Protein AF-0000000084950588 (afdb_homodimer)

Solvent-accessible surface area (backbone atoms only — not comparable to full-atom values): 41850 Å² total; per-residue (Å²): 113,65,62,58,44,52,51,33,50,51,52,46,50,48,46,49,38,51,62,43,18,75,76,66,40,40,49,38,62,60,55,30,26,51,49,15,32,48,50,37,53,48,32,62,75,70,65,55,86,70,78,86,56,73,76,49,48,61,56,38,43,51,54,25,50,54,35,42,47,29,44,54,21,39,68,41,75,80,46,86,86,39,48,66,54,50,52,50,19,45,50,58,24,46,51,50,26,52,53,45,16,52,52,46,10,49,51,37,22,72,73,66,69,43,54,57,66,40,22,35,63,67,24,38,36,77,39,28,30,17,40,79,56,41,45,73,60,33,66,87,48,54,68,69,58,32,51,39,47,44,48,18,17,48,47,11,45,42,51,41,52,43,52,45,50,50,56,74,73,39,90,61,93,46,71,65,47,53,50,52,46,54,49,38,51,53,50,37,50,50,48,20,51,51,48,41,53,54,49,52,48,47,66,66,63,48,86,45,89,64,55,55,63,61,52,53,37,48,51,52,38,51,34,53,54,31,46,74,73,69,33,59,33,59,54,26,41,37,52,29,20,35,49,63,46,33,48,74,68,51,41,78,42,68,88,51,46,86,41,52,80,52,44,59,55,43,50,51,50,46,50,51,44,50,49,51,39,47,42,52,29,50,54,36,43,50,50,36,37,24,49,53,17,34,70,51,51,70,68,39,66,68,37,65,82,43,41,58,57,21,52,50,50,50,50,50,53,47,52,46,40,52,51,47,32,59,73,66,71,43,70,52,82,60,56,58,30,65,56,22,38,42,66,62,29,51,53,50,54,70,66,51,51,77,89,51,57,50,85,85,67,38,73,34,29,55,50,40,33,23,51,50,30,43,48,47,24,27,53,36,46,39,52,46,51,50,50,48,49,50,51,52,51,49,50,52,50,53,48,51,55,50,54,52,55,54,55,68,75,99,112,65,63,57,45,53,50,33,50,52,52,47,51,48,48,50,37,52,61,43,18,74,75,67,39,40,48,39,63,59,54,30,27,49,48,15,32,49,50,37,54,48,31,62,73,69,67,55,86,69,76,86,56,73,79,47,49,61,56,38,44,50,54,27,50,52,35,43,45,29,44,53,21,39,69,42,74,78,47,84,85,40,49,66,55,49,51,51,19,46,50,57,24,47,50,50,27,52,55,47,14,52,51,46,10,48,51,38,21,72,74,67,70,46,53,58,66,39,23,34,62,68,25,38,36,74,39,27,30,15,41,81,56,43,45,73,60,34,68,86,48,53,70,68,59,33,51,40,48,43,48,17,17,48,45,12,45,43,51,40,51,44,52,45,50,50,56,75,74,40,88,60,92,46,71,65,46,52,51,52,49,53,49,38,53,52,49,37,51,51,50,21,52,52,47,42,54,54,48,51,50,47,65,67,63,48,84,45,88,64,56,57,63,59,50,54,36,48,51,52,38,50,34,53,52,31,44,75,71,68,34,58,32,59,52,26,41,37,52,29,19,36,48,62,45,32,47,73,67,50,42,77,42,67,88,50,47,85,40,51,81,53,45,59,55,45,51,53,50,44,50,52,44,49,49,50,40,47,41,51,29,49,53,36,44,50,51,38,36,24,48,51,17,35,69,49,51,73,70,40,66,67,37,66,80,43,42,58,55,22,52,50,52,50,50,50,52,47,53,46,40,51,52,47,31,59,72,67,72,44,70,50,80,59,56,58,31,65,58,21,38,42,67,61,27,52,52,50,54,70,66,50,50,78,88,52,56,50,83,85,68,38,74,34,29,55,50,41,33,26,51,50,28,44,47,47,24,27,52,35,47,39,51,47,51,50,50,49,50,50,49,52,50,51,50,51,49,54,47,51,56,50,53,52,58,54,57,68,74,101

Radius of gyration: 30.29 Å; Cα contacts (8 Å, |Δi|>4): 986; chains: 2; bounding box: 75×86×97 Å

InterPro domains:
  IPR038770 Sodium/solute symporter superfamily [G3DSA:1.20.1530.20] (1-395)

Structure (mmCIF, N/CA/C/O backbone):
data_AF-0000000084950588-model_v1
#
loop_
_entity.id
_entity.type
_entity.pdbx_description
1 polymer 'Sodium:proton antiporter'
#
loop_
_atom_site.group_PDB
_atom_site.id
_atom_site.type_symbol
_atom_site.label_atom_id
_atom_site.label_alt_id
_atom_site.label_comp_id
_atom_site.label_asym_id
_atom_site.label_entity_id
_atom_site.label_seq_id
_atom_site.pdbx_PDB_ins_code
_atom_site.Cartn_x
_atom_site.Cartn_y
_atom_site.Cartn_z
_atom_site.occupancy
_atom_site.B_iso_or_equiv
_atom_site.auth_seq_id
_atom_site.auth_comp_id
_atom_site.auth_asym_id
_atom_site.auth_atom_id
_atom_site.pdbx_PDB_model_num
ATOM 1 N N . MET A 1 1 ? 10.086 14.133 -8.078 1 61.09 1 MET A N 1
ATOM 2 C CA . MET A 1 1 ? 8.836 14.492 -8.742 1 61.09 1 MET A CA 1
ATOM 3 C C . MET A 1 1 ? 8.594 13.602 -9.961 1 61.09 1 MET A C 1
ATOM 5 O O . MET A 1 1 ? 7.531 13 -10.086 1 61.09 1 MET A O 1
ATOM 9 N N . THR A 1 2 ? 9.711 13.289 -10.461 1 74.38 2 THR A N 1
ATOM 10 C CA . THR A 1 2 ? 9.617 12.562 -11.727 1 74.38 2 THR A CA 1
ATOM 11 C C . THR A 1 2 ? 9.375 11.078 -11.477 1 74.38 2 THR A C 1
ATOM 13 O O . THR A 1 2 ? 8.609 10.438 -12.203 1 74.38 2 THR A O 1
ATOM 16 N N . ILE A 1 3 ? 9.789 10.766 -10.281 1 83.44 3 ILE A N 1
ATOM 17 C CA . ILE A 1 3 ? 9.68 9.336 -10.008 1 83.44 3 ILE A CA 1
ATOM 18 C C . ILE A 1 3 ? 8.227 8.984 -9.695 1 83.44 3 ILE A C 1
ATOM 20 O O . ILE A 1 3 ? 7.719 7.957 -10.156 1 83.44 3 ILE A O 1
ATOM 24 N N . ILE A 1 4 ? 7.555 9.914 -9.078 1 88.44 4 ILE A N 1
ATOM 25 C CA . ILE A 1 4 ? 6.168 9.672 -8.703 1 88.44 4 ILE A CA 1
ATOM 26 C C . ILE A 1 4 ? 5.289 9.656 -9.953 1 88.44 4 ILE A C 1
ATOM 28 O O . ILE A 1 4 ? 4.438 8.781 -10.109 1 88.44 4 ILE A O 1
ATOM 32 N N . ILE A 1 5 ? 5.574 10.531 -10.805 1 89 5 ILE A N 1
ATOM 33 C CA . ILE A 1 5 ? 4.793 10.625 -12.031 1 89 5 ILE A CA 1
ATOM 34 C C . ILE A 1 5 ? 4.984 9.352 -12.859 1 89 5 ILE A C 1
ATOM 36 O O . ILE A 1 5 ? 4.012 8.758 -13.328 1 89 5 ILE A O 1
ATOM 40 N N . SER A 1 6 ? 6.25 8.961 -13.008 1 88.06 6 SER A N 1
ATOM 41 C CA . SER A 1 6 ? 6.543 7.766 -13.789 1 88.06 6 SER A CA 1
ATOM 42 C C . SER A 1 6 ? 5.871 6.535 -13.188 1 88.06 6 SER A C 1
ATOM 44 O O . SER A 1 6 ? 5.285 5.73 -13.914 1 88.06 6 SER A O 1
ATOM 46 N N . LEU A 1 7 ? 5.957 6.434 -11.938 1 89.06 7 LEU A N 1
ATOM 47 C CA . LEU A 1 7 ? 5.375 5.277 -11.258 1 89.06 7 LEU A CA 1
ATOM 48 C C . LEU A 1 7 ? 3.857 5.273 -11.398 1 89.06 7 LEU A C 1
ATOM 50 O O . LEU A 1 7 ? 3.256 4.23 -11.656 1 89.06 7 LEU A O 1
ATOM 54 N N . CYS A 1 8 ? 3.242 6.418 -11.203 1 91.31 8 CYS A N 1
ATOM 55 C CA . CYS A 1 8 ? 1.792 6.516 -11.32 1 91.31 8 CYS A CA 1
ATOM 56 C C . CYS A 1 8 ? 1.338 6.215 -12.742 1 91.31 8 CYS A C 1
ATOM 58 O O . CYS A 1 8 ? 0.345 5.512 -12.945 1 91.31 8 CYS A O 1
ATOM 60 N N . LEU A 1 9 ? 2.055 6.715 -13.672 1 90.94 9 LEU A N 1
ATOM 61 C CA . LEU A 1 9 ? 1.704 6.469 -15.062 1 90.94 9 LEU A CA 1
ATOM 62 C C . LEU A 1 9 ? 1.821 4.988 -15.406 1 90.94 9 LEU A C 1
ATOM 64 O O . LEU A 1 9 ? 0.948 4.43 -16.078 1 90.94 9 LEU A O 1
ATOM 68 N N . LEU A 1 10 ? 2.904 4.406 -15 1 91.69 10 LEU A N 1
ATOM 69 C CA . LEU A 1 10 ? 3.117 2.986 -15.266 1 91.69 10 LEU A CA 1
ATOM 70 C C . LEU A 1 10 ? 2.008 2.146 -14.641 1 91.69 10 LEU A C 1
ATOM 72 O O . LEU A 1 10 ? 1.498 1.217 -15.273 1 91.69 10 LEU A O 1
ATOM 76 N N . LEU A 1 11 ? 1.635 2.48 -13.469 1 92 11 LEU A N 1
ATOM 77 C CA . LEU A 1 11 ? 0.613 1.711 -12.766 1 92 11 LEU A CA 1
ATOM 78 C C . LEU A 1 11 ? -0.764 1.955 -13.375 1 92 11 LEU A C 1
ATOM 80 O O . LEU A 1 11 ? -1.612 1.06 -13.383 1 92 11 LEU A O 1
ATOM 84 N N . LEU A 1 12 ? -0.982 3.146 -13.844 1 90.88 12 LEU A N 1
ATOM 85 C CA . LEU A 1 12 ? -2.242 3.434 -14.516 1 90.88 12 LEU A CA 1
ATOM 86 C C . LEU A 1 12 ? -2.334 2.686 -15.844 1 90.88 12 LEU A C 1
ATOM 88 O O . LEU A 1 12 ? -3.41 2.217 -16.219 1 90.88 12 LEU A O 1
ATOM 92 N N . VAL A 1 13 ? -1.247 2.627 -16.516 1 91.44 13 VAL A N 1
ATOM 93 C CA . VAL A 1 13 ? -1.213 1.832 -17.75 1 91.44 13 VAL A CA 1
ATOM 94 C C . VAL A 1 13 ? -1.46 0.362 -17.422 1 91.44 13 VAL A C 1
ATOM 96 O O . VAL A 1 13 ? -2.172 -0.333 -18.141 1 91.44 13 VAL A O 1
ATOM 99 N N . ALA A 1 14 ? -0.783 -0.08 -16.359 1 88.88 14 ALA A N 1
ATOM 100 C CA . ALA A 1 14 ? -1.024 -1.445 -15.898 1 88.88 14 ALA A CA 1
ATOM 101 C C . ALA A 1 14 ? -2.512 -1.693 -15.672 1 88.88 14 ALA A C 1
ATOM 103 O O . ALA A 1 14 ? -3.027 -2.766 -15.992 1 88.88 14 ALA A O 1
ATOM 104 N N . TYR A 1 15 ? -3.131 -0.721 -15.102 1 87.56 15 TYR A N 1
ATOM 105 C CA . TYR A 1 15 ? -4.566 -0.83 -14.859 1 87.56 15 TYR A CA 1
ATOM 106 C C . TYR A 1 15 ? -5.336 -0.902 -16.172 1 87.56 15 TYR A C 1
ATOM 108 O O . TYR A 1 15 ? -6.281 -1.682 -16.297 1 87.56 15 TYR A O 1
ATOM 116 N N . LEU A 1 16 ? -4.984 -0.083 -17.062 1 86.75 16 LEU A N 1
ATOM 117 C CA . LEU A 1 16 ? -5.621 -0.101 -18.375 1 86.75 16 LEU A CA 1
ATOM 118 C C . LEU A 1 16 ? -5.465 -1.467 -19.047 1 86.75 16 LEU A C 1
ATOM 120 O O . LEU A 1 16 ? -6.379 -1.941 -19.719 1 86.75 16 LEU A O 1
ATOM 124 N N . PHE A 1 17 ? -4.312 -2.033 -18.875 1 85.44 17 PHE A N 1
ATOM 125 C CA . PHE A 1 17 ? -4.082 -3.367 -19.406 1 85.44 17 PHE A CA 1
ATOM 126 C C . PHE A 1 17 ? -5.016 -4.383 -18.75 1 85.44 17 PHE A C 1
ATOM 128 O O . PHE A 1 17 ? -5.52 -5.289 -19.422 1 85.44 17 PHE A O 1
ATOM 135 N N . ASP A 1 18 ? -5.133 -4.207 -17.5 1 81.69 18 ASP A N 1
ATOM 136 C CA . ASP A 1 18 ? -6.023 -5.113 -16.781 1 81.69 18 ASP A CA 1
ATOM 137 C C . ASP A 1 18 ? -7.469 -4.957 -17.25 1 81.69 18 ASP A C 1
ATOM 139 O O . ASP A 1 18 ? -8.203 -5.941 -17.359 1 81.69 18 ASP A O 1
ATOM 143 N N . LEU A 1 19 ? -7.883 -3.756 -17.531 1 80.5 19 LEU A N 1
ATOM 144 C CA . LEU A 1 19 ? -9.227 -3.475 -18.016 1 80.5 19 LEU A CA 1
ATOM 145 C C . LEU A 1 19 ? -9.43 -4.031 -19.422 1 80.5 19 LEU A C 1
ATOM 147 O O . LEU A 1 19 ? -10.5 -4.543 -19.75 1 80.5 19 LEU A O 1
ATOM 151 N N . THR A 1 20 ? -8.469 -3.873 -20.219 1 80.5 20 THR A N 1
ATOM 152 C CA . THR A 1 20 ? -8.578 -4.27 -21.609 1 80.5 20 THR A CA 1
ATOM 153 C C . THR A 1 20 ? -8.383 -5.773 -21.766 1 80.5 20 THR A C 1
ATOM 155 O O . THR A 1 20 ? -8.773 -6.355 -22.781 1 80.5 20 THR A O 1
ATOM 158 N N . ALA A 1 21 ? -7.715 -6.32 -20.812 1 77 21 ALA A N 1
ATOM 159 C CA . ALA A 1 21 ? -7.457 -7.758 -20.875 1 77 21 ALA A CA 1
ATOM 160 C C . ALA A 1 21 ? -8.758 -8.547 -21 1 77 21 ALA A C 1
ATOM 162 O O . ALA A 1 21 ? -8.805 -9.578 -21.672 1 77 21 ALA A O 1
ATOM 163 N N . ALA A 1 22 ? -9.75 -8 -20.375 1 69.56 22 ALA A N 1
ATOM 164 C CA . ALA A 1 22 ? -11.047 -8.672 -20.453 1 69.56 22 ALA A CA 1
ATOM 165 C C . ALA A 1 22 ? -11.602 -8.656 -21.875 1 69.56 22 ALA A C 1
ATOM 167 O O . ALA A 1 22 ? -12.273 -9.594 -22.297 1 69.56 22 ALA A O 1
ATOM 168 N N . ARG A 1 23 ? -11.266 -7.629 -22.547 1 71.88 23 ARG A N 1
ATOM 169 C CA . ARG A 1 23 ? -11.797 -7.48 -23.906 1 71.88 23 ARG A CA 1
ATOM 170 C C . ARG A 1 23 ? -10.883 -8.148 -24.922 1 71.88 23 ARG A C 1
ATOM 172 O O . ARG A 1 23 ? -11.352 -8.797 -25.859 1 71.88 23 ARG A O 1
ATOM 179 N N . THR A 1 24 ? -9.586 -7.977 -24.75 1 75.12 24 THR A N 1
ATOM 180 C CA . THR A 1 24 ? -8.625 -8.477 -25.734 1 75.12 24 THR A CA 1
ATOM 181 C C . THR A 1 24 ? -8.266 -9.93 -25.438 1 75.12 24 THR A C 1
ATOM 183 O O . THR A 1 24 ? -7.691 -10.609 -26.297 1 75.12 24 THR A O 1
ATOM 186 N N . LYS A 1 25 ? -8.469 -10.344 -24.203 1 75.31 25 LYS A N 1
ATOM 187 C CA . LYS A 1 25 ? -8.148 -11.695 -23.75 1 75.31 25 LYS A CA 1
ATOM 188 C C . LYS A 1 25 ? -6.637 -11.898 -23.672 1 75.31 25 LYS A C 1
ATOM 190 O O . LYS A 1 25 ? -6.152 -13.031 -23.75 1 75.31 25 LYS A O 1
ATOM 195 N N . ILE A 1 26 ? -5.945 -10.859 -23.672 1 79.69 26 ILE A N 1
ATOM 196 C CA . ILE A 1 26 ? -4.5 -10.891 -23.453 1 79.69 26 ILE A CA 1
ATOM 197 C C . ILE A 1 26 ? -4.203 -10.781 -21.969 1 79.69 26 ILE A C 1
ATOM 199 O O . ILE A 1 26 ? -4.641 -9.836 -21.297 1 79.69 26 ILE A O 1
ATOM 203 N N . PRO A 1 27 ? -3.514 -11.797 -21.5 1 79.44 27 PRO A N 1
ATOM 204 C CA . PRO A 1 27 ? -3.146 -11.68 -20.094 1 79.44 27 PRO A CA 1
ATOM 205 C C . PRO A 1 27 ? -2.369 -10.406 -19.781 1 79.44 27 PRO A C 1
ATOM 207 O O . PRO A 1 27 ? -1.385 -10.102 -20.453 1 79.44 27 PRO A O 1
ATOM 210 N N . SER A 1 28 ? -2.797 -9.68 -18.812 1 83.19 28 SER A N 1
ATOM 211 C CA . SER A 1 28 ? -2.205 -8.398 -18.469 1 83.19 28 SER A CA 1
ATOM 212 C C . SER A 1 28 ? -0.731 -8.547 -18.109 1 83.19 28 SER A C 1
ATOM 214 O O . SER A 1 28 ? 0.058 -7.617 -18.297 1 83.19 28 SER A O 1
ATOM 216 N N . VAL A 1 29 ? -0.388 -9.695 -17.672 1 83.25 29 VAL A N 1
ATOM 217 C CA . VAL A 1 29 ? 0.97 -9.938 -17.203 1 83.25 29 VAL A CA 1
ATOM 218 C C . VAL A 1 29 ? 1.958 -9.773 -18.359 1 83.25 29 VAL A C 1
ATOM 220 O O . VAL A 1 29 ? 3.055 -9.242 -18.172 1 83.25 29 VAL A O 1
ATOM 223 N N . ILE A 1 30 ? 1.593 -10.25 -19.469 1 84.38 30 ILE A N 1
ATOM 224 C CA . ILE A 1 30 ? 2.455 -10.156 -20.641 1 84.38 30 ILE A CA 1
ATOM 225 C C . ILE A 1 30 ? 2.691 -8.688 -20.984 1 84.38 30 ILE A C 1
ATOM 227 O O . ILE A 1 30 ? 3.82 -8.281 -21.281 1 84.38 30 ILE A O 1
ATOM 231 N N . LEU A 1 31 ? 1.646 -7.984 -20.922 1 88.25 31 LEU A N 1
ATOM 232 C CA . LEU A 1 31 ? 1.734 -6.562 -21.25 1 88.25 31 LEU A CA 1
ATOM 233 C C . LEU A 1 31 ? 2.572 -5.824 -20.203 1 88.25 31 LEU A C 1
ATOM 235 O O . LEU A 1 31 ? 3.303 -4.891 -20.547 1 88.25 31 LEU A O 1
ATOM 239 N N . LEU A 1 32 ? 2.498 -6.258 -19.016 1 90.38 32 LEU A N 1
ATOM 240 C CA . LEU A 1 32 ? 3.275 -5.641 -17.953 1 90.38 32 LEU A CA 1
ATOM 241 C C . LEU A 1 32 ? 4.762 -5.926 -18.125 1 90.38 32 LEU A C 1
ATOM 243 O O . LEU A 1 32 ? 5.598 -5.035 -17.938 1 90.38 32 LEU A O 1
ATOM 247 N N . LEU A 1 33 ? 5.027 -7.172 -18.484 1 88.12 33 LEU A N 1
ATOM 248 C CA . LEU A 1 33 ? 6.418 -7.543 -18.734 1 88.12 33 LEU A CA 1
ATOM 249 C C . LEU A 1 33 ? 6.992 -6.73 -19.891 1 88.12 33 LEU A C 1
ATOM 251 O O . LEU A 1 33 ? 8.117 -6.238 -19.812 1 88.12 33 LEU A O 1
ATOM 255 N N . LEU A 1 34 ? 6.188 -6.633 -20.875 1 89.25 34 LEU A N 1
ATOM 256 C CA . LEU A 1 34 ? 6.609 -5.863 -22.031 1 89.25 34 LEU A CA 1
ATOM 257 C C . LEU A 1 34 ? 6.812 -4.395 -21.672 1 89.25 34 LEU A C 1
ATOM 259 O O . LEU A 1 34 ? 7.781 -3.771 -22.109 1 89.25 34 LEU A O 1
ATOM 263 N N . LEU A 1 35 ? 5.895 -3.881 -20.938 1 92.19 35 LEU A N 1
ATOM 264 C CA . LEU A 1 35 ? 5.996 -2.49 -20.516 1 92.19 35 LEU A CA 1
ATOM 265 C C . LEU A 1 35 ? 7.246 -2.27 -19.672 1 92.19 35 LEU A C 1
ATOM 267 O O . LEU A 1 35 ? 7.949 -1.272 -19.844 1 92.19 35 LEU A O 1
ATOM 271 N N . GLY A 1 36 ? 7.48 -3.141 -18.719 1 92.19 36 GLY A N 1
ATOM 272 C CA . GLY A 1 36 ? 8.703 -3.057 -17.938 1 92.19 36 GLY A CA 1
ATOM 273 C C . GLY A 1 36 ? 9.961 -3.076 -18.781 1 92.19 36 GLY A C 1
ATOM 274 O O . GLY A 1 36 ? 10.891 -2.303 -18.531 1 92.19 36 GLY A O 1
ATOM 275 N N . TRP A 1 37 ? 9.953 -3.941 -19.734 1 90.69 37 TRP A N 1
ATOM 276 C CA . TRP A 1 37 ? 11.086 -4.062 -20.641 1 90.69 37 TRP A CA 1
ATOM 277 C C . TRP A 1 37 ? 11.266 -2.793 -21.469 1 90.69 37 TRP A C 1
ATOM 279 O O . TRP A 1 37 ? 12.391 -2.34 -21.688 1 90.69 37 TRP A O 1
ATOM 289 N N . ILE A 1 38 ? 10.172 -2.244 -21.938 1 92.06 38 ILE A N 1
ATOM 290 C CA . ILE A 1 38 ? 10.203 -1.018 -22.719 1 92.06 38 ILE A CA 1
ATOM 291 C C . ILE A 1 38 ? 10.75 0.127 -21.875 1 92.06 38 ILE A C 1
ATOM 293 O O . ILE A 1 38 ? 11.531 0.949 -22.359 1 92.06 38 ILE A O 1
ATOM 297 N N . VAL A 1 39 ? 10.344 0.196 -20.688 1 90.56 39 VAL A N 1
ATOM 298 C CA . VAL A 1 39 ? 10.812 1.237 -19.781 1 90.56 39 VAL A CA 1
ATOM 299 C C . VAL A 1 39 ? 12.32 1.111 -19.594 1 90.56 39 VAL A C 1
ATOM 301 O O . VAL A 1 39 ? 13.031 2.117 -19.516 1 90.56 39 VAL A O 1
ATOM 304 N N . ARG A 1 40 ? 12.758 -0.11 -19.438 1 89.62 40 ARG A N 1
ATOM 305 C CA . ARG A 1 40 ? 14.195 -0.33 -19.297 1 89.62 40 ARG A CA 1
ATOM 306 C C . ARG A 1 40 ? 14.945 0.202 -20.516 1 89.62 40 ARG A C 1
ATOM 308 O O . ARG A 1 40 ? 15.945 0.909 -20.375 1 89.62 40 ARG A O 1
ATOM 315 N N . GLU A 1 41 ? 14.469 -0.13 -21.656 1 88.69 41 GLU A N 1
ATOM 316 C CA . GLU A 1 41 ? 15.102 0.313 -22.891 1 88.69 41 GLU A CA 1
ATOM 317 C C . GLU A 1 41 ? 15.047 1.831 -23.031 1 88.69 41 GLU A C 1
ATOM 319 O O . GLU A 1 41 ? 16 2.453 -23.5 1 88.69 41 GLU A O 1
ATOM 324 N N . ALA A 1 42 ? 13.969 2.391 -22.609 1 87.38 42 ALA A N 1
ATOM 325 C CA . ALA A 1 42 ? 13.812 3.842 -22.656 1 87.38 42 ALA A CA 1
ATOM 326 C C . ALA A 1 42 ? 14.773 4.527 -21.688 1 87.38 42 ALA A C 1
ATOM 328 O O . ALA A 1 42 ? 15.344 5.574 -22 1 87.38 42 ALA A O 1
ATOM 329 N N . THR A 1 43 ? 14.922 4.004 -20.516 1 85.38 43 THR A N 1
ATOM 330 C CA . THR A 1 43 ? 15.836 4.582 -19.531 1 85.38 43 THR A CA 1
ATOM 331 C C . THR A 1 43 ? 17.281 4.492 -20.016 1 85.38 43 THR A C 1
ATOM 333 O O . THR A 1 43 ? 18.078 5.391 -19.766 1 85.38 43 THR A O 1
ATOM 336 N N . TYR A 1 44 ? 17.547 3.414 -20.609 1 82.06 44 TYR A N 1
ATOM 337 C CA . TYR A 1 44 ? 18.891 3.252 -21.172 1 82.06 44 TYR A CA 1
ATOM 338 C C . TYR A 1 44 ? 19.125 4.258 -22.297 1 82.06 44 TYR A C 1
ATOM 340 O O . TYR A 1 44 ? 20.203 4.863 -22.375 1 82.06 44 TYR A O 1
ATOM 348 N N . LEU A 1 45 ? 18.172 4.457 -23.094 1 85.38 45 LEU A N 1
ATOM 349 C CA . LEU A 1 45 ? 18.297 5.352 -24.234 1 85.38 45 LEU A CA 1
ATOM 350 C C . LEU A 1 45 ? 18.391 6.805 -23.781 1 85.38 45 LEU A C 1
ATOM 352 O O . LEU A 1 45 ? 19.141 7.586 -24.375 1 85.38 45 LEU A O 1
ATOM 356 N N . PHE A 1 46 ? 17.703 7.191 -22.703 1 86.06 46 PHE A N 1
ATOM 357 C CA . PHE A 1 46 ? 17.672 8.578 -22.25 1 86.06 46 PHE A CA 1
ATOM 358 C C . PHE A 1 46 ? 18.719 8.82 -21.172 1 86.06 46 PHE A C 1
ATOM 360 O O . PHE A 1 46 ? 18.891 9.945 -20.703 1 86.06 46 PHE A O 1
ATOM 367 N N . GLY A 1 47 ? 19.422 7.816 -20.75 1 80.25 47 GLY A N 1
ATOM 368 C CA . GLY A 1 47 ? 20.516 7.926 -19.797 1 80.25 47 GLY A CA 1
ATOM 369 C C . GLY A 1 47 ? 20.047 8.219 -18.391 1 80.25 47 GLY A C 1
ATOM 370 O O . GLY A 1 47 ? 20.719 8.953 -17.656 1 80.25 47 GLY A O 1
ATOM 371 N N . ILE A 1 48 ? 18.938 7.789 -18.109 1 79 48 ILE A N 1
ATOM 372 C CA . ILE A 1 48 ? 18.422 7.988 -16.75 1 79 48 ILE A CA 1
ATOM 373 C C . ILE A 1 48 ? 18.984 6.918 -15.82 1 79 48 ILE A C 1
ATOM 375 O O . ILE A 1 48 ? 18.953 5.727 -16.141 1 79 48 ILE A O 1
ATOM 379 N N . ASP A 1 49 ? 19.562 7.352 -14.75 1 75.62 49 ASP A N 1
ATOM 380 C CA . ASP A 1 49 ? 20.141 6.41 -13.797 1 75.62 49 ASP A CA 1
ATOM 381 C C . ASP A 1 49 ? 19.094 5.922 -12.797 1 75.62 49 ASP A C 1
ATOM 383 O O . ASP A 1 49 ? 18.516 6.719 -12.055 1 75.62 49 ASP A O 1
ATOM 387 N N . VAL A 1 50 ? 18.766 4.727 -12.961 1 75.31 50 VAL A N 1
ATOM 388 C CA . VAL A 1 50 ? 17.844 4.105 -12.008 1 75.31 50 VAL A CA 1
ATOM 389 C C . VAL A 1 50 ? 18.641 3.23 -11.031 1 75.31 50 VAL A C 1
ATOM 391 O O . VAL A 1 50 ? 19.562 2.531 -11.43 1 75.31 50 VAL A O 1
ATOM 394 N N . PRO A 1 51 ? 18.375 3.445 -9.742 1 75.19 51 PRO A N 1
ATOM 395 C CA . PRO A 1 51 ? 19.078 2.607 -8.766 1 75.19 51 PRO A CA 1
ATOM 396 C C . PRO A 1 51 ? 18.844 1.116 -8.992 1 75.19 51 PRO A C 1
ATOM 398 O O . PRO A 1 51 ? 17.875 0.735 -9.664 1 75.19 51 PRO A O 1
ATOM 401 N N . ASP A 1 52 ? 19.797 0.352 -8.547 1 78.25 52 ASP A N 1
ATOM 402 C CA . ASP A 1 52 ? 19.672 -1.1 -8.648 1 78.25 52 ASP A CA 1
ATOM 403 C C . ASP A 1 52 ? 18.5 -1.612 -7.828 1 78.25 52 ASP A C 1
ATOM 405 O O . ASP A 1 52 ? 18.484 -1.506 -6.598 1 78.25 52 ASP A O 1
ATOM 409 N N . LEU A 1 53 ? 17.531 -2.072 -8.531 1 80.19 53 LEU A N 1
ATOM 410 C CA . LEU A 1 53 ? 16.297 -2.523 -7.895 1 80.19 53 LEU A CA 1
ATOM 411 C C . LEU A 1 53 ? 16.266 -4.043 -7.789 1 80.19 53 LEU A C 1
ATOM 413 O O . LEU A 1 53 ? 15.227 -4.629 -7.48 1 80.19 53 LEU A O 1
ATOM 417 N N . SER A 1 54 ? 17.375 -4.73 -7.965 1 79.38 54 SER A N 1
ATOM 418 C CA . SER A 1 54 ? 17.438 -6.188 -7.945 1 79.38 54 SER A CA 1
ATOM 419 C C . SER A 1 5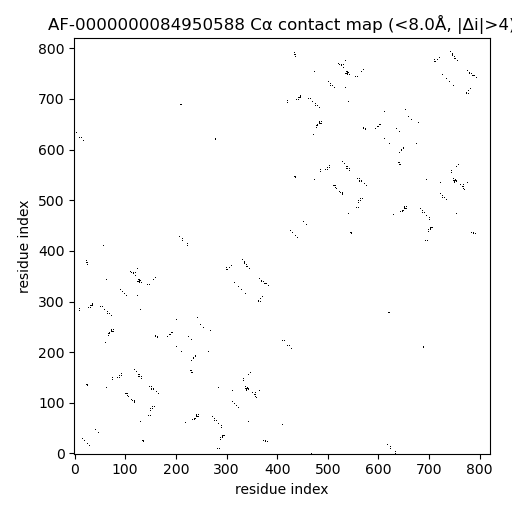4 ? 17.062 -6.738 -6.574 1 79.38 54 SER A C 1
ATOM 421 O O . SER A 1 54 ? 16.469 -7.809 -6.473 1 79.38 54 SER A O 1
ATOM 423 N N . SER A 1 55 ? 17.406 -5.969 -5.527 1 80.62 55 SER A N 1
ATOM 424 C CA . SER A 1 55 ? 17.125 -6.426 -4.172 1 80.62 55 SER A CA 1
ATOM 425 C C . SER A 1 55 ? 15.656 -6.234 -3.816 1 80.62 55 SER A C 1
ATOM 427 O O . SER A 1 55 ? 15.164 -6.824 -2.855 1 80.62 55 SER A O 1
ATOM 429 N N . THR A 1 56 ? 14.953 -5.5 -4.625 1 84.5 56 THR A N 1
ATOM 430 C CA . THR A 1 56 ? 13.547 -5.199 -4.371 1 84.5 56 THR A CA 1
ATOM 431 C C . THR A 1 56 ? 12.648 -6.293 -4.934 1 84.5 56 THR A C 1
ATOM 433 O O . THR A 1 56 ? 11.555 -6.535 -4.418 1 84.5 56 THR A O 1
ATOM 436 N N . LEU A 1 57 ? 13.148 -7.016 -5.883 1 86.38 57 LEU A N 1
ATOM 437 C CA . LEU A 1 57 ? 12.336 -7.988 -6.609 1 86.38 57 LEU A CA 1
ATOM 438 C C . LEU A 1 57 ? 11.914 -9.133 -5.695 1 86.38 57 LEU A C 1
ATOM 440 O O . LEU A 1 57 ? 10.734 -9.484 -5.633 1 86.38 57 LEU A O 1
ATOM 444 N N . PRO A 1 58 ? 12.867 -9.656 -4.855 1 85.44 58 PRO A N 1
ATOM 445 C CA . PRO A 1 58 ? 12.453 -10.75 -3.971 1 85.44 58 PRO A CA 1
ATOM 446 C C . PRO A 1 58 ? 11.445 -10.305 -2.914 1 85.44 58 PRO A C 1
ATOM 448 O O . PRO A 1 58 ? 10.547 -11.062 -2.551 1 85.44 58 PRO A O 1
ATOM 451 N N . VAL A 1 59 ? 11.594 -9.109 -2.477 1 87.12 59 VAL A N 1
ATOM 452 C CA . VAL A 1 59 ? 10.688 -8.578 -1.463 1 87.12 59 VAL A CA 1
ATOM 453 C C . VAL A 1 59 ? 9.289 -8.43 -2.049 1 87.12 59 VAL A C 1
ATOM 455 O O . VAL A 1 59 ? 8.312 -8.914 -1.473 1 87.12 59 VAL A O 1
ATOM 458 N N . LEU A 1 60 ? 9.211 -7.824 -3.188 1 89.56 60 LEU A N 1
ATOM 459 C CA . LEU A 1 60 ? 7.93 -7.629 -3.863 1 89.56 60 LEU A CA 1
ATOM 460 C C . LEU A 1 60 ? 7.309 -8.969 -4.246 1 89.56 60 LEU A C 1
ATOM 462 O O . LEU A 1 60 ? 6.09 -9.141 -4.16 1 89.56 60 LEU A O 1
ATOM 466 N N . GLY A 1 61 ? 8.203 -9.852 -4.676 1 87.81 61 GLY A N 1
ATOM 467 C CA . GLY A 1 61 ? 7.727 -11.164 -5.074 1 87.81 61 GLY A CA 1
ATOM 468 C C . GLY A 1 61 ? 7.125 -11.953 -3.924 1 87.81 61 GLY A C 1
ATOM 469 O O . GLY A 1 61 ? 6.094 -12.609 -4.086 1 87.81 61 GLY A O 1
ATOM 470 N N . THR A 1 62 ? 7.738 -11.875 -2.812 1 87 62 THR A N 1
ATOM 471 C CA . THR A 1 62 ? 7.242 -12.586 -1.642 1 87 62 THR A CA 1
ATOM 472 C C . THR A 1 62 ? 5.906 -12.016 -1.183 1 87 62 THR A C 1
ATOM 474 O O . THR A 1 62 ? 4.949 -12.766 -0.957 1 87 62 THR A O 1
ATOM 477 N N . ILE A 1 63 ? 5.871 -10.734 -1.113 1 91.12 63 ILE A N 1
ATOM 478 C CA . ILE A 1 63 ? 4.621 -10.094 -0.711 1 91.12 63 ILE A CA 1
ATOM 479 C C . ILE A 1 63 ? 3.537 -10.383 -1.745 1 91.12 63 ILE A C 1
ATOM 481 O O . ILE A 1 63 ? 2.389 -10.664 -1.388 1 91.12 63 ILE A O 1
ATOM 485 N N . GLY A 1 64 ? 3.945 -10.312 -2.979 1 88 64 GLY A N 1
ATOM 486 C CA . GLY A 1 64 ? 3.01 -10.602 -4.055 1 88 64 GLY A CA 1
ATOM 487 C C . GLY A 1 64 ? 2.451 -12.016 -3.99 1 88 64 GLY A C 1
ATOM 488 O O . GLY A 1 64 ? 1.245 -12.219 -4.148 1 88 64 GLY A O 1
ATOM 489 N N . LEU A 1 65 ? 3.354 -12.898 -3.762 1 84.06 65 LEU A N 1
ATOM 490 C CA . LEU A 1 65 ? 2.932 -14.297 -3.674 1 84.06 65 LEU A CA 1
ATOM 491 C C . LEU A 1 65 ? 1.944 -14.492 -2.529 1 84.06 65 LEU A C 1
ATOM 493 O O . LEU A 1 65 ? 0.932 -15.18 -2.688 1 84.06 65 LEU A O 1
ATOM 497 N N . ILE A 1 66 ? 2.227 -13.938 -1.394 1 88.44 66 ILE A N 1
ATOM 498 C CA . ILE A 1 66 ? 1.371 -14.047 -0.216 1 88.44 66 ILE A CA 1
ATOM 499 C C . ILE A 1 66 ? -0.009 -13.469 -0.526 1 88.44 66 ILE A C 1
ATOM 501 O O . ILE A 1 66 ? -1.028 -14.125 -0.29 1 88.44 66 ILE A O 1
ATOM 505 N N . LEU A 1 67 ? -0.038 -12.328 -1.125 1 89.88 67 LEU A N 1
ATOM 506 C CA . LEU A 1 67 ? -1.298 -11.641 -1.382 1 89.88 67 LEU A CA 1
ATOM 507 C C . LEU A 1 67 ? -2.098 -12.352 -2.465 1 89.88 67 LEU A C 1
ATOM 509 O O . LEU A 1 67 ? -3.326 -12.43 -2.387 1 89.88 67 LEU A O 1
ATOM 513 N N . ILE A 1 68 ? -1.454 -12.859 -3.404 1 83.25 68 ILE A N 1
ATOM 514 C CA . ILE A 1 68 ? -2.111 -13.547 -4.512 1 83.25 68 ILE A CA 1
ATOM 515 C C . ILE A 1 68 ? -2.785 -14.82 -4.004 1 83.25 68 ILE A C 1
ATOM 517 O O . ILE A 1 68 ? -3.957 -15.062 -4.297 1 83.25 68 ILE A O 1
ATOM 521 N N . VAL A 1 69 ? -2.031 -15.609 -3.266 1 81.31 69 VAL A N 1
ATOM 522 C CA . VAL A 1 69 ? -2.582 -16.844 -2.715 1 81.31 69 VAL A CA 1
ATOM 523 C C . VAL A 1 69 ? -3.725 -16.516 -1.757 1 81.31 69 VAL A C 1
ATOM 525 O O . VAL A 1 69 ? -4.738 -17.219 -1.725 1 81.31 69 VAL A O 1
ATOM 528 N N . LEU A 1 70 ? -3.504 -15.453 -1.024 1 87.25 70 LEU A N 1
ATOM 529 C CA . LEU A 1 70 ? -4.559 -15.023 -0.112 1 87.25 70 LEU A CA 1
ATOM 530 C C . LEU A 1 70 ? -5.816 -14.633 -0.882 1 87.25 70 LEU A C 1
ATOM 532 O O . LEU A 1 70 ? -6.922 -15.055 -0.527 1 87.25 70 LEU A O 1
ATOM 536 N N . GLU A 1 71 ? -5.68 -13.883 -1.872 1 84.5 71 GLU A N 1
ATOM 537 C CA . GLU A 1 71 ? -6.805 -13.469 -2.705 1 84.5 71 GLU A CA 1
ATOM 538 C C . GLU A 1 71 ? -7.523 -14.672 -3.307 1 84.5 71 GLU A C 1
ATOM 540 O O . GLU A 1 71 ? -8.75 -14.758 -3.254 1 84.5 71 GLU A O 1
ATOM 545 N N . GLY A 1 72 ? -6.824 -15.555 -3.865 1 78.44 72 GLY A N 1
ATOM 546 C CA . GLY A 1 72 ? -7.402 -16.75 -4.457 1 78.44 72 GLY A CA 1
ATOM 547 C C . GLY A 1 72 ? -8.141 -17.625 -3.455 1 78.44 72 GLY A C 1
ATOM 548 O O . GLY A 1 72 ? -9.211 -18.141 -3.752 1 78.44 72 GLY A O 1
ATOM 549 N N . SER A 1 73 ? -7.543 -17.781 -2.305 1 81.81 73 SER A N 1
ATOM 550 C CA . SER A 1 73 ? -8.133 -18.656 -1.289 1 81.81 73 SER A CA 1
ATOM 551 C C . SER A 1 73 ? -9.422 -18.062 -0.732 1 81.81 73 SER A C 1
ATOM 553 O O . SER A 1 73 ? -10.344 -18.797 -0.372 1 81.81 73 SER A O 1
ATOM 555 N N . LEU A 1 74 ? -9.484 -16.734 -0.682 1 83.75 74 LEU A N 1
ATOM 556 C CA . LEU A 1 74 ? -10.68 -16.078 -0.179 1 83.75 74 LEU A CA 1
ATOM 557 C C . LEU A 1 74 ? -11.844 -16.25 -1.146 1 83.75 74 LEU A C 1
ATOM 559 O O . LEU A 1 74 ? -13.008 -16.141 -0.748 1 83.75 74 LEU A O 1
ATOM 563 N N . GLU A 1 75 ? -11.5 -16.484 -2.346 1 75.06 75 GLU A N 1
ATOM 564 C CA . GLU A 1 75 ? -12.531 -16.594 -3.377 1 75.06 75 GLU A CA 1
ATOM 565 C C . GLU A 1 75 ? -13.047 -18.031 -3.486 1 75.06 75 GLU A C 1
ATOM 567 O O . GLU A 1 75 ? -14.102 -18.266 -4.078 1 75.06 75 GLU A O 1
ATOM 572 N N . LEU A 1 76 ? -12.328 -18.938 -2.906 1 76 76 LEU A N 1
ATOM 573 C CA . LEU A 1 76 ? -12.672 -20.344 -3.027 1 76 76 LEU A CA 1
ATOM 574 C C . LEU A 1 76 ? -13.828 -20.719 -2.104 1 76 76 LEU A C 1
ATOM 576 O O . LEU A 1 76 ? -13.914 -20.203 -0.98 1 76 76 LEU A O 1
ATOM 580 N N . GLU A 1 77 ? -14.766 -21.375 -2.676 1 75.31 77 GLU A N 1
ATOM 581 C CA . GLU A 1 77 ? -15.883 -21.875 -1.87 1 75.31 77 GLU A CA 1
ATOM 582 C C . GLU A 1 77 ? -15.656 -23.312 -1.455 1 75.31 77 GLU A C 1
ATOM 584 O O . GLU A 1 77 ? -15.242 -24.156 -2.271 1 75.31 77 GLU A O 1
ATOM 589 N N . LEU A 1 78 ? -15.688 -23.469 -0.184 1 74.56 78 LEU A N 1
ATOM 590 C CA . LEU A 1 78 ? -15.555 -24.828 0.344 1 74.56 78 LEU A CA 1
ATOM 591 C C . LEU A 1 78 ? -16.922 -25.406 0.685 1 74.56 78 LEU A C 1
ATOM 593 O O . LEU A 1 78 ? -17.484 -25.109 1.734 1 74.56 78 LEU A O 1
ATOM 597 N N . ASN A 1 79 ? -17.562 -25.906 -0.335 1 74.25 79 ASN A N 1
ATOM 598 C CA . ASN A 1 79 ? -18.812 -26.625 -0.098 1 74.25 79 ASN A CA 1
ATOM 599 C C . ASN A 1 79 ? -18.688 -28.094 -0.46 1 74.25 79 ASN A C 1
ATOM 601 O O . ASN A 1 79 ? -17.781 -28.5 -1.188 1 74.25 79 ASN A O 1
ATOM 605 N N . LYS A 1 80 ? -19.422 -28.891 0.157 1 75.06 80 LYS A N 1
ATOM 606 C CA . LYS A 1 80 ? -19.406 -30.328 -0.054 1 75.06 80 LYS A CA 1
ATOM 607 C C . LYS A 1 80 ? -19.547 -30.672 -1.534 1 75.06 80 LYS A C 1
ATOM 609 O O . LYS A 1 80 ? -19 -31.672 -2.004 1 75.06 80 LYS A O 1
ATOM 614 N N . SER A 1 81 ? -20.156 -29.812 -2.254 1 75.5 81 SER A N 1
ATOM 615 C CA . SER A 1 81 ? -20.391 -30.062 -3.672 1 75.5 81 SER A CA 1
ATOM 616 C C . SER A 1 81 ? -19.109 -29.875 -4.484 1 75.5 81 SER A C 1
ATOM 618 O O . SER A 1 81 ? -19 -30.359 -5.613 1 75.5 81 SER A O 1
ATOM 620 N N . LYS A 1 82 ? -18.141 -29.344 -3.812 1 79.06 82 LYS A N 1
ATOM 621 C CA . LYS A 1 82 ? -16.938 -28.984 -4.551 1 79.06 82 LYS A CA 1
ATOM 622 C C . LYS A 1 82 ? -15.805 -29.969 -4.266 1 79.06 82 LYS A C 1
ATOM 624 O O . LYS A 1 82 ? -14.703 -29.812 -4.805 1 79.06 82 LYS A O 1
ATOM 629 N N . ILE A 1 83 ? -16.094 -31 -3.568 1 81.88 83 ILE A N 1
ATOM 630 C CA . ILE A 1 83 ? -15.07 -31.953 -3.168 1 81.88 83 ILE A CA 1
ATOM 631 C C . ILE A 1 83 ? -14.523 -32.656 -4.402 1 81.88 83 ILE A C 1
ATOM 633 O O . ILE A 1 83 ? -13.32 -32.938 -4.48 1 81.88 83 ILE A O 1
ATOM 637 N N . GLY A 1 84 ? -15.398 -33 -5.281 1 80.81 84 GLY A N 1
ATOM 638 C CA . GLY A 1 84 ? -14.953 -33.625 -6.52 1 80.81 84 GLY A CA 1
ATOM 639 C C . GLY A 1 84 ? -14.008 -32.75 -7.32 1 80.81 84 GLY A C 1
ATOM 640 O O . GLY A 1 84 ? -12.984 -33.25 -7.828 1 80.81 84 GLY A O 1
ATOM 641 N N . LEU A 1 85 ? -14.328 -31.562 -7.336 1 83.38 85 LEU A N 1
ATOM 642 C CA . LEU A 1 85 ? -13.516 -30.609 -8.07 1 83.38 85 LEU A CA 1
ATOM 643 C C . LEU A 1 85 ? -12.164 -30.406 -7.387 1 83.38 85 LEU A C 1
ATOM 645 O O . LEU A 1 85 ? -11.133 -30.297 -8.062 1 83.38 85 LEU A O 1
ATOM 649 N N . ILE A 1 86 ? -12.164 -30.422 -6.133 1 84 86 ILE A N 1
ATOM 650 C CA . ILE A 1 86 ? -10.945 -30.234 -5.352 1 84 86 ILE A CA 1
ATOM 651 C C . ILE A 1 86 ? -10.008 -31.422 -5.543 1 84 86 ILE A C 1
ATOM 653 O O . ILE A 1 86 ? -8.797 -31.25 -5.723 1 84 86 ILE A O 1
ATOM 657 N N . LYS A 1 87 ? -10.562 -32.531 -5.559 1 85.75 87 LYS A N 1
ATOM 658 C CA . LYS A 1 87 ? -9.766 -33.75 -5.742 1 85.75 87 LYS A CA 1
ATOM 659 C C . LYS A 1 87 ? -9.133 -33.781 -7.133 1 85.75 87 LYS A C 1
ATOM 661 O O . LYS A 1 87 ? -7.949 -34.094 -7.273 1 85.75 87 LYS A O 1
ATOM 666 N N . LYS A 1 88 ? -9.914 -33.469 -8.047 1 87.12 88 LYS A N 1
ATOM 667 C CA . LYS A 1 88 ? -9.422 -33.469 -9.422 1 87.12 88 LYS A CA 1
ATOM 668 C C . LYS A 1 88 ? -8.352 -32.406 -9.617 1 87.12 88 LYS A C 1
ATOM 670 O O . LYS A 1 88 ? -7.348 -32.625 -10.297 1 87.12 88 LYS A O 1
ATOM 675 N N . SER A 1 89 ? -8.602 -31.25 -9.047 1 87.81 89 SER A N 1
ATOM 676 C CA . SER A 1 89 ? -7.648 -30.156 -9.164 1 87.81 89 SER A CA 1
ATOM 677 C C . SER A 1 89 ? -6.352 -30.469 -8.422 1 87.81 89 SER A C 1
ATOM 679 O O . SER A 1 89 ? -5.266 -30.125 -8.883 1 87.81 89 SER A O 1
ATOM 681 N N . SER A 1 90 ? -6.5 -31.125 -7.309 1 87.25 90 SER A N 1
ATOM 682 C CA . SER A 1 90 ? -5.324 -31.484 -6.527 1 87.25 90 SER A CA 1
ATOM 683 C C . SER A 1 90 ? -4.461 -32.5 -7.27 1 87.25 90 SER A C 1
ATOM 685 O O . SER A 1 90 ? -3.238 -32.344 -7.344 1 87.25 90 SER A O 1
ATOM 687 N N . LEU A 1 91 ? -5.098 -33.438 -7.789 1 87.75 91 LEU A N 1
ATOM 688 C CA . LEU A 1 91 ? -4.379 -34.469 -8.562 1 87.75 91 LEU A CA 1
ATOM 689 C C . LEU A 1 91 ? -3.801 -33.844 -9.836 1 87.75 91 LEU A C 1
ATOM 691 O O . LEU A 1 91 ? -2.705 -34.219 -10.266 1 87.75 91 LEU A O 1
ATOM 695 N N . GLY A 1 92 ? -4.578 -33 -10.359 1 87.06 92 GLY A N 1
ATOM 696 C CA . GLY A 1 92 ? -4.137 -32.312 -11.562 1 87.06 92 GLY A CA 1
ATOM 697 C C . GLY A 1 92 ? -2.943 -31.406 -11.328 1 87.06 92 GLY A C 1
ATOM 698 O O . GLY A 1 92 ? -2.148 -31.156 -12.234 1 87.06 92 GLY A O 1
ATOM 699 N N . ALA A 1 93 ? -2.875 -30.938 -10.156 1 89.44 93 ALA A N 1
ATOM 700 C CA . ALA A 1 93 ? -1.755 -30.062 -9.812 1 89.44 93 ALA A CA 1
ATOM 701 C C . ALA A 1 93 ? -0.535 -30.875 -9.391 1 89.44 93 ALA A C 1
ATOM 703 O O . ALA A 1 93 ? 0.597 -30.531 -9.742 1 89.44 93 ALA A O 1
ATOM 704 N N . PHE A 1 94 ? -0.739 -31.969 -8.742 1 90.44 94 PHE A N 1
ATOM 705 C CA . PHE A 1 94 ? 0.333 -32.719 -8.102 1 90.44 94 PHE A CA 1
ATOM 706 C C . PHE A 1 94 ? 1.041 -33.625 -9.109 1 90.44 94 PHE A C 1
ATOM 708 O O . PHE A 1 94 ? 2.271 -33.594 -9.203 1 90.44 94 PHE A O 1
ATOM 715 N N . LEU A 1 95 ? 0.344 -34.344 -9.844 1 90.25 95 LEU A N 1
ATOM 716 C CA . LEU A 1 95 ? 0.904 -35.375 -10.711 1 90.25 95 LEU A CA 1
ATOM 717 C C . LEU A 1 95 ? 1.789 -34.781 -11.789 1 90.25 95 LEU A C 1
ATOM 719 O O . LEU A 1 95 ? 2.938 -35.188 -11.961 1 90.25 95 LEU A O 1
ATOM 723 N N . PRO A 1 96 ? 1.265 -33.781 -12.477 1 91.75 96 PRO A N 1
ATOM 724 C CA . PRO A 1 96 ? 2.137 -33.188 -13.484 1 91.75 96 PRO A CA 1
ATOM 725 C C . PRO A 1 96 ? 3.381 -32.562 -12.883 1 91.75 96 PRO A C 1
ATOM 727 O O . PRO A 1 96 ? 4.449 -32.562 -13.5 1 91.75 96 PRO A O 1
ATOM 730 N N . LEU A 1 97 ? 3.244 -32 -11.766 1 92.94 97 LEU A N 1
ATOM 731 C CA . LEU A 1 97 ? 4.367 -31.359 -11.086 1 92.94 97 LEU A CA 1
ATOM 732 C C . LEU A 1 97 ? 5.473 -32.375 -10.797 1 92.94 97 LEU A C 1
ATOM 734 O O . LEU A 1 97 ? 6.641 -32.125 -11.125 1 92.94 97 LEU A O 1
ATOM 738 N N . ILE A 1 98 ? 5.082 -33.531 -10.297 1 92.75 98 ILE A N 1
ATOM 739 C CA . ILE A 1 98 ? 6.039 -34.531 -9.906 1 92.75 98 ILE A CA 1
ATOM 740 C C . ILE A 1 98 ? 6.652 -35.188 -11.156 1 92.75 98 ILE A C 1
ATOM 742 O O . ILE A 1 98 ? 7.871 -35.344 -11.242 1 92.75 98 ILE A O 1
ATOM 746 N N . ILE A 1 99 ? 5.832 -35.5 -12.078 1 94.25 99 ILE A N 1
ATOM 747 C CA . ILE A 1 99 ? 6.297 -36.188 -13.289 1 94.25 99 ILE A CA 1
ATOM 748 C C . ILE A 1 99 ? 7.242 -35.25 -14.062 1 94.25 99 ILE A C 1
ATOM 750 O O . ILE A 1 99 ? 8.305 -35.688 -14.508 1 94.25 99 ILE A O 1
ATOM 754 N N . LEU A 1 100 ? 6.859 -34.062 -14.172 1 94.5 100 LEU A N 1
ATOM 755 C CA . LEU A 1 100 ? 7.688 -33.094 -14.906 1 94.5 100 LEU A CA 1
ATOM 756 C C . LEU A 1 100 ? 8.992 -32.844 -14.164 1 94.5 100 LEU A C 1
ATOM 758 O O . LEU A 1 100 ? 10.055 -32.719 -14.781 1 94.5 100 LEU A O 1
ATOM 762 N N . ALA A 1 101 ? 8.914 -32.656 -12.891 1 95 101 ALA A N 1
ATOM 763 C CA . ALA A 1 101 ? 10.094 -32.375 -12.078 1 95 101 ALA A CA 1
ATOM 764 C C . ALA A 1 101 ? 11.117 -33.5 -12.188 1 95 101 ALA A C 1
ATOM 766 O O . ALA A 1 101 ? 12.305 -33.25 -12.43 1 95 101 ALA A O 1
ATOM 767 N N . PHE A 1 102 ? 10.656 -34.719 -12.055 1 94.88 102 PHE A N 1
ATOM 768 C CA . PHE A 1 102 ? 11.57 -35.844 -12.102 1 94.88 102 PHE A CA 1
ATOM 769 C C . PHE A 1 102 ? 12.078 -36.094 -13.516 1 94.88 102 PHE A C 1
ATOM 771 O O . PHE A 1 102 ? 13.234 -36.469 -13.711 1 94.88 102 PHE A O 1
ATOM 778 N N . SER A 1 103 ? 11.242 -35.906 -14.484 1 94.44 103 SER A N 1
ATOM 779 C CA . SER A 1 103 ? 11.664 -36.062 -15.875 1 94.44 103 SER A CA 1
ATOM 780 C C . SER A 1 103 ? 12.727 -35.031 -16.25 1 94.44 103 SER A C 1
ATOM 782 O O . SER A 1 103 ? 13.75 -35.375 -16.859 1 94.44 103 SER A O 1
ATOM 784 N N . LEU A 1 104 ? 12.469 -33.812 -15.898 1 93.88 104 LEU A N 1
ATOM 785 C CA . LEU A 1 104 ? 13.43 -32.75 -16.203 1 93.88 104 LEU A CA 1
ATOM 786 C C . LEU A 1 104 ? 14.719 -32.969 -15.414 1 93.88 104 LEU A C 1
ATOM 788 O O . LEU A 1 104 ? 15.812 -32.719 -15.93 1 93.88 104 LEU A O 1
ATOM 792 N N . ALA A 1 105 ? 14.578 -33.344 -14.18 1 94.5 105 ALA A N 1
ATOM 793 C CA . ALA A 1 105 ? 15.758 -33.594 -13.359 1 94.5 105 ALA A CA 1
ATOM 794 C C . ALA A 1 105 ? 16.594 -34.719 -13.953 1 94.5 105 ALA A C 1
ATOM 796 O O . ALA A 1 105 ? 17.828 -34.656 -13.945 1 94.5 105 ALA A O 1
ATOM 797 N N . TYR A 1 106 ? 15.914 -35.719 -14.391 1 94.06 106 TYR A N 1
ATOM 798 C CA . TYR A 1 106 ? 16.609 -36.844 -15.016 1 94.06 106 TYR A CA 1
ATOM 799 C C . TYR A 1 106 ? 17.359 -36.406 -16.266 1 94.06 106 TYR A C 1
ATOM 801 O O . TYR A 1 106 ? 18.5 -36.781 -16.484 1 94.06 106 TYR A O 1
ATOM 809 N N . LEU A 1 107 ? 16.734 -35.625 -17.047 1 91.5 107 LEU A N 1
ATOM 810 C CA . LEU A 1 107 ? 17.344 -35.094 -18.266 1 91.5 107 LEU A CA 1
ATOM 811 C C . LEU A 1 107 ? 18.562 -34.25 -17.938 1 91.5 107 LEU A C 1
ATOM 813 O O . LEU A 1 107 ? 19.594 -34.344 -18.594 1 91.5 107 LEU A O 1
ATOM 817 N N . LEU A 1 108 ? 18.484 -33.406 -16.922 1 91.31 108 LEU A N 1
ATOM 818 C CA . LEU A 1 108 ? 19.578 -32.531 -16.531 1 91.31 108 LEU A CA 1
ATOM 819 C C . LEU A 1 108 ? 20.719 -33.312 -15.914 1 91.31 108 LEU A C 1
ATOM 821 O O . LEU A 1 108 ? 21.891 -33 -16.109 1 91.31 108 LEU A O 1
ATOM 825 N N . HIS A 1 109 ? 20.359 -34.344 -15.156 1 92.19 109 HIS A N 1
ATOM 826 C CA . HIS A 1 109 ? 21.359 -35.188 -14.516 1 92.19 109 HIS A CA 1
ATOM 827 C C . HIS A 1 109 ? 22.141 -36 -15.547 1 92.19 109 HIS A C 1
ATOM 829 O O . HIS A 1 109 ? 23.359 -36.062 -15.492 1 92.19 109 HIS A O 1
ATOM 835 N N . TYR A 1 110 ? 21.484 -36.562 -16.422 1 90.69 110 TYR A N 1
ATOM 836 C CA . TYR A 1 110 ? 22.094 -37.438 -17.391 1 90.69 110 TYR A CA 1
ATOM 837 C C . TYR A 1 110 ? 22.828 -36.656 -18.484 1 90.69 110 TYR A C 1
ATOM 839 O O . TYR A 1 110 ? 23.938 -37.031 -18.875 1 90.69 110 TYR A O 1
ATOM 847 N N . TYR A 1 111 ? 22.219 -35.625 -18.938 1 85.5 111 TYR A N 1
ATOM 848 C CA . TYR A 1 111 ? 22.812 -34.875 -20.047 1 85.5 111 TYR A CA 1
ATOM 849 C C . TYR A 1 111 ? 23.703 -33.75 -19.547 1 85.5 111 TYR A C 1
ATOM 851 O O . TYR A 1 111 ? 24.656 -33.375 -20.203 1 85.5 111 TYR A O 1
ATOM 859 N N . GLY A 1 112 ? 23.453 -33.188 -18.406 1 84.69 112 GLY A N 1
ATOM 860 C CA . GLY A 1 112 ? 24.219 -32.062 -17.906 1 84.69 112 GLY A CA 1
ATOM 861 C C . GLY A 1 112 ? 25.328 -32.469 -16.953 1 84.69 112 GLY A C 1
ATOM 862 O O . GLY A 1 112 ? 26.25 -31.703 -16.703 1 84.69 112 GLY A O 1
ATOM 863 N N . GLY A 1 113 ? 25.25 -33.656 -16.312 1 87 113 GLY A N 1
ATOM 864 C CA . GLY A 1 113 ? 26.266 -34.156 -15.391 1 87 113 GLY A CA 1
ATOM 865 C C . GLY A 1 113 ? 26.156 -33.562 -14.008 1 87 113 GLY A C 1
ATOM 866 O O . GLY A 1 113 ? 27.141 -33.531 -13.25 1 87 113 GLY A O 1
ATOM 867 N N . TYR A 1 114 ? 25.062 -33.031 -13.727 1 90.38 114 TYR A N 1
ATOM 868 C CA . TYR A 1 114 ? 24.859 -32.438 -12.422 1 90.38 114 TYR A CA 1
ATOM 869 C C . TYR A 1 114 ? 24.328 -33.438 -11.414 1 90.38 114 TYR A C 1
ATOM 871 O O . TYR A 1 114 ? 23.922 -34.531 -11.797 1 90.38 114 TYR A O 1
ATOM 879 N N . SER A 1 115 ? 24.469 -33.156 -10.18 1 90.75 115 SER A N 1
ATOM 880 C CA . SER A 1 115 ? 23.891 -34.031 -9.156 1 90.75 115 SER A CA 1
ATOM 881 C C . SER A 1 115 ? 22.375 -34.062 -9.258 1 90.75 115 SER A C 1
ATOM 883 O O . SER A 1 115 ? 21.75 -33.094 -9.711 1 90.75 115 SER A O 1
ATOM 885 N N . PHE A 1 116 ? 21.828 -35.125 -8.906 1 91.06 116 PHE A N 1
ATOM 886 C CA . PHE A 1 116 ? 20.391 -35.312 -9.008 1 91.06 116 PHE A CA 1
ATOM 887 C C . PHE A 1 116 ? 19.656 -34.312 -8.125 1 91.06 116 PHE A C 1
ATOM 889 O O . PHE A 1 116 ? 18.609 -33.781 -8.516 1 91.06 116 PHE A O 1
ATOM 896 N N . LYS A 1 117 ? 20.203 -34.062 -7.023 1 90.5 117 LYS A N 1
ATOM 897 C CA . LYS A 1 117 ? 19.578 -33.094 -6.113 1 90.5 117 LYS A CA 1
ATOM 898 C C . LYS A 1 117 ? 19.562 -31.688 -6.723 1 90.5 117 LYS A C 1
ATOM 900 O O . LYS A 1 117 ? 18.531 -31 -6.68 1 90.5 117 LYS A O 1
ATOM 905 N N . ASP A 1 118 ? 20.656 -31.297 -7.273 1 92.38 118 ASP A N 1
ATOM 906 C CA . ASP A 1 118 ? 20.75 -29.984 -7.898 1 92.38 118 ASP A CA 1
ATOM 907 C C . ASP A 1 118 ? 19.828 -29.891 -9.117 1 92.38 118 ASP A C 1
ATOM 909 O O . ASP A 1 118 ? 19.219 -28.859 -9.367 1 92.38 118 ASP A O 1
ATOM 913 N N . SER A 1 119 ? 19.797 -31.031 -9.797 1 94 119 SER A N 1
ATOM 914 C CA . SER A 1 119 ? 18.938 -31.078 -10.984 1 94 119 SER A CA 1
ATOM 915 C C . SER A 1 119 ? 17.469 -30.953 -10.602 1 94 119 SER A C 1
ATOM 917 O O . SER A 1 119 ? 16.719 -30.234 -11.258 1 94 119 SER A O 1
ATOM 919 N N . LEU A 1 120 ? 17.141 -31.625 -9.609 1 92.88 120 LEU A N 1
ATOM 920 C CA . LEU A 1 120 ? 15.75 -31.578 -9.141 1 92.88 120 LEU A CA 1
ATOM 921 C C . LEU A 1 120 ? 15.414 -30.188 -8.602 1 92.88 120 LEU A C 1
ATOM 923 O O . LEU A 1 120 ? 14.328 -29.672 -8.875 1 92.88 120 LEU A O 1
ATOM 927 N N . THR A 1 121 ? 16.328 -29.594 -7.91 1 91.19 121 THR A N 1
ATOM 928 C CA . THR A 1 121 ? 16.141 -28.266 -7.332 1 91.19 121 THR A CA 1
ATOM 929 C C . THR A 1 121 ? 15.93 -27.219 -8.422 1 91.19 121 THR A C 1
ATOM 931 O O . THR A 1 121 ? 15.109 -26.312 -8.266 1 91.19 121 THR A O 1
ATOM 934 N N . ASN A 1 122 ? 16.578 -27.406 -9.5 1 93.81 122 ASN A N 1
ATOM 935 C CA . ASN A 1 122 ? 16.5 -26.438 -10.586 1 93.81 122 ASN A CA 1
ATOM 936 C C . ASN A 1 122 ? 15.336 -26.75 -11.523 1 93.81 122 ASN A C 1
ATOM 938 O O . ASN A 1 122 ? 14.945 -25.906 -12.328 1 93.81 122 ASN A O 1
ATOM 942 N N . ALA A 1 123 ? 14.781 -27.953 -11.445 1 94.56 123 ALA A N 1
ATOM 943 C CA . ALA A 1 123 ? 13.688 -28.375 -12.32 1 94.56 123 ALA A CA 1
ATOM 944 C C . ALA A 1 123 ? 12.336 -27.969 -11.734 1 94.56 123 ALA A C 1
ATOM 946 O O . ALA A 1 123 ? 11.414 -27.609 -12.469 1 94.56 123 ALA A O 1
ATOM 947 N N . ILE A 1 124 ? 12.188 -27.922 -10.469 1 93.62 124 ILE A N 1
ATOM 948 C CA . ILE A 1 124 ? 10.922 -27.766 -9.766 1 93.62 124 ILE A CA 1
ATOM 949 C C . ILE A 1 124 ? 10.297 -26.422 -10.109 1 93.62 124 ILE A C 1
ATOM 951 O O . ILE A 1 124 ? 9.094 -26.344 -10.375 1 93.62 124 ILE A O 1
ATOM 955 N N . PRO A 1 125 ? 11.062 -25.328 -10.227 1 93.12 125 PRO A N 1
ATOM 956 C CA . PRO A 1 125 ? 10.469 -24.031 -10.516 1 93.12 125 PRO A CA 1
ATOM 957 C C . PRO A 1 125 ? 9.695 -24.016 -11.836 1 93.12 125 PRO A C 1
ATOM 959 O O . PRO A 1 125 ? 8.711 -23.266 -11.969 1 93.12 125 PRO A O 1
ATOM 962 N N . PHE A 1 126 ? 10.047 -24.875 -12.727 1 94.69 126 PHE A N 1
ATOM 963 C CA . PHE A 1 126 ? 9.43 -24.875 -14.047 1 94.69 126 PHE A CA 1
ATOM 964 C C . PHE A 1 126 ? 8.141 -25.703 -14.031 1 94.69 126 PHE A C 1
ATOM 966 O O . PHE A 1 126 ? 7.371 -25.672 -15 1 94.69 126 PHE A O 1
ATOM 973 N N . CYS A 1 127 ? 7.883 -26.328 -12.984 1 94.25 127 CYS A N 1
ATOM 974 C CA . CYS A 1 127 ? 6.812 -27.312 -12.969 1 94.25 127 CYS A CA 1
ATOM 975 C C . CYS A 1 127 ? 5.574 -26.766 -12.273 1 94.25 127 CYS A C 1
ATOM 977 O O . CYS A 1 127 ? 4.539 -27.438 -12.219 1 94.25 127 CYS A O 1
ATOM 979 N N . VAL A 1 128 ? 5.633 -25.562 -11.828 1 92.31 128 VAL A N 1
ATOM 980 C CA . VAL A 1 128 ? 4.543 -25 -11.039 1 92.31 128 VAL A CA 1
ATOM 981 C C . VAL A 1 128 ? 3.691 -24.094 -11.906 1 92.31 128 VAL A C 1
ATOM 983 O O . VAL A 1 128 ? 4.219 -23.219 -12.609 1 92.31 128 VAL A O 1
ATOM 986 N N . ILE A 1 129 ? 2.379 -24.312 -11.859 1 93.44 129 ILE A N 1
ATOM 987 C CA . ILE A 1 129 ? 1.444 -23.422 -12.547 1 93.44 129 ILE A CA 1
ATOM 988 C C . ILE A 1 129 ? 1.26 -22.156 -11.734 1 93.44 129 ILE A C 1
ATOM 990 O O . ILE A 1 129 ? 0.861 -22.203 -10.57 1 93.44 129 ILE A O 1
ATOM 994 N N . SER A 1 130 ? 1.483 -21.062 -12.336 1 89.5 130 SER A N 1
ATOM 995 C CA . SER A 1 130 ? 1.449 -19.797 -11.609 1 89.5 130 SER A CA 1
ATOM 996 C C . SER A 1 130 ? 0.019 -19.312 -11.43 1 89.5 130 SER A C 1
ATOM 998 O O . SER A 1 130 ? -0.655 -18.969 -12.398 1 89.5 130 SER A O 1
ATOM 1000 N N . SER A 1 131 ? -0.39 -19.219 -10.234 1 86 131 SER A N 1
ATOM 1001 C CA . SER A 1 131 ? -1.713 -18.688 -9.922 1 86 131 SER A CA 1
ATOM 1002 C C . SER A 1 131 ? -1.812 -17.203 -10.25 1 86 131 SER A C 1
ATOM 1004 O O . SER A 1 131 ? -2.881 -16.719 -10.625 1 86 131 SER A O 1
ATOM 1006 N N . ALA A 1 132 ? -0.688 -16.531 -10.219 1 81.81 132 ALA A N 1
ATOM 1007 C CA . ALA A 1 132 ? -0.638 -15.086 -10.43 1 81.81 132 ALA A CA 1
ATOM 1008 C C . ALA A 1 132 ? -1.058 -14.719 -11.852 1 81.81 132 ALA A C 1
ATOM 1010 O O . ALA A 1 132 ? -1.554 -13.617 -12.102 1 81.81 132 ALA A O 1
ATOM 1011 N N . ILE A 1 133 ? -0.837 -15.594 -12.695 1 87.06 133 ILE A N 1
ATOM 1012 C CA . ILE A 1 133 ? -1.167 -15.352 -14.094 1 87.06 133 ILE A CA 1
ATOM 1013 C C . ILE A 1 133 ? -2.449 -16.094 -14.461 1 87.06 133 ILE A C 1
ATOM 1015 O O . ILE A 1 133 ? -3.316 -15.539 -15.148 1 87.06 133 ILE A O 1
ATOM 1019 N N . ALA A 1 134 ? -2.613 -17.219 -13.977 1 88.88 134 ALA A N 1
ATOM 1020 C CA . ALA A 1 134 ? -3.713 -18.094 -14.375 1 88.88 134 ALA A CA 1
ATOM 1021 C C . ALA A 1 134 ? -5.055 -17.547 -13.898 1 88.88 134 ALA A C 1
ATOM 1023 O O . ALA A 1 134 ? -6.016 -17.484 -14.672 1 88.88 134 ALA A O 1
ATOM 1024 N N . ILE A 1 135 ? -5.094 -17.125 -12.719 1 81.5 135 ILE A N 1
ATOM 1025 C CA . ILE A 1 135 ? -6.355 -16.781 -12.07 1 81.5 135 ILE A CA 1
ATOM 1026 C C . ILE A 1 135 ? -6.961 -15.555 -12.766 1 81.5 135 ILE A C 1
ATOM 1028 O O . ILE A 1 135 ? -8.117 -15.586 -13.188 1 81.5 135 ILE A O 1
ATOM 1032 N N . PRO A 1 136 ? -6.199 -14.547 -12.922 1 77.25 136 PRO A N 1
ATOM 1033 C CA . PRO A 1 136 ? -6.801 -13.391 -13.594 1 77.25 136 PRO A CA 1
ATOM 1034 C C . PRO A 1 136 ? -7.121 -13.664 -15.062 1 77.25 136 PRO A C 1
ATOM 1036 O O . PRO A 1 136 ? -8 -13.016 -15.633 1 77.25 136 PRO A O 1
ATOM 1039 N N . SER A 1 137 ? -6.539 -14.594 -15.648 1 83.44 137 SER A N 1
ATOM 1040 C CA . SER A 1 137 ? -6.684 -14.859 -17.078 1 83.44 137 SER A CA 1
ATOM 1041 C C . SER A 1 137 ? -7.953 -15.648 -17.359 1 83.44 137 SER A C 1
ATOM 1043 O O . SER A 1 137 ? -8.422 -15.688 -18.5 1 83.44 137 SER A O 1
ATOM 1045 N N . VAL A 1 138 ? -8.539 -16.219 -16.344 1 82.69 138 VAL A N 1
ATOM 1046 C CA . VAL A 1 138 ? -9.68 -17.094 -16.609 1 82.69 138 VAL A CA 1
ATOM 1047 C C . VAL A 1 138 ? -10.953 -16.469 -16.031 1 82.69 138 VAL A C 1
ATOM 1049 O O . VAL A 1 138 ? -11.953 -17.172 -15.82 1 82.69 138 VAL A O 1
ATOM 1052 N N . ARG A 1 139 ? -10.891 -15.289 -15.742 1 74.25 139 ARG A N 1
ATOM 1053 C CA . ARG A 1 139 ? -12.023 -14.609 -15.125 1 74.25 139 ARG A CA 1
ATOM 1054 C C . ARG A 1 139 ? -13.25 -14.641 -16.031 1 74.25 139 ARG A C 1
ATOM 1056 O O . ARG A 1 139 ? -14.383 -14.609 -15.555 1 74.25 139 ARG A O 1
ATOM 1063 N N . ASN A 1 140 ? -13.031 -14.766 -17.281 1 75 140 ASN A N 1
ATOM 1064 C CA . ASN A 1 140 ? -14.125 -14.695 -18.25 1 75 140 ASN A CA 1
ATOM 1065 C C . ASN A 1 140 ? -14.617 -16.094 -18.641 1 75 140 ASN A C 1
ATOM 1067 O O . ASN A 1 140 ? -15.516 -16.219 -19.469 1 75 140 ASN A O 1
ATOM 1071 N N . LEU A 1 141 ? -14.062 -17.094 -17.984 1 84.19 141 LEU A N 1
ATOM 1072 C CA . LEU A 1 141 ? -14.484 -18.453 -18.266 1 84.19 141 LEU A CA 1
ATOM 1073 C C . LEU A 1 141 ? -15.672 -18.859 -17.391 1 84.19 141 LEU A C 1
ATOM 1075 O O . LEU A 1 141 ? -16.125 -18.062 -16.562 1 84.19 141 LEU A O 1
ATOM 1079 N N . SER A 1 142 ? -16.141 -19.984 -17.656 1 84.44 142 SER A N 1
ATOM 1080 C CA . SER A 1 142 ? -17.266 -20.469 -16.859 1 84.44 142 SER A CA 1
ATOM 1081 C C . SER A 1 142 ? -16.875 -20.641 -15.398 1 84.44 142 SER A C 1
ATOM 1083 O O . SER A 1 142 ? -15.695 -20.797 -15.086 1 84.44 142 SER A O 1
ATOM 1085 N N . SER A 1 143 ? -17.797 -20.594 -14.562 1 82.5 143 SER A N 1
ATOM 1086 C CA . SER A 1 143 ? -17.547 -20.688 -13.125 1 82.5 143 SER A CA 1
ATOM 1087 C C . SER A 1 143 ? -16.812 -21.969 -12.766 1 82.5 143 SER A C 1
ATOM 1089 O O . SER A 1 143 ? -15.914 -21.953 -11.93 1 82.5 143 SER A O 1
ATOM 1091 N N . SER A 1 144 ? -17.219 -23 -13.422 1 83.62 144 SER A N 1
ATOM 1092 C CA . SER A 1 144 ? -16.609 -24.281 -13.125 1 83.62 144 SER A CA 1
ATOM 1093 C C . SER A 1 144 ? -15.141 -24.312 -13.57 1 83.62 144 SER A C 1
ATOM 1095 O O . SER A 1 144 ? -14.289 -24.844 -12.852 1 83.62 144 SER A O 1
ATOM 1097 N N . GLN A 1 145 ? -14.867 -23.781 -14.719 1 87.62 145 GLN A N 1
ATOM 1098 C CA . GLN A 1 145 ? -13.5 -23.719 -15.234 1 87.62 145 GLN A CA 1
ATOM 1099 C C . GLN A 1 145 ? -12.633 -22.797 -14.391 1 87.62 145 GLN A C 1
ATOM 1101 O O . GLN A 1 145 ? -11.469 -23.109 -14.109 1 87.62 145 GLN A O 1
ATOM 1106 N N . LYS A 1 146 ? -13.266 -21.766 -14 1 84.69 146 LYS A N 1
ATOM 1107 C CA . LYS A 1 146 ? -12.57 -20.781 -13.172 1 84.69 146 LYS A CA 1
ATOM 1108 C C . LYS A 1 146 ? -12.18 -21.391 -11.828 1 84.69 146 LYS A C 1
ATOM 1110 O O . LYS A 1 146 ? -11.039 -21.234 -11.375 1 84.69 146 LYS A O 1
ATOM 1115 N N . GLU A 1 147 ? -13.109 -22.016 -11.266 1 83.81 147 GLU A N 1
ATOM 1116 C CA . GLU A 1 147 ? -12.859 -22.625 -9.961 1 83.81 147 GLU A CA 1
ATOM 1117 C C . GLU A 1 147 ? -11.781 -23.703 -10.055 1 83.81 147 GLU A C 1
ATOM 1119 O O . GLU A 1 147 ? -10.93 -23.812 -9.164 1 83.81 147 GLU A O 1
ATOM 1124 N N . PHE A 1 148 ? -11.875 -24.406 -11.117 1 88.31 148 PHE A N 1
ATOM 1125 C CA . PHE A 1 148 ? -10.883 -25.469 -11.32 1 88.31 148 PHE A CA 1
ATOM 1126 C C . PHE A 1 148 ? -9.477 -24.875 -11.391 1 88.31 148 PHE A C 1
ATOM 1128 O O . PHE A 1 148 ? -8.555 -25.375 -10.742 1 88.31 148 PHE A O 1
ATOM 1135 N N . ILE A 1 149 ? -9.32 -23.844 -12.141 1 89 149 ILE A N 1
ATOM 1136 C CA . ILE A 1 149 ? -8.016 -23.234 -12.344 1 89 149 ILE A CA 1
ATOM 1137 C C . ILE A 1 149 ? -7.531 -22.594 -11.039 1 89 149 ILE A C 1
ATOM 1139 O O . ILE A 1 149 ? -6.34 -22.641 -10.727 1 89 149 ILE A O 1
ATOM 1143 N N . ILE A 1 150 ? -8.406 -22.047 -10.344 1 83.81 150 ILE A N 1
ATOM 1144 C CA . ILE A 1 150 ? -8.047 -21.438 -9.07 1 83.81 150 ILE A CA 1
ATOM 1145 C C . ILE A 1 150 ? -7.508 -22.5 -8.109 1 83.81 150 ILE A C 1
ATOM 1147 O O . ILE A 1 150 ? -6.434 -22.328 -7.527 1 83.81 150 ILE A O 1
ATOM 1151 N N . TYR A 1 151 ? -8.227 -23.594 -8.039 1 84.19 151 TYR A N 1
ATOM 1152 C CA . TYR A 1 151 ? -7.793 -24.688 -7.164 1 84.19 151 TYR A CA 1
ATOM 1153 C C . TYR A 1 151 ? -6.484 -25.281 -7.66 1 84.19 151 TYR A C 1
ATOM 1155 O O . TYR A 1 151 ? -5.539 -25.469 -6.887 1 84.19 151 TYR A O 1
ATOM 1163 N N . GLU A 1 152 ? -6.469 -25.516 -8.836 1 89.88 152 GLU A N 1
ATOM 1164 C CA . GLU A 1 152 ? -5.32 -26.219 -9.422 1 89.88 152 GLU A CA 1
ATOM 1165 C C . GLU A 1 152 ? -4.055 -25.375 -9.305 1 89.88 152 GLU A C 1
ATOM 1167 O O . GLU A 1 152 ? -3.014 -25.859 -8.859 1 89.88 152 GLU A O 1
ATOM 1172 N N . SER A 1 153 ? -4.133 -24.109 -9.719 1 89.5 153 SER A N 1
ATOM 1173 C CA . SER A 1 153 ? -2.953 -23.25 -9.711 1 89.5 153 SER A CA 1
ATOM 1174 C C . SER A 1 153 ? -2.506 -22.938 -8.289 1 89.5 153 SER A C 1
ATOM 1176 O O . SER A 1 153 ? -1.307 -22.891 -8.008 1 89.5 153 SER A O 1
ATOM 1178 N N . SER A 1 154 ? -3.434 -22.766 -7.379 1 83.12 154 SER A N 1
ATOM 1179 C CA . SER A 1 154 ? -3.09 -22.5 -5.988 1 83.12 154 SER A CA 1
ATOM 1180 C C . SER A 1 154 ? -2.42 -23.703 -5.34 1 83.12 154 SER A C 1
ATOM 1182 O O . SER A 1 154 ? -1.437 -23.562 -4.613 1 83.12 154 SER A O 1
ATOM 1184 N N . LEU A 1 155 ? -3.012 -24.828 -5.582 1 85.62 155 LEU A N 1
ATOM 1185 C CA . LEU A 1 155 ? -2.438 -26.047 -5.031 1 85.62 155 LEU A CA 1
ATOM 1186 C C . LEU A 1 155 ? -1.084 -26.344 -5.664 1 85.62 155 LEU A C 1
ATOM 1188 O O . LEU A 1 155 ? -0.181 -26.859 -4.996 1 85.62 155 LEU A O 1
ATOM 1192 N N . SER A 1 156 ? -1.053 -26.062 -6.918 1 90 156 SER A N 1
ATOM 1193 C CA . SER A 1 156 ? 0.229 -26.234 -7.594 1 90 156 SER A CA 1
ATOM 1194 C C . SER A 1 156 ? 1.315 -25.391 -6.945 1 90 156 SER A C 1
ATOM 1196 O O . SER A 1 156 ? 2.438 -25.859 -6.738 1 90 156 SER A O 1
ATOM 1198 N N . ASP A 1 157 ? 0.961 -24.156 -6.637 1 84.88 157 ASP A N 1
ATOM 1199 C CA . ASP A 1 157 ? 1.895 -23.281 -5.938 1 84.88 157 ASP A CA 1
ATOM 1200 C C . ASP A 1 157 ? 2.342 -23.906 -4.613 1 84.88 157 ASP A C 1
ATOM 1202 O O . ASP A 1 157 ? 3.531 -23.906 -4.289 1 84.88 157 ASP A O 1
ATOM 1206 N N . ILE A 1 158 ? 1.438 -24.438 -3.916 1 79.88 158 ILE A N 1
ATOM 1207 C CA . ILE A 1 158 ? 1.694 -25 -2.592 1 79.88 158 ILE A CA 1
ATOM 1208 C C . ILE A 1 158 ? 2.58 -26.234 -2.717 1 79.88 158 ILE A C 1
ATOM 1210 O O . ILE A 1 158 ? 3.615 -26.344 -2.055 1 79.88 158 ILE A O 1
ATOM 1214 N N . PHE A 1 159 ? 2.178 -27.109 -3.559 1 85.81 159 PHE A N 1
ATOM 1215 C CA . PHE A 1 159 ? 2.941 -28.344 -3.742 1 85.81 159 PHE A CA 1
ATOM 1216 C C . PHE A 1 159 ? 4.352 -28.031 -4.234 1 85.81 159 PHE A C 1
ATOM 1218 O O . PHE A 1 159 ? 5.316 -28.672 -3.805 1 85.81 159 PHE A O 1
ATOM 1225 N N . GLY A 1 160 ? 4.41 -27.094 -5.133 1 87.06 160 GLY A N 1
ATOM 1226 C CA . GLY A 1 160 ? 5.707 -26.719 -5.672 1 87.06 160 GLY A CA 1
ATOM 1227 C C . GLY A 1 160 ? 6.664 -26.203 -4.613 1 87.06 160 GLY A C 1
ATOM 1228 O O . GLY A 1 160 ? 7.82 -26.641 -4.555 1 87.06 160 GLY A O 1
ATOM 1229 N N . VAL A 1 161 ? 6.168 -25.375 -3.805 1 81.44 161 VAL A N 1
ATOM 1230 C CA . VAL A 1 161 ? 7 -24.766 -2.771 1 81.44 161 VAL A CA 1
ATOM 1231 C C . VAL A 1 161 ? 7.395 -25.828 -1.742 1 81.44 161 VAL A C 1
ATOM 1233 O O . VAL A 1 161 ? 8.547 -25.875 -1.307 1 81.44 161 VAL A O 1
ATOM 1236 N N . ILE A 1 162 ? 6.441 -26.656 -1.388 1 78.75 162 ILE A N 1
ATOM 1237 C CA . ILE A 1 162 ? 6.703 -27.719 -0.413 1 78.75 162 ILE A CA 1
ATOM 1238 C C . ILE A 1 162 ? 7.758 -28.672 -0.96 1 78.75 162 ILE A C 1
ATOM 1240 O O . ILE A 1 162 ? 8.703 -29.031 -0.258 1 78.75 162 ILE A O 1
ATOM 1244 N N . PHE A 1 163 ? 7.492 -29.062 -2.117 1 84.69 163 PHE A N 1
ATOM 1245 C CA . PHE A 1 163 ? 8.414 -30 -2.762 1 84.69 163 PHE A CA 1
ATOM 1246 C C . PHE A 1 163 ? 9.805 -29.391 -2.883 1 84.69 163 PHE A C 1
ATOM 1248 O O . PHE A 1 163 ? 10.805 -30.047 -2.6 1 84.69 163 PHE A O 1
ATOM 1255 N N . PHE A 1 164 ? 9.906 -28.141 -3.287 1 86.25 164 PHE A N 1
ATOM 1256 C CA . PHE A 1 164 ? 11.156 -27.422 -3.439 1 86.25 164 PHE A CA 1
ATOM 1257 C C . PHE A 1 164 ? 11.898 -27.328 -2.109 1 86.25 164 PHE A C 1
ATOM 1259 O O . PHE A 1 164 ? 13.094 -27.625 -2.033 1 86.25 164 PHE A O 1
ATOM 1266 N N . ASN A 1 165 ? 11.188 -26.953 -1.117 1 76.44 165 ASN A N 1
ATOM 1267 C CA . ASN A 1 165 ? 11.781 -26.812 0.205 1 76.44 165 ASN A CA 1
ATOM 1268 C C . ASN A 1 165 ? 12.258 -28.156 0.754 1 76.44 165 ASN A C 1
ATOM 1270 O O . ASN A 1 165 ? 13.281 -28.219 1.429 1 76.44 165 ASN A O 1
ATOM 1274 N N . PHE A 1 166 ? 11.461 -29.109 0.479 1 77.5 166 PHE A N 1
ATOM 1275 C CA . PHE A 1 166 ? 11.812 -30.469 0.913 1 77.5 166 PHE A CA 1
ATOM 1276 C C . PHE A 1 166 ? 13.141 -30.906 0.301 1 77.5 166 PHE A C 1
ATOM 1278 O O . PHE A 1 166 ? 13.977 -31.5 0.981 1 77.5 166 PHE A O 1
ATOM 1285 N N . ILE A 1 167 ? 13.375 -30.625 -0.914 1 83.44 167 ILE A N 1
ATOM 1286 C CA . ILE A 1 167 ? 14.57 -31.062 -1.627 1 83.44 167 ILE A CA 1
ATOM 1287 C C . ILE A 1 167 ? 15.766 -30.219 -1.187 1 83.44 167 ILE A C 1
ATOM 1289 O O . ILE A 1 167 ? 16.859 -30.75 -0.978 1 83.44 167 ILE A O 1
ATOM 1293 N N . ILE A 1 168 ? 15.57 -28.984 -1.031 1 79 168 ILE A N 1
ATOM 1294 C CA . ILE A 1 168 ? 16.672 -28.078 -0.725 1 79 168 ILE A CA 1
ATOM 1295 C C . ILE A 1 168 ? 17.156 -28.328 0.698 1 79 168 ILE A C 1
ATOM 1297 O O . ILE A 1 168 ? 18.375 -28.281 0.96 1 79 168 ILE A O 1
ATOM 1301 N N . TYR A 1 169 ? 16.281 -28.594 1.589 1 73.25 169 TYR A N 1
ATOM 1302 C CA . TYR A 1 169 ? 16.656 -28.625 2.996 1 73.25 169 TYR A CA 1
ATOM 1303 C C . TYR A 1 169 ? 16.984 -30.047 3.443 1 73.25 169 TYR A C 1
ATOM 1305 O O . TYR A 1 169 ? 17.547 -30.25 4.52 1 73.25 169 TYR A O 1
ATOM 1313 N N . ASN A 1 170 ? 16.484 -31 2.68 1 73.81 170 ASN A N 1
ATOM 1314 C CA . ASN A 1 170 ? 16.719 -32.375 3.133 1 73.81 170 ASN A CA 1
ATOM 1315 C C . ASN A 1 170 ? 17.734 -33.094 2.238 1 73.81 170 ASN A C 1
ATOM 1317 O O . ASN A 1 170 ? 17.688 -32.938 1.015 1 73.81 170 ASN A O 1
ATOM 1321 N N . THR A 1 171 ? 18.672 -33.562 2.869 1 64.19 171 THR A N 1
ATOM 1322 C CA . THR A 1 171 ? 19.719 -34.281 2.156 1 64.19 171 THR A CA 1
ATOM 1323 C C . THR A 1 171 ? 19.375 -35.781 2.068 1 64.19 171 THR A C 1
ATOM 1325 O O . THR A 1 171 ? 19.891 -36.5 1.211 1 64.19 171 THR A O 1
ATOM 1328 N N . SER A 1 172 ? 18.609 -36.25 3.01 1 65.19 172 SER A N 1
ATOM 1329 C CA . SER A 1 172 ? 18.297 -37.656 3.002 1 65.19 172 SER A CA 1
ATOM 1330 C C . SER A 1 172 ? 16.781 -37.906 2.873 1 65.19 172 SER A C 1
ATOM 1332 O O . SER A 1 172 ? 15.992 -37.094 3.389 1 65.19 172 SER A O 1
ATOM 1334 N N . PHE A 1 173 ? 16.375 -38.719 1.88 1 65.5 173 PHE A N 1
ATOM 1335 C CA . PHE A 1 173 ? 14.977 -38.969 1.603 1 65.5 173 PHE A CA 1
ATOM 1336 C C . PHE A 1 173 ? 14.531 -40.281 2.242 1 65.5 173 PHE A C 1
ATOM 1338 O O . PHE A 1 173 ? 14.367 -41.312 1.552 1 65.5 173 PHE A O 1
ATOM 1345 N N . GLY A 1 174 ? 14.672 -40.344 3.498 1 65.75 174 GLY A N 1
ATOM 1346 C CA . GLY A 1 174 ? 14.234 -41.531 4.211 1 65.75 174 GLY A CA 1
ATOM 1347 C C . GLY A 1 174 ? 12.883 -41.375 4.879 1 65.75 174 GLY A C 1
ATOM 1348 O O . GLY A 1 174 ? 12.227 -40.344 4.719 1 65.75 174 GLY A O 1
ATOM 1349 N N . LEU A 1 175 ? 12.312 -42.375 5.367 1 67.75 175 LEU A N 1
ATOM 1350 C CA . LEU A 1 175 ? 11.047 -42.406 6.082 1 67.75 175 LEU A CA 1
ATOM 1351 C C . LEU A 1 175 ? 11 -41.312 7.16 1 67.75 175 LEU A C 1
ATOM 1353 O O . LEU A 1 175 ? 9.953 -40.719 7.398 1 67.75 175 LEU A O 1
ATOM 1357 N N . GLU A 1 176 ? 12.078 -41.094 7.688 1 70.19 176 GLU A N 1
ATOM 1358 C CA . GLU A 1 176 ? 12.164 -40.062 8.727 1 70.19 176 GLU A CA 1
ATOM 1359 C C . GLU A 1 176 ? 11.906 -38.688 8.164 1 70.19 176 GLU A C 1
ATOM 1361 O O . GLU A 1 176 ? 11.211 -37.875 8.781 1 70.19 176 GLU A O 1
ATOM 1366 N N . THR A 1 177 ? 12.352 -38.5 6.992 1 72.12 177 THR A N 1
ATOM 1367 C CA . THR A 1 177 ? 12.172 -37.188 6.352 1 72.12 177 THR A CA 1
ATOM 1368 C C . THR A 1 177 ? 10.703 -36.969 5.996 1 72.12 177 THR A C 1
ATOM 1370 O O . THR A 1 177 ? 10.188 -35.875 6.168 1 72.12 177 THR A O 1
ATOM 1373 N N . PHE A 1 178 ? 10.102 -38.062 5.59 1 73.62 178 PHE A N 1
ATOM 1374 C CA . PHE A 1 178 ? 8.695 -37.938 5.234 1 73.62 178 PHE A CA 1
ATOM 1375 C C . PHE A 1 178 ? 7.84 -37.719 6.473 1 73.62 178 PHE A C 1
ATOM 1377 O O . PHE A 1 178 ? 6.855 -36.969 6.422 1 73.62 178 PHE A O 1
ATOM 1384 N N . GLY A 1 179 ? 8.211 -38.406 7.5 1 73.38 179 GLY A N 1
ATOM 1385 C CA . GLY A 1 179 ? 7.496 -38.188 8.75 1 73.38 179 GLY A CA 1
ATOM 1386 C C . GLY A 1 179 ? 7.582 -36.75 9.258 1 73.38 179 GLY A C 1
ATOM 1387 O O . GLY A 1 179 ? 6.578 -36.188 9.68 1 73.38 179 GLY A O 1
ATOM 1388 N N . TYR A 1 180 ? 8.766 -36.25 9.172 1 72.12 180 TYR A N 1
ATOM 1389 C CA . TYR A 1 180 ? 8.977 -34.875 9.609 1 72.12 180 TYR A CA 1
ATOM 1390 C C . TYR A 1 180 ? 8.188 -33.906 8.734 1 72.12 180 TYR A C 1
ATOM 1392 O O . TYR A 1 180 ? 7.652 -32.906 9.227 1 72.12 180 TYR A O 1
ATOM 1400 N N . PHE A 1 181 ? 8.086 -34.281 7.539 1 73.12 181 PHE A N 1
ATOM 1401 C CA . PHE A 1 181 ? 7.34 -33.469 6.598 1 73.12 181 PHE A CA 1
ATOM 1402 C C . PHE A 1 181 ? 5.855 -33.438 6.949 1 73.12 181 PHE A C 1
ATOM 1404 O O . PHE A 1 181 ? 5.227 -32.375 6.953 1 73.12 181 PHE A O 1
ATOM 1411 N N . CYS A 1 182 ? 5.363 -34.594 7.191 1 78.81 182 CYS A N 1
ATOM 1412 C CA . CYS A 1 182 ? 3.961 -34.688 7.578 1 78.81 182 CYS A CA 1
ATOM 1413 C C . CYS A 1 182 ? 3.689 -33.938 8.867 1 78.81 182 CYS A C 1
ATOM 1415 O O . CYS A 1 182 ? 2.65 -33.281 9.008 1 78.81 182 CYS A O 1
ATOM 1417 N N . LEU A 1 183 ? 4.625 -34 9.719 1 81.25 183 LEU A N 1
ATOM 1418 C CA . LEU A 1 183 ? 4.488 -33.281 10.984 1 81.25 183 LEU A CA 1
ATOM 1419 C C . LEU A 1 183 ? 4.492 -31.766 10.758 1 81.25 183 LEU A C 1
ATOM 1421 O O . LEU A 1 183 ? 3.738 -31.031 11.406 1 81.25 183 LEU A O 1
ATOM 1425 N N . GLU A 1 184 ? 5.305 -31.344 9.875 1 77.25 184 GLU A N 1
ATOM 1426 C CA . GLU A 1 184 ? 5.383 -29.922 9.547 1 77.25 184 GLU A CA 1
ATOM 1427 C C . GLU A 1 184 ? 4.066 -29.422 8.969 1 77.25 184 GLU A C 1
ATOM 1429 O O . GLU A 1 184 ? 3.635 -28.297 9.266 1 77.25 184 GLU A O 1
ATOM 1434 N N . ILE A 1 185 ? 3.438 -30.219 8.172 1 80.25 185 ILE A N 1
ATOM 1435 C CA . ILE A 1 185 ? 2.152 -29.875 7.582 1 80.25 185 ILE A CA 1
ATOM 1436 C C . ILE A 1 185 ? 1.095 -29.75 8.68 1 80.25 185 ILE A C 1
ATOM 1438 O O . ILE A 1 185 ? 0.315 -28.797 8.695 1 80.25 185 ILE A O 1
ATOM 1442 N N . LEU A 1 186 ? 1.159 -30.672 9.57 1 85.25 186 LEU A N 1
ATOM 1443 C CA . LEU A 1 186 ? 0.192 -30.672 10.664 1 85.25 186 LEU A CA 1
ATOM 1444 C C . LEU A 1 186 ? 0.389 -29.438 11.555 1 85.25 186 LEU A C 1
ATOM 1446 O O . LEU A 1 186 ? -0.584 -28.828 11.984 1 85.25 186 LEU A O 1
ATOM 1450 N N . ILE A 1 187 ? 1.588 -29.141 11.773 1 86.12 187 ILE A N 1
ATOM 1451 C CA . ILE A 1 187 ? 1.909 -28 12.617 1 86.12 187 ILE A CA 1
ATOM 1452 C C . ILE A 1 187 ? 1.427 -26.719 11.953 1 86.12 187 ILE A C 1
ATOM 1454 O O . ILE A 1 187 ? 0.804 -25.875 12.602 1 86.12 187 ILE A O 1
ATOM 1458 N N . ILE A 1 188 ? 1.696 -26.609 10.703 1 82.88 188 ILE A N 1
ATOM 1459 C CA . ILE A 1 188 ? 1.36 -25.375 10.008 1 82.88 188 ILE A CA 1
ATOM 1460 C C . ILE A 1 188 ? -0.157 -25.234 9.891 1 82.88 188 ILE A C 1
ATOM 1462 O O . ILE A 1 188 ? -0.696 -24.125 9.93 1 82.88 188 ILE A O 1
ATOM 1466 N N . ILE A 1 189 ? -0.815 -26.344 9.758 1 84.44 189 ILE A N 1
ATOM 1467 C CA . ILE A 1 189 ? -2.273 -26.312 9.734 1 84.44 189 ILE A CA 1
ATOM 1468 C C . ILE A 1 189 ? -2.809 -25.859 11.086 1 84.44 189 ILE A C 1
ATOM 1470 O O . ILE A 1 189 ? -3.734 -25.047 11.148 1 84.44 189 ILE A O 1
ATOM 1474 N N . ALA A 1 190 ? -2.219 -26.359 12.102 1 87.06 190 ALA A N 1
ATOM 1475 C CA . ALA A 1 190 ? -2.621 -25.953 13.453 1 87.06 190 ALA A CA 1
ATOM 1476 C C . ALA A 1 190 ? -2.395 -24.469 13.68 1 87.06 190 ALA A C 1
ATOM 1478 O O . ALA A 1 190 ? -3.266 -23.766 14.203 1 87.06 190 ALA A O 1
ATOM 1479 N N . ILE A 1 191 ? -1.278 -24.047 13.258 1 85.56 191 ILE A N 1
ATOM 1480 C CA . ILE A 1 191 ? -0.944 -22.641 13.383 1 85.56 191 ILE A CA 1
ATOM 1481 C C . ILE A 1 191 ? -1.943 -21.797 12.586 1 85.56 191 ILE A C 1
ATOM 1483 O O . ILE A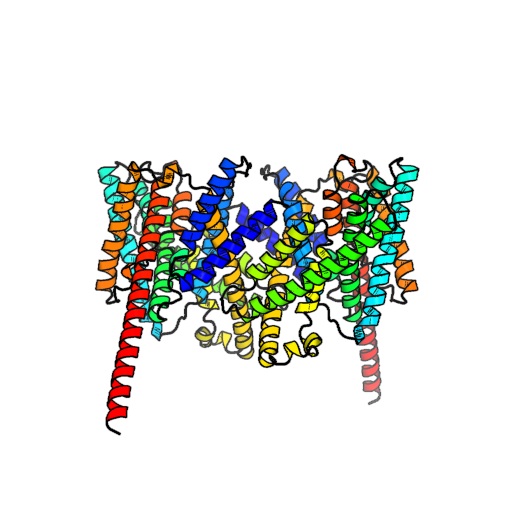 1 191 ? -2.377 -20.734 13.039 1 85.56 191 ILE A O 1
ATOM 1487 N N . SER A 1 192 ? -2.225 -22.266 11.438 1 83.75 192 SER A N 1
ATOM 1488 C CA . SER A 1 192 ? -3.166 -21.562 10.578 1 83.75 192 SER A CA 1
ATOM 1489 C C . SER A 1 192 ? -4.535 -21.438 11.242 1 83.75 192 SER A C 1
ATOM 1491 O O . SER A 1 192 ? -5.184 -20.391 11.156 1 83.75 192 SER A O 1
ATOM 1493 N N . PHE A 1 193 ? -4.914 -22.453 11.898 1 82.75 193 PHE A N 1
ATOM 1494 C CA . PHE A 1 193 ? -6.203 -22.453 12.578 1 82.75 193 PHE A CA 1
ATOM 1495 C C . PHE A 1 193 ? -6.195 -21.469 13.742 1 82.75 193 PHE A C 1
ATOM 1497 O O . PHE A 1 193 ? -7.152 -20.719 13.93 1 82.75 193 PHE A O 1
ATOM 1504 N N . VAL A 1 194 ? -5.195 -21.531 14.445 1 85.31 194 VAL A N 1
ATOM 1505 C CA . VAL A 1 194 ? -5.07 -20.625 15.578 1 85.31 194 VAL A CA 1
ATOM 1506 C C . VAL A 1 194 ? -5.031 -19.188 15.078 1 85.31 194 VAL A C 1
ATOM 1508 O O . VAL A 1 194 ? -5.68 -18.312 15.656 1 85.31 194 VAL A O 1
ATOM 1511 N N . ALA A 1 195 ? -4.301 -18.984 14.109 1 83.94 195 ALA A N 1
ATOM 1512 C CA . ALA A 1 195 ? -4.184 -17.641 13.539 1 83.94 195 ALA A CA 1
ATOM 1513 C C . ALA A 1 195 ? -5.531 -17.156 13.016 1 83.94 195 ALA A C 1
ATOM 1515 O O . ALA A 1 195 ? -5.855 -15.969 13.133 1 83.94 195 ALA A O 1
ATOM 1516 N N . THR A 1 196 ? -6.246 -18.094 12.438 1 79 196 THR A N 1
ATOM 1517 C CA . THR A 1 196 ? -7.566 -17.734 11.922 1 79 196 THR A CA 1
ATOM 1518 C C . THR A 1 196 ? -8.469 -17.25 13.047 1 79 196 THR A C 1
ATOM 1520 O O . THR A 1 196 ? -9.188 -16.266 12.898 1 79 196 THR A O 1
ATOM 1523 N N . ILE A 1 197 ? -8.398 -17.922 14.102 1 80.12 197 ILE A N 1
ATOM 1524 C CA . ILE A 1 197 ? -9.211 -17.562 15.258 1 80.12 197 ILE A CA 1
ATOM 1525 C C . ILE A 1 197 ? -8.781 -16.188 15.789 1 80.12 197 ILE A C 1
ATOM 1527 O O . ILE A 1 197 ? -9.617 -15.328 16.047 1 80.12 197 ILE A O 1
ATOM 1531 N N . LEU A 1 198 ? -7.555 -16.031 15.891 1 80 198 LEU A N 1
ATOM 1532 C CA . LEU A 1 198 ? -7.004 -14.781 16.406 1 80 198 LEU A CA 1
ATOM 1533 C C . LEU A 1 198 ? -7.367 -13.609 15.492 1 80 198 LEU A C 1
ATOM 1535 O O . LEU A 1 198 ? -7.781 -12.547 15.977 1 80 198 LEU A O 1
ATOM 1539 N N . LEU A 1 199 ? -7.242 -13.82 14.273 1 77.88 199 LEU A N 1
ATOM 1540 C CA . LEU A 1 199 ? -7.48 -12.75 13.312 1 77.88 199 LEU A CA 1
ATOM 1541 C C . LEU A 1 199 ? -8.969 -12.438 13.211 1 77.88 199 LEU A C 1
ATOM 1543 O O . LEU A 1 199 ? -9.359 -11.281 13.023 1 77.88 199 LEU A O 1
ATOM 1547 N N . SER A 1 200 ? -9.766 -13.523 13.359 1 73.5 200 SER A N 1
ATOM 1548 C CA . SER A 1 200 ? -11.211 -13.312 13.391 1 73.5 200 SER A CA 1
ATOM 1549 C C . SER A 1 200 ? -11.617 -12.453 14.586 1 73.5 200 SER A C 1
ATOM 1551 O O . SER A 1 200 ? -12.523 -11.625 14.477 1 73.5 200 SER A O 1
ATOM 1553 N N . PHE A 1 201 ? -10.938 -12.656 15.602 1 73.81 201 PHE A N 1
ATOM 1554 C CA . PHE A 1 201 ? -11.18 -11.852 16.797 1 73.81 201 PHE A CA 1
ATOM 1555 C C . PHE A 1 201 ? -10.773 -10.406 16.562 1 73.81 201 PHE A C 1
ATOM 1557 O O . PHE A 1 201 ? -11.461 -9.484 17 1 73.81 201 PHE A O 1
ATOM 1564 N N . LEU A 1 202 ? -9.727 -10.242 15.852 1 74.69 202 LEU A N 1
ATOM 1565 C CA . LEU A 1 202 ? -9.25 -8.898 15.547 1 74.69 202 LEU A CA 1
ATOM 1566 C C . LEU A 1 202 ? -10.203 -8.188 14.602 1 74.69 202 LEU A C 1
ATOM 1568 O O . LEU A 1 202 ? -10.438 -6.984 14.742 1 74.69 202 LEU A O 1
ATOM 1572 N N . LEU A 1 203 ? -10.688 -8.938 13.703 1 71.81 203 LEU A N 1
ATOM 1573 C CA . LEU A 1 203 ? -11.633 -8.383 12.742 1 71.81 203 LEU A CA 1
ATOM 1574 C C . LEU A 1 203 ? -12.914 -7.926 13.43 1 71.81 203 LEU A C 1
ATOM 1576 O O . LEU A 1 203 ? -13.523 -6.93 13.031 1 71.81 203 LEU A O 1
ATOM 1580 N N . LYS A 1 204 ? -13.32 -8.594 14.438 1 67.69 204 LYS A N 1
ATOM 1581 C CA . LYS A 1 204 ? -14.562 -8.312 15.141 1 67.69 204 LYS A CA 1
ATOM 1582 C C . LYS A 1 204 ? -14.383 -7.18 16.156 1 67.69 204 LYS A C 1
ATOM 1584 O O . LYS A 1 204 ? -15.227 -6.293 16.266 1 67.69 204 LYS A O 1
ATOM 1589 N N . LYS A 1 205 ? -13.398 -7.234 16.781 1 62.81 205 LYS A N 1
ATOM 1590 C CA . LYS A 1 205 ? -13.258 -6.379 17.969 1 62.81 205 LYS A CA 1
ATOM 1591 C C . LYS A 1 205 ? -12.672 -5.023 17.594 1 62.81 205 LYS A C 1
ATOM 1593 O O . LYS A 1 205 ? -12.922 -4.023 18.266 1 62.81 205 LYS A O 1
ATOM 1598 N N . ILE A 1 206 ? -11.938 -5.078 16.609 1 59.72 206 ILE A N 1
ATOM 1599 C CA . ILE A 1 206 ? -11.234 -3.824 16.375 1 59.72 206 ILE A CA 1
ATOM 1600 C C . ILE A 1 206 ? -12.18 -2.811 15.734 1 59.72 206 ILE A C 1
ATOM 1602 O O . ILE A 1 206 ? -12.578 -2.961 14.578 1 59.72 206 ILE A O 1
ATOM 1606 N N . ASP A 1 207 ? -12.906 -2.156 16.531 1 59.56 207 ASP A N 1
ATOM 1607 C CA . ASP A 1 207 ? -13.711 -1.03 16.078 1 59.56 207 ASP A CA 1
ATOM 1608 C C . ASP A 1 207 ? -12.828 0.142 15.656 1 59.56 207 ASP A C 1
ATOM 1610 O O . ASP A 1 207 ? -13.125 1.295 15.977 1 59.56 207 ASP A O 1
ATOM 1614 N N . HIS A 1 208 ? -11.758 -0.234 15.156 1 61.94 208 HIS A N 1
ATOM 1615 C CA . HIS A 1 208 ? -10.836 0.815 14.734 1 61.94 208 HIS A CA 1
ATOM 1616 C C . HIS A 1 208 ? -10.945 1.072 13.234 1 61.94 208 HIS A C 1
ATOM 1618 O O . HIS A 1 208 ? -11.281 0.167 12.469 1 61.94 208 HIS A O 1
ATOM 1624 N N . HIS A 1 209 ? -10.891 2.262 12.922 1 66.44 209 HIS A N 1
ATOM 1625 C CA . HIS A 1 209 ? -11.016 2.725 11.547 1 66.44 209 HIS A CA 1
ATOM 1626 C C . HIS A 1 209 ? -10.008 2.031 10.641 1 66.44 209 HIS A C 1
ATOM 1628 O O . HIS A 1 209 ? -10.219 1.93 9.43 1 66.44 209 HIS A O 1
ATOM 1634 N N . ILE A 1 210 ? -9.008 1.538 11.273 1 75 210 ILE A N 1
ATOM 1635 C CA . ILE A 1 210 ? -7.98 0.804 10.539 1 75 210 ILE A CA 1
ATOM 1636 C C . ILE A 1 210 ? -7.957 -0.652 11 1 75 210 ILE A C 1
ATOM 1638 O O . ILE A 1 210 ? -7.664 -0.938 12.164 1 75 210 ILE A O 1
ATOM 1642 N N . LYS A 1 211 ? -8.328 -1.579 10.18 1 80.38 211 LYS A N 1
ATOM 1643 C CA . LYS A 1 211 ? -8.344 -2.951 10.68 1 80.38 211 LYS A CA 1
ATOM 1644 C C . LYS A 1 211 ? -7.75 -3.916 9.664 1 80.38 211 LYS A C 1
ATOM 1646 O O . LYS A 1 211 ? -7.16 -4.934 10.039 1 80.38 211 LYS A O 1
ATOM 1651 N N . PHE A 1 212 ? -7.664 -3.576 8.484 1 86.38 212 PHE A N 1
ATOM 1652 C CA . PHE A 1 212 ? -7.316 -4.555 7.461 1 86.38 212 PHE A CA 1
ATOM 1653 C C . PHE A 1 212 ? -5.809 -4.598 7.242 1 86.38 212 PHE A C 1
ATOM 1655 O O . PHE A 1 212 ? -5.227 -5.676 7.102 1 86.38 212 PHE A O 1
ATOM 1662 N N . VAL A 1 213 ? -5.234 -3.504 7.297 1 88.19 213 VAL A N 1
ATOM 1663 C CA . VAL A 1 213 ? -3.799 -3.422 7.043 1 88.19 213 VAL A CA 1
ATOM 1664 C C . VAL A 1 213 ? -3.041 -4.223 8.102 1 88.19 213 VAL A C 1
ATOM 1666 O O . VAL A 1 213 ? -2.166 -5.023 7.773 1 88.19 213 VAL A O 1
ATOM 1669 N N . PRO A 1 214 ? -3.42 -4.074 9.359 1 87.5 214 PRO A N 1
ATOM 1670 C CA . PRO A 1 214 ? -2.727 -4.859 10.383 1 87.5 214 PRO A CA 1
ATOM 1671 C C . PRO A 1 214 ? -2.883 -6.363 10.18 1 87.5 214 PRO A C 1
ATOM 1673 O O . PRO A 1 214 ? -1.972 -7.129 10.5 1 87.5 214 PRO A O 1
ATOM 1676 N N . ILE A 1 215 ? -4.008 -6.738 9.688 1 88.5 215 ILE A N 1
ATOM 1677 C CA . ILE A 1 215 ? -4.25 -8.156 9.43 1 88.5 215 ILE A CA 1
ATOM 1678 C C . ILE A 1 215 ? -3.309 -8.648 8.336 1 88.5 215 ILE A C 1
ATOM 1680 O O . ILE A 1 215 ? -2.686 -9.703 8.469 1 88.5 215 ILE A O 1
ATOM 1684 N N . ILE A 1 216 ? -3.193 -7.895 7.316 1 91.12 216 ILE A N 1
ATOM 1685 C CA . ILE A 1 216 ? -2.307 -8.25 6.215 1 91.12 216 ILE A CA 1
ATOM 1686 C C . ILE A 1 216 ? -0.865 -8.32 6.715 1 91.12 216 ILE A C 1
ATOM 1688 O O . ILE A 1 216 ? -0.13 -9.25 6.375 1 91.12 216 ILE A O 1
ATOM 1692 N N . LEU A 1 217 ? -0.551 -7.363 7.523 1 91.81 217 LEU A N 1
ATOM 1693 C CA . LEU A 1 217 ? 0.8 -7.328 8.07 1 91.81 217 LEU A CA 1
ATOM 1694 C C . LEU A 1 217 ? 1.06 -8.547 8.953 1 91.81 217 LEU A C 1
ATOM 1696 O O . LEU A 1 217 ? 2.154 -9.117 8.93 1 91.81 217 LEU A O 1
ATOM 1700 N N . LEU A 1 218 ? 0.097 -8.914 9.688 1 90.19 218 LEU A N 1
ATOM 1701 C CA . LEU A 1 218 ? 0.218 -10.078 10.555 1 90.19 218 LEU A CA 1
ATOM 1702 C C . LEU A 1 218 ? 0.363 -11.359 9.734 1 90.19 218 LEU A C 1
ATOM 1704 O O . LEU A 1 218 ? 1.133 -12.25 10.094 1 90.19 218 LEU A O 1
ATOM 1708 N N . ILE A 1 219 ? -0.37 -11.438 8.711 1 91.12 219 ILE A N 1
ATOM 1709 C CA . ILE A 1 219 ? -0.299 -12.594 7.816 1 91.12 219 ILE A CA 1
ATOM 1710 C C . ILE A 1 219 ? 1.102 -12.695 7.215 1 91.12 219 ILE A C 1
ATOM 1712 O O . ILE A 1 219 ? 1.699 -13.773 7.195 1 91.12 219 ILE A O 1
ATOM 1716 N N . ILE A 1 220 ? 1.603 -11.609 6.766 1 92.56 220 ILE A N 1
ATOM 1717 C CA . ILE A 1 220 ? 2.938 -11.578 6.176 1 92.56 220 ILE A CA 1
ATOM 1718 C C . ILE A 1 220 ? 3.975 -11.953 7.234 1 92.56 220 ILE A C 1
ATOM 1720 O O . ILE A 1 220 ? 4.918 -12.695 6.949 1 92.56 220 ILE A O 1
ATOM 1724 N N . LEU A 1 221 ? 3.76 -11.453 8.391 1 90.69 221 LEU A N 1
ATOM 1725 C CA . LEU A 1 221 ? 4.684 -11.734 9.484 1 90.69 221 LEU A CA 1
ATOM 1726 C C . LEU A 1 221 ? 4.703 -13.219 9.812 1 90.69 221 LEU A C 1
ATOM 1728 O O . LEU A 1 221 ? 5.773 -13.812 9.969 1 90.69 221 LEU A O 1
ATOM 1732 N N . ILE A 1 222 ? 3.58 -13.82 9.953 1 89.25 222 ILE A N 1
ATOM 1733 C CA . ILE A 1 222 ? 3.469 -15.242 10.258 1 89.25 222 ILE A CA 1
ATOM 1734 C C . ILE A 1 222 ? 4.102 -16.062 9.133 1 89.25 222 ILE A C 1
ATOM 1736 O O . ILE A 1 222 ? 4.793 -17.047 9.391 1 89.25 222 ILE A O 1
ATOM 1740 N N . TYR A 1 223 ? 3.838 -15.672 7.918 1 87.62 223 TYR A N 1
ATOM 1741 C CA . TYR A 1 223 ? 4.449 -16.328 6.766 1 87.62 223 TYR A CA 1
ATOM 1742 C C . TYR A 1 223 ? 5.969 -16.328 6.883 1 87.62 223 TYR A C 1
ATOM 1744 O O . TYR A 1 223 ? 6.602 -17.375 6.719 1 87.62 223 TYR A O 1
ATOM 1752 N N . GLU A 1 224 ? 6.531 -15.195 7.211 1 88.38 224 GLU A N 1
ATOM 1753 C CA . GLU A 1 224 ? 7.98 -15.055 7.266 1 88.38 224 GLU A CA 1
ATOM 1754 C C . GLU A 1 224 ? 8.57 -15.82 8.445 1 88.38 224 GLU A C 1
ATOM 1756 O O . GLU A 1 224 ? 9.656 -16.391 8.352 1 88.38 224 GLU A O 1
ATOM 1761 N N . ILE A 1 225 ? 7.883 -15.75 9.5 1 87.31 225 ILE A N 1
ATOM 1762 C CA . ILE A 1 225 ? 8.344 -16.484 10.672 1 87.31 225 ILE A CA 1
ATOM 1763 C C . ILE A 1 225 ? 8.281 -17.984 10.406 1 87.31 225 ILE A C 1
ATOM 1765 O O . ILE A 1 225 ? 9.203 -18.719 10.773 1 87.31 225 ILE A O 1
ATOM 1769 N N . SER A 1 226 ? 7.188 -18.422 9.789 1 85 226 SER A N 1
ATOM 1770 C CA . SER A 1 226 ? 7.035 -19.828 9.438 1 85 226 SER A CA 1
ATOM 1771 C C . SER A 1 226 ? 8.141 -20.281 8.492 1 85 226 SER A C 1
ATOM 1773 O O . SER A 1 226 ? 8.617 -21.406 8.586 1 85 226 SER A O 1
ATOM 1775 N N . LYS A 1 227 ? 8.5 -19.391 7.621 1 81.75 227 LYS A N 1
ATOM 1776 C CA . LYS A 1 227 ? 9.57 -19.688 6.676 1 81.75 227 LYS A CA 1
ATOM 1777 C C . LYS A 1 227 ? 10.898 -19.906 7.402 1 81.75 227 LYS A C 1
ATOM 1779 O O . LYS A 1 227 ? 11.703 -20.75 7 1 81.75 227 LYS A O 1
ATOM 1784 N N . ILE A 1 228 ? 11.18 -19.156 8.461 1 81.69 228 ILE A N 1
ATOM 1785 C CA . ILE A 1 228 ? 12.406 -19.281 9.234 1 81.69 228 ILE A CA 1
ATOM 1786 C C . ILE A 1 228 ? 12.477 -20.656 9.883 1 81.69 228 ILE A C 1
ATOM 1788 O O . ILE A 1 228 ? 13.555 -21.25 9.984 1 81.69 228 ILE A O 1
ATOM 1792 N N . PHE A 1 229 ? 11.328 -21.188 10.25 1 79.81 229 PHE A N 1
ATOM 1793 C CA . PHE A 1 229 ? 11.266 -22.5 10.891 1 79.81 229 PHE A CA 1
ATOM 1794 C C . PHE A 1 229 ? 11.133 -23.609 9.852 1 79.81 229 PHE A C 1
ATOM 1796 O O . PHE A 1 229 ? 10.828 -24.75 10.188 1 79.81 229 PHE A O 1
ATOM 1803 N N . HIS A 1 230 ? 11.211 -23.203 8.57 1 74 230 HIS A N 1
ATOM 1804 C CA . HIS A 1 230 ? 11.211 -24.141 7.445 1 74 230 HIS A CA 1
ATOM 1805 C C . HIS A 1 230 ? 9.852 -24.828 7.309 1 74 230 HIS A C 1
ATOM 1807 O O . HIS A 1 230 ? 9.781 -25.984 6.906 1 74 230 HIS A O 1
ATOM 1813 N N . LEU A 1 231 ? 8.836 -24.234 7.797 1 77.69 231 LEU A N 1
ATOM 1814 C CA . LEU A 1 231 ? 7.477 -24.734 7.598 1 77.69 231 LEU A CA 1
ATOM 1815 C C . LEU A 1 231 ? 6.93 -24.297 6.242 1 77.69 231 LEU A C 1
ATOM 1817 O O . LEU A 1 231 ? 7.391 -23.297 5.676 1 77.69 231 LEU A O 1
ATOM 1821 N N . PRO A 1 232 ? 6.066 -25.141 5.684 1 78.75 232 PRO A N 1
ATOM 1822 C CA . PRO A 1 232 ? 5.422 -24.703 4.441 1 78.75 232 PRO A CA 1
ATOM 1823 C C . PRO A 1 232 ? 4.477 -23.516 4.652 1 78.75 232 PRO A C 1
ATOM 1825 O O . PRO A 1 232 ? 3.262 -23.703 4.754 1 78.75 232 PRO A O 1
ATOM 1828 N N . ALA A 1 233 ? 5.039 -22.344 4.574 1 82.75 233 ALA A N 1
ATOM 1829 C CA . ALA A 1 233 ? 4.355 -21.109 4.984 1 82.75 233 ALA A CA 1
ATOM 1830 C C . ALA A 1 233 ? 3.16 -20.828 4.082 1 82.75 233 ALA A C 1
ATOM 1832 O O . ALA A 1 233 ? 2.195 -20.188 4.508 1 82.75 233 ALA A O 1
ATOM 1833 N N . LEU A 1 234 ? 3.158 -21.312 2.863 1 80.69 234 LEU A N 1
ATOM 1834 C CA . LEU A 1 234 ? 2.072 -21.047 1.926 1 80.69 234 LEU A CA 1
ATOM 1835 C C . LEU A 1 234 ? 0.804 -21.781 2.34 1 80.69 234 LEU A C 1
ATOM 1837 O O . LEU A 1 234 ? -0.305 -21.344 2.029 1 80.69 234 LEU A O 1
ATOM 1841 N N . ILE A 1 235 ? 0.997 -22.906 2.965 1 82.38 235 ILE A N 1
ATOM 1842 C CA . ILE A 1 235 ? -0.154 -23.656 3.465 1 82.38 235 ILE A CA 1
ATOM 1843 C C . ILE A 1 235 ? -0.921 -22.797 4.473 1 82.38 235 ILE A C 1
ATOM 1845 O O . ILE A 1 235 ? -2.154 -22.812 4.5 1 82.38 235 ILE A O 1
ATOM 1849 N N . PHE A 1 236 ? -0.134 -22.125 5.215 1 86.19 236 PHE A N 1
ATOM 1850 C CA . PHE A 1 236 ? -0.751 -21.234 6.191 1 86.19 236 PHE A CA 1
ATOM 1851 C C . PHE A 1 236 ? -1.67 -20.234 5.504 1 86.19 236 PHE A C 1
ATOM 1853 O O . PHE A 1 236 ? -2.812 -20.031 5.922 1 86.19 236 PHE A O 1
ATOM 1860 N N . ILE A 1 237 ? -1.24 -19.625 4.465 1 85.75 237 ILE A N 1
ATOM 1861 C CA . ILE A 1 237 ? -2.008 -18.609 3.775 1 85.75 237 ILE A CA 1
ATOM 1862 C C . ILE A 1 237 ? -3.258 -19.219 3.152 1 85.75 237 ILE A C 1
ATOM 1864 O O . ILE A 1 237 ? -4.344 -18.641 3.209 1 85.75 237 ILE A O 1
ATOM 1868 N N . LEU A 1 238 ? -3.098 -20.344 2.604 1 83.12 238 LEU A N 1
ATOM 1869 C CA . LEU A 1 238 ? -4.207 -21.031 1.941 1 83.12 238 LEU A CA 1
ATOM 1870 C C . LEU A 1 238 ? -5.289 -21.406 2.945 1 83.12 238 LEU A C 1
ATOM 1872 O O . LEU A 1 238 ? -6.473 -21.141 2.715 1 83.12 238 LEU A O 1
ATOM 1876 N N . VAL A 1 239 ? -4.855 -22.016 3.998 1 83.62 239 VAL A N 1
ATOM 1877 C CA . VAL A 1 239 ? -5.801 -22.469 5.012 1 83.62 239 VAL A CA 1
ATOM 1878 C C . VAL A 1 239 ? -6.477 -21.266 5.66 1 83.62 239 VAL A C 1
ATOM 1880 O O . VAL A 1 239 ? -7.684 -21.281 5.914 1 83.62 239 VAL A O 1
ATOM 1883 N N . PHE A 1 240 ? -5.707 -20.297 5.938 1 86.25 240 PHE A N 1
ATOM 1884 C CA . PHE A 1 240 ? -6.25 -19.078 6.52 1 86.25 240 PHE A CA 1
ATOM 1885 C C . PHE A 1 240 ? -7.293 -18.453 5.598 1 86.25 240 PHE A C 1
ATOM 1887 O O . PHE A 1 240 ? -8.391 -18.109 6.035 1 86.25 240 PHE A O 1
ATOM 1894 N N . GLY A 1 241 ? -6.961 -18.25 4.383 1 85.19 241 GLY A N 1
ATOM 1895 C CA . GLY A 1 241 ? -7.883 -17.672 3.42 1 85.19 241 GLY A CA 1
ATOM 1896 C C . GLY A 1 241 ? -9.156 -18.469 3.252 1 85.19 241 GLY A C 1
ATOM 1897 O O . GLY A 1 241 ? -10.25 -17.906 3.193 1 85.19 241 GLY A O 1
ATOM 1898 N N . LEU A 1 242 ? -9.023 -19.781 3.182 1 83.56 242 LEU A N 1
ATOM 1899 C CA . LEU A 1 242 ? -10.18 -20.672 3.041 1 83.56 242 LEU A CA 1
ATOM 1900 C C . LEU A 1 242 ? -11.078 -20.578 4.27 1 83.56 242 LEU A C 1
ATOM 1902 O O . LEU A 1 242 ? -12.305 -20.609 4.148 1 83.56 242 LEU A O 1
ATOM 1906 N N . SER A 1 243 ? -10.477 -20.531 5.387 1 83.5 243 SER A N 1
ATOM 1907 C CA . SER A 1 243 ? -11.234 -20.484 6.633 1 83.5 243 SER A CA 1
ATOM 1908 C C . SER A 1 243 ? -12.008 -19.172 6.762 1 83.5 243 SER A C 1
ATOM 1910 O O . SER A 1 243 ? -13.195 -19.188 7.098 1 83.5 243 SER A O 1
ATOM 1912 N N . ILE A 1 244 ? -11.344 -18.172 6.434 1 83.12 244 ILE A N 1
ATOM 1913 C CA . ILE A 1 244 ? -11.969 -16.859 6.574 1 83.12 244 ILE A CA 1
ATOM 1914 C C . ILE A 1 244 ? -13 -16.641 5.469 1 83.12 244 ILE A C 1
ATOM 1916 O O . ILE A 1 244 ? -14.039 -16.016 5.691 1 83.12 244 ILE A O 1
ATOM 1920 N N . GLY A 1 245 ? -12.766 -17.125 4.367 1 82.88 245 GLY A N 1
ATOM 1921 C CA . GLY A 1 245 ? -13.672 -16.984 3.24 1 82.88 245 GLY A CA 1
ATOM 1922 C C . GLY A 1 245 ? -14.922 -17.828 3.359 1 82.88 245 GLY A C 1
ATOM 1923 O O . GLY A 1 245 ? -15.914 -17.578 2.678 1 82.88 245 GLY A O 1
ATOM 1924 N N . ASN A 1 246 ? -14.859 -18.844 4.184 1 81.44 246 ASN A N 1
ATOM 1925 C CA . ASN A 1 246 ? -15.984 -19.766 4.332 1 81.44 246 ASN A CA 1
ATOM 1926 C C . ASN A 1 246 ? -16.453 -19.859 5.781 1 81.44 246 ASN A C 1
ATOM 1928 O O . ASN A 1 246 ? -16.703 -20.953 6.293 1 81.44 246 ASN A O 1
ATOM 1932 N N . LEU A 1 247 ? -16.5 -18.797 6.383 1 75 247 LEU A N 1
ATOM 1933 C CA . LEU A 1 247 ? -16.906 -18.75 7.781 1 75 247 LEU A CA 1
ATOM 1934 C C . LEU A 1 247 ? -18.312 -19.297 7.949 1 75 247 LEU A C 1
ATOM 1936 O O . LEU A 1 247 ? -18.641 -19.891 8.984 1 75 247 LEU A O 1
ATOM 1940 N N . ASP A 1 248 ? -19.125 -19.047 6.945 1 70.06 248 ASP A N 1
ATOM 1941 C CA . ASP A 1 248 ? -20.5 -19.516 7.004 1 70.06 248 ASP A CA 1
ATOM 1942 C C . ASP A 1 248 ? -20.562 -21.047 7.066 1 70.06 248 ASP A C 1
ATOM 1944 O O . ASP A 1 248 ? -21.453 -21.609 7.715 1 70.06 248 ASP A O 1
ATOM 1948 N N . GLU A 1 249 ? -19.703 -21.578 6.375 1 64.75 249 GLU A N 1
ATOM 1949 C CA . GLU A 1 249 ? -19.688 -23.047 6.34 1 64.75 249 GLU A CA 1
ATOM 1950 C C . GLU A 1 249 ? -19.125 -23.609 7.637 1 64.75 249 GLU A C 1
ATOM 1952 O O . GLU A 1 249 ? -19.375 -24.781 7.965 1 64.75 249 GLU A O 1
ATOM 1957 N N . LEU A 1 250 ? -18.469 -22.781 8.297 1 60.84 250 LEU A N 1
ATOM 1958 C CA . LEU A 1 250 ? -17.891 -23.234 9.562 1 60.84 250 LEU A CA 1
ATOM 1959 C C . LEU A 1 250 ? -18.875 -23.016 10.711 1 60.84 250 LEU A C 1
ATOM 1961 O O . LEU A 1 250 ? -18.562 -23.312 11.867 1 60.84 250 LEU A O 1
ATOM 1965 N N . LYS A 1 251 ? -20.016 -22.359 10.359 1 56.75 251 LYS A N 1
ATOM 1966 C CA . LYS A 1 251 ? -21.094 -22.078 11.305 1 56.75 251 LYS A CA 1
ATOM 1967 C C . LYS A 1 251 ? -21.469 -23.344 12.086 1 56.75 251 LYS A C 1
ATOM 1969 O O . LYS A 1 251 ? -22.031 -23.25 13.18 1 56.75 251 LYS A O 1
ATOM 1974 N N . HIS A 1 252 ? -21.328 -24.422 11.352 1 50.34 252 HIS A N 1
ATOM 1975 C CA . HIS A 1 252 ? -21.828 -25.641 11.977 1 50.34 252 HIS A CA 1
ATOM 1976 C C . HIS A 1 252 ? -21.047 -25.969 13.242 1 50.34 252 HIS A C 1
ATOM 1978 O O . HIS A 1 252 ? -21.453 -26.828 14.023 1 50.34 252 HIS A O 1
ATOM 1984 N N . PHE A 1 253 ? -19.984 -25.234 13.32 1 48.38 253 PHE A N 1
ATOM 1985 C CA . PHE A 1 253 ? -19.266 -25.547 14.539 1 48.38 253 PHE A CA 1
ATOM 1986 C C . PHE A 1 253 ? -19.797 -24.734 15.711 1 48.38 253 PHE A C 1
ATOM 1988 O O . PHE A 1 253 ? -20.062 -23.547 15.578 1 48.38 253 PHE A O 1
ATOM 1995 N N . LYS A 1 254 ? -20.5 -25.359 16.719 1 48.38 254 LYS A N 1
ATOM 1996 C CA . LYS A 1 254 ? -21.234 -24.922 17.906 1 48.38 254 LYS A CA 1
ATOM 1997 C C . LYS A 1 254 ? -20.609 -23.688 18.531 1 48.38 254 LYS A C 1
ATOM 1999 O O . LYS A 1 254 ? -21.312 -22.812 19.031 1 48.38 254 LYS A O 1
ATOM 2004 N N . TRP A 1 255 ? -19.438 -23.641 18.562 1 46.78 255 TRP A N 1
ATOM 2005 C CA . TRP A 1 255 ? -18.75 -22.594 19.312 1 46.78 255 TRP A CA 1
ATOM 2006 C C . TRP A 1 255 ? -18.969 -21.234 18.656 1 46.78 255 TRP A C 1
ATOM 2008 O O . TRP A 1 255 ? -18.859 -20.188 19.312 1 46.78 255 TRP A O 1
ATOM 2018 N N . ILE A 1 256 ? -19.281 -21.25 17.359 1 52.16 256 ILE A N 1
ATOM 2019 C CA . ILE A 1 256 ? -19.484 -20.031 16.594 1 52.16 256 ILE A CA 1
ATOM 2020 C C . ILE A 1 256 ? -20.969 -19.672 16.625 1 52.16 256 ILE A C 1
ATOM 2022 O O . ILE A 1 256 ? -21.344 -18.531 16.297 1 52.16 256 ILE A O 1
ATOM 2026 N N . GLN A 1 257 ? -21.875 -20.609 16.766 1 48.88 257 GLN A N 1
ATOM 2027 C CA . GLN A 1 257 ? -23.312 -20.406 16.75 1 48.88 257 GLN A CA 1
ATOM 2028 C C . GLN A 1 257 ? -23.719 -19.266 17.656 1 48.88 257 GLN A C 1
ATOM 2030 O O . GLN A 1 257 ? -24.672 -18.531 17.359 1 48.88 257 GLN A O 1
ATOM 2035 N N . ASN A 1 258 ? -23.297 -19.344 18.812 1 47.53 258 ASN A N 1
ATOM 2036 C CA . ASN A 1 258 ? -23.844 -18.375 19.766 1 47.53 258 ASN A CA 1
ATOM 2037 C C . ASN A 1 258 ? -23.609 -16.953 19.297 1 47.53 258 ASN A C 1
ATOM 2039 O O . ASN A 1 258 ? -24.141 -16 19.891 1 47.53 258 ASN A O 1
ATOM 2043 N N . PHE A 1 259 ? -22.828 -16.797 18.172 1 49.25 259 PHE A N 1
ATOM 2044 C CA . PHE A 1 259 ? -22.5 -15.414 17.844 1 49.25 259 PHE A CA 1
ATOM 2045 C C . PHE A 1 259 ? -23.047 -15.039 16.484 1 49.25 259 PHE A C 1
ATOM 2047 O O . PHE A 1 259 ? -22.328 -14.461 15.656 1 49.25 259 PHE A O 1
ATOM 2054 N N . ARG A 1 260 ? -24.297 -15.5 16.156 1 49.94 260 ARG A N 1
ATOM 2055 C CA . ARG A 1 260 ? -24.938 -15.344 14.852 1 49.94 260 ARG A CA 1
ATOM 2056 C C . ARG A 1 260 ? -24.781 -13.922 14.32 1 49.94 260 ARG A C 1
ATOM 2058 O O . ARG A 1 260 ? -24.406 -13.719 13.164 1 49.94 260 ARG A O 1
ATOM 2065 N N . LEU A 1 261 ? -25.469 -12.93 15.031 1 50.34 261 LEU A N 1
ATOM 2066 C CA . LEU A 1 261 ? -25.406 -11.531 14.641 1 50.34 261 LEU A CA 1
ATOM 2067 C C . LEU A 1 261 ? -23.984 -11.125 14.312 1 50.34 261 LEU A C 1
ATOM 2069 O O . LEU A 1 261 ? -23.75 -10.352 13.375 1 50.34 261 LEU A O 1
ATOM 2073 N N . ASP A 1 262 ? -23.078 -11.922 14.875 1 65.44 262 ASP A N 1
ATOM 2074 C CA . ASP A 1 262 ? -21.641 -11.695 14.805 1 65.44 262 ASP A CA 1
ATOM 2075 C C . ASP A 1 262 ? -21.062 -12.242 13.5 1 65.44 262 ASP A C 1
ATOM 2077 O O . ASP A 1 262 ? -20.125 -11.656 12.938 1 65.44 262 ASP A O 1
ATOM 2081 N N . LEU A 1 263 ? -22.047 -13.016 12.906 1 69.06 263 LEU A N 1
ATOM 2082 C CA . LEU A 1 263 ? -21.547 -13.633 11.68 1 69.06 263 LEU A CA 1
ATOM 2083 C C . LEU A 1 263 ? -21.797 -12.727 10.477 1 69.06 263 LEU A C 1
ATOM 2085 O O . LEU A 1 263 ? -20.969 -12.656 9.57 1 69.06 263 LEU A O 1
ATOM 2089 N N . LEU A 1 264 ? -22.969 -12.094 10.555 1 72.12 264 LEU A N 1
ATOM 2090 C CA . LEU A 1 264 ? -23.281 -11.188 9.453 1 72.12 264 LEU A CA 1
ATOM 2091 C C . LEU A 1 264 ? -22.266 -10.047 9.398 1 72.12 264 LEU A C 1
ATOM 2093 O O . LEU A 1 264 ? -21.812 -9.672 8.312 1 72.12 264 LEU A O 1
ATOM 2097 N N . LEU A 1 265 ? -21.984 -9.578 10.539 1 75.06 265 LEU A N 1
ATOM 2098 C CA . LEU A 1 265 ? -21.016 -8.492 10.625 1 75.06 265 LEU A CA 1
ATOM 2099 C C . LEU A 1 265 ? -19.625 -8.969 10.211 1 75.06 265 LEU A C 1
ATOM 2101 O O . LEU A 1 265 ? -18.906 -8.25 9.523 1 75.06 265 LEU A O 1
ATOM 2105 N N . LEU A 1 266 ? -19.469 -10.164 10.531 1 78.56 266 LEU A N 1
ATOM 2106 C CA . LEU A 1 266 ? -18.172 -10.734 10.195 1 78.56 266 LEU A CA 1
ATOM 2107 C C . LEU A 1 266 ? -18.031 -10.953 8.695 1 78.56 266 LEU A C 1
ATOM 2109 O O . LEU A 1 266 ? -16.984 -10.703 8.117 1 78.56 266 LEU A O 1
ATOM 2113 N N . ASN A 1 267 ? -19.094 -11.344 8.102 1 80.69 267 ASN A N 1
ATOM 2114 C CA . ASN A 1 267 ? -19.094 -11.562 6.66 1 80.69 267 ASN A CA 1
ATOM 2115 C C . ASN A 1 267 ? -18.875 -10.25 5.898 1 80.69 267 ASN A C 1
ATOM 2117 O O . ASN A 1 267 ? -18.219 -10.234 4.859 1 80.69 267 ASN A O 1
ATOM 2121 N N . LYS A 1 268 ? -19.453 -9.258 6.473 1 81.19 268 LYS A N 1
ATOM 2122 C CA . LYS A 1 268 ? -19.281 -7.941 5.867 1 81.19 268 LYS A CA 1
ATOM 2123 C C . LYS A 1 268 ? -17.812 -7.488 5.965 1 81.19 268 LYS A C 1
ATOM 2125 O O . LYS A 1 268 ? -17.266 -6.945 5.008 1 81.19 268 LYS A O 1
ATOM 2130 N N . GLU A 1 269 ? -17.25 -7.766 7.062 1 82.94 269 GLU A N 1
ATOM 2131 C CA . GLU A 1 269 ? -15.852 -7.395 7.273 1 82.94 269 GLU A CA 1
ATOM 2132 C C . GLU A 1 269 ? -14.922 -8.211 6.379 1 82.94 269 GLU A C 1
ATOM 2134 O O . GLU A 1 269 ? -13.93 -7.691 5.871 1 82.94 269 GLU A O 1
ATOM 2139 N N . VAL A 1 270 ? -15.352 -9.453 6.238 1 84.56 270 VAL A N 1
ATOM 2140 C CA . VAL A 1 270 ? -14.555 -10.336 5.395 1 84.56 270 VAL A CA 1
ATOM 2141 C C . VAL A 1 270 ? -14.625 -9.867 3.943 1 84.56 270 VAL A C 1
ATOM 2143 O O . VAL A 1 270 ? -13.633 -9.93 3.213 1 84.56 270 VAL A O 1
ATOM 2146 N N . SER A 1 271 ? -15.734 -9.406 3.596 1 83.94 271 SER A N 1
ATOM 2147 C CA . SER A 1 271 ? -15.898 -8.898 2.238 1 83.94 271 SER A CA 1
ATOM 2148 C C . SER A 1 271 ? -15.047 -7.66 2.004 1 83.94 271 SER A C 1
ATOM 2150 O O . SER A 1 271 ? -14.438 -7.508 0.941 1 83.94 271 SER A O 1
ATOM 2152 N N . LYS A 1 272 ? -15.031 -6.848 2.99 1 84.69 272 LYS A N 1
ATOM 2153 C CA . LYS A 1 272 ? -14.203 -5.648 2.906 1 84.69 272 LYS A CA 1
ATOM 2154 C C . LYS A 1 272 ? -12.719 -6.008 2.855 1 84.69 272 LYS A C 1
ATOM 2156 O O . LYS A 1 272 ? -11.945 -5.387 2.123 1 84.69 272 LYS A O 1
ATOM 2161 N N . PHE A 1 273 ? -12.453 -6.961 3.623 1 88.25 273 PHE A N 1
ATOM 2162 C CA . PHE A 1 273 ? -11.078 -7.449 3.652 1 88.25 273 PHE A CA 1
ATOM 2163 C C . PHE A 1 273 ? -10.664 -8 2.291 1 88.25 273 PHE A C 1
ATOM 2165 O O . PHE A 1 273 ? -9.562 -7.742 1.815 1 88.25 273 PHE A O 1
ATOM 2172 N N . LYS A 1 274 ? -11.547 -8.695 1.697 1 86.81 274 LYS A N 1
ATOM 2173 C CA . LYS A 1 274 ? -11.305 -9.266 0.372 1 86.81 274 LYS A CA 1
ATOM 2174 C C . LYS A 1 274 ? -11.086 -8.164 -0.663 1 86.81 274 LYS A C 1
ATOM 2176 O O . LYS A 1 274 ? -10.195 -8.266 -1.509 1 86.81 274 LYS A O 1
ATOM 2181 N N . GLU A 1 275 ? -11.852 -7.176 -0.545 1 86.25 275 GLU A N 1
ATOM 2182 C CA . GLU A 1 275 ? -11.742 -6.066 -1.486 1 86.25 275 GLU A CA 1
ATOM 2183 C C . GLU A 1 275 ? -10.391 -5.367 -1.359 1 86.25 275 GLU A C 1
ATOM 2185 O O . GLU A 1 275 ? -9.758 -5.031 -2.365 1 86.25 275 GLU A O 1
ATOM 2190 N N . LEU A 1 276 ? -10.008 -5.191 -0.183 1 88.06 276 LEU A N 1
ATOM 2191 C CA . LEU A 1 276 ? -8.711 -4.555 0.056 1 88.06 276 LEU A CA 1
ATOM 2192 C C . LEU A 1 276 ? -7.574 -5.438 -0.445 1 88.06 276 LEU A C 1
ATOM 2194 O O . LEU A 1 276 ? -6.602 -4.938 -1.014 1 88.06 276 LEU A O 1
ATOM 2198 N N . THR A 1 277 ? -7.711 -6.66 -0.216 1 89.44 277 THR A N 1
ATOM 2199 C CA . THR A 1 277 ? -6.691 -7.613 -0.642 1 89.44 277 THR A CA 1
ATOM 2200 C C . THR A 1 277 ? -6.555 -7.617 -2.162 1 89.44 277 THR A C 1
ATOM 2202 O O . THR A 1 277 ? -5.441 -7.68 -2.689 1 89.44 277 THR A O 1
ATOM 2205 N N . VAL A 1 278 ? -7.656 -7.531 -2.818 1 87.44 278 VAL A N 1
ATOM 2206 C CA . VAL A 1 278 ? -7.66 -7.543 -4.277 1 87.44 278 VAL A CA 1
ATOM 2207 C C . VAL A 1 278 ? -6.922 -6.316 -4.809 1 87.44 278 VAL A C 1
ATOM 2209 O O . VAL A 1 278 ? -6.117 -6.422 -5.738 1 87.44 278 VAL A O 1
ATOM 2212 N N . GLU A 1 279 ? -7.207 -5.238 -4.18 1 88.25 279 GLU A N 1
ATOM 2213 C CA . GLU A 1 279 ? -6.562 -3.994 -4.59 1 88.25 279 GLU A CA 1
ATOM 2214 C C . GLU A 1 279 ? -5.062 -4.035 -4.324 1 88.25 279 GLU A C 1
ATOM 2216 O O . GLU A 1 279 ? -4.266 -3.625 -5.172 1 88.25 279 GLU A O 1
ATOM 2221 N N . ALA A 1 280 ? -4.699 -4.488 -3.182 1 91 280 ALA A N 1
ATOM 2222 C CA . ALA A 1 280 ? -3.291 -4.594 -2.811 1 91 280 ALA A CA 1
ATOM 2223 C C . ALA A 1 280 ? -2.555 -5.574 -3.717 1 91 280 ALA A C 1
ATOM 2225 O O . ALA A 1 280 ? -1.407 -5.336 -4.102 1 91 280 ALA A O 1
ATOM 2226 N N . THR A 1 281 ? -3.232 -6.645 -4.031 1 89.06 281 THR A N 1
ATOM 2227 C CA . THR A 1 281 ? -2.65 -7.668 -4.891 1 89.06 281 THR A CA 1
ATOM 2228 C C . THR A 1 281 ? -2.357 -7.105 -6.277 1 89.06 281 THR A C 1
ATOM 2230 O O . THR A 1 281 ? -1.307 -7.387 -6.859 1 89.06 281 THR A O 1
ATOM 2233 N N . PHE A 1 282 ? -3.293 -6.348 -6.766 1 88.06 282 PHE A N 1
ATOM 2234 C CA . PHE A 1 282 ? -3.098 -5.738 -8.078 1 88.06 282 PHE A CA 1
ATOM 2235 C C . PHE A 1 282 ? -1.85 -4.863 -8.086 1 88.06 282 PHE A C 1
ATOM 2237 O O . PHE A 1 282 ? -1.039 -4.941 -9.016 1 88.06 282 PHE A O 1
ATOM 2244 N N . LEU A 1 283 ? -1.76 -4.07 -7.066 1 91.62 283 LEU A N 1
ATOM 2245 C CA . LEU A 1 283 ? -0.652 -3.123 -6.984 1 91.62 283 LEU A CA 1
ATOM 2246 C C . LEU A 1 283 ? 0.684 -3.855 -6.918 1 91.62 283 LEU A C 1
ATOM 2248 O O . LEU A 1 283 ? 1.613 -3.529 -7.66 1 91.62 283 LEU A O 1
ATOM 2252 N N . VAL A 1 284 ? 0.783 -4.832 -6.09 1 91.5 284 VAL A N 1
ATOM 2253 C CA . VAL A 1 284 ? 2.035 -5.547 -5.871 1 91.5 284 VAL A CA 1
ATOM 2254 C C . VAL A 1 284 ? 2.365 -6.398 -7.09 1 91.5 284 VAL A C 1
ATOM 2256 O O . VAL A 1 284 ? 3.525 -6.477 -7.508 1 91.5 284 VAL A O 1
ATOM 2259 N N . ARG A 1 285 ? 1.36 -7.004 -7.656 1 88.81 285 ARG A N 1
ATOM 2260 C CA . ARG A 1 285 ? 1.562 -7.832 -8.844 1 88.81 285 ARG A CA 1
ATOM 2261 C C . ARG A 1 285 ? 2.031 -6.992 -10.023 1 88.81 285 ARG A C 1
ATOM 2263 O O . ARG A 1 285 ? 2.943 -7.387 -10.75 1 88.81 285 ARG A O 1
ATOM 2270 N N . ALA A 1 286 ? 1.361 -5.852 -10.195 1 92.19 286 ALA A N 1
ATOM 2271 C CA . ALA A 1 286 ? 1.747 -4.953 -11.281 1 92.19 286 ALA A CA 1
ATOM 2272 C C . ALA A 1 286 ? 3.186 -4.473 -11.109 1 92.19 286 ALA A C 1
ATOM 2274 O O . ALA A 1 286 ? 3.961 -4.469 -12.07 1 92.19 286 ALA A O 1
ATOM 2275 N N . LEU A 1 287 ? 3.51 -4.137 -9.898 1 93.25 287 LEU A N 1
ATOM 2276 C CA . LEU A 1 287 ? 4.859 -3.652 -9.633 1 93.25 287 LEU A CA 1
ATOM 2277 C C . LEU A 1 287 ? 5.887 -4.762 -9.844 1 93.25 287 LEU A C 1
ATOM 2279 O O . LEU A 1 287 ? 6.973 -4.516 -10.367 1 93.25 287 LEU A O 1
ATOM 2283 N N . PHE A 1 288 ? 5.555 -5.918 -9.445 1 90.69 288 PHE A N 1
ATOM 2284 C CA . PHE A 1 288 ? 6.473 -7.047 -9.578 1 90.69 288 PHE A CA 1
ATOM 2285 C C . PHE A 1 288 ? 6.785 -7.32 -11.047 1 90.69 288 PHE A C 1
ATOM 2287 O O . PHE A 1 288 ? 7.953 -7.414 -11.43 1 90.69 288 PHE A O 1
ATOM 2294 N N . PHE A 1 289 ? 5.77 -7.457 -11.805 1 89.5 289 PHE A N 1
ATOM 2295 C CA . PHE A 1 289 ? 5.977 -7.84 -13.195 1 89.5 289 PHE A CA 1
ATOM 2296 C C . PHE A 1 289 ? 6.594 -6.695 -13.992 1 89.5 289 PHE A C 1
ATOM 2298 O O . PHE A 1 289 ? 7.379 -6.926 -14.914 1 89.5 289 PHE A O 1
ATOM 2305 N N . LEU A 1 290 ? 6.215 -5.469 -13.617 1 92.44 290 LEU A N 1
ATOM 2306 C CA . LEU A 1 290 ? 6.887 -4.32 -14.219 1 92.44 290 LEU A CA 1
ATOM 2307 C C . LEU A 1 290 ? 8.375 -4.332 -13.906 1 92.44 290 LEU A C 1
ATOM 2309 O O . LEU A 1 290 ? 9.203 -4.102 -14.781 1 92.44 290 LEU A O 1
ATOM 2313 N N . LEU A 1 291 ? 8.68 -4.586 -12.672 1 91.31 291 LEU A N 1
ATOM 2314 C CA . LEU A 1 291 ? 10.062 -4.602 -12.234 1 91.31 291 LEU A CA 1
ATOM 2315 C C . LEU A 1 291 ? 10.82 -5.766 -12.859 1 91.31 291 LEU A C 1
ATOM 2317 O O . LEU A 1 291 ? 11.977 -5.613 -13.266 1 91.31 291 LEU A O 1
ATOM 2321 N N . PHE A 1 292 ? 10.203 -6.926 -12.844 1 88.19 292 PHE A N 1
ATOM 2322 C CA . PHE A 1 292 ? 10.82 -8.094 -13.461 1 88.19 292 PHE A CA 1
ATOM 2323 C C . PHE A 1 292 ? 11.117 -7.832 -14.938 1 88.19 292 PHE A C 1
ATOM 2325 O O . PHE A 1 292 ? 12.203 -8.156 -15.422 1 88.19 292 PHE A O 1
ATOM 2332 N N . GLY A 1 293 ? 10.156 -7.277 -15.609 1 88.56 293 GLY A N 1
ATOM 2333 C CA . GLY A 1 293 ? 10.383 -6.906 -17 1 88.56 293 GLY A CA 1
ATOM 2334 C C . GLY A 1 293 ? 11.516 -5.91 -17.172 1 88.56 293 GLY A C 1
ATOM 2335 O O . GLY A 1 293 ? 12.297 -6.02 -18.125 1 88.56 293 GLY A O 1
ATOM 2336 N N . TYR A 1 294 ? 11.547 -5.031 -16.266 1 90.12 294 TYR A N 1
ATOM 2337 C CA . TYR A 1 294 ? 12.586 -4.016 -16.297 1 90.12 294 TYR A CA 1
ATOM 2338 C C . TYR A 1 294 ? 13.969 -4.641 -16.125 1 90.12 294 TYR A C 1
ATOM 2340 O O . TYR A 1 294 ? 14.945 -4.176 -16.703 1 90.12 294 TYR A O 1
ATOM 2348 N N . LEU A 1 295 ? 14.078 -5.66 -15.367 1 87.75 295 LEU A N 1
ATOM 2349 C CA . LEU A 1 295 ? 15.352 -6.273 -15.023 1 87.75 295 LEU A CA 1
ATOM 2350 C C . LEU A 1 295 ? 15.789 -7.266 -16.094 1 87.75 295 LEU A C 1
ATOM 2352 O O . LEU A 1 295 ? 16.922 -7.77 -16.062 1 87.75 295 LEU A O 1
ATOM 2356 N N . ILE A 1 296 ? 14.938 -7.516 -16.984 1 84.12 296 ILE A N 1
ATOM 2357 C CA . ILE A 1 296 ? 15.25 -8.461 -18.062 1 84.12 296 ILE A CA 1
ATOM 2358 C C . ILE A 1 296 ? 16.141 -7.777 -19.109 1 84.12 296 ILE A C 1
ATOM 2360 O O . ILE A 1 296 ? 15.797 -6.699 -19.609 1 84.12 296 ILE A O 1
ATOM 2364 N N . LYS A 1 297 ? 17.219 -8.375 -19.281 1 80.31 297 LYS A N 1
ATOM 2365 C CA . LYS A 1 297 ? 18.062 -7.895 -20.359 1 80.31 297 LYS A CA 1
ATOM 2366 C C . LYS A 1 297 ? 17.641 -8.469 -21.703 1 80.31 297 LYS A C 1
ATOM 2368 O O . LYS A 1 297 ? 17.234 -9.633 -21.797 1 80.31 297 LYS A O 1
ATOM 2373 N N . THR A 1 298 ? 17.656 -7.66 -22.703 1 81.06 298 THR A N 1
ATOM 2374 C CA . THR A 1 298 ? 17.25 -8.078 -24.031 1 81.06 298 THR A CA 1
ATOM 2375 C C . THR A 1 298 ? 18.047 -9.305 -24.484 1 81.06 298 THR A C 1
ATOM 2377 O O . THR A 1 298 ? 17.516 -10.18 -25.156 1 81.06 298 THR A O 1
ATOM 2380 N N . SER A 1 299 ? 19.297 -9.391 -24.062 1 78.62 299 SER A N 1
ATOM 2381 C CA . SER A 1 299 ? 20.156 -10.516 -24.438 1 78.62 299 SER A CA 1
ATOM 2382 C C . SER A 1 299 ? 19.641 -11.82 -23.828 1 78.62 299 SER A C 1
ATOM 2384 O O . SER A 1 299 ? 19.859 -12.898 -24.391 1 78.62 299 SER A O 1
ATOM 2386 N N . GLU A 1 300 ? 18.922 -11.703 -22.828 1 77.5 300 GLU A N 1
ATOM 2387 C CA . GLU A 1 300 ? 18.406 -12.883 -22.141 1 77.5 300 GLU A CA 1
ATOM 2388 C C . GLU A 1 300 ? 17.156 -13.422 -22.844 1 77.5 300 GLU A C 1
ATOM 2390 O O . GLU A 1 300 ? 16.891 -14.625 -22.797 1 77.5 300 GLU A O 1
ATOM 2395 N N . ILE A 1 301 ? 16.484 -12.578 -23.453 1 77.88 301 ILE A N 1
ATOM 2396 C CA . ILE A 1 301 ? 15.25 -12.969 -24.125 1 77.88 301 ILE A CA 1
ATOM 2397 C C . ILE A 1 301 ? 15.57 -13.664 -25.438 1 77.88 301 ILE A C 1
ATOM 2399 O O . ILE A 1 301 ? 14.969 -14.688 -25.781 1 77.88 301 ILE A O 1
ATOM 2403 N N . ILE A 1 302 ? 16.578 -13.227 -26.109 1 78.69 302 ILE A N 1
ATOM 2404 C CA . ILE A 1 302 ? 16.828 -13.672 -27.484 1 78.69 302 ILE A CA 1
ATOM 2405 C C . ILE A 1 302 ? 17.984 -14.664 -27.5 1 78.69 302 ILE A C 1
ATOM 2407 O O . ILE A 1 302 ? 18.422 -15.094 -28.578 1 78.69 302 ILE A O 1
ATOM 2411 N N . ASN A 1 303 ? 18.328 -15.156 -26.422 1 81.19 303 ASN A N 1
ATOM 2412 C CA . ASN A 1 303 ? 19.422 -16.125 -26.391 1 81.19 303 ASN A CA 1
ATOM 2413 C C . ASN A 1 303 ? 19.016 -17.438 -27.047 1 81.19 303 ASN A C 1
ATOM 2415 O O . ASN A 1 303 ? 18.188 -18.188 -26.516 1 81.19 303 ASN A O 1
ATOM 2419 N N . LEU A 1 304 ? 19.547 -17.797 -28.125 1 80.94 304 LEU A N 1
ATOM 2420 C CA . LEU A 1 304 ? 19.172 -18.938 -28.938 1 80.94 304 LEU A CA 1
ATOM 2421 C C . LEU A 1 304 ? 19.609 -20.25 -28.281 1 80.94 304 LEU A C 1
ATOM 2423 O O . LEU A 1 304 ? 18.969 -21.281 -28.453 1 80.94 304 LEU A O 1
ATOM 2427 N N . ASP A 1 305 ? 20.719 -20.203 -27.562 1 82.88 305 ASP A N 1
ATOM 2428 C CA . ASP A 1 305 ? 21.219 -21.406 -26.906 1 82.88 305 ASP A CA 1
ATOM 2429 C C . ASP A 1 305 ? 20.25 -21.891 -25.812 1 82.88 305 ASP A C 1
ATOM 2431 O O . ASP A 1 305 ? 20.031 -23.094 -25.656 1 82.88 305 ASP A O 1
ATOM 2435 N N . THR A 1 306 ? 19.672 -20.984 -25.203 1 87.38 306 THR A N 1
ATOM 2436 C CA . THR A 1 306 ? 18.766 -21.344 -24.094 1 87.38 306 THR A CA 1
ATOM 2437 C C . THR A 1 306 ? 17.344 -21.578 -24.625 1 87.38 306 THR A C 1
ATOM 2439 O O . THR A 1 306 ? 16.547 -22.219 -23.953 1 87.38 306 THR A O 1
ATOM 2442 N N . LEU A 1 307 ? 17.078 -21.156 -25.828 1 89.94 307 LEU A N 1
ATOM 2443 C CA . LEU A 1 307 ? 15.727 -21.234 -26.391 1 89.94 307 LEU A CA 1
ATOM 2444 C C . LEU A 1 307 ? 15.32 -22.688 -26.641 1 89.94 307 LEU A C 1
ATOM 2446 O O . LEU A 1 307 ? 14.148 -23.031 -26.469 1 89.94 307 LEU A O 1
ATOM 2450 N N . VAL A 1 308 ? 16.25 -23.484 -27.031 1 88.75 308 VAL A N 1
ATOM 2451 C CA . VAL A 1 308 ? 15.961 -24.891 -27.297 1 88.75 308 VAL A CA 1
ATOM 2452 C C . VAL A 1 308 ? 15.477 -25.578 -26.016 1 88.75 308 VAL A C 1
ATOM 2454 O O . VAL A 1 308 ? 14.508 -26.328 -26.031 1 88.75 308 VAL A O 1
ATOM 2457 N N . TRP A 1 309 ? 16.156 -25.219 -24.953 1 88.69 309 TRP A N 1
ATOM 2458 C CA . TRP A 1 309 ? 15.773 -25.797 -23.656 1 88.69 309 TRP A CA 1
ATOM 2459 C C . TRP A 1 309 ? 14.414 -25.266 -23.203 1 88.69 309 TRP A C 1
ATOM 2461 O O . TRP A 1 309 ? 13.586 -26.031 -22.703 1 88.69 309 TRP A O 1
ATOM 2471 N N . SER A 1 310 ? 14.195 -23.984 -23.422 1 93.31 310 SER A N 1
ATOM 2472 C CA . SER A 1 310 ? 12.938 -23.375 -23.016 1 93.31 310 SER A CA 1
ATOM 2473 C C . SER A 1 310 ? 11.758 -23.953 -23.781 1 93.31 310 SER A C 1
ATOM 2475 O O . SER A 1 310 ? 10.711 -24.25 -23.203 1 93.31 310 SER A O 1
ATOM 2477 N N . VAL A 1 311 ? 11.961 -24.141 -25.062 1 94 311 VAL A N 1
ATOM 2478 C CA . VAL A 1 311 ? 10.914 -24.703 -25.906 1 94 311 VAL A CA 1
ATOM 2479 C C . VAL A 1 311 ? 10.648 -26.156 -25.516 1 94 311 VAL A C 1
ATOM 2481 O O . VAL A 1 311 ? 9.492 -26.594 -25.484 1 94 311 VAL A O 1
ATOM 2484 N N . GLY A 1 312 ? 11.727 -26.844 -25.266 1 92.81 312 GLY A N 1
ATOM 2485 C CA . GLY A 1 312 ? 11.578 -28.219 -24.812 1 92.81 312 GLY A CA 1
ATOM 2486 C C . GLY A 1 312 ? 10.781 -28.344 -23.516 1 92.81 312 GLY A C 1
ATOM 2487 O O . GLY A 1 312 ? 9.906 -29.203 -23.406 1 92.81 312 GLY A O 1
ATOM 2488 N N . ILE A 1 313 ? 11.117 -27.531 -22.594 1 93.75 313 ILE A N 1
ATOM 2489 C CA . ILE A 1 313 ? 10.422 -27.531 -21.312 1 93.75 313 ILE A CA 1
ATOM 2490 C C . ILE A 1 313 ? 8.945 -27.219 -21.516 1 93.75 313 ILE A C 1
ATOM 2492 O O . ILE A 1 313 ? 8.07 -27.891 -20.969 1 93.75 313 ILE A O 1
ATOM 2496 N N . VAL A 1 314 ? 8.648 -26.203 -22.312 1 95.56 314 VAL A N 1
ATOM 2497 C CA . VAL A 1 314 ? 7.281 -25.766 -22.578 1 95.56 314 VAL A CA 1
ATOM 2498 C C . VAL A 1 314 ? 6.496 -26.891 -23.25 1 95.56 314 VAL A C 1
ATOM 2500 O O . VAL A 1 314 ? 5.34 -27.141 -22.906 1 95.56 314 VAL A O 1
ATOM 2503 N N . LEU A 1 315 ? 7.133 -27.562 -24.188 1 94.56 315 LEU A N 1
ATOM 2504 C CA . LEU A 1 315 ? 6.488 -28.688 -24.859 1 94.56 315 LEU A CA 1
ATOM 2505 C C . LEU A 1 315 ? 6.188 -29.797 -23.859 1 94.56 315 LEU A C 1
ATOM 2507 O O . LEU A 1 315 ? 5.137 -30.438 -23.938 1 94.56 315 LEU A O 1
ATOM 2511 N N . GLY A 1 316 ? 7.133 -30.047 -23 1 93.5 316 GLY A N 1
ATOM 2512 C CA . GLY A 1 316 ? 6.91 -31.031 -21.969 1 93.5 316 GLY A CA 1
ATOM 2513 C C . GLY A 1 316 ? 5.754 -30.688 -21.047 1 93.5 316 GLY A C 1
ATOM 2514 O O . GLY A 1 316 ? 4.961 -31.547 -20.672 1 93.5 316 GLY A O 1
ATOM 2515 N N . VAL A 1 317 ? 5.668 -29.438 -20.703 1 93.62 317 VAL A N 1
ATOM 2516 C CA . VAL A 1 317 ? 4.621 -28.938 -19.812 1 93.62 317 VAL A CA 1
ATOM 2517 C C . VAL A 1 317 ? 3.254 -29.172 -20.438 1 93.62 317 VAL A C 1
ATOM 2519 O O . VAL A 1 317 ? 2.348 -29.719 -19.797 1 93.62 317 VAL A O 1
ATOM 2522 N N . PHE A 1 318 ? 3.07 -28.844 -21.672 1 94.44 318 PHE A N 1
ATOM 2523 C CA . PHE A 1 318 ? 1.759 -28.922 -22.312 1 94.44 318 PHE A CA 1
ATOM 2524 C C . PHE A 1 318 ? 1.433 -30.359 -22.703 1 94.44 318 PHE A C 1
ATOM 2526 O O . PHE A 1 318 ? 0.265 -30.75 -22.719 1 94.44 318 PHE A O 1
ATOM 2533 N N . ALA A 1 319 ? 2.473 -31.156 -23.031 1 94.12 319 ALA A N 1
ATOM 2534 C CA . ALA A 1 319 ? 2.236 -32.562 -23.281 1 94.12 319 ALA A CA 1
ATOM 2535 C C . ALA A 1 319 ? 1.662 -33.25 -22.047 1 94.12 319 ALA A C 1
ATOM 2537 O O . ALA A 1 319 ? 0.695 -34.031 -22.156 1 94.12 319 ALA A O 1
ATOM 2538 N N . LEU A 1 320 ? 2.26 -33 -20.984 1 92.88 320 LEU A N 1
ATOM 2539 C CA . LEU A 1 320 ? 1.791 -33.594 -19.734 1 92.88 320 LEU A CA 1
ATOM 2540 C C . LEU A 1 320 ? 0.414 -33.031 -19.359 1 92.88 320 LEU A C 1
ATOM 2542 O O . LEU A 1 320 ? -0.398 -33.75 -18.781 1 92.88 320 LEU A O 1
ATOM 2546 N N . ARG A 1 321 ? 0.198 -31.781 -19.688 1 93 321 ARG A N 1
ATOM 2547 C CA . ARG A 1 321 ? -1.101 -31.188 -19.391 1 93 321 ARG A CA 1
ATOM 2548 C C . ARG A 1 321 ? -2.211 -31.875 -20.188 1 93 321 ARG A C 1
ATOM 2550 O O . ARG A 1 321 ? -3.311 -32.094 -19.672 1 93 321 ARG A O 1
ATOM 2557 N N . ILE A 1 322 ? -1.929 -32.25 -21.422 1 92.94 322 ILE A N 1
ATOM 2558 C CA . ILE A 1 322 ? -2.895 -32.969 -22.25 1 92.94 322 ILE A CA 1
ATOM 2559 C C . ILE A 1 322 ? -3.238 -34.312 -21.594 1 92.94 322 ILE A C 1
ATOM 2561 O O . ILE A 1 322 ? -4.414 -34.656 -21.469 1 92.94 322 ILE A O 1
ATOM 2565 N N . ILE A 1 323 ? -2.254 -34.906 -21.156 1 92.38 323 ILE A N 1
ATOM 2566 C CA . ILE A 1 323 ? -2.434 -36.219 -20.547 1 92.38 323 ILE A CA 1
ATOM 2567 C C . ILE A 1 323 ? -3.23 -36.094 -19.25 1 92.38 323 ILE A C 1
ATOM 2569 O O . ILE A 1 323 ? -4.156 -36.844 -19 1 92.38 323 ILE A O 1
ATOM 2573 N N . GLN A 1 324 ? -2.881 -35.094 -18.484 1 90.81 324 GLN A N 1
ATOM 2574 C CA . GLN A 1 324 ? -3.523 -34.875 -17.188 1 90.81 324 GLN A CA 1
ATOM 2575 C C . GLN A 1 324 ? -5.004 -34.562 -17.359 1 90.81 324 GLN A C 1
ATOM 2577 O O . GLN A 1 324 ? -5.848 -35.094 -16.625 1 90.81 324 GLN A O 1
ATOM 2582 N N . LEU A 1 325 ? -5.309 -33.688 -18.281 1 91.31 325 LEU A N 1
ATOM 2583 C CA . LEU A 1 325 ? -6.691 -33.281 -18.5 1 91.31 325 LEU A CA 1
ATOM 2584 C C . LEU A 1 325 ? -7.52 -34.438 -19.062 1 91.31 325 LEU A C 1
ATOM 2586 O O . LEU A 1 325 ? -8.695 -34.562 -18.719 1 91.31 325 LEU A O 1
ATOM 2590 N N . LYS A 1 326 ? -6.953 -35.281 -19.859 1 90.56 326 LYS A N 1
ATOM 2591 C CA . LYS A 1 326 ? -7.645 -36.438 -20.406 1 90.56 326 LYS A CA 1
ATOM 2592 C C . LYS A 1 326 ? -7.941 -37.469 -19.328 1 90.56 326 LYS A C 1
ATOM 2594 O O . LYS A 1 326 ? -9.031 -38.031 -19.281 1 90.56 326 LYS A O 1
ATOM 2599 N N . ILE A 1 327 ? -7.031 -37.625 -18.484 1 87.75 327 ILE A N 1
ATOM 2600 C CA . ILE A 1 327 ? -7.188 -38.562 -17.391 1 87.75 327 ILE A CA 1
ATOM 2601 C C . ILE A 1 327 ? -8.25 -38.094 -16.422 1 87.75 327 ILE A C 1
ATOM 2603 O O . ILE A 1 327 ? -9.031 -38.875 -15.883 1 87.75 327 ILE A O 1
ATOM 2607 N N . SER A 1 328 ? -8.258 -36.812 -16.172 1 86.81 328 SER A N 1
ATOM 2608 C CA . SER A 1 328 ? -9.203 -36.219 -15.219 1 86.81 328 SER A CA 1
ATOM 2609 C C . SER A 1 328 ? -10.57 -36 -15.867 1 86.81 328 SER A C 1
ATOM 2611 O O . SER A 1 328 ? -11.5 -35.531 -15.219 1 86.81 328 SER A O 1
ATOM 2613 N N . LYS A 1 329 ? -10.797 -36.188 -17.078 1 86.5 329 LYS A N 1
ATOM 2614 C CA . LYS A 1 329 ? -12.039 -36.062 -17.828 1 86.5 329 LYS A CA 1
ATOM 2615 C C . LYS A 1 329 ? -12.539 -34.625 -17.844 1 86.5 329 LYS A C 1
ATOM 2617 O O . LYS A 1 329 ? -13.719 -34.375 -17.594 1 86.5 329 LYS A O 1
ATOM 2622 N N . ILE A 1 330 ? -11.602 -33.75 -17.906 1 87.69 330 ILE A N 1
ATOM 2623 C CA . ILE A 1 330 ? -11.914 -32.344 -18.031 1 87.69 330 ILE A CA 1
ATOM 2624 C C . ILE A 1 330 ? -11.711 -31.891 -19.469 1 87.69 330 ILE A C 1
ATOM 2626 O O . ILE A 1 330 ? -10.773 -32.344 -20.141 1 87.69 330 ILE A O 1
ATOM 2630 N N . PRO A 1 331 ? -12.547 -31.062 -19.891 1 85.5 331 PRO A N 1
ATOM 2631 C CA . PRO A 1 331 ? -12.406 -30.609 -21.281 1 85.5 331 PRO A CA 1
ATOM 2632 C C . PRO A 1 331 ? -11.078 -29.906 -21.531 1 85.5 331 PRO A C 1
ATOM 2634 O O . PRO A 1 331 ? -10.641 -29.078 -20.734 1 85.5 331 PRO A O 1
ATOM 2637 N N . LEU A 1 332 ? -10.523 -30.219 -22.641 1 87.75 332 LEU A N 1
ATOM 2638 C CA . LEU A 1 332 ? -9.211 -29.703 -23 1 87.75 332 LEU A CA 1
ATOM 2639 C C . LEU A 1 332 ? -9.273 -28.219 -23.281 1 87.75 332 LEU A C 1
ATOM 2641 O O . LEU A 1 332 ? -8.414 -27.453 -22.828 1 87.75 332 LEU A O 1
ATOM 2645 N N . PHE A 1 333 ? -10.305 -27.844 -24 1 85.38 333 PHE A N 1
ATOM 2646 C CA . PHE A 1 333 ? -10.422 -26.438 -24.375 1 85.38 333 PHE A CA 1
ATOM 2647 C C . PHE A 1 333 ? -11.352 -25.703 -23.422 1 85.38 333 PHE A C 1
ATOM 2649 O O . PHE A 1 333 ? -12.453 -26.188 -23.125 1 85.38 333 PHE A O 1
ATOM 2656 N N . PRO A 1 334 ? -10.812 -24.656 -22.891 1 87.81 334 PRO A N 1
ATOM 2657 C CA . PRO A 1 334 ? -9.586 -23.875 -23.062 1 87.81 334 PRO A CA 1
ATOM 2658 C C . PRO A 1 334 ? -8.547 -24.141 -21.984 1 87.81 334 PRO A C 1
ATOM 2660 O O . PRO A 1 334 ? -7.508 -23.484 -21.938 1 87.81 334 PRO A O 1
ATOM 2663 N N . LEU A 1 335 ? -8.719 -25.125 -21.203 1 90.69 335 LEU A N 1
ATOM 2664 C CA . LEU A 1 335 ? -7.93 -25.328 -20 1 90.69 335 LEU A CA 1
ATOM 2665 C C . LEU A 1 335 ? -6.535 -25.844 -20.344 1 90.69 335 LEU A C 1
ATOM 2667 O O . LEU A 1 335 ? -5.605 -25.688 -19.547 1 90.69 335 LEU A O 1
ATOM 2671 N N . LEU A 1 336 ? -6.379 -26.422 -21.547 1 91 336 LEU A N 1
ATOM 2672 C CA . LEU A 1 336 ? -5.105 -26.938 -22.016 1 91 336 LEU A CA 1
ATOM 2673 C C . LEU A 1 336 ? -4.051 -25.844 -22.078 1 91 336 LEU A C 1
ATOM 2675 O O . LEU A 1 336 ? -2.875 -26.078 -21.781 1 91 336 LEU A O 1
ATOM 2679 N N . PHE A 1 337 ? -4.484 -24.641 -22.281 1 90.88 337 PHE A N 1
ATOM 2680 C CA . PHE A 1 337 ? -3.549 -23.562 -22.547 1 90.88 337 PHE A CA 1
ATOM 2681 C C . PHE A 1 337 ? -3.289 -22.734 -21.281 1 90.88 337 PHE A C 1
ATOM 2683 O O . PHE A 1 337 ? -2.422 -21.859 -21.266 1 90.88 337 PHE A O 1
ATOM 2690 N N . VAL A 1 338 ? -3.953 -23.125 -20.25 1 90.62 338 VAL A N 1
ATOM 2691 C CA . VAL A 1 338 ? -3.84 -22.328 -19.031 1 90.62 338 VAL A CA 1
ATOM 2692 C C . VAL A 1 338 ? -2.854 -23 -18.062 1 90.62 338 VAL A C 1
ATOM 2694 O O . VAL A 1 338 ? -3.254 -23.594 -17.062 1 90.62 338 VAL A O 1
ATOM 2697 N N . ALA A 1 339 ? -1.648 -22.891 -18.359 1 92.56 339 ALA A N 1
ATOM 2698 C CA . ALA A 1 339 ? -0.579 -23.406 -17.516 1 92.56 339 ALA A CA 1
ATOM 2699 C C . ALA A 1 339 ? 0.629 -22.469 -17.531 1 92.56 339 ALA A C 1
ATOM 2701 O O . ALA A 1 339 ? 1.75 -22.906 -17.812 1 92.56 339 ALA A O 1
ATOM 2702 N N . PRO A 1 340 ? 0.422 -21.328 -17.094 1 92.62 340 PRO A N 1
ATOM 2703 C CA . PRO A 1 340 ? 1.516 -20.344 -17.141 1 92.62 340 PRO A CA 1
ATOM 2704 C C . PRO A 1 340 ? 2.502 -20.516 -15.984 1 92.62 340 PRO A C 1
ATOM 2706 O O . PRO A 1 340 ? 2.139 -21.031 -14.93 1 92.62 340 PRO A O 1
ATOM 2709 N N . ARG A 1 341 ? 3.723 -20.172 -16.297 1 92.5 341 ARG A N 1
ATOM 2710 C CA . ARG A 1 341 ? 4.746 -19.984 -15.266 1 92.5 341 ARG A CA 1
ATOM 2711 C C . ARG A 1 341 ? 4.965 -18.516 -14.969 1 92.5 341 ARG A C 1
ATOM 2713 O O . ARG A 1 341 ? 4.691 -17.656 -15.805 1 92.5 341 ARG A O 1
ATOM 2720 N N . GLY A 1 342 ? 5.32 -18.219 -13.766 1 88.88 342 GLY A N 1
ATOM 2721 C CA . GLY A 1 342 ? 5.402 -16.797 -13.477 1 88.88 342 GLY A CA 1
ATOM 2722 C C . GLY A 1 342 ? 6.086 -16.484 -12.156 1 88.88 342 GLY A C 1
ATOM 2723 O O . GLY A 1 342 ? 7.234 -16.875 -11.945 1 88.88 342 GLY A O 1
ATOM 2724 N N . LEU A 1 343 ? 5.316 -15.922 -11.281 1 86.38 343 LEU A N 1
ATOM 2725 C CA . LEU A 1 343 ? 5.859 -15.352 -10.055 1 86.38 343 LEU A CA 1
ATOM 2726 C C . LEU A 1 343 ? 6.559 -16.422 -9.219 1 86.38 343 LEU A C 1
ATOM 2728 O O . LEU A 1 343 ? 7.695 -16.219 -8.781 1 86.38 343 LEU A O 1
ATOM 2732 N N . ILE A 1 344 ? 5.949 -17.484 -8.953 1 86.75 344 ILE A N 1
ATOM 2733 C CA . ILE A 1 344 ? 6.496 -18.516 -8.086 1 86.75 344 ILE A CA 1
ATOM 2734 C C . ILE A 1 344 ? 7.738 -19.125 -8.734 1 86.75 344 ILE A C 1
ATOM 2736 O O . ILE A 1 344 ? 8.688 -19.5 -8.039 1 86.75 344 ILE A O 1
ATOM 2740 N N . THR A 1 345 ? 7.73 -19.234 -10.031 1 92 345 THR A N 1
ATOM 2741 C CA . THR A 1 345 ? 8.883 -19.734 -10.773 1 92 345 THR A CA 1
ATOM 2742 C C . THR A 1 345 ? 10.109 -18.859 -10.508 1 92 345 THR A C 1
ATOM 2744 O O . THR A 1 345 ? 11.195 -19.375 -10.219 1 92 345 THR A O 1
ATOM 2747 N N . ILE A 1 346 ? 9.891 -17.656 -10.562 1 88.5 346 ILE A N 1
ATOM 2748 C CA . ILE A 1 346 ? 10.961 -16.688 -10.367 1 88.5 346 ILE A CA 1
ATOM 2749 C C . ILE A 1 346 ? 11.445 -16.75 -8.922 1 88.5 346 ILE A C 1
ATOM 2751 O O . ILE A 1 346 ? 12.656 -16.781 -8.664 1 88.5 346 ILE A O 1
ATOM 2755 N N . LEU A 1 347 ? 10.57 -16.766 -8.031 1 86.44 347 LEU A N 1
ATOM 2756 C CA . LEU A 1 347 ? 10.922 -16.719 -6.617 1 86.44 347 LEU A CA 1
ATOM 2757 C C . LEU A 1 347 ? 11.688 -17.969 -6.199 1 86.44 347 LEU A C 1
ATOM 2759 O O . LEU A 1 347 ? 12.656 -17.875 -5.434 1 86.44 347 LEU A O 1
ATOM 2763 N N . LEU A 1 348 ? 11.242 -19.141 -6.664 1 88.5 348 LEU A N 1
ATOM 2764 C CA . LEU A 1 348 ? 11.945 -20.375 -6.336 1 88.5 348 LEU A CA 1
ATOM 2765 C C . LEU A 1 348 ? 13.352 -20.375 -6.934 1 88.5 348 LEU A C 1
ATOM 2767 O O . LEU A 1 348 ? 14.312 -20.781 -6.27 1 88.5 348 LEU A O 1
ATOM 2771 N N . PHE A 1 349 ? 13.453 -19.891 -8.117 1 89.69 349 PHE A N 1
ATOM 2772 C CA . PHE A 1 349 ? 14.75 -19.828 -8.781 1 89.69 349 PHE A CA 1
ATOM 2773 C C . PHE A 1 349 ? 15.711 -18.922 -8.016 1 89.69 349 PHE A C 1
ATOM 2775 O O . PHE A 1 349 ? 16.875 -19.281 -7.805 1 89.69 349 PHE A O 1
ATOM 2782 N N . LEU A 1 350 ? 15.219 -17.797 -7.605 1 85 350 LEU A N 1
ATOM 2783 C CA . LEU A 1 350 ? 16.047 -16.828 -6.902 1 85 350 LEU A CA 1
ATOM 2784 C C . LEU A 1 350 ? 16.438 -17.344 -5.52 1 85 350 LEU A C 1
ATOM 2786 O O . LEU A 1 350 ? 17.406 -16.859 -4.918 1 85 350 LEU A O 1
ATOM 2790 N N . SER A 1 351 ? 15.695 -18.281 -5.07 1 82.62 351 SER A N 1
ATOM 2791 C CA . SER A 1 351 ? 15.953 -18.828 -3.736 1 82.62 351 SER A CA 1
ATOM 2792 C C . SER A 1 351 ? 17.047 -19.891 -3.766 1 82.62 351 SER A C 1
ATOM 2794 O O . SER A 1 351 ? 17.531 -20.312 -2.717 1 82.62 351 SER A O 1
ATOM 2796 N N . ILE A 1 352 ? 17.453 -20.328 -4.91 1 87.56 352 ILE A N 1
ATOM 2797 C CA . ILE A 1 352 ? 18.484 -21.344 -5.051 1 87.56 352 ILE A CA 1
ATOM 2798 C C . ILE A 1 352 ? 19.859 -20.734 -4.773 1 87.56 352 ILE A C 1
ATOM 2800 O O . ILE A 1 352 ? 20.219 -19.719 -5.367 1 87.56 352 ILE A O 1
ATOM 2804 N N . ALA A 1 353 ? 20.562 -21.312 -3.898 1 84.31 353 ALA A N 1
ATOM 2805 C CA . ALA A 1 353 ? 21.906 -20.859 -3.6 1 84.31 353 ALA A CA 1
ATOM 2806 C C . ALA A 1 353 ? 22.812 -20.969 -4.828 1 84.31 353 ALA A C 1
ATOM 2808 O O . ALA A 1 353 ? 22.688 -21.906 -5.621 1 84.31 353 ALA A O 1
ATOM 2809 N N . PRO A 1 354 ? 23.688 -20.047 -4.941 1 84.56 354 PRO A N 1
ATOM 2810 C CA . PRO A 1 354 ? 24.578 -20.047 -6.105 1 84.56 354 PRO A CA 1
ATOM 2811 C C . PRO A 1 354 ? 25.344 -21.359 -6.266 1 84.56 354 PRO A C 1
ATOM 2813 O O . PRO A 1 354 ? 25.625 -21.781 -7.391 1 84.56 354 PRO A O 1
ATOM 2816 N N . GLU A 1 355 ? 25.594 -22.031 -5.168 1 83.38 355 GLU A N 1
ATOM 2817 C CA . GLU A 1 355 ? 26.344 -23.281 -5.207 1 83.38 355 GLU A CA 1
ATOM 2818 C C . GLU A 1 355 ? 25.516 -24.406 -5.832 1 83.38 355 GLU A C 1
ATOM 2820 O O . GLU A 1 355 ? 26.078 -25.359 -6.367 1 83.38 355 GLU A O 1
ATOM 2825 N N . HIS A 1 356 ? 24.25 -24.281 -5.852 1 85.62 356 HIS A N 1
ATOM 2826 C CA . HIS A 1 356 ? 23.375 -25.328 -6.34 1 85.62 356 HIS A CA 1
ATOM 2827 C C . HIS A 1 356 ? 22.75 -24.953 -7.68 1 85.62 356 HIS A C 1
ATOM 2829 O O . HIS A 1 356 ? 21.969 -25.719 -8.242 1 85.62 356 HIS A O 1
ATOM 2835 N N . ASN A 1 357 ? 23.125 -23.766 -8.133 1 86.88 357 ASN A N 1
ATOM 2836 C CA . ASN A 1 357 ? 22.609 -23.328 -9.43 1 86.88 357 ASN A CA 1
ATOM 2837 C C . ASN A 1 357 ? 23.312 -24.047 -10.578 1 86.88 357 ASN A C 1
ATOM 2839 O O . ASN A 1 357 ? 24.531 -24.234 -10.547 1 86.88 357 ASN A O 1
ATOM 2843 N N . ILE A 1 358 ? 22.547 -24.5 -11.484 1 87.06 358 ILE A N 1
ATOM 2844 C CA . ILE A 1 358 ? 23.062 -25.172 -12.68 1 87.06 358 ILE A CA 1
ATOM 2845 C C . ILE A 1 358 ? 23.234 -24.156 -13.805 1 87.06 358 ILE A C 1
ATOM 2847 O O . ILE A 1 358 ? 22.359 -23.328 -14.047 1 87.06 358 ILE A O 1
ATOM 2851 N N . LEU A 1 359 ? 24.297 -24.219 -14.516 1 80.44 359 LEU A N 1
ATOM 2852 C CA . LEU A 1 359 ? 24.656 -23.266 -15.562 1 80.44 359 LEU A CA 1
ATOM 2853 C C . LEU A 1 359 ? 23.625 -23.281 -16.688 1 80.44 359 LEU A C 1
ATOM 2855 O O . LEU A 1 359 ? 23.328 -22.234 -17.281 1 80.44 359 LEU A O 1
ATOM 2859 N N . LEU A 1 360 ? 23.062 -24.438 -16.953 1 80.81 360 LEU A N 1
ATOM 2860 C CA . LEU A 1 360 ? 22.109 -24.594 -18.047 1 80.81 360 LEU A CA 1
ATOM 2861 C C . LEU A 1 360 ? 20.797 -23.875 -17.75 1 80.81 360 LEU A C 1
ATOM 2863 O O . LEU A 1 360 ? 20.109 -23.406 -18.656 1 80.81 360 LEU A O 1
ATOM 2867 N N . ILE A 1 361 ? 20.469 -23.891 -16.453 1 84.19 361 ILE A N 1
ATOM 2868 C CA . ILE A 1 361 ? 19.234 -23.25 -16.016 1 84.19 361 ILE A CA 1
ATOM 2869 C C . ILE A 1 361 ? 19.531 -21.859 -15.484 1 84.19 361 ILE A C 1
ATOM 2871 O O . ILE A 1 361 ? 19.688 -21.656 -14.273 1 84.19 361 ILE A O 1
ATOM 2875 N N . ASN A 1 362 ? 19.578 -20.922 -16.422 1 84.44 362 ASN A N 1
ATOM 2876 C CA . ASN A 1 362 ? 19.891 -19.547 -16.047 1 84.44 362 ASN A CA 1
ATOM 2877 C C . ASN A 1 362 ? 18.672 -18.641 -16.141 1 84.44 362 ASN A C 1
ATOM 2879 O O . ASN A 1 362 ? 17.547 -19.125 -16.344 1 84.44 362 ASN A O 1
ATOM 2883 N N . LYS A 1 363 ? 18.891 -17.406 -15.891 1 83.38 363 LYS A N 1
ATOM 2884 C CA . LYS A 1 363 ? 17.828 -16.422 -15.875 1 83.38 363 LYS A CA 1
ATOM 2885 C C . LYS A 1 363 ? 17.125 -16.344 -17.234 1 83.38 363 LYS A C 1
ATOM 2887 O O . LYS A 1 363 ? 15.906 -16.156 -17.297 1 83.38 363 LYS A O 1
ATOM 2892 N N . SER A 1 364 ? 17.828 -16.656 -18.234 1 87.06 364 SER A N 1
ATOM 2893 C CA . SER A 1 364 ? 17.266 -16.594 -19.594 1 87.06 364 SER A CA 1
ATOM 2894 C C . SER A 1 364 ? 16.219 -17.672 -19.812 1 87.06 364 SER A C 1
ATOM 2896 O O . SER A 1 364 ? 15.141 -17.406 -20.344 1 87.06 364 SER A O 1
ATOM 2898 N N . VAL A 1 365 ? 16.531 -18.859 -19.375 1 90.56 365 VAL A N 1
ATOM 2899 C CA . VAL A 1 365 ? 15.602 -19.969 -19.562 1 90.56 365 VAL A CA 1
ATOM 2900 C C . VAL A 1 365 ? 14.312 -19.719 -18.781 1 90.56 365 VAL A C 1
ATOM 2902 O O . VAL A 1 365 ? 13.219 -19.969 -19.281 1 90.56 365 VAL A O 1
ATOM 2905 N N . ILE A 1 366 ? 14.469 -19.203 -17.625 1 89.44 366 ILE A N 1
ATOM 2906 C CA . ILE A 1 366 ? 13.32 -18.906 -16.766 1 89.44 366 ILE A CA 1
ATOM 2907 C C . ILE A 1 366 ? 12.422 -17.875 -17.453 1 89.44 366 ILE A C 1
ATOM 2909 O O . ILE A 1 366 ? 11.211 -18.078 -17.547 1 89.44 366 ILE A O 1
ATOM 2913 N N . ILE A 1 367 ? 13.008 -16.891 -17.969 1 88 367 ILE A N 1
ATOM 2914 C CA . ILE A 1 367 ? 12.266 -15.805 -18.609 1 88 367 ILE A CA 1
ATOM 2915 C C . ILE A 1 367 ? 11.586 -16.312 -19.875 1 88 367 ILE A C 1
ATOM 2917 O O . ILE A 1 367 ? 10.422 -16 -20.125 1 88 367 ILE A O 1
ATOM 2921 N N . GLN A 1 368 ? 12.312 -17.031 -20.609 1 91.44 368 GLN A N 1
ATOM 2922 C CA . GLN A 1 368 ? 11.789 -17.547 -21.859 1 91.44 368 GLN A CA 1
ATOM 2923 C C . GLN A 1 368 ? 10.609 -18.484 -21.625 1 91.44 368 GLN A C 1
ATOM 2925 O O . GLN A 1 368 ? 9.609 -18.438 -22.344 1 91.44 368 GLN A O 1
ATOM 2930 N N . VAL A 1 369 ? 10.727 -19.344 -20.641 1 93.38 369 VAL A N 1
ATOM 2931 C CA . VAL A 1 369 ? 9.648 -20.281 -20.328 1 93.38 369 VAL A CA 1
ATOM 2932 C C . VAL A 1 369 ? 8.406 -19.516 -19.875 1 93.38 369 VAL A C 1
ATOM 2934 O O . VAL A 1 369 ? 7.289 -19.844 -20.281 1 93.38 369 VAL A O 1
ATOM 2937 N N . ILE A 1 370 ? 8.609 -18.5 -19.094 1 91.25 370 ILE A N 1
ATOM 2938 C CA . ILE A 1 370 ? 7.504 -17.672 -18.609 1 91.25 370 ILE A CA 1
ATOM 2939 C C . ILE A 1 370 ? 6.816 -17 -19.781 1 91.25 370 ILE A C 1
ATOM 2941 O O . ILE A 1 370 ? 5.59 -17.031 -19.906 1 91.25 370 ILE A O 1
ATOM 2945 N N . LEU A 1 371 ? 7.582 -16.5 -20.656 1 89.88 371 LEU A N 1
ATOM 2946 C CA . LEU A 1 371 ? 7.047 -15.773 -21.797 1 89.88 371 LEU A CA 1
ATOM 2947 C C . LEU A 1 371 ? 6.34 -16.734 -22.766 1 89.88 371 LEU A C 1
ATOM 2949 O O . LEU A 1 371 ? 5.262 -16.422 -23.266 1 89.88 371 LEU A O 1
ATOM 2953 N N . LEU A 1 372 ? 6.922 -17.828 -22.984 1 92.94 372 LEU A N 1
ATOM 2954 C CA . LEU A 1 372 ? 6.355 -18.797 -23.922 1 92.94 372 LEU A CA 1
ATOM 2955 C C . LEU A 1 372 ? 5.047 -19.359 -23.391 1 92.94 372 LEU A C 1
ATOM 2957 O O . LEU A 1 372 ? 4.074 -19.5 -24.141 1 92.94 372 LEU A O 1
ATOM 2961 N N . THR A 1 373 ? 5.043 -19.688 -22.141 1 94.12 373 THR A N 1
ATOM 2962 C CA . THR A 1 373 ? 3.818 -20.234 -21.562 1 94.12 373 THR A CA 1
ATOM 2963 C C . THR A 1 373 ? 2.715 -19.172 -21.547 1 94.12 373 THR A C 1
ATOM 2965 O O . THR A 1 373 ? 1.542 -19.5 -21.75 1 94.12 373 THR A O 1
ATOM 2968 N N . ALA A 1 374 ? 3.105 -17.984 -21.266 1 90.06 374 ALA A N 1
ATOM 2969 C CA . ALA A 1 374 ? 2.135 -16.891 -21.297 1 90.06 374 ALA A CA 1
ATOM 2970 C C . ALA A 1 374 ? 1.598 -16.672 -22.703 1 90.06 374 ALA A C 1
ATOM 2972 O O . ALA A 1 374 ? 0.409 -16.391 -22.891 1 90.06 374 ALA A O 1
ATOM 2973 N N . LEU A 1 375 ? 2.457 -16.797 -23.672 1 90.88 375 LEU A N 1
ATOM 2974 C CA . LEU A 1 375 ? 2.055 -16.625 -25.062 1 90.88 375 LEU A CA 1
ATOM 2975 C C . LEU A 1 375 ? 1.097 -17.734 -25.484 1 90.88 375 LEU A C 1
ATOM 2977 O O . LEU A 1 375 ? 0.116 -17.469 -26.188 1 90.88 375 LEU A O 1
ATOM 2981 N N . VAL A 1 376 ? 1.418 -18.922 -25.125 1 92.88 376 VAL A N 1
ATOM 2982 C CA . VAL A 1 376 ? 0.55 -20.062 -25.438 1 92.88 376 VAL A CA 1
ATOM 2983 C C . VAL A 1 376 ? -0.821 -19.844 -24.797 1 92.88 376 VAL A C 1
ATOM 2985 O O . VAL A 1 376 ? -1.851 -20.109 -25.422 1 92.88 376 VAL A O 1
ATOM 2988 N N . MET A 1 377 ? -0.772 -19.406 -23.594 1 91.25 377 MET A N 1
ATOM 2989 C CA . MET A 1 377 ? -2.031 -19.125 -22.906 1 91.25 377 MET A CA 1
ATOM 2990 C C . MET A 1 377 ? -2.809 -18.031 -23.641 1 91.25 377 MET A C 1
ATOM 2992 O O . MET A 1 377 ? -4.027 -18.125 -23.797 1 91.25 377 MET A O 1
ATOM 2996 N N . MET A 1 378 ? -2.135 -17.047 -24.047 1 88.12 378 MET A N 1
ATOM 2997 C CA . MET A 1 378 ? -2.76 -15.938 -24.766 1 88.12 378 MET A CA 1
ATOM 2998 C C . MET A 1 378 ? -3.432 -16.422 -26.047 1 88.12 378 MET A C 1
ATOM 3000 O O . MET A 1 378 ? -4.598 -16.125 -26.297 1 88.12 378 MET A O 1
ATOM 3004 N N . VAL A 1 379 ? -2.764 -17.188 -26.781 1 88.25 379 VAL A N 1
ATOM 3005 C CA . VAL A 1 379 ? -3.277 -17.703 -28.047 1 88.25 379 VAL A CA 1
ATOM 3006 C C . VAL A 1 379 ? -4.449 -18.656 -27.781 1 88.25 379 VAL A C 1
ATOM 3008 O O . VAL A 1 379 ? -5.465 -18.594 -28.484 1 88.25 379 VAL A O 1
ATOM 3011 N N . GLY A 1 380 ? -4.312 -19.469 -26.828 1 87.88 380 GLY A N 1
ATOM 3012 C CA . GLY A 1 380 ? -5.379 -20.391 -26.484 1 87.88 380 GLY A CA 1
ATOM 3013 C C . GLY A 1 380 ? -6.664 -19.688 -26.078 1 87.88 380 GLY A C 1
ATOM 3014 O O . GLY A 1 380 ? -7.75 -20.062 -26.531 1 87.88 380 GLY A O 1
ATOM 3015 N N . LEU A 1 381 ? -6.543 -18.719 -25.266 1 85.5 381 LEU A N 1
ATOM 3016 C CA . LEU A 1 381 ? -7.715 -18 -24.766 1 85.5 381 LEU A CA 1
ATOM 3017 C C . LEU A 1 381 ? -8.336 -17.156 -25.875 1 85.5 381 LEU A C 1
ATOM 3019 O O . LEU A 1 381 ? -9.562 -17.031 -25.953 1 85.5 381 LEU A O 1
ATOM 3023 N N . MET A 1 382 ? -7.516 -16.641 -26.734 1 84.25 382 MET A N 1
ATOM 3024 C CA . MET A 1 382 ? -8.016 -15.844 -27.844 1 84.25 382 MET A CA 1
ATOM 3025 C C . MET A 1 382 ? -8.789 -16.703 -28.828 1 84.25 382 MET A C 1
ATOM 3027 O O . MET A 1 382 ? -9.844 -16.297 -29.328 1 84.25 382 MET A O 1
ATOM 3031 N N . VAL A 1 383 ? -8.289 -17.844 -29.078 1 83.5 383 VAL A N 1
ATOM 3032 C CA . VAL A 1 383 ? -8.938 -18.766 -30.016 1 83.5 383 VAL A CA 1
ATOM 3033 C C . VAL A 1 383 ? -10.266 -19.25 -29.422 1 83.5 383 VAL A C 1
ATOM 3035 O O . VAL A 1 383 ? -11.258 -19.375 -30.141 1 83.5 383 VAL A O 1
ATOM 3038 N N . THR A 1 384 ? -10.266 -19.516 -28.203 1 81.88 384 THR A N 1
ATOM 3039 C CA . THR A 1 384 ? -11.477 -19.953 -27.531 1 81.88 384 THR A CA 1
ATOM 3040 C C . THR A 1 384 ? -12.547 -18.859 -27.562 1 81.88 384 THR A C 1
ATOM 3042 O O . THR A 1 384 ? -13.727 -19.156 -27.75 1 81.88 384 THR A O 1
ATOM 3045 N N . ALA A 1 385 ? -12.141 -17.688 -27.266 1 79.75 385 ALA A N 1
ATOM 3046 C CA . ALA A 1 385 ? -13.078 -16.562 -27.281 1 79.75 385 ALA A CA 1
ATOM 3047 C C . ALA A 1 385 ? -13.672 -16.375 -28.672 1 79.75 385 ALA A C 1
ATOM 3049 O O . ALA A 1 385 ? -14.867 -16.094 -28.812 1 79.75 385 ALA A O 1
ATOM 3050 N N . LYS A 1 386 ? -12.898 -16.516 -29.641 1 75.94 386 LYS A N 1
ATOM 3051 C CA . LYS A 1 386 ? -13.367 -16.375 -31.031 1 75.94 386 LYS A CA 1
ATOM 3052 C C . LYS A 1 386 ? -14.336 -17.484 -31.406 1 75.94 386 LYS A C 1
ATOM 3054 O O . LYS A 1 386 ? -15.328 -17.25 -32.094 1 75.94 386 LYS A O 1
ATOM 3059 N N . THR A 1 387 ? -13.969 -18.594 -30.969 1 74.06 387 THR A N 1
ATOM 3060 C CA . THR A 1 387 ? -14.828 -19.734 -31.266 1 74.06 387 THR A CA 1
ATOM 3061 C C . THR A 1 387 ? -16.172 -19.594 -30.578 1 74.06 387 THR A C 1
ATOM 3063 O O . THR A 1 387 ? -17.219 -19.906 -31.156 1 74.06 387 THR A O 1
ATOM 3066 N N . ARG A 1 388 ? -16.109 -19.109 -29.375 1 75.38 388 ARG A N 1
ATOM 3067 C CA . ARG A 1 388 ? -17.344 -18.906 -28.641 1 75.38 388 ARG A CA 1
ATOM 3068 C C . ARG A 1 388 ? -18.203 -17.828 -29.297 1 75.38 388 ARG A C 1
ATOM 3070 O O . ARG A 1 388 ? -19.422 -17.953 -29.359 1 75.38 388 ARG A O 1
ATOM 3077 N N . GLU A 1 389 ? -17.547 -16.797 -29.656 1 73.69 389 GLU A N 1
ATOM 3078 C CA . GLU A 1 389 ? -18.25 -15.727 -30.344 1 73.69 389 GLU A CA 1
ATOM 3079 C C . GLU A 1 389 ? -18.859 -16.203 -31.656 1 73.69 389 GLU A C 1
ATOM 3081 O O . GLU A 1 389 ? -19.984 -15.82 -32 1 73.69 389 GLU A O 1
ATOM 3086 N N . SER A 1 390 ? -18.188 -17.047 -32.375 1 72.56 390 SER A N 1
ATOM 3087 C CA . SER A 1 390 ? -18.672 -17.594 -33.656 1 72.56 390 SER A CA 1
ATOM 3088 C C . SER A 1 390 ? -19.875 -18.516 -33.406 1 72.56 390 SER A C 1
ATOM 3090 O O . SER A 1 390 ? -20.828 -18.5 -34.219 1 72.56 390 SER A O 1
ATOM 3092 N N . ILE A 1 391 ? -19.75 -19.141 -32.344 1 71.12 391 ILE A N 1
ATOM 3093 C CA . ILE A 1 391 ? -20.844 -20.062 -32.031 1 71.12 391 ILE A CA 1
ATOM 3094 C C . ILE A 1 391 ? -22.094 -19.266 -31.641 1 71.12 391 ILE A C 1
ATOM 3096 O O . ILE A 1 391 ? -23.203 -19.609 -32.062 1 71.12 391 ILE A O 1
ATOM 3100 N N . LEU A 1 392 ? -21.797 -18.203 -30.828 1 73.19 392 LEU A N 1
ATOM 3101 C CA . LEU A 1 392 ? -22.922 -17.344 -30.438 1 73.19 392 LEU A CA 1
ATOM 3102 C C . LEU A 1 392 ? -23.531 -16.656 -31.641 1 73.19 392 LEU A C 1
ATOM 3104 O O . LEU A 1 392 ? -24.75 -16.5 -31.719 1 73.19 392 LEU A O 1
ATOM 3108 N N . LEU A 1 393 ? -22.734 -16.234 -32.562 1 74.5 393 LEU A N 1
ATOM 3109 C CA . LEU A 1 393 ? -23.203 -15.594 -33.781 1 74.5 393 LEU A CA 1
ATOM 3110 C C . LEU A 1 393 ? -23.984 -16.578 -34.656 1 74.5 393 LEU A C 1
ATOM 3112 O O . LEU A 1 393 ? -25 -16.234 -35.25 1 74.5 393 LEU A O 1
ATOM 3116 N N . LYS A 1 394 ? -23.625 -17.766 -34.781 1 74 394 LYS A N 1
ATOM 3117 C CA . LYS A 1 394 ? -24.297 -18.797 -35.531 1 74 394 LYS A CA 1
ATOM 3118 C C . LYS A 1 394 ? -25.641 -19.156 -34.938 1 74 394 LYS A C 1
ATOM 3120 O O . LYS A 1 394 ? -26.625 -19.359 -35.656 1 74 394 LYS A O 1
ATOM 3125 N N . ARG A 1 395 ? -25.609 -19.141 -33.656 1 74.94 395 ARG A N 1
ATOM 3126 C CA . ARG A 1 395 ? -26.875 -19.422 -32.969 1 74.94 395 ARG A CA 1
ATOM 3127 C C . ARG A 1 395 ? -27.875 -18.281 -33.188 1 74.94 395 ARG A C 1
ATOM 3129 O O . ARG A 1 395 ? -29.078 -18.516 -33.344 1 74.94 395 ARG A O 1
ATOM 3136 N N . LYS A 1 396 ? -27.344 -17.031 -33 1 73.81 396 LYS A N 1
ATOM 3137 C CA . LYS A 1 396 ? -28.203 -15.867 -33.25 1 73.81 396 LYS A CA 1
ATOM 3138 C C . LYS A 1 396 ? -28.75 -15.875 -34.688 1 73.81 396 LYS A C 1
ATOM 3140 O O . LYS A 1 396 ? -29.922 -15.578 -34.906 1 73.81 396 LYS A O 1
ATOM 3145 N N . LYS A 1 397 ? -27.969 -16.219 -35.688 1 78.19 397 LYS A N 1
ATOM 3146 C CA . LYS A 1 397 ? -28.391 -16.297 -37.094 1 78.19 397 LYS A CA 1
ATOM 3147 C C . LYS A 1 397 ? -29.375 -17.438 -37.312 1 78.19 397 LYS A C 1
ATOM 3149 O O . LYS A 1 397 ? -30.344 -17.297 -38.062 1 78.19 397 LYS A O 1
ATOM 3154 N N . ALA A 1 398 ? -29.125 -18.5 -36.688 1 80 398 ALA A N 1
ATOM 3155 C CA . ALA A 1 398 ? -30.047 -19.641 -36.781 1 80 398 ALA A CA 1
ATOM 3156 C C . ALA A 1 398 ? -31.422 -19.281 -36.219 1 80 398 ALA A C 1
ATOM 3158 O O . ALA A 1 398 ? -32.438 -19.703 -36.781 1 80 398 ALA A O 1
ATOM 3159 N N . LYS A 1 399 ? -31.328 -18.422 -35.125 1 79.75 399 LYS A N 1
ATOM 3160 C CA . LYS A 1 399 ? -32.562 -17.984 -34.531 1 79.75 399 LYS A CA 1
ATOM 3161 C C . LYS A 1 399 ? -33.281 -16.969 -35.406 1 79.75 399 LYS A C 1
ATOM 3163 O O . LYS A 1 399 ? -34.531 -17 -35.531 1 79.75 399 LYS A O 1
ATOM 3168 N N . GLU A 1 400 ? -32.594 -16.062 -36 1 80.56 400 GLU A N 1
ATOM 3169 C CA . GLU A 1 400 ? -33.156 -15.094 -36.938 1 80.56 400 GLU A CA 1
ATOM 3170 C C . GLU A 1 400 ? -33.75 -15.789 -38.156 1 80.56 400 GLU A C 1
ATOM 3172 O O . GLU A 1 400 ? -34.812 -15.414 -38.656 1 80.56 400 GLU A O 1
ATOM 3177 N N . ASP A 1 401 ? -33.156 -16.688 -38.688 1 76.25 401 ASP A N 1
ATOM 3178 C CA . ASP A 1 401 ? -33.594 -17.469 -39.844 1 76.25 401 ASP A CA 1
ATOM 3179 C C . ASP A 1 401 ? -34.875 -18.25 -39.5 1 76.25 401 ASP A C 1
ATOM 3181 O O . ASP A 1 401 ? -35.75 -18.375 -40.344 1 76.25 401 ASP A O 1
ATOM 3185 N N . LYS A 1 402 ? -34.969 -18.781 -38.312 1 82.81 402 LYS A N 1
ATOM 3186 C CA . LYS A 1 402 ? -36.156 -19.5 -37.875 1 82.81 402 LYS A CA 1
ATOM 3187 C C . LYS A 1 402 ? -37.344 -18.547 -37.688 1 82.81 402 LYS A C 1
ATOM 3189 O O . LYS A 1 402 ? -38.469 -18.875 -38.031 1 82.81 402 LYS A O 1
ATOM 3194 N N . GLU A 1 403 ? -37.125 -17.359 -37 1 78.19 403 GLU A N 1
ATOM 3195 C CA . GLU A 1 403 ? -38.156 -16.359 -36.812 1 78.19 403 GLU A CA 1
ATOM 3196 C C . GLU A 1 403 ? -38.625 -15.82 -38.156 1 78.19 403 GLU A C 1
ATOM 3198 O O . GLU A 1 403 ? -39.812 -15.516 -38.312 1 78.19 403 GLU A O 1
ATOM 3203 N N . ALA A 1 404 ? -37.75 -15.68 -38.969 1 75.06 404 ALA A N 1
ATOM 3204 C CA . ALA A 1 404 ? -38.094 -15.219 -40.312 1 75.06 404 ALA A CA 1
ATOM 3205 C C . ALA A 1 404 ? -38.938 -16.25 -41.031 1 75.06 404 ALA A C 1
ATOM 3207 O O . ALA A 1 404 ? -39.875 -15.898 -41.75 1 75.06 404 ALA A O 1
ATOM 3208 N N . LYS A 1 405 ? -38.781 -17.484 -40.938 1 74.81 405 LYS A N 1
ATOM 3209 C CA . LYS A 1 405 ? -39.531 -18.562 -41.562 1 74.81 405 LYS A CA 1
ATOM 3210 C C . LYS A 1 405 ? -40.906 -18.719 -40.938 1 74.81 405 LYS A C 1
ATOM 3212 O O . LYS A 1 405 ? -41.875 -19.047 -41.625 1 74.81 405 LYS A O 1
ATOM 3217 N N . GLU A 1 406 ? -40.906 -18.406 -39.688 1 75.44 406 GLU A N 1
ATOM 3218 C CA . GLU A 1 406 ? -42.188 -18.469 -39.031 1 75.44 406 GLU A CA 1
ATOM 3219 C C . GLU A 1 406 ? -43.062 -17.25 -39.375 1 75.44 406 GLU A C 1
ATOM 3221 O O . GLU A 1 406 ? -44.281 -17.344 -39.375 1 75.44 406 GLU A O 1
ATOM 3226 N N . GLY A 1 407 ? -42.469 -16.109 -39.531 1 67.19 407 GLY A N 1
ATOM 3227 C CA . GLY A 1 407 ? -43.188 -14.93 -39.938 1 67.19 407 GLY A CA 1
ATOM 3228 C C . GLY A 1 407 ? -43.75 -15.031 -41.375 1 67.19 407 GLY A C 1
ATOM 3229 O O . GLY A 1 407 ? -44.625 -14.281 -41.75 1 67.19 407 GLY A O 1
ATOM 3230 N N . VAL A 1 408 ? -43.156 -15.711 -42.188 1 63.75 408 VAL A N 1
ATOM 3231 C CA . VAL A 1 408 ? -43.656 -15.883 -43.562 1 63.75 408 VAL A CA 1
ATOM 3232 C C . VAL A 1 408 ? -44.844 -16.828 -43.562 1 63.75 408 VAL A C 1
ATOM 3234 O O . VAL A 1 408 ? -45.625 -16.891 -44.531 1 63.75 408 VAL A O 1
ATOM 3237 N N . VAL A 1 409 ? -45 -17.75 -42.656 1 59.56 409 VAL A N 1
ATOM 3238 C CA . VAL A 1 409 ? -46.156 -18.656 -42.625 1 59.56 409 VAL A CA 1
ATOM 3239 C C . VAL A 1 409 ? -47.375 -17.953 -42.031 1 59.56 409 VAL A C 1
ATOM 3241 O O . VAL A 1 409 ? -48.469 -18.469 -42.062 1 59.56 409 VAL A O 1
ATOM 3244 N N . GLU A 1 410 ? -47.156 -16.812 -41.344 1 45.03 410 GLU A N 1
ATOM 3245 C CA . GLU A 1 410 ? -48.375 -16.125 -41 1 45.03 410 GLU A CA 1
ATOM 3246 C C . GLU A 1 410 ? -48.812 -15.156 -42.125 1 45.03 410 GLU A C 1
ATOM 3248 O O . GLU A 1 410 ? -47.969 -14.43 -42.656 1 45.03 410 GLU A O 1
ATOM 3253 N N . MET B 1 1 ? 14.633 -11.438 3.816 1 61.12 1 MET B N 1
ATOM 3254 C CA . MET B 1 1 ? 13.727 -12.031 4.793 1 61.12 1 MET B CA 1
ATOM 3255 C C . MET B 1 1 ? 13.641 -11.18 6.051 1 61.12 1 MET B C 1
ATOM 3257 O O . MET B 1 1 ? 12.547 -10.82 6.492 1 61.12 1 MET B O 1
ATOM 3261 N N . THR B 1 2 ? 14.758 -10.602 6.223 1 75.06 2 THR B N 1
ATOM 3262 C CA . THR B 1 2 ? 14.852 -9.867 7.48 1 75.06 2 THR B CA 1
ATOM 3263 C C . THR B 1 2 ? 14.227 -8.484 7.352 1 75.06 2 THR B C 1
ATOM 3265 O O . THR B 1 2 ? 13.555 -8.008 8.266 1 75.06 2 THR B O 1
ATOM 3268 N N . ILE B 1 3 ? 14.227 -8.117 6.102 1 83.75 3 ILE B N 1
ATOM 3269 C CA . ILE B 1 3 ? 13.727 -6.762 5.906 1 83.75 3 ILE B CA 1
ATOM 3270 C C . ILE B 1 3 ? 12.203 -6.754 6.008 1 83.75 3 ILE B C 1
ATOM 3272 O O . ILE B 1 3 ? 11.617 -5.852 6.621 1 83.75 3 ILE B O 1
ATOM 3276 N N . ILE B 1 4 ? 11.617 -7.832 5.566 1 88.62 4 ILE B N 1
ATOM 3277 C CA . ILE B 1 4 ? 10.164 -7.926 5.586 1 88.62 4 ILE B CA 1
ATOM 3278 C C . ILE B 1 4 ? 9.672 -8.062 7.027 1 88.62 4 ILE B C 1
ATOM 3280 O O . ILE B 1 4 ? 8.719 -7.398 7.43 1 88.62 4 ILE B O 1
ATOM 3284 N N . ILE B 1 5 ? 10.359 -8.82 7.742 1 89.19 5 ILE B N 1
ATOM 3285 C CA . ILE B 1 5 ? 9.977 -9.047 9.133 1 89.19 5 ILE B CA 1
ATOM 3286 C C . ILE B 1 5 ? 10.102 -7.742 9.914 1 89.19 5 ILE B C 1
ATOM 3288 O O . ILE B 1 5 ? 9.18 -7.363 10.648 1 89.19 5 ILE B O 1
ATOM 3292 N N . SER B 1 6 ? 11.234 -7.07 9.727 1 88.19 6 SER B N 1
ATOM 3293 C CA . SER B 1 6 ? 11.453 -5.812 10.43 1 88.19 6 SER B CA 1
ATOM 3294 C C . SER B 1 6 ? 10.391 -4.781 10.07 1 88.19 6 SER B C 1
ATOM 3296 O O . SER B 1 6 ? 9.852 -4.102 10.945 1 88.19 6 SER B O 1
ATOM 3298 N N . LEU B 1 7 ? 10.109 -4.703 8.844 1 89.25 7 LEU B N 1
ATOM 3299 C CA . LEU B 1 7 ? 9.125 -3.732 8.383 1 89.25 7 LEU B CA 1
ATOM 3300 C C . LEU B 1 7 ? 7.734 -4.062 8.93 1 89.25 7 LEU B C 1
ATOM 3302 O O . LEU B 1 7 ? 7.008 -3.17 9.367 1 89.25 7 LEU B O 1
ATOM 3306 N N . CYS B 1 8 ? 7.363 -5.316 8.875 1 91.5 8 CYS B N 1
ATOM 3307 C CA . CYS B 1 8 ? 6.059 -5.73 9.375 1 91.5 8 CYS B CA 1
ATOM 3308 C C . CYS B 1 8 ? 5.945 -5.488 10.875 1 91.5 8 CYS B C 1
ATOM 3310 O O . CYS B 1 8 ? 4.914 -5.02 11.359 1 91.5 8 CYS B O 1
ATOM 3312 N N . LEU B 1 9 ? 6.965 -5.785 11.562 1 91.12 9 LEU B N 1
ATOM 3313 C CA . LEU B 1 9 ? 6.957 -5.582 13.008 1 91.12 9 LEU B CA 1
ATOM 3314 C C . LEU B 1 9 ? 6.828 -4.102 13.344 1 91.12 9 LEU B C 1
ATOM 3316 O O . LEU B 1 9 ? 6.062 -3.729 14.242 1 91.12 9 LEU B O 1
ATOM 3320 N N . LEU B 1 10 ? 7.605 -3.303 12.688 1 91.69 10 LEU B N 1
ATOM 3321 C CA . LEU B 1 10 ? 7.559 -1.864 12.922 1 91.69 10 LEU B CA 1
ATOM 3322 C C . LEU B 1 10 ? 6.164 -1.312 12.648 1 91.69 10 LEU B C 1
ATOM 3324 O O . LEU B 1 10 ? 5.648 -0.498 13.414 1 91.69 10 LEU B O 1
ATOM 3328 N N . LEU B 1 11 ? 5.586 -1.762 11.609 1 92 11 LEU B N 1
ATOM 3329 C CA . LEU B 1 11 ? 4.27 -1.262 11.227 1 92 11 LEU B CA 1
ATOM 3330 C C . LEU B 1 11 ? 3.193 -1.787 12.172 1 92 11 LEU B C 1
ATOM 3332 O O . LEU B 1 11 ? 2.201 -1.104 12.43 1 92 11 LEU B O 1
ATOM 3336 N N . LEU B 1 12 ? 3.379 -2.979 12.648 1 90.94 12 LEU B N 1
ATOM 3337 C CA . LEU B 1 12 ? 2.441 -3.518 13.625 1 90.94 12 LEU B CA 1
ATOM 3338 C C . LEU B 1 12 ? 2.543 -2.766 14.953 1 90.94 12 LEU B C 1
ATOM 3340 O O . LEU B 1 12 ? 1.534 -2.537 15.617 1 90.94 12 LEU B O 1
ATOM 3344 N N . VAL B 1 13 ? 3.73 -2.439 15.32 1 91.44 13 VAL B N 1
ATOM 3345 C CA . VAL B 1 13 ? 3.916 -1.617 16.516 1 91.44 13 VAL B CA 1
ATOM 3346 C C . VAL B 1 13 ? 3.264 -0.252 16.297 1 91.44 13 VAL B C 1
ATOM 3348 O O . VAL B 1 13 ? 2.637 0.29 17.219 1 91.44 13 VAL B O 1
ATOM 3351 N N . ALA B 1 14 ? 3.51 0.287 15.109 1 89 14 ALA B N 1
ATOM 3352 C CA . ALA B 1 14 ? 2.855 1.548 14.773 1 89 14 ALA B CA 1
ATOM 3353 C C . ALA B 1 14 ? 1.345 1.448 14.961 1 89 14 ALA B C 1
ATOM 3355 O O . ALA B 1 14 ? 0.709 2.389 15.445 1 89 14 ALA B O 1
ATOM 3356 N N . TYR B 1 15 ? 0.835 0.347 14.562 1 87.69 15 TYR B N 1
ATOM 3357 C CA . TYR B 1 15 ? -0.598 0.125 14.719 1 87.69 15 TYR B CA 1
ATOM 3358 C C . TYR B 1 15 ? -0.983 0.065 16.188 1 87.69 15 TYR B C 1
ATOM 3360 O O . TYR B 1 15 ? -2.012 0.614 16.594 1 87.69 15 TYR B O 1
ATOM 3368 N N . LEU B 1 16 ? -0.233 -0.617 16.922 1 86.81 16 LEU B N 1
ATOM 3369 C CA . LEU B 1 16 ? -0.478 -0.7 18.359 1 86.81 16 LEU B CA 1
ATOM 3370 C C . LEU B 1 16 ? -0.462 0.687 19 1 86.81 16 LEU B C 1
ATOM 3372 O O . LEU B 1 16 ? -1.242 0.965 19.906 1 86.81 16 LEU B O 1
ATOM 3376 N N . PHE B 1 17 ? 0.443 1.486 18.547 1 85.62 17 PHE B N 1
ATOM 3377 C CA . PHE B 1 17 ? 0.505 2.855 19.047 1 85.62 17 PHE B CA 1
ATOM 3378 C C . PHE B 1 17 ? -0.771 3.615 18.688 1 85.62 17 PHE B C 1
ATOM 3380 O O . PHE B 1 17 ? -1.268 4.406 19.5 1 85.62 17 PHE B O 1
ATOM 3387 N N . ASP B 1 18 ? -1.177 3.389 17.5 1 81.69 18 ASP B N 1
ATOM 3388 C CA . ASP B 1 18 ? -2.406 4.047 17.078 1 81.69 18 ASP B CA 1
ATOM 3389 C C . ASP B 1 18 ? -3.596 3.59 17.906 1 81.69 18 ASP B C 1
ATOM 3391 O O . ASP B 1 18 ? -4.48 4.387 18.234 1 81.69 18 ASP B O 1
ATOM 3395 N N . LEU B 1 19 ? -3.637 2.332 18.266 1 80.62 19 LEU B N 1
ATOM 3396 C CA . LEU B 1 19 ? -4.703 1.773 19.094 1 80.62 19 LEU B CA 1
ATOM 3397 C C . LEU B 1 19 ? -4.637 2.318 20.516 1 80.62 19 LEU B C 1
ATOM 3399 O O . LEU B 1 19 ? -5.672 2.592 21.125 1 80.62 19 LEU B O 1
ATOM 3403 N N . THR B 1 20 ? -3.496 2.406 21 1 80.5 20 THR B N 1
ATOM 3404 C CA . THR B 1 20 ? -3.316 2.812 22.391 1 80.5 20 THR B CA 1
ATOM 3405 C C . THR B 1 20 ? -3.422 4.328 22.531 1 80.5 20 THR B C 1
ATOM 3407 O O . THR B 1 20 ? -3.654 4.84 23.625 1 80.5 20 THR B O 1
ATOM 3410 N N . ALA B 1 21 ? -3.184 4.977 21.453 1 77.12 21 ALA B N 1
ATOM 3411 C CA . ALA B 1 21 ? -3.242 6.434 21.484 1 77.12 21 ALA B CA 1
ATOM 3412 C C . ALA B 1 21 ? -4.602 6.918 21.984 1 77.12 21 ALA B C 1
ATOM 3414 O O . ALA B 1 21 ? -4.695 7.941 22.672 1 77.12 21 ALA B O 1
ATOM 3415 N N . ALA B 1 22 ? -5.578 6.152 21.625 1 69.62 22 ALA B N 1
ATOM 3416 C CA . ALA B 1 22 ? -6.922 6.527 22.062 1 69.62 22 ALA B CA 1
ATOM 3417 C C . ALA B 1 22 ? -7.055 6.438 23.578 1 69.62 22 ALA B C 1
ATOM 3419 O O . ALA B 1 22 ? -7.785 7.219 24.188 1 69.62 22 ALA B O 1
ATOM 3420 N N . ARG B 1 23 ? -6.344 5.543 24.125 1 71.94 23 ARG B N 1
ATOM 3421 C CA . ARG B 1 23 ? -6.441 5.324 25.562 1 71.94 23 ARG B CA 1
ATOM 3422 C C . ARG B 1 23 ? -5.461 6.207 26.328 1 71.94 23 ARG B C 1
ATOM 3424 O O . ARG B 1 23 ? -5.797 6.77 27.359 1 71.94 23 ARG B O 1
ATOM 3431 N N . THR B 1 24 ? -4.258 6.305 25.797 1 75.06 24 THR B N 1
ATOM 3432 C CA . THR B 1 24 ? -3.211 7.035 26.5 1 75.06 24 THR B CA 1
ATOM 3433 C C . THR B 1 24 ? -3.268 8.523 26.172 1 75.06 24 THR B C 1
ATOM 3435 O O . THR B 1 24 ? -2.66 9.344 26.859 1 75.06 24 THR B O 1
ATOM 3438 N N . LYS B 1 25 ? -3.879 8.844 25.047 1 75.25 25 LYS B N 1
ATOM 3439 C CA . LYS B 1 25 ? -3.994 10.219 24.547 1 75.25 25 LYS B CA 1
ATOM 3440 C C . LYS B 1 25 ? -2.643 10.75 24.078 1 75.25 25 LYS B C 1
ATOM 3442 O O . LYS B 1 25 ? -2.418 11.961 24.062 1 75.25 25 LYS B O 1
ATOM 3447 N N . ILE B 1 26 ? -1.768 9.891 23.875 1 79.5 26 ILE B N 1
ATOM 3448 C CA . ILE B 1 26 ? -0.479 10.227 23.281 1 79.5 26 ILE B CA 1
ATOM 3449 C C . ILE B 1 26 ? -0.574 10.141 21.766 1 79.5 26 ILE B C 1
ATOM 3451 O O . ILE B 1 26 ? -0.946 9.102 21.219 1 79.5 26 ILE B O 1
ATOM 3455 N N . PRO B 1 27 ? -0.274 11.266 21.156 1 79.31 27 PRO B N 1
ATOM 3456 C CA . PRO B 1 27 ? -0.282 11.188 19.703 1 79.31 27 PRO B CA 1
ATOM 3457 C C . PRO B 1 27 ? 0.648 10.109 19.156 1 79.31 27 PRO B C 1
ATOM 3459 O O . PRO B 1 27 ? 1.821 10.047 19.531 1 79.31 27 PRO B O 1
ATOM 3462 N N . SER B 1 28 ? 0.149 9.281 18.328 1 83.19 28 SER B N 1
ATOM 3463 C CA . SER B 1 28 ? 0.899 8.148 17.797 1 83.19 28 SER B CA 1
ATOM 3464 C C . SER B 1 28 ? 2.148 8.609 17.047 1 83.19 28 SER B C 1
ATOM 3466 O O . SER B 1 28 ? 3.145 7.887 16.984 1 83.19 28 SER B O 1
ATOM 3468 N N . VAL B 1 29 ? 2.109 9.781 16.578 1 83.31 29 VAL B N 1
ATOM 3469 C CA . VAL B 1 29 ? 3.199 10.305 15.766 1 83.31 29 VAL B CA 1
ATOM 3470 C C . VAL B 1 29 ? 4.469 10.406 16.609 1 83.31 29 VAL B C 1
ATOM 3472 O O . VAL B 1 29 ? 5.566 10.125 16.109 1 83.31 29 VAL B O 1
ATOM 3475 N N . ILE B 1 30 ? 4.316 10.828 17.797 1 84.25 30 ILE B N 1
ATOM 3476 C CA . ILE B 1 30 ? 5.457 10.969 18.688 1 84.25 30 ILE B CA 1
ATOM 3477 C C . ILE B 1 30 ? 6.102 9.602 18.922 1 84.25 30 ILE B C 1
ATOM 3479 O O . ILE B 1 30 ? 7.328 9.469 18.875 1 84.25 30 ILE B O 1
ATOM 3483 N N . LEU B 1 31 ? 5.258 8.688 19.109 1 88.25 31 LEU B N 1
ATOM 3484 C CA . LEU B 1 31 ? 5.746 7.332 19.359 1 88.25 31 LEU B CA 1
ATOM 3485 C C . LEU B 1 31 ? 6.418 6.766 18.109 1 88.25 31 LEU B C 1
ATOM 3487 O O . LEU B 1 31 ? 7.406 6.031 18.219 1 88.25 31 LEU B O 1
ATOM 3491 N N . LEU B 1 32 ? 5.938 7.121 17 1 90.44 32 LEU B N 1
ATOM 3492 C CA . LEU B 1 32 ? 6.516 6.656 15.742 1 90.44 32 LEU B CA 1
ATOM 3493 C C . LEU B 1 32 ? 7.891 7.273 15.523 1 90.44 32 LEU B C 1
ATOM 3495 O O . LEU B 1 32 ? 8.82 6.59 15.086 1 90.44 32 LEU B O 1
ATOM 3499 N N . LEU B 1 33 ? 7.957 8.562 15.828 1 88.06 33 LEU B N 1
ATOM 3500 C CA . LEU B 1 33 ? 9.242 9.242 15.711 1 88.06 33 LEU B CA 1
ATOM 3501 C C . LEU B 1 33 ? 10.273 8.617 16.641 1 88.06 33 LEU B C 1
ATOM 3503 O O . LEU B 1 33 ? 11.414 8.391 16.25 1 88.06 33 LEU B O 1
ATOM 3507 N N . LEU B 1 34 ? 9.805 8.375 17.797 1 89.25 34 LEU B N 1
ATOM 3508 C CA . LEU B 1 34 ? 10.688 7.758 18.781 1 89.25 34 LEU B CA 1
ATOM 3509 C C . LEU B 1 34 ? 11.109 6.359 18.344 1 89.25 34 LEU B C 1
ATOM 3511 O O . LEU B 1 34 ? 12.273 5.98 18.484 1 89.25 34 LEU B O 1
ATOM 3515 N N . LEU B 1 35 ? 10.172 5.633 17.875 1 92.19 35 LEU B N 1
ATOM 3516 C CA . LEU B 1 35 ? 10.469 4.289 17.391 1 92.19 35 LEU B CA 1
ATOM 3517 C C . LEU B 1 35 ? 11.461 4.324 16.234 1 92.19 35 LEU B C 1
ATOM 3519 O O . LEU B 1 35 ? 12.398 3.52 16.188 1 92.19 35 LEU B O 1
ATOM 3523 N N . GLY B 1 36 ? 11.234 5.191 15.281 1 92.25 36 GLY B N 1
ATOM 3524 C CA . GLY B 1 36 ? 12.18 5.355 14.195 1 92.25 36 GLY B CA 1
ATOM 3525 C C . GLY B 1 36 ? 13.586 5.684 14.672 1 92.25 36 GLY B C 1
ATOM 3526 O O . GLY B 1 36 ? 14.562 5.129 14.164 1 92.25 36 GLY B O 1
ATOM 3527 N N . TRP B 1 37 ? 13.633 6.559 15.617 1 90.69 37 TRP B N 1
ATOM 3528 C CA . TRP B 1 37 ? 14.914 6.961 16.188 1 90.69 37 TRP B CA 1
ATOM 3529 C C . TRP B 1 37 ? 15.586 5.789 16.891 1 90.69 37 TRP B C 1
ATOM 3531 O O . TRP B 1 37 ? 16.797 5.602 16.797 1 90.69 37 TRP B O 1
ATOM 3541 N N . ILE B 1 38 ? 14.812 5.02 17.625 1 92.06 38 ILE B N 1
ATOM 3542 C CA . ILE B 1 38 ? 15.328 3.859 18.344 1 92.06 38 ILE B CA 1
ATOM 3543 C C . ILE B 1 38 ? 15.867 2.838 17.344 1 92.06 38 ILE B C 1
ATOM 3545 O O . ILE B 1 38 ? 16.906 2.225 17.578 1 92.06 38 ILE B O 1
ATOM 3549 N N . VAL B 1 39 ? 15.18 2.643 16.312 1 90.62 39 VAL B N 1
ATOM 3550 C CA . VAL B 1 39 ? 15.609 1.702 15.281 1 90.62 39 VAL B CA 1
ATOM 3551 C C . VAL B 1 39 ? 16.938 2.154 14.695 1 90.62 39 VAL B C 1
ATOM 3553 O O . VAL B 1 39 ? 17.812 1.328 14.406 1 90.62 39 VAL B O 1
ATOM 3556 N N . ARG B 1 40 ? 17.031 3.439 14.461 1 89.62 40 ARG B N 1
ATOM 3557 C CA . ARG B 1 40 ? 18.297 3.969 13.953 1 89.62 40 ARG B CA 1
ATOM 3558 C C . ARG B 1 40 ? 19.438 3.656 14.898 1 89.62 40 ARG B C 1
ATOM 3560 O O . ARG B 1 40 ? 20.5 3.184 14.477 1 89.62 40 ARG B O 1
ATOM 3567 N N . GLU B 1 41 ? 19.25 3.916 16.141 1 88.56 41 GLU B N 1
ATOM 3568 C CA . GLU B 1 41 ? 20.266 3.664 17.141 1 88.56 41 GLU B CA 1
ATOM 3569 C C . GLU B 1 41 ? 20.594 2.176 17.25 1 88.56 41 GLU B C 1
ATOM 3571 O O . GLU B 1 41 ? 21.75 1.797 17.438 1 88.56 41 GLU B O 1
ATOM 3576 N N . ALA B 1 42 ? 19.578 1.376 17.109 1 87.31 42 ALA B N 1
ATOM 3577 C CA . ALA B 1 42 ? 19.781 -0.072 17.156 1 87.31 42 ALA B CA 1
ATOM 3578 C C . ALA B 1 42 ? 20.562 -0.557 15.938 1 87.31 42 ALA B C 1
ATOM 3580 O O . ALA B 1 42 ? 21.406 -1.44 16.062 1 87.31 42 ALA B O 1
ATOM 3581 N N . THR B 1 43 ? 20.266 -0.051 14.781 1 85.5 43 THR B N 1
ATOM 3582 C CA . THR B 1 43 ? 20.984 -0.442 13.57 1 85.5 43 THR B CA 1
ATOM 3583 C C . THR B 1 43 ? 22.453 -0.019 13.656 1 85.5 43 THR B C 1
ATOM 3585 O O . THR B 1 43 ? 23.344 -0.724 13.164 1 85.5 43 THR B O 1
ATOM 3588 N N . TYR B 1 44 ? 22.625 1.113 14.18 1 81.94 44 TYR B N 1
ATOM 3589 C CA . TYR B 1 44 ? 24 1.584 14.367 1 81.94 44 TYR B CA 1
ATOM 3590 C C . TYR B 1 44 ? 24.75 0.692 15.344 1 81.94 44 TYR B C 1
ATOM 3592 O O . TYR B 1 44 ? 25.906 0.34 15.109 1 81.94 44 TYR B O 1
ATOM 3600 N N . LEU B 1 45 ? 24.109 0.307 16.359 1 85.25 45 LEU B N 1
ATOM 3601 C CA . LEU B 1 45 ? 24.734 -0.5 17.406 1 85.25 45 LEU B CA 1
ATOM 3602 C C . LEU B 1 45 ? 25.031 -1.907 16.891 1 85.25 45 LEU B C 1
ATOM 3604 O O . LEU B 1 45 ? 26.062 -2.488 17.25 1 85.25 45 LEU B O 1
ATOM 3608 N N . PHE B 1 46 ? 24.188 -2.471 16.031 1 86 46 PHE B N 1
ATOM 3609 C CA . PHE B 1 46 ? 24.328 -3.842 15.555 1 86 46 PHE B CA 1
ATOM 3610 C C . PHE B 1 46 ? 25.078 -3.879 14.227 1 86 46 PHE B C 1
ATOM 3612 O O . PHE B 1 46 ? 25.344 -4.957 13.688 1 86 46 PHE B O 1
ATOM 3619 N N . GLY B 1 47 ? 25.391 -2.75 13.664 1 80.06 47 GLY B N 1
ATOM 3620 C CA . GLY B 1 47 ? 26.188 -2.643 12.453 1 80.06 47 GLY B CA 1
ATOM 3621 C C . GLY B 1 47 ? 25.438 -3.074 11.203 1 80.06 47 GLY B C 1
ATOM 3622 O O . GLY B 1 47 ? 26.016 -3.67 10.297 1 80.06 47 GLY B O 1
ATOM 3623 N N . ILE B 1 48 ? 24.219 -2.914 11.25 1 78.88 48 ILE B N 1
ATOM 3624 C CA . ILE B 1 48 ? 23.406 -3.268 10.086 1 78.88 48 ILE B CA 1
ATOM 3625 C C . ILE B 1 48 ? 23.453 -2.133 9.062 1 78.88 48 ILE B C 1
ATOM 3627 O O . ILE B 1 48 ? 23.25 -0.969 9.406 1 78.88 48 ILE B O 1
ATOM 3631 N N . ASP B 1 49 ? 23.797 -2.471 7.867 1 75.56 49 ASP B N 1
ATOM 3632 C CA . ASP B 1 49 ? 23.891 -1.459 6.82 1 75.56 49 ASP B CA 1
ATOM 3633 C C . ASP B 1 49 ? 22.531 -1.241 6.16 1 75.56 49 ASP B C 1
ATOM 3635 O O . ASP B 1 49 ? 21.953 -2.17 5.582 1 75.56 49 ASP B O 1
ATOM 3639 N N . VAL B 1 50 ? 22 -0.146 6.438 1 75.25 50 VAL B N 1
ATOM 3640 C CA . VAL B 1 50 ? 20.75 0.231 5.789 1 75.25 50 VAL B CA 1
ATOM 3641 C C . VAL B 1 50 ? 21.031 1.23 4.668 1 75.25 50 VAL B C 1
ATOM 3643 O O . VAL B 1 50 ? 21.859 2.133 4.824 1 75.25 50 VAL B O 1
ATOM 3646 N N . PRO B 1 51 ? 20.484 0.927 3.496 1 75.25 51 PRO B N 1
ATOM 3647 C CA . PRO B 1 51 ? 20.703 1.871 2.396 1 75.25 51 PRO B CA 1
ATOM 3648 C C . PRO B 1 51 ? 20.203 3.275 2.721 1 75.25 51 PRO B C 1
ATOM 3650 O O . PRO B 1 51 ? 19.391 3.451 3.635 1 75.25 51 PRO B O 1
ATOM 3653 N N . ASP B 1 52 ? 20.812 4.223 2.07 1 78.31 52 ASP B N 1
ATOM 3654 C CA . ASP B 1 52 ? 20.391 5.613 2.244 1 78.31 52 ASP B CA 1
ATOM 3655 C C . ASP B 1 52 ? 18.953 5.82 1.788 1 78.31 52 ASP B C 1
ATOM 3657 O O . ASP B 1 52 ? 18.641 5.672 0.604 1 78.31 52 ASP B O 1
ATOM 3661 N N . LEU B 1 53 ? 18.156 6.086 2.736 1 80.31 53 LEU B N 1
ATOM 3662 C CA . LEU B 1 53 ? 16.719 6.23 2.473 1 80.31 53 LEU B CA 1
ATOM 3663 C C . LEU B 1 53 ? 16.328 7.703 2.428 1 80.31 53 LEU B C 1
ATOM 3665 O O . LEU B 1 53 ? 15.141 8.031 2.432 1 80.31 53 LEU B O 1
ATOM 3669 N N . SER B 1 54 ? 17.266 8.617 2.316 1 79.31 54 SER B N 1
ATOM 3670 C CA . SER B 1 54 ? 16.984 10.055 2.324 1 79.31 54 SER B CA 1
ATOM 3671 C C . SER B 1 54 ? 16.156 10.461 1.122 1 79.31 54 SER B C 1
ATOM 3673 O O . SER B 1 54 ? 15.32 11.375 1.217 1 79.31 54 SER B O 1
ATOM 3675 N N . SER B 1 55 ? 16.359 9.75 -0.001 1 80.69 55 SER B N 1
ATOM 3676 C CA . SER B 1 55 ? 15.625 10.086 -1.218 1 80.69 55 SER B CA 1
ATOM 3677 C C . SER B 1 55 ? 14.188 9.562 -1.168 1 80.69 55 SER B C 1
ATOM 3679 O O . SER B 1 55 ? 13.336 10 -1.94 1 80.69 55 SER B O 1
ATOM 3681 N N . THR B 1 56 ? 13.914 8.711 -0.213 1 84.56 56 THR B N 1
ATOM 3682 C CA . THR B 1 56 ? 12.594 8.102 -0.091 1 84.56 56 THR B CA 1
ATOM 3683 C C . THR B 1 56 ? 11.664 8.984 0.73 1 84.56 56 THR B C 1
ATOM 3685 O O . THR B 1 56 ? 10.445 8.961 0.533 1 84.56 56 THR B O 1
ATOM 3688 N N . LEU B 1 57 ? 12.219 9.828 1.531 1 86.5 57 LEU B N 1
ATOM 3689 C CA . LEU B 1 57 ? 11.438 10.625 2.477 1 86.5 57 LEU B CA 1
ATOM 3690 C C . LEU B 1 57 ? 10.539 11.609 1.744 1 86.5 57 LEU B C 1
ATOM 3692 O O . LEU B 1 57 ? 9.344 11.688 2.014 1 86.5 57 LEU B O 1
ATOM 3696 N N . PRO B 1 58 ? 11.094 12.305 0.694 1 85.44 58 PRO B N 1
ATOM 3697 C CA . PRO B 1 58 ? 10.227 13.25 -0.012 1 85.44 58 PRO B CA 1
ATOM 3698 C C . PRO B 1 58 ? 9.102 12.562 -0.776 1 85.44 58 PRO B C 1
ATOM 3700 O O . PRO B 1 58 ? 7.992 13.094 -0.863 1 85.44 58 PRO B O 1
ATOM 3703 N N . VAL B 1 59 ? 9.398 11.422 -1.273 1 87.12 59 VAL B N 1
ATOM 3704 C CA . VAL B 1 59 ? 8.398 10.68 -2.027 1 87.12 59 VAL B CA 1
ATOM 3705 C C . VAL B 1 59 ? 7.27 10.234 -1.096 1 87.12 59 VAL B C 1
ATOM 3707 O O . VAL B 1 59 ? 6.094 10.469 -1.378 1 87.12 59 VAL B O 1
ATOM 3710 N N . LEU B 1 60 ? 7.625 9.664 0.002 1 89.56 60 LEU B N 1
ATOM 3711 C CA . LEU B 1 60 ? 6.648 9.203 0.985 1 89.56 60 LEU B CA 1
ATOM 3712 C C . LEU B 1 60 ? 5.871 10.383 1.564 1 89.56 60 LEU B C 1
ATOM 3714 O O . LEU B 1 60 ? 4.668 10.273 1.811 1 89.56 60 LEU B O 1
ATOM 3718 N N . GLY B 1 61 ? 6.629 11.453 1.77 1 87.81 61 GLY B N 1
ATOM 3719 C CA . GLY B 1 61 ? 5.996 12.641 2.32 1 87.81 61 GLY B CA 1
ATOM 3720 C C . GLY B 1 61 ? 4.949 13.242 1.399 1 87.81 61 GLY B C 1
ATOM 3721 O O . GLY B 1 61 ? 3.879 13.648 1.851 1 87.81 61 GLY B O 1
ATOM 3722 N N . THR B 1 62 ? 5.246 13.258 0.16 1 86.94 62 THR B N 1
ATOM 3723 C CA . THR B 1 62 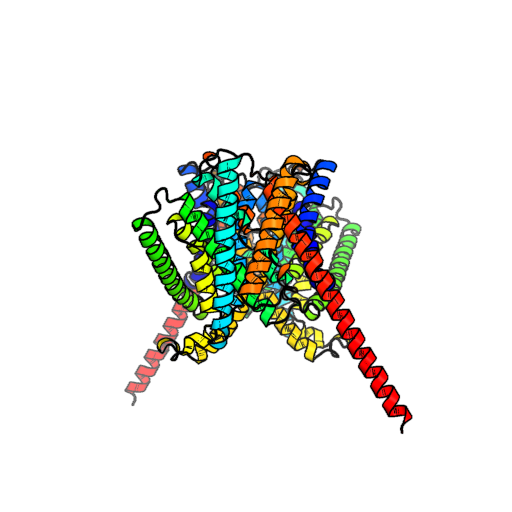? 4.312 13.812 -0.814 1 86.94 62 THR B CA 1
ATOM 3724 C C . THR B 1 62 ? 3.061 12.945 -0.92 1 86.94 62 THR B C 1
ATOM 3726 O O . THR B 1 62 ? 1.938 13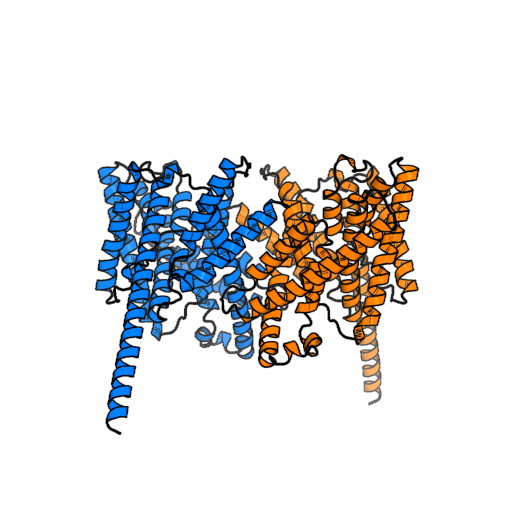.453 -0.863 1 86.94 62 THR B O 1
ATOM 3729 N N . ILE B 1 63 ? 3.293 11.68 -1.009 1 91.12 63 ILE B N 1
ATOM 3730 C CA . ILE B 1 63 ? 2.16 10.766 -1.084 1 91.12 63 ILE B CA 1
ATOM 3731 C C . ILE B 1 63 ? 1.354 10.836 0.21 1 91.12 63 ILE B C 1
ATOM 3733 O O . ILE B 1 63 ? 0.121 10.836 0.181 1 91.12 63 ILE B O 1
ATOM 3737 N N . GLY B 1 64 ? 2.08 10.891 1.288 1 88.12 64 GLY B N 1
ATOM 3738 C CA . GLY B 1 64 ? 1.425 11 2.582 1 88.12 64 GLY B CA 1
ATOM 3739 C C . GLY B 1 64 ? 0.568 12.25 2.715 1 88.12 64 GLY B C 1
ATOM 3740 O O . GLY B 1 64 ? -0.566 12.18 3.191 1 88.12 64 GLY B O 1
ATOM 3741 N N . LEU B 1 65 ? 1.155 13.305 2.277 1 84.12 65 LEU B N 1
ATOM 3742 C CA . LEU B 1 65 ? 0.425 14.562 2.348 1 84.12 65 LEU B CA 1
ATOM 3743 C C . LEU B 1 65 ? -0.85 14.5 1.512 1 84.12 65 LEU B C 1
ATOM 3745 O O . LEU B 1 65 ? -1.911 14.945 1.956 1 84.12 65 LEU B O 1
ATOM 3749 N N . ILE B 1 66 ? -0.763 13.992 0.332 1 88.5 66 ILE B N 1
ATOM 3750 C CA . ILE B 1 66 ? -1.899 13.867 -0.574 1 88.5 66 ILE B CA 1
ATOM 3751 C C . ILE B 1 66 ? -2.984 13.008 0.072 1 88.5 66 ILE B C 1
ATOM 3753 O O . ILE B 1 66 ? -4.148 13.414 0.134 1 88.5 66 ILE B O 1
ATOM 3757 N N . LEU B 1 67 ? -2.596 11.914 0.623 1 90 67 LEU B N 1
ATOM 3758 C CA . LEU B 1 67 ? -3.555 10.969 1.183 1 90 67 LEU B CA 1
ATOM 3759 C C . LEU B 1 67 ? -4.176 11.516 2.461 1 90 67 LEU B C 1
ATOM 3761 O O . LEU B 1 67 ? -5.367 11.312 2.717 1 90 67 LEU B O 1
ATOM 3765 N N . ILE B 1 68 ? -3.434 12.18 3.215 1 83.38 68 ILE B N 1
ATOM 3766 C CA . ILE B 1 68 ? -3.91 12.734 4.477 1 83.38 68 ILE B CA 1
ATOM 3767 C C . ILE B 1 68 ? -4.965 13.805 4.207 1 83.38 68 ILE B C 1
ATOM 3769 O O . ILE B 1 68 ? -6.039 13.789 4.809 1 83.38 68 ILE B O 1
ATOM 3773 N N . VAL B 1 69 ? -4.625 14.719 3.316 1 81.56 69 VAL B N 1
ATOM 3774 C CA . VAL B 1 69 ? -5.566 15.781 2.971 1 81.56 69 VAL B CA 1
ATOM 3775 C C . VAL B 1 69 ? -6.82 15.172 2.34 1 81.56 69 VAL B C 1
ATOM 3777 O O . VAL B 1 69 ? -7.934 15.633 2.598 1 81.56 69 VAL B O 1
ATOM 3780 N N . LEU B 1 70 ? -6.574 14.164 1.541 1 87.44 70 LEU B N 1
ATOM 3781 C CA . LEU B 1 70 ? -7.707 13.484 0.929 1 87.44 70 LEU B CA 1
ATOM 3782 C C . LEU B 1 70 ? -8.594 12.844 1.992 1 87.44 70 LEU B C 1
ATOM 3784 O O . LEU B 1 70 ? -9.82 12.992 1.955 1 87.44 70 LEU B O 1
ATOM 3788 N N . GLU B 1 71 ? -8.039 12.18 2.893 1 84.81 71 GLU B N 1
ATOM 3789 C CA . GLU B 1 71 ? -8.773 11.547 3.98 1 84.81 71 GLU B CA 1
ATOM 3790 C C . GLU B 1 71 ? -9.562 12.578 4.789 1 84.81 71 GLU B C 1
ATOM 3792 O O . GLU B 1 71 ? -10.742 12.391 5.066 1 84.81 71 GLU B O 1
ATOM 3797 N N . GLY B 1 72 ? -8.945 13.609 5.164 1 78.69 72 GLY B N 1
ATOM 3798 C CA . GLY B 1 72 ? -9.594 14.664 5.922 1 78.69 72 GLY B CA 1
ATOM 3799 C C . GLY B 1 72 ? -10.75 15.312 5.18 1 78.69 72 GLY B C 1
ATOM 3800 O O . GLY B 1 72 ? -11.797 15.594 5.766 1 78.69 72 GLY B O 1
ATOM 3801 N N . SER B 1 73 ? -10.539 15.578 3.918 1 82.06 73 SER B N 1
ATOM 3802 C CA . SER B 1 73 ? -11.555 16.25 3.121 1 82.06 73 SER B CA 1
ATOM 3803 C C . SER B 1 73 ? -12.773 15.375 2.908 1 82.06 73 SER B C 1
ATOM 3805 O O . SER B 1 73 ? -13.906 15.867 2.832 1 82.06 73 SER B O 1
ATOM 3807 N N . LEU B 1 74 ? -12.562 14.078 2.842 1 83.88 74 LEU B N 1
ATOM 3808 C CA . LEU B 1 74 ? -13.664 13.148 2.652 1 83.88 74 LEU B CA 1
ATOM 3809 C C . LEU B 1 74 ? -14.539 13.078 3.898 1 83.88 74 LEU B C 1
ATOM 3811 O O . LEU B 1 74 ? -15.711 12.711 3.818 1 83.88 74 LEU B O 1
ATOM 3815 N N . GLU B 1 75 ? -13.961 13.422 4.973 1 75.31 75 GLU B N 1
ATOM 3816 C CA . GLU B 1 75 ? -14.68 13.336 6.242 1 75.31 75 GLU B CA 1
ATOM 3817 C C . GLU B 1 75 ? -15.453 14.617 6.531 1 75.31 75 GLU B C 1
ATOM 3819 O O . GLU B 1 75 ? -16.344 14.625 7.391 1 75.31 75 GLU B O 1
ATOM 3824 N N . LEU B 1 76 ? -15.141 15.641 5.812 1 76.38 76 LEU B N 1
ATOM 3825 C CA . LEU B 1 76 ? -15.742 16.953 6.066 1 76.38 76 LEU B CA 1
ATOM 3826 C C . LEU B 1 76 ? -17.156 17.016 5.488 1 76.38 76 LEU B C 1
ATOM 3828 O O . LEU B 1 76 ? -17.406 16.484 4.41 1 76.38 76 LEU B O 1
ATOM 3832 N N . GLU B 1 77 ? -18.031 17.469 6.301 1 75.75 77 GLU B N 1
ATOM 3833 C CA . GLU B 1 77 ? -19.391 17.672 5.828 1 75.75 77 GLU B CA 1
ATOM 3834 C C . GLU B 1 77 ? -19.609 19.125 5.41 1 75.75 77 GLU B C 1
ATOM 3836 O O . GLU B 1 77 ? -19.203 20.047 6.117 1 75.75 77 GLU B O 1
ATOM 3841 N N . LEU B 1 78 ? -20.016 19.219 4.207 1 74.94 78 LEU B N 1
ATOM 3842 C CA . LEU B 1 78 ? -20.328 20.547 3.701 1 74.94 78 LEU B CA 1
ATOM 3843 C C . LEU B 1 78 ? -21.828 20.812 3.742 1 74.94 78 LEU B C 1
ATOM 3845 O O . LEU B 1 78 ? -22.562 20.359 2.863 1 74.94 78 LEU B O 1
ATOM 3849 N N . ASN B 1 79 ? -22.266 21.188 4.906 1 74.5 79 ASN B N 1
ATOM 3850 C CA . ASN B 1 79 ? -23.672 21.594 5.023 1 74.5 79 ASN B CA 1
ATOM 3851 C C . ASN B 1 79 ? -23.797 23.078 5.387 1 74.5 79 ASN B C 1
ATOM 3853 O O . ASN B 1 79 ? -22.828 23.688 5.863 1 74.5 79 ASN B O 1
ATOM 3857 N N . LYS B 1 80 ? -24.812 23.656 5.023 1 75.25 80 LYS B N 1
ATOM 3858 C CA . LYS B 1 80 ? -25.078 25.062 5.27 1 75.25 80 LYS B CA 1
ATOM 3859 C C . LYS B 1 80 ? -24.891 25.422 6.746 1 75.25 80 LYS B C 1
ATOM 3861 O O . LYS B 1 80 ? -24.484 26.531 7.082 1 75.25 80 LYS B O 1
ATOM 3866 N N . SER B 1 81 ? -25.078 24.484 7.57 1 75.94 81 SER B N 1
ATOM 3867 C CA . SER B 1 81 ? -24.969 24.719 9.008 1 75.94 81 SER B CA 1
ATOM 3868 C C . SER B 1 81 ? -23.516 24.828 9.445 1 75.94 81 SER B C 1
ATOM 3870 O O . SER B 1 81 ? -23.219 25.375 10.516 1 75.94 81 SER B O 1
ATOM 3872 N N . LYS B 1 82 ? -22.672 24.516 8.523 1 79.5 82 LYS B N 1
ATOM 3873 C CA . LYS B 1 82 ? -21.266 24.453 8.898 1 79.5 82 LYS B CA 1
ATOM 3874 C C . LYS B 1 82 ? -20.5 25.656 8.359 1 79.5 82 LYS B C 1
ATOM 3876 O O . LYS B 1 82 ? -19.281 25.781 8.586 1 79.5 82 LYS B O 1
ATOM 3881 N N . ILE B 1 83 ? -21.172 26.562 7.781 1 82 83 ILE B N 1
ATOM 3882 C CA . ILE B 1 83 ? -20.531 27.719 7.152 1 82 83 ILE B CA 1
ATOM 3883 C C . ILE B 1 83 ? -19.844 28.578 8.219 1 82 83 ILE B C 1
ATOM 3885 O O . ILE B 1 83 ? -18.766 29.125 7.98 1 82 83 ILE B O 1
ATOM 3889 N N . GLY B 1 84 ? -20.516 28.75 9.312 1 81.38 84 GLY B N 1
ATOM 3890 C CA . GLY B 1 84 ? -19.906 29.484 10.406 1 81.38 84 GLY B CA 1
ATOM 3891 C C . GLY B 1 84 ? -18.609 28.875 10.898 1 81.38 84 GLY B C 1
ATOM 3892 O O . GLY B 1 84 ? -17.641 29.594 11.141 1 81.38 84 GLY B O 1
ATOM 3893 N N . LEU B 1 85 ? -18.641 27.656 10.961 1 83.5 85 LEU B N 1
ATOM 3894 C CA . LEU B 1 85 ? -17.469 26.922 11.422 1 83.5 85 LEU B CA 1
ATOM 3895 C C . LEU B 1 85 ? -16.344 27 10.406 1 83.5 85 LEU B C 1
ATOM 3897 O O . LEU B 1 85 ? -15.172 27.141 10.773 1 83.5 85 LEU B O 1
ATOM 3901 N N . ILE B 1 86 ? -16.688 26.984 9.188 1 84.12 86 ILE B N 1
ATOM 3902 C CA . ILE B 1 86 ? -15.703 27.031 8.109 1 84.12 86 ILE B CA 1
ATOM 3903 C C . ILE B 1 86 ? -15.039 28.406 8.078 1 84.12 86 ILE B C 1
ATOM 3905 O O . ILE B 1 86 ? -13.82 28.516 7.922 1 84.12 86 ILE B O 1
ATOM 3909 N N . LYS B 1 87 ? -15.797 29.359 8.273 1 85.88 87 LYS B N 1
ATOM 3910 C CA . LYS B 1 87 ? -15.273 30.719 8.273 1 85.88 87 LYS B CA 1
ATOM 3911 C C . LYS B 1 87 ? -14.32 30.953 9.453 1 85.88 87 LYS B C 1
ATOM 3913 O O . LYS B 1 87 ? -13.242 31.516 9.281 1 85.88 87 LYS B O 1
ATOM 3918 N N . LYS B 1 88 ? -14.742 30.5 10.531 1 87.44 88 LYS B N 1
ATOM 3919 C CA . LYS B 1 88 ? -13.914 30.656 11.727 1 87.44 88 LYS B CA 1
ATOM 3920 C C . LYS B 1 88 ? -12.617 29.859 11.594 1 87.44 88 LYS B C 1
ATOM 3922 O O . LYS B 1 88 ? -11.547 30.344 11.992 1 87.44 88 LYS B O 1
ATOM 3927 N N . SER B 1 89 ? -12.75 28.672 11.07 1 87.94 89 SER B N 1
ATOM 3928 C CA . SER B 1 89 ? -11.578 27.828 10.898 1 87.94 89 SER B CA 1
ATOM 3929 C C . SER B 1 89 ? -10.633 28.406 9.852 1 87.94 89 SER B C 1
ATOM 3931 O O . SER B 1 89 ? -9.406 28.312 9.992 1 87.94 89 SER B O 1
ATOM 3933 N N . SER B 1 90 ? -11.195 28.953 8.836 1 87.44 90 SER B N 1
ATOM 3934 C CA . SER B 1 90 ? -10.391 29.562 7.781 1 87.44 90 SER B CA 1
ATOM 3935 C C . SER B 1 90 ? -9.602 30.75 8.297 1 87.44 90 SER B C 1
ATOM 3937 O O . SER B 1 90 ? -8.406 30.891 8.039 1 87.44 90 SER B O 1
ATOM 3939 N N . LEU B 1 91 ? -10.281 31.578 9.008 1 87.94 91 LEU B N 1
ATOM 3940 C CA . LEU B 1 91 ? -9.625 32.75 9.594 1 87.94 91 LEU B CA 1
ATOM 3941 C C . LEU B 1 91 ? -8.609 32.312 10.648 1 87.94 91 LEU B C 1
ATOM 3943 O O . LEU B 1 91 ? -7.547 32.938 10.781 1 87.94 91 LEU B O 1
ATOM 3947 N N . GLY B 1 92 ? -9 31.312 11.32 1 87.38 92 GLY B N 1
ATOM 3948 C CA . GLY B 1 92 ? -8.109 30.781 12.344 1 87.38 92 GLY B CA 1
ATOM 3949 C C . GLY B 1 92 ? -6.852 30.156 11.773 1 87.38 92 GLY B C 1
ATOM 3950 O O . GLY B 1 92 ? -5.812 30.141 12.43 1 87.38 92 GLY B O 1
ATOM 3951 N N . ALA B 1 93 ? -6.996 29.688 10.617 1 89.5 93 ALA B N 1
ATOM 3952 C CA . ALA B 1 93 ? -5.844 29.062 9.961 1 89.5 93 ALA B CA 1
ATOM 3953 C C . ALA B 1 93 ? -4.992 30.125 9.258 1 89.5 93 ALA B C 1
ATOM 3955 O O . ALA B 1 93 ? -3.762 30.062 9.281 1 89.5 93 ALA B O 1
ATOM 3956 N N . PHE B 1 94 ? -5.598 31.125 8.719 1 90.69 94 PHE B N 1
ATOM 3957 C CA . PHE B 1 94 ? -4.934 32.062 7.84 1 90.69 94 PHE B CA 1
ATOM 3958 C C . PHE B 1 94 ? -4.199 33.125 8.648 1 90.69 94 PHE B C 1
ATOM 3960 O O . PHE B 1 94 ? -3.021 33.406 8.406 1 90.69 94 PHE B O 1
ATOM 3967 N N . LEU B 1 95 ? -4.82 33.719 9.57 1 90.31 95 LEU B N 1
ATOM 3968 C CA . LEU B 1 95 ? -4.297 34.875 10.281 1 90.31 95 LEU B CA 1
ATOM 3969 C C . LEU B 1 95 ? -3.045 34.531 11.07 1 90.31 95 LEU B C 1
ATOM 3971 O O . LEU B 1 95 ? -2.012 35.188 10.945 1 90.31 95 LEU B O 1
ATOM 3975 N N . PRO B 1 96 ? -3.137 33.469 11.844 1 91.81 96 PRO B N 1
ATOM 3976 C CA . PRO B 1 96 ? -1.916 33.125 12.57 1 91.81 96 PRO B CA 1
ATOM 3977 C C . PRO B 1 96 ? -0.764 32.75 11.641 1 91.81 96 PRO B C 1
ATOM 3979 O O . PRO B 1 96 ? 0.399 33.031 11.953 1 91.81 96 PRO B O 1
ATOM 3982 N N . LEU B 1 97 ? -1.069 32.156 10.578 1 92.94 97 LEU B N 1
ATOM 3983 C CA . LEU B 1 97 ? -0.052 31.75 9.609 1 92.94 97 LEU B CA 1
ATOM 3984 C C . LEU B 1 97 ? 0.681 32.969 9.07 1 92.94 97 LEU B C 1
ATOM 3986 O O . LEU B 1 97 ? 1.913 33 9.062 1 92.94 97 LEU B O 1
ATOM 3990 N N . ILE B 1 98 ? -0.075 34 8.727 1 92.75 98 ILE B N 1
ATOM 3991 C CA . ILE B 1 98 ? 0.489 35.188 8.125 1 92.75 98 ILE B CA 1
ATOM 3992 C C . ILE B 1 98 ? 1.252 36 9.18 1 92.75 98 ILE B C 1
ATOM 3994 O O . ILE B 1 98 ? 2.381 36.438 8.938 1 92.75 98 ILE B O 1
ATOM 3998 N N . ILE B 1 99 ? 0.657 36.156 10.297 1 94.19 99 ILE B N 1
ATOM 3999 C CA . ILE B 1 99 ? 1.264 36.969 11.359 1 94.19 99 ILE B CA 1
ATOM 4000 C C . ILE B 1 99 ? 2.557 36.281 11.828 1 94.19 99 ILE B C 1
ATOM 4002 O O . ILE B 1 99 ? 3.582 36.969 11.984 1 94.19 99 ILE B O 1
ATOM 4006 N N . LEU B 1 100 ? 2.502 35.031 12 1 94.5 100 LEU B N 1
ATOM 4007 C CA . LEU B 1 100 ? 3.688 34.312 12.461 1 94.5 100 LEU B CA 1
ATOM 4008 C C . LEU B 1 100 ? 4.773 34.312 11.391 1 94.5 100 LEU B C 1
ATOM 4010 O O . LEU B 1 100 ? 5.957 34.469 11.703 1 94.5 100 LEU B O 1
ATOM 4014 N N . ALA B 1 101 ? 4.398 34.125 10.188 1 94.94 101 ALA B N 1
ATOM 4015 C CA . ALA B 1 101 ? 5.355 34.062 9.086 1 94.94 101 ALA B CA 1
ATOM 4016 C C . ALA B 1 101 ? 6.094 35.406 8.945 1 94.94 101 ALA B C 1
ATOM 4018 O O . ALA B 1 101 ? 7.324 35.406 8.852 1 94.94 101 ALA B O 1
ATOM 4019 N N . PHE B 1 102 ? 5.363 36.469 8.977 1 94.88 102 PHE B N 1
ATOM 4020 C CA . PHE B 1 102 ? 5.969 37.781 8.812 1 94.88 102 PHE B CA 1
ATOM 4021 C C . PHE B 1 102 ? 6.77 38.156 10.047 1 94.88 102 PHE B C 1
ATOM 4023 O O . PHE B 1 102 ? 7.82 38.812 9.938 1 94.88 102 PHE B O 1
ATOM 4030 N N . SER B 1 103 ? 6.289 37.844 11.203 1 94.44 103 SER B N 1
ATOM 4031 C CA . SER B 1 103 ? 7.016 38.125 12.43 1 94.44 103 SER B CA 1
ATOM 4032 C C . SER B 1 103 ? 8.344 37.375 12.484 1 94.44 103 SER B C 1
ATOM 4034 O O . SER B 1 103 ? 9.383 37.969 12.805 1 94.44 103 SER B O 1
ATOM 4036 N N . LEU B 1 104 ? 8.281 36.125 12.164 1 93.81 104 LEU B N 1
ATOM 4037 C CA . LEU B 1 104 ? 9.492 35.312 12.164 1 93.81 104 LEU B CA 1
ATOM 4038 C C . LEU B 1 104 ? 10.453 35.781 11.07 1 93.81 104 LEU B C 1
ATOM 4040 O O . LEU B 1 104 ? 11.672 35.781 11.273 1 93.81 104 LEU B O 1
ATOM 4044 N N . ALA B 1 105 ? 9.898 36.062 9.938 1 94.5 105 ALA B N 1
ATOM 4045 C CA . ALA B 1 105 ? 10.727 36.562 8.836 1 94.5 105 ALA B CA 1
ATOM 4046 C C . ALA B 1 105 ? 11.43 37.844 9.227 1 94.5 105 ALA B C 1
ATOM 4048 O O . ALA B 1 105 ? 12.594 38.062 8.883 1 94.5 105 ALA B O 1
ATOM 4049 N N . TYR B 1 106 ? 10.688 38.688 9.867 1 93.94 106 TYR B N 1
ATOM 4050 C CA . TYR B 1 106 ? 11.25 39.969 10.312 1 93.94 106 TYR B CA 1
ATOM 4051 C C . TYR B 1 106 ? 12.383 39.719 11.305 1 93.94 106 TYR B C 1
ATOM 4053 O O . TYR B 1 106 ? 13.43 40.375 11.219 1 93.94 106 TYR B O 1
ATOM 4061 N N . LEU B 1 107 ? 12.18 38.844 12.188 1 91.38 107 LEU B N 1
ATOM 4062 C CA . LEU B 1 107 ? 13.195 38.531 13.18 1 91.38 107 LEU B CA 1
ATOM 4063 C C . LEU B 1 107 ? 14.445 37.969 12.516 1 91.38 107 LEU B C 1
ATOM 4065 O O . LEU B 1 107 ? 15.562 38.312 12.883 1 91.38 107 LEU B O 1
ATOM 4069 N N . LEU B 1 108 ? 14.281 37.094 11.547 1 91.31 108 LEU B N 1
ATOM 4070 C CA . LEU B 1 108 ? 15.398 36.469 10.859 1 91.31 108 LEU B CA 1
ATOM 4071 C C . LEU B 1 108 ? 16.141 37.469 9.977 1 91.31 108 LEU B C 1
ATOM 4073 O O . LEU B 1 108 ? 17.359 37.438 9.852 1 91.31 108 LEU B O 1
ATOM 4077 N N . HIS B 1 109 ? 15.367 38.344 9.367 1 92.12 109 HIS B N 1
ATOM 4078 C CA . HIS B 1 109 ? 15.953 39.375 8.508 1 92.12 109 HIS B CA 1
ATOM 4079 C C . HIS B 1 109 ? 16.766 40.375 9.32 1 92.12 109 HIS B C 1
ATOM 4081 O O . HIS B 1 109 ? 17.891 40.719 8.945 1 92.12 109 HIS B O 1
ATOM 4087 N N . TYR B 1 110 ? 16.25 40.812 10.359 1 90.56 110 TYR B N 1
ATOM 4088 C CA . TYR B 1 110 ? 16.891 41.844 11.148 1 90.56 110 TYR B CA 1
ATOM 4089 C C . TYR B 1 110 ? 18.031 41.281 11.984 1 90.56 110 TYR B C 1
ATOM 4091 O O . TYR B 1 110 ? 19.109 41.906 12.062 1 90.56 110 TYR B O 1
ATOM 4099 N N . TYR B 1 111 ? 17.844 40.156 12.555 1 85.25 111 TYR B N 1
ATOM 4100 C CA . TYR B 1 111 ? 18.859 39.594 13.445 1 85.25 111 TYR B CA 1
ATOM 4101 C C . TYR B 1 111 ? 19.812 38.688 12.68 1 85.25 111 TYR B C 1
ATOM 4103 O O . TYR B 1 111 ? 20.969 38.531 13.07 1 85.25 111 TYR B O 1
ATOM 4111 N N . GLY B 1 112 ? 19.391 38.062 11.648 1 84.75 112 GLY B N 1
ATOM 4112 C CA . GLY B 1 112 ? 20.234 37.094 10.922 1 84.75 112 GLY B CA 1
ATOM 4113 C C . GLY B 1 112 ? 20.922 37.719 9.719 1 84.75 112 GLY B C 1
ATOM 4114 O O . GLY B 1 112 ? 21.906 37.188 9.211 1 84.75 112 GLY B O 1
ATOM 4115 N N . GLY B 1 113 ? 20.406 38.844 9.141 1 86.81 113 GLY B N 1
ATOM 4116 C CA . GLY B 1 113 ? 21.016 39.5 8 1 86.81 113 GLY B CA 1
ATOM 4117 C C . GLY B 1 113 ? 20.672 38.844 6.676 1 86.81 113 GLY B C 1
ATOM 4118 O O . GLY B 1 113 ? 21.391 39.031 5.688 1 86.81 113 GLY B O 1
ATOM 4119 N N . TYR B 1 114 ? 19.688 38.094 6.699 1 90.31 114 TYR B N 1
ATOM 4120 C CA . TYR B 1 114 ? 19.281 37.406 5.477 1 90.31 114 TYR B CA 1
ATOM 4121 C C . TYR B 1 114 ? 18.297 38.25 4.676 1 90.31 114 TYR B C 1
ATOM 4123 O O . TYR B 1 114 ? 17.75 39.25 5.18 1 90.31 114 TYR B O 1
ATOM 4131 N N . SER B 1 115 ? 18.156 37.969 3.434 1 90.75 115 SER B N 1
ATOM 4132 C CA . SER B 1 115 ? 17.156 38.625 2.617 1 90.75 115 SER B CA 1
ATOM 4133 C C . SER B 1 115 ? 15.742 38.344 3.125 1 90.75 115 SER B C 1
ATOM 4135 O O . SER B 1 115 ? 15.492 37.281 3.701 1 90.75 115 SER B O 1
ATOM 4137 N N . PHE B 1 116 ? 14.898 39.25 2.959 1 91 116 PHE B N 1
ATOM 4138 C CA . PHE B 1 116 ? 13.531 39.094 3.447 1 91 116 PHE B CA 1
ATOM 4139 C C . PHE B 1 116 ? 12.836 37.938 2.76 1 91 116 PHE B C 1
ATOM 4141 O O . PHE B 1 116 ? 12.078 37.188 3.393 1 91 116 PHE B O 1
ATOM 4148 N N . LYS B 1 117 ? 13.117 37.781 1.549 1 90.62 117 LYS B N 1
ATOM 4149 C CA . LYS B 1 117 ? 12.508 36.656 0.81 1 90.62 117 LYS B CA 1
ATOM 4150 C C . LYS B 1 117 ? 12.961 35.312 1.364 1 90.62 117 LYS B C 1
ATOM 4152 O O . LYS B 1 117 ? 12.141 34.406 1.576 1 90.62 117 LYS B O 1
ATOM 4157 N N . ASP B 1 118 ? 14.234 35.188 1.602 1 92.38 118 ASP B N 1
ATOM 4158 C CA . ASP B 1 118 ? 14.766 33.938 2.146 1 92.38 118 ASP B CA 1
ATOM 4159 C C . ASP B 1 118 ? 14.25 33.688 3.562 1 92.38 118 ASP B C 1
ATOM 4161 O O . ASP B 1 118 ? 13.969 32.562 3.938 1 92.38 118 ASP B O 1
ATOM 4165 N N . SER B 1 119 ? 14.141 34.844 4.258 1 94 119 SER B N 1
ATOM 4166 C CA . SER B 1 119 ? 13.641 34.719 5.625 1 94 119 SER B CA 1
ATOM 4167 C C . SER B 1 119 ? 12.195 34.25 5.648 1 94 119 SER B C 1
ATOM 4169 O O . SER B 1 119 ? 11.82 33.406 6.461 1 94 119 SER B O 1
ATOM 4171 N N . LEU B 1 120 ? 11.461 34.812 4.797 1 92.94 120 LEU B N 1
ATOM 4172 C CA . LEU B 1 120 ? 10.055 34.438 4.711 1 92.94 120 LEU B CA 1
ATOM 4173 C C . LEU B 1 120 ? 9.898 33 4.242 1 92.94 120 LEU B C 1
ATOM 4175 O O . LEU B 1 120 ? 9.078 32.25 4.777 1 92.94 120 LEU B O 1
ATOM 4179 N N . THR B 1 121 ? 10.719 32.594 3.32 1 91.31 121 THR B N 1
ATOM 4180 C CA . THR B 1 121 ? 10.688 31.234 2.773 1 91.31 121 THR B CA 1
ATOM 4181 C C . THR B 1 121 ? 11.008 30.203 3.855 1 91.31 121 THR B C 1
ATOM 4183 O O . THR B 1 121 ? 10.406 29.141 3.896 1 91.31 121 THR B O 1
ATOM 4186 N N . ASN B 1 122 ? 11.859 30.562 4.715 1 93.88 122 ASN B N 1
ATOM 4187 C CA . ASN B 1 122 ? 12.289 29.641 5.758 1 93.88 122 ASN B CA 1
ATOM 4188 C C . ASN B 1 122 ? 11.375 29.719 6.98 1 93.88 122 ASN B C 1
ATOM 4190 O O . ASN B 1 122 ? 11.414 28.828 7.84 1 93.88 122 ASN B O 1
ATOM 4194 N N . ALA B 1 123 ? 10.562 30.766 7.094 1 94.62 123 ALA B N 1
ATOM 4195 C CA . ALA B 1 123 ? 9.672 30.953 8.234 1 94.62 123 ALA B CA 1
ATOM 4196 C C . ALA B 1 123 ? 8.344 30.25 8.023 1 94.62 123 ALA B C 1
ATOM 4198 O O . ALA B 1 123 ? 7.758 29.703 8.961 1 94.62 123 ALA B O 1
ATOM 4199 N N . ILE B 1 124 ? 7.887 30.125 6.836 1 93.69 124 ILE B N 1
ATOM 4200 C CA . ILE B 1 124 ? 6.543 29.672 6.488 1 93.69 124 ILE B CA 1
ATOM 4201 C C . ILE B 1 124 ? 6.352 28.219 6.953 1 93.69 124 ILE B C 1
ATOM 4203 O O . ILE B 1 124 ? 5.312 27.891 7.523 1 93.69 124 ILE B O 1
ATOM 4207 N N . PRO B 1 125 ? 7.336 27.359 6.828 1 93.19 125 PRO B N 1
ATOM 4208 C CA . PRO B 1 125 ? 7.156 25.953 7.23 1 93.19 125 PRO B CA 1
ATOM 4209 C C . PRO B 1 125 ? 6.781 25.812 8.703 1 93.19 125 PRO B C 1
ATOM 4211 O O . PRO B 1 125 ? 6.066 24.875 9.07 1 93.19 125 PRO B O 1
ATOM 4214 N N . PHE B 1 126 ? 7.156 26.75 9.492 1 94.69 126 PHE B N 1
ATOM 4215 C CA . PHE B 1 126 ? 6.922 26.672 10.93 1 94.69 126 PHE B CA 1
ATOM 4216 C C . PHE B 1 126 ? 5.527 27.172 11.281 1 94.69 126 PHE B C 1
ATOM 4218 O O . PHE B 1 126 ? 5.066 27 12.414 1 94.69 126 PHE B O 1
ATOM 4225 N N . CYS B 1 127 ? 4.863 27.688 10.352 1 94.31 127 CYS B N 1
ATOM 4226 C CA . CYS B 1 127 ? 3.637 28.422 10.648 1 94.31 127 CYS B CA 1
ATOM 4227 C C . CYS B 1 127 ? 2.408 27.594 10.289 1 94.31 127 CYS B C 1
ATOM 4229 O O . CYS B 1 127 ? 1.276 28.016 10.523 1 94.31 127 CYS B O 1
ATOM 4231 N N . VAL B 1 128 ? 2.625 26.406 9.812 1 92.38 128 VAL B N 1
ATOM 4232 C CA . VAL B 1 128 ? 1.52 25.594 9.32 1 92.38 128 VAL B CA 1
ATOM 4233 C C . VAL B 1 128 ? 1.152 24.547 10.359 1 92.38 128 VAL B C 1
ATOM 4235 O O . VAL B 1 128 ? 2.023 23.828 10.867 1 92.38 128 VAL B O 1
ATOM 4238 N N . ILE B 1 129 ? -0.143 24.484 10.664 1 93.44 129 ILE B N 1
ATOM 4239 C CA . ILE B 1 129 ? -0.645 23.438 11.547 1 93.44 129 ILE B CA 1
ATOM 4240 C C . ILE B 1 129 ? -0.745 22.125 10.773 1 93.44 129 ILE B C 1
ATOM 4242 O O . ILE B 1 129 ? -1.439 22.031 9.758 1 93.44 129 ILE B O 1
ATOM 4246 N N . SER B 1 130 ? -0.136 21.125 11.273 1 89.5 130 SER B N 1
ATOM 4247 C CA . SER B 1 130 ? -0.076 19.859 10.547 1 89.5 130 SER B CA 1
ATOM 4248 C C . SER B 1 130 ? -1.354 19.062 10.734 1 89.5 130 SER B C 1
ATOM 4250 O O . SER B 1 130 ? -1.652 18.609 11.844 1 89.5 130 SER B O 1
ATOM 4252 N N . SER B 1 131 ? -2.027 18.828 9.695 1 86 131 SER B N 1
ATOM 4253 C CA . SER B 1 131 ? -3.232 18.016 9.727 1 86 131 SER B CA 1
ATOM 4254 C C . SER B 1 131 ? -2.902 16.562 10.031 1 86 131 SER B C 1
ATOM 4256 O O . SER B 1 131 ? -3.695 15.852 10.656 1 86 131 SER B O 1
ATOM 4258 N N . ALA B 1 132 ? -1.709 16.141 9.688 1 81.94 132 ALA B N 1
ATOM 4259 C CA . ALA B 1 132 ? -1.28 14.758 9.836 1 81.94 132 ALA B CA 1
ATOM 4260 C C . ALA B 1 132 ? -1.217 14.359 11.305 1 81.94 132 ALA B C 1
ATOM 4262 O O . ALA B 1 132 ? -1.364 13.18 11.641 1 81.94 132 ALA B O 1
ATOM 4263 N N . ILE B 1 133 ? -0.976 15.289 12.086 1 87 133 ILE B N 1
ATOM 4264 C CA . ILE B 1 133 ? -0.86 15.016 13.516 1 87 133 ILE B CA 1
ATOM 4265 C C . ILE B 1 133 ? -2.133 15.461 14.234 1 87 133 ILE B C 1
ATOM 4267 O O . ILE B 1 133 ? -2.637 14.758 15.109 1 87 133 ILE B O 1
ATOM 4271 N N . ALA B 1 134 ? -2.678 16.516 13.836 1 88.81 134 ALA B N 1
ATOM 4272 C CA . ALA B 1 134 ? -3.801 17.125 14.531 1 88.81 134 ALA B CA 1
ATOM 4273 C C . ALA B 1 134 ? -5.059 16.266 14.414 1 88.81 134 ALA B C 1
ATOM 4275 O O . ALA B 1 134 ? -5.746 16.031 15.406 1 88.81 134 ALA B O 1
ATOM 4276 N N . ILE B 1 135 ? -5.312 15.812 13.273 1 81.38 135 ILE B N 1
ATOM 4277 C CA . ILE B 1 135 ? -6.586 15.172 12.977 1 81.38 135 ILE B CA 1
ATOM 4278 C C . ILE B 1 135 ? -6.699 13.867 13.766 1 81.38 135 ILE B C 1
ATOM 4280 O O . ILE B 1 135 ? -7.68 13.656 14.484 1 81.38 135 ILE B O 1
ATOM 4284 N N . PRO B 1 136 ? -5.715 13.062 13.688 1 77.25 136 PRO B N 1
ATOM 4285 C CA . PRO B 1 136 ? -5.844 11.82 14.461 1 77.25 136 PRO B CA 1
ATOM 4286 C C . PRO B 1 136 ? -5.816 12.062 15.969 1 77.25 136 PRO B C 1
ATOM 4288 O O . PRO B 1 136 ? -6.348 11.258 16.734 1 77.25 136 PRO B O 1
ATOM 4291 N N . SER B 1 137 ? -5.324 13.117 16.406 1 83.5 137 SER B N 1
ATOM 4292 C CA . SER B 1 137 ? -5.145 13.383 17.828 1 83.5 137 SER B CA 1
ATOM 4293 C C . SER B 1 137 ? -6.438 13.883 18.469 1 83.5 137 SER B C 1
ATOM 4295 O O . SER B 1 137 ? -6.586 13.844 19.688 1 83.5 137 SER B O 1
ATOM 4297 N N . VAL B 1 138 ? -7.387 14.281 17.656 1 82.56 138 VAL B N 1
ATOM 4298 C CA . VAL B 1 138 ? -8.586 14.883 18.234 1 82.56 138 VAL B CA 1
ATOM 4299 C C . VAL B 1 138 ? -9.789 13.977 18 1 82.56 138 VAL B C 1
ATOM 4301 O O . VAL B 1 138 ? -10.938 14.422 18.094 1 82.56 138 VAL B O 1
ATOM 4304 N N . ARG B 1 139 ? -9.547 12.82 17.672 1 74.12 139 ARG B N 1
ATOM 4305 C CA . ARG B 1 139 ? -10.617 11.883 17.359 1 74.12 139 ARG B CA 1
ATOM 4306 C C . ARG B 1 139 ? -11.531 11.672 18.562 1 74.12 139 ARG B C 1
ATOM 4308 O O . ARG B 1 139 ? -12.719 11.367 18.391 1 74.12 139 ARG B O 1
ATOM 4315 N N . ASN B 1 140 ? -11.039 11.883 19.719 1 75 140 ASN B N 1
ATOM 4316 C CA . ASN B 1 140 ? -11.797 11.602 20.938 1 75 140 ASN B CA 1
ATOM 4317 C C . ASN B 1 140 ? -12.453 12.867 21.484 1 75 140 ASN B C 1
ATOM 4319 O O . ASN B 1 140 ? -13.109 12.828 22.531 1 75 140 ASN B O 1
ATOM 4323 N N . LEU B 1 141 ? -12.328 13.945 20.734 1 84.06 141 LEU B N 1
ATOM 4324 C CA . LEU B 1 141 ? -12.953 15.195 21.156 1 84.06 141 LEU B CA 1
ATOM 4325 C C . LEU B 1 141 ? -14.383 15.289 20.625 1 84.06 141 LEU B C 1
ATOM 4327 O O . LEU B 1 141 ? -14.852 14.391 19.922 1 84.06 141 LEU B O 1
ATOM 4331 N N . SER B 1 142 ? -15.016 16.281 21.047 1 84.38 142 SER B N 1
ATOM 4332 C CA . SER B 1 142 ? -16.391 16.484 20.594 1 84.38 142 SER B CA 1
ATOM 4333 C C . SER B 1 142 ? -16.453 16.703 19.078 1 84.38 142 SER B C 1
ATOM 4335 O O . SER B 1 142 ? -15.461 17.094 18.469 1 84.38 142 SER B O 1
ATOM 4337 N N . SER B 1 143 ? -17.531 16.406 18.516 1 82.56 143 SER B N 1
ATOM 4338 C CA . SER B 1 143 ? -17.703 16.5 17.078 1 82.56 143 SER B CA 1
ATOM 4339 C C . SER B 1 143 ? -17.391 17.906 16.562 1 82.56 143 SER B C 1
ATOM 4341 O O . SER B 1 143 ? -16.766 18.078 15.523 1 82.56 143 SER B O 1
ATOM 4343 N N . SER B 1 144 ? -17.828 18.859 17.344 1 83.56 144 SER B N 1
ATOM 4344 C CA . SER B 1 144 ? -17.625 20.234 16.922 1 83.56 144 SER B CA 1
ATOM 4345 C C . SER B 1 144 ? -16.141 20.609 16.953 1 83.56 144 SER B C 1
ATOM 4347 O O . SER B 1 144 ? -15.641 21.281 16.062 1 83.56 144 SER B O 1
ATOM 4349 N N . GLN B 1 145 ? -15.445 20.172 17.984 1 87.69 145 GLN B N 1
ATOM 4350 C CA . GLN B 1 145 ? -14.023 20.453 18.109 1 87.69 145 GLN B CA 1
ATOM 4351 C C . GLN B 1 145 ? -13.219 19.719 17.047 1 87.69 145 GLN B C 1
ATOM 4353 O O . GLN B 1 145 ? -12.273 20.266 16.469 1 87.69 145 GLN B O 1
ATOM 4358 N N . LYS B 1 146 ? -13.688 18.547 16.797 1 84.75 146 LYS B N 1
ATOM 4359 C CA . LYS B 1 146 ? -13.031 17.734 15.789 1 84.75 146 LYS B CA 1
ATOM 4360 C C . LYS B 1 146 ? -13.164 18.359 14.406 1 84.75 146 LYS B C 1
ATOM 4362 O O . LYS B 1 146 ? -12.18 18.453 13.664 1 84.75 146 LYS B O 1
ATOM 4367 N N . GLU B 1 147 ? -14.32 18.734 14.125 1 84 147 GLU B N 1
ATOM 4368 C CA . GLU B 1 147 ? -14.578 19.344 12.828 1 84 147 GLU B CA 1
ATOM 4369 C C . GLU B 1 147 ? -13.781 20.641 12.656 1 84 147 GLU B C 1
ATOM 4371 O O . GLU B 1 147 ? -13.25 20.906 11.578 1 84 147 GLU B O 1
ATOM 4376 N N . PHE B 1 148 ? -13.734 21.344 13.727 1 88.31 148 PHE B N 1
ATOM 4377 C CA . PHE B 1 148 ? -12.992 22.609 13.695 1 88.31 148 PHE B CA 1
ATOM 4378 C C . PHE B 1 148 ? -11.523 22.344 13.375 1 88.31 148 PHE B C 1
ATOM 4380 O O . PHE B 1 148 ? -10.945 23.016 12.516 1 88.31 148 PHE B O 1
ATOM 4387 N N . ILE B 1 149 ? -10.953 21.406 14.016 1 89 149 ILE B N 1
ATOM 4388 C CA . ILE B 1 149 ? -9.531 21.094 13.852 1 89 149 ILE B CA 1
ATOM 4389 C C . ILE B 1 149 ? -9.281 20.547 12.445 1 89 149 ILE B C 1
ATOM 4391 O O . ILE B 1 149 ? -8.258 20.844 11.828 1 89 149 ILE B O 1
ATOM 4395 N N . ILE B 1 150 ? -10.164 19.797 11.992 1 83.81 150 ILE B N 1
ATOM 4396 C CA . ILE B 1 150 ? -10.023 19.234 10.656 1 83.81 150 ILE B CA 1
ATOM 4397 C C . ILE B 1 150 ? -10.008 20.359 9.625 1 83.81 150 ILE B C 1
ATOM 4399 O O . ILE B 1 150 ? -9.125 20.406 8.766 1 83.81 150 ILE B O 1
ATOM 4403 N N . TYR B 1 151 ? -10.953 21.266 9.766 1 84.5 151 TYR B N 1
ATOM 4404 C CA . TYR B 1 151 ? -11.023 22.391 8.844 1 84.5 151 TYR B CA 1
ATOM 4405 C C . TYR B 1 151 ? -9.797 23.297 8.992 1 84.5 151 TYR B C 1
ATOM 4407 O O . TYR B 1 151 ? -9.156 23.641 7.996 1 84.5 151 TYR B O 1
ATOM 4415 N N . GLU B 1 152 ? -9.523 23.562 10.133 1 90 152 GLU B N 1
ATOM 4416 C CA . GLU B 1 152 ? -8.445 24.516 10.406 1 90 152 GLU B CA 1
ATOM 4417 C C . GLU B 1 152 ? -7.102 23.969 9.93 1 90 152 GLU B C 1
ATOM 4419 O O . GLU B 1 152 ? -6.355 24.672 9.242 1 90 152 GLU B O 1
ATOM 4424 N N . SER B 1 153 ? -6.777 22.75 10.32 1 89.56 153 SER B N 1
ATOM 4425 C CA . SER B 1 153 ? -5.48 22.172 9.977 1 89.56 153 SER B CA 1
ATOM 4426 C C . SER B 1 153 ? -5.367 21.922 8.477 1 89.56 153 SER B C 1
ATOM 4428 O O . SER B 1 153 ? -4.305 22.125 7.883 1 89.56 153 SER B O 1
ATOM 4430 N N . SER B 1 154 ? -6.445 21.516 7.844 1 83.31 154 SER B N 1
ATOM 4431 C CA . SER B 1 154 ? -6.43 21.297 6.402 1 83.31 154 SER B CA 1
ATOM 4432 C C . SER B 1 154 ? -6.242 22.594 5.637 1 83.31 154 SER B C 1
ATOM 4434 O O . SER B 1 154 ? -5.48 22.656 4.672 1 83.31 154 SER B O 1
ATOM 4436 N N . LEU B 1 155 ? -6.977 23.562 6.051 1 85.75 155 LEU B N 1
ATOM 4437 C CA . LEU B 1 155 ? -6.859 24.859 5.402 1 85.75 155 LEU B CA 1
ATOM 4438 C C . LEU B 1 155 ? -5.488 25.484 5.664 1 85.75 155 LEU B C 1
ATOM 4440 O O . LEU B 1 155 ? -4.934 26.156 4.797 1 85.75 155 LEU B O 1
ATOM 4444 N N . SER B 1 156 ? -5.066 25.25 6.859 1 90.06 156 SER B N 1
ATOM 4445 C CA . SER B 1 156 ? -3.725 25.734 7.176 1 90.06 156 SER B CA 1
ATOM 4446 C C . SER B 1 156 ? -2.686 25.125 6.238 1 90.06 156 SER B C 1
ATOM 4448 O O . SER B 1 156 ? -1.794 25.828 5.754 1 90.06 156 SER B O 1
ATOM 4450 N N . ASP B 1 157 ? -2.828 23.844 5.988 1 84.94 157 ASP B N 1
ATOM 4451 C CA . ASP B 1 157 ? -1.942 23.172 5.039 1 84.94 157 ASP B CA 1
ATOM 4452 C C . ASP B 1 157 ? -2.014 23.828 3.664 1 84.94 157 ASP B C 1
ATOM 4454 O O . ASP B 1 157 ? -0.982 24.078 3.037 1 84.94 157 ASP B O 1
ATOM 4458 N N . ILE B 1 158 ? -3.162 24.125 3.248 1 80.06 158 ILE B N 1
ATOM 4459 C CA . ILE B 1 158 ? -3.398 24.688 1.923 1 80.06 158 ILE B CA 1
ATOM 4460 C C . ILE B 1 158 ? -2.811 26.094 1.845 1 80.06 158 ILE B C 1
ATOM 4462 O O . ILE B 1 158 ? -2.041 26.406 0.932 1 80.06 158 ILE B O 1
ATOM 4466 N N . PHE B 1 159 ? -3.16 26.891 2.789 1 85.88 159 PHE B N 1
ATOM 4467 C CA . PHE B 1 159 ? -2.67 28.266 2.801 1 85.88 159 PHE B CA 1
ATOM 4468 C C . PHE B 1 159 ? -1.149 28.297 2.891 1 85.88 159 PHE B C 1
ATOM 4470 O O . PHE B 1 159 ? -0.502 29.125 2.242 1 85.88 159 PHE B O 1
ATOM 4477 N N . GLY B 1 160 ? -0.648 27.422 3.727 1 87.12 160 GLY B N 1
ATOM 4478 C CA . GLY B 1 160 ? 0.796 27.375 3.891 1 87.12 160 GLY B CA 1
ATOM 4479 C C . GLY B 1 160 ? 1.53 27.047 2.602 1 87.12 160 GLY B C 1
ATOM 4480 O O . GLY B 1 160 ? 2.502 27.719 2.252 1 87.12 160 GLY B O 1
ATOM 4481 N N . VAL B 1 161 ? 1.034 26.094 1.93 1 81.56 161 VAL B N 1
ATOM 4482 C CA . VAL B 1 161 ? 1.678 25.656 0.694 1 81.56 161 VAL B CA 1
ATOM 4483 C C . VAL B 1 161 ? 1.541 26.75 -0.371 1 81.56 161 VAL B C 1
ATOM 4485 O O . VAL B 1 161 ? 2.496 27.031 -1.095 1 81.56 161 VAL B O 1
ATOM 4488 N N . ILE B 1 162 ? 0.374 27.328 -0.433 1 79 162 ILE B N 1
ATOM 4489 C CA . ILE B 1 162 ? 0.125 28.391 -1.41 1 79 162 ILE B CA 1
ATOM 4490 C C . ILE B 1 162 ? 1.046 29.578 -1.135 1 79 162 ILE B C 1
ATOM 4492 O O . ILE B 1 162 ? 1.668 30.109 -2.055 1 79 162 ILE B O 1
ATOM 4496 N N . PHE B 1 163 ? 1.018 29.938 0.058 1 84.62 163 PHE B N 1
ATOM 4497 C CA . PHE B 1 163 ? 1.844 31.078 0.462 1 84.62 163 PHE B CA 1
ATOM 4498 C C . PHE B 1 163 ? 3.316 30.781 0.196 1 84.62 163 PHE B C 1
ATOM 4500 O O . PHE B 1 163 ? 4.035 31.641 -0.323 1 84.62 163 PHE B O 1
ATOM 4507 N N . PHE B 1 164 ? 3.785 29.609 0.516 1 86.31 164 PHE B N 1
ATOM 4508 C CA . PHE B 1 164 ? 5.164 29.188 0.31 1 86.31 164 PHE B CA 1
ATOM 4509 C C . PHE B 1 164 ? 5.527 29.219 -1.171 1 86.31 164 PHE B C 1
ATOM 4511 O O . PHE B 1 164 ? 6.559 29.781 -1.551 1 86.31 164 PHE B O 1
ATOM 4518 N N . ASN B 1 165 ? 4.68 28.672 -1.953 1 76.69 165 ASN B N 1
ATOM 4519 C CA . ASN B 1 165 ? 4.926 28.625 -3.391 1 76.69 165 ASN B CA 1
ATOM 4520 C C . ASN B 1 165 ? 4.926 30.016 -4.004 1 76.69 165 ASN B C 1
ATOM 4522 O O . ASN B 1 165 ? 5.691 30.297 -4.93 1 76.69 165 ASN B O 1
ATOM 4526 N N . PHE B 1 166 ? 4.039 30.781 -3.494 1 77.56 166 PHE B N 1
ATOM 4527 C CA . PHE B 1 166 ? 3.955 32.156 -3.965 1 77.56 166 PHE B CA 1
ATOM 4528 C C . PHE B 1 166 ? 5.262 32.906 -3.713 1 77.56 166 PHE B C 1
ATOM 4530 O O . PHE B 1 166 ? 5.734 33.656 -4.57 1 77.56 166 PHE B O 1
ATOM 4537 N N . ILE B 1 167 ? 5.867 32.719 -2.617 1 83.5 167 ILE B N 1
ATOM 4538 C CA . ILE B 1 167 ? 7.082 33.438 -2.234 1 83.5 167 ILE B CA 1
ATOM 4539 C C . ILE B 1 167 ? 8.273 32.875 -2.998 1 83.5 167 ILE B C 1
ATOM 4541 O O . ILE B 1 167 ? 9.133 33.625 -3.477 1 83.5 167 ILE B O 1
ATOM 4545 N N . ILE B 1 168 ? 8.328 31.609 -3.133 1 79.19 168 ILE B N 1
ATOM 4546 C CA . ILE B 1 168 ? 9.484 30.969 -3.744 1 79.19 168 ILE B CA 1
ATOM 4547 C C . ILE B 1 168 ? 9.516 31.266 -5.238 1 79.19 168 ILE B C 1
ATOM 4549 O O . ILE B 1 168 ? 10.578 31.484 -5.812 1 79.19 168 ILE B O 1
ATOM 4553 N N . TYR B 1 169 ? 8.383 31.312 -5.852 1 73.5 169 TYR B N 1
ATOM 4554 C CA . TYR B 1 169 ? 8.367 31.375 -7.309 1 73.5 169 TYR B CA 1
ATOM 4555 C C . TYR B 1 169 ? 8.234 32.812 -7.789 1 73.5 169 TYR B C 1
ATOM 4557 O O . TYR B 1 169 ? 8.445 33.125 -8.969 1 73.5 169 TYR B O 1
ATOM 4565 N N . ASN B 1 170 ? 7.758 33.656 -6.891 1 73.94 170 ASN B N 1
ATOM 4566 C CA . ASN B 1 170 ? 7.562 35.031 -7.355 1 73.94 170 ASN B CA 1
ATOM 4567 C C . ASN B 1 170 ? 8.586 36 -6.746 1 73.94 170 ASN B C 1
ATOM 4569 O O . ASN B 1 170 ? 8.914 35.875 -5.562 1 73.94 170 ASN B O 1
ATOM 4573 N N . THR B 1 171 ? 9.172 36.656 -7.594 1 64.62 171 THR B N 1
ATOM 4574 C CA . THR B 1 171 ? 10.18 37.625 -7.164 1 64.62 171 THR B CA 1
ATOM 4575 C C . THR B 1 171 ? 9.555 39 -6.961 1 64.62 171 THR B C 1
ATOM 4577 O O . THR B 1 171 ? 10.109 39.844 -6.258 1 64.62 171 THR B O 1
ATOM 4580 N N . SER B 1 172 ? 8.477 39.25 -7.648 1 65.62 172 SER B N 1
ATOM 4581 C CA . SER B 1 172 ? 7.859 40.562 -7.523 1 65.62 172 SER B CA 1
ATOM 4582 C C . SER B 1 172 ? 6.434 40.469 -6.992 1 65.62 172 SER B C 1
ATOM 4584 O O . SER B 1 172 ? 5.723 39.5 -7.301 1 65.62 172 SER B O 1
ATOM 4586 N N . PHE B 1 173 ? 6.133 41.188 -5.914 1 65.62 173 PHE B N 1
ATOM 4587 C CA . PHE B 1 173 ? 4.828 41.125 -5.266 1 65.62 173 PHE B CA 1
ATOM 4588 C C . PHE B 1 173 ? 3.955 42.281 -5.723 1 65.62 173 PHE B C 1
ATOM 4590 O O . PHE B 1 173 ? 3.76 43.25 -4.98 1 65.62 173 PHE B O 1
ATOM 4597 N N . GLY B 1 174 ? 3.715 42.344 -6.969 1 66 174 GLY B N 1
ATOM 4598 C CA . GLY B 1 174 ? 2.848 43.375 -7.508 1 66 174 GLY B CA 1
ATOM 4599 C C . GLY B 1 174 ? 1.441 42.906 -7.797 1 66 174 GLY B C 1
ATOM 4600 O O . GLY B 1 174 ? 1.102 41.75 -7.492 1 66 174 GLY B O 1
ATOM 4601 N N . LEU B 1 175 ? 0.574 43.719 -8.094 1 67.88 175 LEU B N 1
ATOM 4602 C CA . LEU B 1 175 ? -0.814 43.438 -8.453 1 67.88 175 LEU B CA 1
ATOM 4603 C C . LEU B 1 175 ? -0.897 42.344 -9.5 1 67.88 175 LEU B C 1
ATOM 4605 O O . LEU B 1 175 ? -1.808 41.5 -9.461 1 67.88 175 LEU B O 1
ATOM 4609 N N . GLU B 1 176 ? 0.021 42.344 -10.305 1 70.25 176 GLU B N 1
ATOM 4610 C CA . GLU B 1 176 ? 0.055 41.312 -11.352 1 70.25 176 GLU B CA 1
ATOM 4611 C C . GLU B 1 176 ? 0.267 39.906 -10.766 1 70.25 176 GLU B C 1
ATOM 4613 O O . GLU B 1 176 ? -0.363 38.969 -11.203 1 70.25 176 GLU B O 1
ATOM 4618 N N . THR B 1 177 ? 1.037 39.906 -9.773 1 72.44 177 THR B N 1
ATOM 4619 C CA . THR B 1 177 ? 1.329 38.625 -9.141 1 72.44 177 THR B CA 1
ATOM 4620 C C . THR B 1 177 ? 0.099 38.062 -8.414 1 72.44 177 THR B C 1
ATOM 4622 O O . THR B 1 177 ? -0.184 36.875 -8.461 1 72.44 177 THR B O 1
ATOM 4625 N N . PHE B 1 178 ? -0.598 39 -7.836 1 73.88 178 PHE B N 1
ATOM 4626 C CA . PHE B 1 178 ? -1.806 38.625 -7.121 1 73.88 178 PHE B CA 1
ATOM 4627 C C . PHE B 1 178 ? -2.883 38.156 -8.094 1 73.88 178 PHE B C 1
ATOM 4629 O O . PHE B 1 178 ? -3.631 37.219 -7.801 1 73.88 178 PHE B O 1
ATOM 4636 N N . GLY B 1 179 ? -2.955 38.875 -9.172 1 73.44 179 GLY B N 1
ATOM 4637 C CA . GLY B 1 179 ? -3.904 38.469 -10.195 1 73.44 179 GLY B CA 1
ATOM 4638 C C . GLY B 1 179 ? -3.637 37.062 -10.734 1 73.44 179 GLY B C 1
ATOM 4639 O O . GLY B 1 179 ? -4.562 36.25 -10.883 1 73.44 179 GLY B O 1
ATOM 4640 N N . TYR B 1 180 ? -2.396 36.812 -10.969 1 72.19 180 TYR B N 1
ATOM 4641 C CA . TYR B 1 180 ? -2.004 35.5 -11.469 1 72.19 180 TYR B CA 1
ATOM 4642 C C . TYR B 1 180 ? -2.297 34.438 -10.438 1 72.19 180 TYR B C 1
ATOM 4644 O O . TYR B 1 180 ? -2.703 33.312 -10.797 1 72.19 180 TYR B O 1
ATOM 4652 N N . PHE B 1 181 ? -2.162 34.844 -9.258 1 73.19 181 PHE B N 1
ATOM 4653 C CA . PHE B 1 181 ? -2.432 33.906 -8.172 1 73.19 181 PHE B CA 1
ATOM 4654 C C . PHE B 1 181 ? -3.912 33.531 -8.117 1 73.19 181 PHE B C 1
ATOM 4656 O O . PHE B 1 181 ? -4.27 32.375 -7.977 1 73.19 181 PHE B O 1
ATOM 4663 N N . CYS B 1 182 ? -4.699 34.531 -8.195 1 78.81 182 CYS B N 1
ATOM 4664 C CA . CYS B 1 182 ? -6.145 34.312 -8.195 1 78.81 182 CYS B CA 1
ATOM 4665 C C . CYS B 1 182 ? -6.57 33.469 -9.383 1 78.81 182 CYS B C 1
ATOM 4667 O O . CYS B 1 182 ? -7.434 32.594 -9.25 1 78.81 182 CYS B O 1
ATOM 4669 N N . LEU B 1 183 ? -5.926 33.688 -10.453 1 81.38 183 LEU B N 1
ATOM 4670 C CA . LEU B 1 183 ? -6.23 32.938 -11.648 1 81.38 183 LEU B CA 1
ATOM 4671 C C . LEU B 1 183 ? -5.828 31.469 -11.469 1 81.38 183 LEU B C 1
ATOM 4673 O O . LEU B 1 183 ? -6.539 30.562 -11.914 1 81.38 183 LEU B O 1
ATOM 4677 N N . GLU B 1 184 ? -4.742 31.266 -10.844 1 77.31 184 GLU B N 1
ATOM 4678 C CA . GLU B 1 184 ? -4.262 29.906 -10.586 1 77.31 184 GLU B CA 1
ATOM 4679 C C . GLU B 1 184 ? -5.23 29.141 -9.688 1 77.31 184 GLU B C 1
ATOM 4681 O O . GLU B 1 184 ? -5.461 27.953 -9.891 1 77.31 184 GLU B O 1
ATOM 4686 N N . ILE B 1 185 ? -5.789 29.812 -8.734 1 80.06 185 ILE B N 1
ATOM 4687 C CA . ILE B 1 185 ? -6.758 29.203 -7.832 1 80.06 185 ILE B CA 1
ATOM 4688 C C . ILE B 1 185 ? -8.016 28.812 -8.609 1 80.06 185 ILE B C 1
ATOM 4690 O O . ILE B 1 185 ? -8.539 27.719 -8.438 1 80.06 185 ILE B O 1
ATOM 4694 N N . LEU B 1 186 ? -8.398 29.703 -9.477 1 85.06 186 LEU B N 1
ATOM 4695 C CA . LEU B 1 186 ? -9.594 29.453 -10.273 1 85.06 186 LEU B CA 1
ATOM 4696 C C . LEU B 1 186 ? -9.367 28.266 -11.211 1 85.06 186 LEU B C 1
ATOM 4698 O O . LEU B 1 186 ? -10.258 27.422 -11.383 1 85.06 186 LEU B O 1
ATOM 4702 N N . ILE B 1 187 ? -8.234 28.234 -11.742 1 86.12 187 ILE B N 1
ATOM 4703 C CA . ILE B 1 187 ? -7.902 27.172 -12.68 1 86.12 187 ILE B CA 1
ATOM 4704 C C . ILE B 1 187 ? -7.891 25.828 -11.938 1 86.12 187 ILE B C 1
ATOM 4706 O O . ILE B 1 187 ? -8.453 24.844 -12.422 1 86.12 187 ILE B O 1
ATOM 4710 N N . ILE B 1 188 ? -7.289 25.828 -10.805 1 82.94 188 ILE B N 1
ATOM 4711 C CA . ILE B 1 188 ? -7.145 24.562 -10.086 1 82.94 188 ILE B CA 1
ATOM 4712 C C . ILE B 1 188 ? -8.508 24.109 -9.57 1 82.94 188 ILE B C 1
ATOM 4714 O O . ILE B 1 188 ? -8.773 22.906 -9.484 1 82.94 188 ILE B O 1
ATOM 4718 N N . ILE B 1 189 ? -9.344 25.031 -9.25 1 84.44 189 ILE B N 1
ATOM 4719 C CA . ILE B 1 189 ? -10.695 24.688 -8.836 1 84.44 189 ILE B CA 1
ATOM 4720 C C . ILE B 1 189 ? -11.453 24.078 -10.008 1 84.44 189 ILE B C 1
ATOM 4722 O O . ILE B 1 189 ? -12.164 23.078 -9.844 1 84.44 189 ILE B O 1
ATOM 4726 N N . ALA B 1 190 ? -11.273 24.656 -11.133 1 87.06 190 ALA B N 1
ATOM 4727 C CA . ALA B 1 190 ? -11.922 24.141 -12.336 1 87.06 190 ALA B CA 1
ATOM 4728 C C . ALA B 1 190 ? -11.43 22.719 -12.648 1 87.06 190 ALA B C 1
ATOM 4730 O O . ALA B 1 190 ? -12.234 21.828 -12.945 1 87.06 190 ALA B O 1
ATOM 4731 N N . ILE B 1 191 ? -10.18 22.578 -12.562 1 85.56 191 ILE B N 1
ATOM 4732 C CA . ILE B 1 191 ? -9.586 21.266 -12.805 1 85.56 191 ILE B CA 1
ATOM 4733 C C . ILE B 1 191 ? -10.133 20.266 -11.797 1 85.56 191 ILE B C 1
ATOM 4735 O O . ILE B 1 191 ? -10.422 19.109 -12.148 1 85.56 191 ILE B O 1
ATOM 4739 N N . SER B 1 192 ? -10.203 20.688 -10.602 1 83.75 192 SER B N 1
ATOM 4740 C CA . SER B 1 192 ? -10.703 19.812 -9.547 1 83.75 192 SER B CA 1
ATOM 4741 C C . SER B 1 192 ? -12.133 19.375 -9.828 1 83.75 192 SER B C 1
ATOM 4743 O O . SER B 1 192 ? -12.492 18.219 -9.594 1 83.75 192 SER B O 1
ATOM 4745 N N . PHE B 1 193 ? -12.891 20.281 -10.328 1 82.88 193 PHE B N 1
ATOM 4746 C CA . PHE B 1 193 ? -14.273 19.969 -10.641 1 82.88 193 PHE B CA 1
ATOM 4747 C C . PHE B 1 193 ? -14.359 18.969 -11.797 1 82.88 193 PHE B C 1
ATOM 4749 O O . PHE B 1 193 ? -15.133 18.016 -11.75 1 82.88 193 PHE B O 1
ATOM 4756 N N . VAL B 1 194 ? -13.617 19.219 -12.734 1 85.31 194 VAL B N 1
ATOM 4757 C CA . VAL B 1 194 ? -13.594 18.328 -13.891 1 85.31 194 VAL B CA 1
ATOM 4758 C C . VAL B 1 194 ? -13.109 16.938 -13.453 1 85.31 194 VAL B C 1
ATOM 4760 O O . VAL B 1 194 ? -13.672 15.922 -13.859 1 85.31 194 VAL B O 1
ATOM 4763 N N . ALA B 1 195 ? -12.125 16.938 -12.719 1 83.81 195 ALA B N 1
ATOM 4764 C CA . ALA B 1 195 ? -11.57 15.688 -12.234 1 83.81 195 ALA B CA 1
ATOM 4765 C C . ALA B 1 195 ? -12.594 14.922 -11.391 1 83.81 195 ALA B C 1
ATOM 4767 O O . ALA B 1 195 ? -12.672 13.695 -11.453 1 83.81 195 ALA B O 1
ATOM 4768 N N . THR B 1 196 ? -13.328 15.695 -10.609 1 78.88 196 THR B N 1
ATOM 4769 C CA . THR B 1 196 ? -14.352 15.078 -9.781 1 78.88 196 THR B CA 1
ATOM 4770 C C . THR B 1 196 ? -15.398 14.375 -10.648 1 78.88 196 THR B C 1
ATOM 4772 O O . THR B 1 196 ? -15.812 13.258 -10.336 1 78.88 196 THR B O 1
ATOM 4775 N N . ILE B 1 197 ? -15.742 15.008 -11.664 1 80.12 197 ILE B N 1
ATOM 4776 C CA . ILE B 1 197 ? -16.734 14.438 -12.578 1 80.12 197 ILE B CA 1
ATOM 4777 C C . ILE B 1 197 ? -16.156 13.188 -13.242 1 80.12 197 ILE B C 1
ATOM 4779 O O . ILE B 1 197 ? -16.812 12.148 -13.305 1 80.12 197 ILE B O 1
ATOM 4783 N N . LEU B 1 198 ? -14.984 13.297 -13.664 1 79.75 198 LEU B N 1
ATOM 4784 C CA . LEU B 1 198 ? -14.32 12.188 -14.328 1 79.75 198 LEU B CA 1
ATOM 4785 C C . LEU B 1 198 ? -14.18 10.992 -13.391 1 79.75 198 LEU B C 1
ATOM 4787 O O . LEU B 1 198 ? -14.461 9.852 -13.773 1 79.75 198 LEU B O 1
ATOM 4791 N N . LEU B 1 199 ? -13.805 11.258 -12.242 1 77.5 199 LEU B N 1
ATOM 4792 C CA . LEU B 1 199 ? -13.555 10.195 -11.281 1 77.5 199 LEU B CA 1
ATOM 4793 C C . LEU B 1 199 ? -14.859 9.562 -10.812 1 77.5 199 LEU B C 1
ATOM 4795 O O . LEU B 1 199 ? -14.922 8.359 -10.57 1 77.5 199 LEU B O 1
ATOM 4799 N N . SER B 1 200 ? -15.883 10.453 -10.719 1 73.44 200 SER B N 1
ATOM 4800 C CA . SER B 1 200 ? -17.203 9.922 -10.391 1 73.44 200 SER B CA 1
ATOM 4801 C C . SER B 1 200 ? -17.703 8.961 -11.461 1 73.44 200 SER B C 1
ATOM 4803 O O . SER B 1 200 ? -18.344 7.953 -11.148 1 73.44 200 SER B O 1
ATOM 4805 N N . PHE B 1 201 ? -17.359 9.273 -12.617 1 73.69 201 PHE B N 1
ATOM 4806 C CA . PHE B 1 201 ? -17.719 8.398 -13.727 1 73.69 201 PHE B CA 1
ATOM 4807 C C . PHE B 1 201 ? -16.953 7.082 -13.648 1 73.69 201 PHE B C 1
ATOM 4809 O O . PHE B 1 201 ? -17.5 6.02 -13.922 1 73.69 201 PHE B O 1
ATOM 4816 N N . LEU B 1 202 ? -15.742 7.184 -13.242 1 74.69 202 LEU B N 1
ATOM 4817 C CA . LEU B 1 202 ? -14.914 5.988 -13.109 1 74.69 202 LEU B CA 1
ATOM 4818 C C . LEU B 1 202 ? -15.414 5.109 -11.969 1 74.69 202 LEU B C 1
ATOM 4820 O O . LEU B 1 202 ? -15.398 3.881 -12.07 1 74.69 202 LEU B O 1
ATOM 4824 N N . LEU B 1 203 ? -15.805 5.77 -10.945 1 71.62 203 LEU B N 1
ATOM 4825 C CA . LEU B 1 203 ? -16.328 5.047 -9.789 1 71.62 203 LEU B CA 1
ATOM 4826 C C . LEU B 1 203 ? -17.609 4.297 -10.141 1 71.62 203 LEU B C 1
ATOM 4828 O O . LEU B 1 203 ? -17.844 3.205 -9.617 1 71.62 203 LEU B O 1
ATOM 4832 N N . LYS B 1 204 ? -18.391 4.824 -10.984 1 67.75 204 LYS B N 1
ATOM 4833 C CA . LYS B 1 204 ? -19.672 4.25 -11.352 1 67.75 204 LYS B CA 1
ATOM 4834 C C . LYS B 1 204 ? -19.5 3.156 -12.406 1 67.75 204 LYS B C 1
ATOM 4836 O O . LYS B 1 204 ? -20.141 2.1 -12.312 1 67.75 204 LYS B O 1
ATOM 4841 N N . LYS B 1 205 ? -18.75 3.412 -13.266 1 62.84 205 LYS B N 1
ATOM 4842 C CA . LYS B 1 205 ? -18.734 2.57 -14.453 1 62.84 205 LYS B CA 1
ATOM 4843 C C . LYS B 1 205 ? -17.781 1.39 -14.273 1 62.84 205 LYS B C 1
ATOM 4845 O O . LYS B 1 205 ? -17.953 0.34 -14.898 1 62.84 205 LYS B O 1
ATOM 4850 N N . ILE B 1 206 ? -16.859 1.635 -13.508 1 59.62 206 ILE B N 1
ATOM 4851 C CA . ILE B 1 206 ? -15.852 0.579 -13.492 1 59.62 206 ILE B CA 1
ATOM 4852 C C . ILE B 1 206 ? -16.344 -0.594 -12.648 1 59.62 206 ILE B C 1
ATOM 4854 O O . ILE B 1 206 ? -16.453 -0.489 -11.422 1 59.62 206 ILE B O 1
ATOM 4858 N N . ASP B 1 207 ? -17.094 -1.41 -13.234 1 59.34 207 ASP B N 1
ATOM 4859 C CA . ASP B 1 207 ? -17.484 -2.67 -12.602 1 59.34 207 ASP B CA 1
ATOM 4860 C C . ASP B 1 207 ? -16.281 -3.602 -12.469 1 59.34 207 ASP B C 1
ATOM 4862 O O . ASP B 1 207 ? -16.391 -4.809 -12.695 1 59.34 207 ASP B O 1
ATOM 4866 N N . HIS B 1 208 ? -15.219 -2.979 -12.289 1 61.72 208 HIS B N 1
ATOM 4867 C CA . HIS B 1 208 ? -14.016 -3.785 -12.164 1 61.72 208 HIS B CA 1
ATOM 4868 C C . HIS B 1 208 ? -13.656 -4.012 -10.695 1 61.72 208 HIS B C 1
ATOM 4870 O O . HIS B 1 208 ? -13.961 -3.176 -9.844 1 61.72 208 HIS B O 1
ATOM 4876 N N . HIS B 1 209 ? -13.25 -5.148 -10.445 1 66.44 209 HIS B N 1
ATOM 4877 C CA . HIS B 1 209 ? -12.898 -5.578 -9.102 1 66.44 209 HIS B CA 1
ATOM 4878 C C . HIS B 1 209 ? -11.859 -4.648 -8.477 1 66.44 209 HIS B C 1
ATOM 4880 O O . HIS B 1 209 ? -11.758 -4.562 -7.25 1 66.44 209 HIS B O 1
ATOM 4886 N N . ILE B 1 210 ? -11.195 -3.986 -9.344 1 74.81 210 ILE B N 1
ATOM 4887 C CA . ILE B 1 210 ? -10.203 -3.021 -8.883 1 74.81 210 ILE B CA 1
ATOM 4888 C C . ILE B 1 210 ? -10.625 -1.611 -9.289 1 74.81 210 ILE B C 1
ATOM 4890 O O . ILE B 1 210 ? -10.703 -1.299 -10.484 1 74.81 210 ILE B O 1
ATOM 4894 N N . LYS B 1 211 ? -10.984 -0.762 -8.391 1 80.19 211 LYS B N 1
ATOM 4895 C CA . LYS B 1 211 ? -11.453 0.552 -8.82 1 80.19 211 LYS B CA 1
ATOM 4896 C C . LYS B 1 211 ? -10.828 1.661 -7.977 1 80.19 211 LYS B C 1
ATOM 4898 O O . LYS B 1 211 ? -10.609 2.773 -8.461 1 80.19 211 LYS B O 1
ATOM 4903 N N . PHE B 1 212 ? -10.344 1.388 -6.871 1 86.31 212 PHE B N 1
ATOM 4904 C CA . PHE B 1 212 ? -9.969 2.451 -5.949 1 86.31 212 PHE B CA 1
ATOM 4905 C C . PHE B 1 212 ? -8.508 2.836 -6.141 1 86.31 212 PHE B C 1
ATOM 4907 O O . PHE B 1 212 ? -8.164 4.02 -6.125 1 86.31 212 PHE B O 1
ATOM 4914 N N . VAL B 1 213 ? -7.742 1.89 -6.391 1 88.06 213 VAL B N 1
ATOM 4915 C CA . VAL B 1 213 ? -6.312 2.139 -6.535 1 88.06 213 VAL B CA 1
ATOM 4916 C C . VAL B 1 213 ? -6.066 3.057 -7.73 1 88.06 213 VAL B C 1
ATOM 4918 O O . VAL B 1 213 ? -5.332 4.043 -7.621 1 88.06 213 VAL B O 1
ATOM 4921 N N . PRO B 1 214 ? -6.723 2.801 -8.836 1 87.44 214 PRO B N 1
ATOM 4922 C CA . PRO B 1 214 ? -6.523 3.689 -9.984 1 87.44 214 PRO B CA 1
ATOM 4923 C C . PRO B 1 214 ? -6.949 5.129 -9.695 1 87.44 214 PRO B C 1
ATOM 4925 O O . PRO B 1 214 ? -6.352 6.07 -10.227 1 87.44 214 PRO B O 1
ATOM 4928 N N . ILE B 1 215 ? -7.953 5.258 -8.914 1 88.44 215 ILE B N 1
ATOM 4929 C CA . ILE B 1 215 ? -8.43 6.59 -8.555 1 88.44 215 ILE B CA 1
ATOM 4930 C C . ILE B 1 215 ? -7.363 7.316 -7.738 1 88.44 215 ILE B C 1
ATOM 4932 O O . ILE B 1 215 ? -7.051 8.477 -8.008 1 88.44 215 ILE B O 1
ATOM 4936 N N . ILE B 1 216 ? -6.816 6.629 -6.812 1 91.19 216 ILE B N 1
ATOM 4937 C CA . ILE B 1 216 ? -5.77 7.203 -5.977 1 91.19 216 ILE B CA 1
ATOM 4938 C C . ILE B 1 216 ? -4.566 7.578 -6.84 1 91.19 216 ILE B C 1
ATOM 4940 O O . ILE B 1 216 ? -3.994 8.656 -6.68 1 91.19 216 ILE B O 1
ATOM 4944 N N . LEU B 1 217 ? -4.273 6.699 -7.738 1 91.81 217 LEU B N 1
ATOM 4945 C CA . LEU B 1 217 ? -3.145 6.953 -8.625 1 91.81 217 LEU B CA 1
ATOM 4946 C C . LEU B 1 217 ? -3.408 8.172 -9.508 1 91.81 217 LEU B C 1
ATOM 4948 O O . LEU B 1 217 ? -2.502 8.969 -9.758 1 91.81 217 LEU B O 1
ATOM 4952 N N . LEU B 1 218 ? -4.586 8.297 -9.938 1 90.12 218 LEU B N 1
ATOM 4953 C CA . LEU B 1 218 ? -4.965 9.43 -10.773 1 90.12 218 LEU B CA 1
ATOM 4954 C C . LEU B 1 218 ? -4.891 10.734 -9.977 1 90.12 218 LEU B C 1
ATOM 4956 O O . LEU B 1 218 ? -4.465 11.766 -10.508 1 90.12 218 LEU B O 1
ATOM 4960 N N . ILE B 1 219 ? -5.316 10.672 -8.797 1 91.12 219 ILE B N 1
ATOM 4961 C CA . ILE B 1 219 ? -5.266 11.836 -7.918 1 91.12 219 ILE B CA 1
ATOM 4962 C C . ILE B 1 219 ? -3.816 12.266 -7.707 1 91.12 219 ILE B C 1
ATOM 4964 O O . ILE B 1 219 ? -3.49 13.453 -7.812 1 91.12 219 ILE B O 1
ATOM 4968 N N . ILE B 1 220 ? -2.992 11.336 -7.445 1 92.5 220 ILE B N 1
ATOM 4969 C CA . ILE B 1 220 ? -1.576 11.617 -7.238 1 92.5 220 ILE B CA 1
ATOM 4970 C C . ILE B 1 220 ? -0.969 12.18 -8.523 1 92.5 220 ILE B C 1
ATOM 4972 O O . ILE B 1 220 ? -0.174 13.125 -8.477 1 92.5 220 ILE B O 1
ATOM 4976 N N . LEU B 1 221 ? -1.369 11.617 -9.594 1 90.75 221 LEU B N 1
ATOM 4977 C CA . LEU B 1 221 ? -0.857 12.062 -10.883 1 90.75 221 LEU B CA 1
ATOM 4978 C C . LEU B 1 221 ? -1.258 13.508 -11.156 1 90.75 221 LEU B C 1
ATOM 4980 O O . LEU B 1 221 ? -0.428 14.32 -11.578 1 90.75 221 LEU B O 1
ATOM 4984 N N . ILE B 1 222 ? -2.479 13.836 -10.977 1 89.19 222 ILE B N 1
ATOM 4985 C CA . ILE B 1 222 ? -2.98 15.188 -11.188 1 89.19 222 ILE B CA 1
ATOM 4986 C C . ILE B 1 222 ? -2.268 16.156 -10.25 1 89.19 222 ILE B C 1
ATOM 4988 O O . ILE B 1 222 ? -1.905 17.266 -10.648 1 89.19 222 ILE B O 1
ATOM 4992 N N . TYR B 1 223 ? -2.102 15.758 -9.016 1 87.81 223 TYR B N 1
ATOM 4993 C CA . TYR B 1 223 ? -1.367 16.562 -8.047 1 87.81 223 TYR B CA 1
ATOM 4994 C C . TYR B 1 223 ? 0.025 16.906 -8.57 1 87.81 223 TYR B C 1
ATOM 4996 O O . TYR B 1 223 ? 0.435 18.062 -8.547 1 87.81 223 TYR B O 1
ATOM 5004 N N . GLU B 1 224 ? 0.709 15.914 -9.07 1 88.38 224 GLU B N 1
ATOM 5005 C CA . GLU B 1 224 ? 2.088 16.094 -9.516 1 88.38 224 GLU B CA 1
ATOM 5006 C C . GLU B 1 224 ? 2.15 16.938 -10.789 1 88.38 224 GLU B C 1
ATOM 5008 O O . GLU B 1 224 ? 3.068 17.734 -10.969 1 88.38 224 GLU B O 1
ATOM 5013 N N . ILE B 1 225 ? 1.246 16.688 -11.617 1 87.38 225 ILE B N 1
ATOM 5014 C CA . ILE B 1 225 ? 1.199 17.469 -12.852 1 87.38 225 ILE B CA 1
ATOM 5015 C C . ILE B 1 225 ? 0.886 18.922 -12.531 1 87.38 225 ILE B C 1
ATOM 5017 O O . ILE B 1 225 ? 1.481 19.828 -13.109 1 87.38 225 ILE B O 1
ATOM 5021 N N . SER B 1 226 ? -0.072 19.109 -11.633 1 85.12 226 SER B N 1
ATOM 5022 C CA . SER B 1 226 ? -0.43 20.469 -11.219 1 85.12 226 SER B CA 1
ATOM 5023 C C . SER B 1 226 ? 0.76 21.172 -10.586 1 85.12 226 SER B C 1
ATOM 5025 O O . SER B 1 226 ? 0.932 22.391 -10.766 1 85.12 226 SER B O 1
ATOM 5027 N N . LYS B 1 227 ? 1.521 20.422 -9.875 1 81.81 227 LYS B N 1
ATOM 5028 C CA . LYS B 1 227 ? 2.711 20.984 -9.242 1 81.81 227 LYS B CA 1
ATOM 5029 C C . LYS B 1 227 ? 3.713 21.469 -10.289 1 81.81 227 LYS B C 1
ATOM 5031 O O . LYS B 1 227 ? 4.395 22.484 -10.086 1 81.81 227 LYS B O 1
ATOM 5036 N N . ILE B 1 228 ? 3.859 20.766 -11.398 1 81.62 228 ILE B N 1
ATOM 5037 C CA . ILE B 1 228 ? 4.777 21.141 -12.469 1 81.62 228 ILE B CA 1
ATOM 5038 C C . ILE B 1 228 ? 4.363 22.484 -13.07 1 81.62 228 ILE B C 1
ATOM 5040 O O . ILE B 1 228 ? 5.215 23.297 -13.438 1 81.62 228 ILE B O 1
ATOM 5044 N N . PHE B 1 229 ? 3.074 22.719 -13.102 1 79.81 229 PHE B N 1
ATOM 5045 C CA . PHE B 1 229 ? 2.559 23.969 -13.656 1 79.81 229 PHE B CA 1
ATOM 5046 C C . PHE B 1 229 ? 2.465 25.047 -12.578 1 79.81 229 PHE B C 1
ATOM 5048 O O . PHE B 1 229 ? 1.829 26.078 -12.781 1 79.81 229 PHE B O 1
ATOM 5055 N N . HIS B 1 230 ? 2.975 24.703 -11.383 1 74.06 230 HIS B N 1
ATOM 5056 C CA . HIS B 1 230 ? 3.064 25.641 -10.266 1 74.06 230 HIS B CA 1
ATOM 5057 C C . HIS B 1 230 ? 1.681 26.016 -9.75 1 74.06 230 HIS B C 1
ATOM 5059 O O . HIS B 1 230 ? 1.468 27.141 -9.297 1 74.06 230 HIS B O 1
ATOM 5065 N N . LEU B 1 231 ? 0.725 25.203 -9.969 1 77.75 231 LEU B N 1
ATOM 5066 C CA . LEU B 1 231 ? -0.606 25.391 -9.406 1 77.75 231 LEU B CA 1
ATOM 5067 C C . LEU B 1 231 ? -0.661 24.875 -7.969 1 77.75 231 LEU B C 1
ATOM 5069 O O . LEU B 1 231 ? 0.14 24.031 -7.574 1 77.75 231 LEU B O 1
ATOM 5073 N N . PRO B 1 232 ? -1.522 25.531 -7.164 1 78.81 232 PRO B N 1
ATOM 5074 C CA . PRO B 1 232 ? -1.702 25.016 -5.809 1 78.81 232 PRO B CA 1
ATOM 5075 C C . PRO B 1 232 ? -2.387 23.641 -5.797 1 78.81 232 PRO B C 1
ATOM 5077 O O . PRO B 1 232 ? -3.596 23.562 -5.57 1 78.81 232 PRO B O 1
ATOM 5080 N N . ALA B 1 233 ? -1.582 22.625 -5.91 1 82.94 233 ALA B N 1
ATOM 5081 C CA . ALA B 1 233 ? -2.062 21.266 -6.168 1 82.94 233 ALA B CA 1
ATOM 5082 C C . ALA B 1 233 ? -2.877 20.75 -4.988 1 82.94 233 ALA B C 1
ATOM 5084 O O . ALA B 1 233 ? -3.754 19.906 -5.16 1 82.94 233 ALA B O 1
ATOM 5085 N N . LEU B 1 234 ? -2.664 21.25 -3.801 1 80.88 234 LEU B N 1
ATOM 5086 C CA . LEU B 1 234 ? -3.375 20.781 -2.619 1 80.88 234 LEU B CA 1
ATOM 5087 C C . LEU B 1 234 ? -4.84 21.203 -2.658 1 80.88 234 LEU B C 1
ATOM 5089 O O . LEU B 1 234 ? -5.699 20.531 -2.074 1 80.88 234 LEU B O 1
ATOM 5093 N N . ILE B 1 235 ? -5.078 22.328 -3.275 1 82.69 235 ILE B N 1
ATOM 5094 C CA . ILE B 1 235 ? -6.453 22.781 -3.428 1 82.69 235 ILE B CA 1
ATOM 5095 C C . ILE B 1 235 ? -7.254 21.75 -4.219 1 82.69 235 ILE B C 1
ATOM 5097 O O . ILE B 1 235 ? -8.422 21.5 -3.914 1 82.69 235 ILE B O 1
ATOM 5101 N N . PHE B 1 236 ? -6.551 21.234 -5.168 1 86.25 236 PHE B N 1
ATOM 5102 C CA . PHE B 1 236 ? -7.191 20.203 -5.973 1 86.25 236 PHE B CA 1
ATOM 5103 C C . PHE B 1 236 ? -7.648 19.047 -5.098 1 86.25 236 PHE B C 1
ATOM 5105 O O . PHE B 1 236 ? -8.789 18.578 -5.203 1 86.25 236 PHE B O 1
ATOM 5112 N N . ILE B 1 237 ? -6.84 18.578 -4.23 1 85.88 237 ILE B N 1
ATOM 5113 C CA . ILE B 1 237 ? -7.145 17.422 -3.389 1 85.88 237 ILE B CA 1
ATOM 5114 C C . ILE B 1 237 ? -8.289 17.766 -2.438 1 85.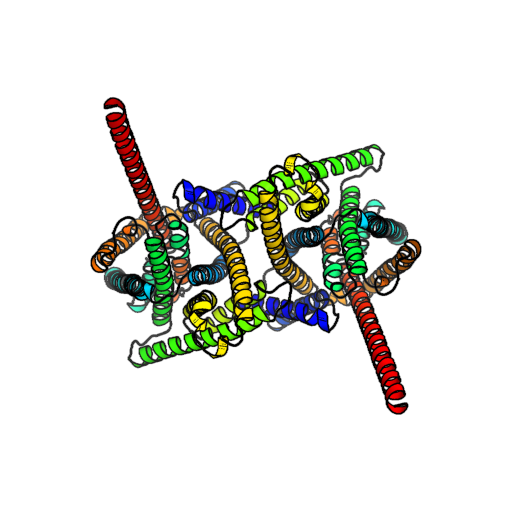88 237 ILE B C 1
ATOM 5116 O O . ILE B 1 237 ? -9.188 16.953 -2.221 1 85.88 237 ILE B O 1
ATOM 5120 N N . LEU B 1 238 ? -8.242 18.922 -1.909 1 83.38 238 LEU B N 1
ATOM 5121 C CA . LEU B 1 238 ? -9.258 19.359 -0.955 1 83.38 238 LEU B CA 1
ATOM 5122 C C . LEU B 1 238 ? -10.625 19.453 -1.622 1 83.38 238 LEU B C 1
ATOM 5124 O O . LEU B 1 238 ? -11.617 18.938 -1.096 1 83.38 238 LEU B O 1
ATOM 5128 N N . VAL B 1 239 ? -10.641 20.109 -2.732 1 83.69 239 VAL B N 1
ATOM 5129 C CA . VAL B 1 239 ? -11.898 20.312 -3.441 1 83.69 239 VAL B CA 1
ATOM 5130 C C . VAL B 1 239 ? -12.438 18.969 -3.928 1 83.69 239 VAL B C 1
ATOM 5132 O O . VAL B 1 239 ? -13.641 18.719 -3.85 1 83.69 239 VAL B O 1
ATOM 5135 N N . PHE B 1 240 ? -11.57 18.188 -4.43 1 86.25 240 PHE B N 1
ATOM 5136 C CA . PHE B 1 240 ? -11.961 16.859 -4.887 1 86.25 240 PHE B CA 1
ATOM 5137 C C . PHE B 1 240 ? -12.555 16.047 -3.742 1 86.25 240 PHE B C 1
ATOM 5139 O O . PHE B 1 240 ? -13.625 15.453 -3.883 1 86.25 240 PHE B O 1
ATOM 5146 N N . GLY B 1 241 ? -11.883 15.961 -2.664 1 85.31 241 GLY B N 1
ATOM 5147 C CA . GLY B 1 241 ? -12.352 15.211 -1.509 1 85.31 241 GLY B CA 1
ATOM 5148 C C . GLY B 1 241 ? -13.688 15.711 -0.982 1 85.31 241 GLY B C 1
ATOM 5149 O O . GLY B 1 241 ? -14.57 14.914 -0.656 1 85.31 241 GLY B O 1
ATOM 5150 N N . LEU B 1 242 ? -13.836 17.031 -0.91 1 83.62 242 LEU B N 1
ATOM 5151 C CA . LEU B 1 242 ? -15.078 17.625 -0.441 1 83.62 242 LEU B CA 1
ATOM 5152 C C . LEU B 1 242 ? -16.234 17.312 -1.388 1 83.62 242 LEU B C 1
ATOM 5154 O O . LEU B 1 242 ? -17.359 17.062 -0.944 1 83.62 242 LEU B O 1
ATOM 5158 N N . SER B 1 243 ? -15.953 17.359 -2.623 1 83.5 243 SER B N 1
ATOM 5159 C CA . SER B 1 243 ? -16.984 17.109 -3.625 1 83.5 243 SER B CA 1
ATOM 5160 C C . SER B 1 243 ? -17.453 15.656 -3.586 1 83.5 243 SER B C 1
ATOM 5162 O O . SER B 1 243 ? -18.656 15.391 -3.598 1 83.5 243 SER B O 1
ATOM 5164 N N . ILE B 1 244 ? -16.516 14.836 -3.473 1 83 244 ILE B N 1
ATOM 5165 C CA . ILE B 1 244 ? -16.844 13.414 -3.49 1 83 244 ILE B CA 1
ATOM 5166 C C . ILE B 1 244 ? -17.469 13.008 -2.158 1 83 244 ILE B C 1
ATOM 5168 O O . ILE B 1 244 ? -18.359 12.156 -2.117 1 83 244 ILE B O 1
ATOM 5172 N N . GLY B 1 245 ? -17.062 13.57 -1.142 1 82.81 245 GLY B N 1
ATOM 5173 C CA . GLY B 1 245 ? -17.578 13.25 0.18 1 82.81 245 GLY B CA 1
ATOM 5174 C C . GLY B 1 245 ? -18.984 13.797 0.421 1 82.81 245 GLY B C 1
ATOM 5175 O O . GLY B 1 245 ? -19.672 13.352 1.333 1 82.81 245 GLY B O 1
ATOM 5176 N N . ASN B 1 246 ? -19.375 14.781 -0.363 1 81.44 246 ASN B N 1
ATOM 5177 C CA . ASN B 1 246 ? -20.672 15.422 -0.181 1 81.44 246 ASN B CA 1
ATOM 5178 C C . ASN B 1 246 ? -21.516 15.359 -1.453 1 81.44 246 ASN B C 1
ATOM 5180 O O . ASN B 1 246 ? -22.125 16.344 -1.843 1 81.44 246 ASN B O 1
ATOM 5184 N N . LEU B 1 247 ? -21.453 14.297 -2.059 1 75 247 LEU B N 1
ATOM 5185 C CA . LEU B 1 247 ? -22.203 14.125 -3.301 1 75 247 LEU B CA 1
ATOM 5186 C C . LEU B 1 247 ? -23.703 14.336 -3.074 1 75 247 LEU B C 1
ATOM 5188 O O . LEU B 1 247 ? -24.406 14.805 -3.967 1 75 247 LEU B O 1
ATOM 5192 N N . ASP B 1 248 ? -24.125 13.953 -1.896 1 70.19 248 ASP B N 1
ATOM 5193 C CA . ASP B 1 248 ? -25.547 14.102 -1.577 1 70.19 248 ASP B CA 1
ATOM 5194 C C . ASP B 1 248 ? -25.953 15.578 -1.58 1 70.19 248 ASP B C 1
ATOM 5196 O O . ASP B 1 248 ? -27.078 15.906 -1.954 1 70.19 248 ASP B O 1
ATOM 5200 N N . GLU B 1 249 ? -25.094 16.312 -1.145 1 64.75 249 GLU B N 1
ATOM 5201 C CA . GLU B 1 249 ? -25.375 17.734 -1.076 1 64.75 249 GLU B CA 1
ATOM 5202 C C . GLU B 1 249 ? -25.328 18.375 -2.459 1 64.75 249 GLU B C 1
ATOM 5204 O O . GLU B 1 249 ? -25.891 19.453 -2.678 1 64.75 249 GLU B O 1
ATOM 5209 N N . LEU B 1 250 ? -24.703 17.688 -3.291 1 60.97 250 LEU B N 1
ATOM 5210 C CA . LEU B 1 250 ? -24.609 18.203 -4.648 1 60.97 250 LEU B CA 1
ATOM 5211 C C . LEU B 1 250 ? -25.781 17.75 -5.504 1 60.97 250 LEU B C 1
ATOM 5213 O O . LEU B 1 250 ? -25.844 18.047 -6.695 1 60.97 250 LEU B O 1
ATOM 5217 N N . LYS B 1 251 ? -26.609 16.859 -4.879 1 56.84 251 LYS B N 1
ATOM 5218 C CA . LYS B 1 251 ? -27.812 16.328 -5.512 1 56.84 251 LYS B CA 1
ATOM 5219 C C . LYS B 1 251 ? -28.641 17.438 -6.148 1 56.84 251 LYS B C 1
ATOM 5221 O O . LYS B 1 251 ? -29.438 17.172 -7.059 1 56.84 251 LYS B O 1
ATOM 5226 N N . HIS B 1 252 ? -28.547 18.547 -5.473 1 50.56 252 HIS B N 1
ATOM 5227 C CA . HIS B 1 252 ? -29.453 19.594 -5.922 1 50.56 252 HIS B CA 1
ATOM 5228 C C . HIS B 1 252 ? -29.125 20.031 -7.344 1 50.56 252 HIS B C 1
ATOM 5230 O O . HIS B 1 252 ? -29.906 20.75 -7.973 1 50.56 252 HIS B O 1
ATOM 5236 N N . PHE B 1 253 ? -27.984 19.547 -7.707 1 48.41 253 PHE B N 1
ATOM 5237 C CA . PHE B 1 253 ? -27.688 19.969 -9.07 1 48.41 253 PHE B CA 1
ATOM 5238 C C . PHE B 1 253 ? -28.328 19.016 -10.078 1 48.41 253 PHE B C 1
ATOM 5240 O O . PHE B 1 253 ? -28.266 17.797 -9.914 1 48.41 253 PHE B O 1
ATOM 5247 N N . LYS B 1 254 ? -29.375 19.422 -10.836 1 48.44 254 LYS B N 1
ATOM 5248 C CA . LYS B 1 254 ? -30.281 18.797 -11.789 1 48.44 254 LYS B CA 1
ATOM 5249 C C . LYS B 1 254 ? -29.578 17.703 -12.578 1 48.44 254 LYS B C 1
ATOM 5251 O O . LYS B 1 254 ? -30.188 16.672 -12.898 1 48.44 254 LYS B O 1
ATOM 5256 N N . TRP B 1 255 ? -28.5 17.922 -12.938 1 46.72 255 TRP B N 1
ATOM 5257 C CA . TRP B 1 255 ? -27.812 17.016 -13.859 1 46.72 255 TRP B CA 1
ATOM 5258 C C . TRP B 1 255 ? -27.531 15.68 -13.203 1 46.72 255 TRP B C 1
ATOM 5260 O O . TRP B 1 255 ? -27.391 14.656 -13.883 1 46.72 255 TRP B O 1
ATOM 5270 N N . ILE B 1 256 ? -27.484 15.688 -11.875 1 52.12 256 ILE B N 1
ATOM 5271 C CA . ILE B 1 256 ? -27.219 14.484 -11.094 1 52.12 256 ILE B CA 1
ATOM 5272 C C . ILE B 1 256 ? -28.531 13.805 -10.727 1 52.12 256 ILE B C 1
ATOM 5274 O O . ILE B 1 256 ? -28.547 12.625 -10.359 1 52.12 256 ILE B O 1
ATOM 5278 N N . GLN B 1 257 ? -29.609 14.523 -10.609 1 48.69 257 GLN B N 1
ATOM 5279 C CA . GLN B 1 257 ? -30.922 14.023 -10.219 1 48.69 257 GLN B CA 1
ATOM 5280 C C . GLN B 1 257 ? -31.297 12.789 -11.023 1 48.69 257 GLN B C 1
ATOM 5282 O O . GLN B 1 257 ? -31.969 11.883 -10.508 1 48.69 257 GLN B O 1
ATOM 5287 N N . ASN B 1 258 ? -31.219 12.922 -12.25 1 47.5 258 ASN B N 1
ATOM 5288 C CA . ASN B 1 258 ? -31.797 11.836 -13.031 1 47.5 258 ASN B CA 1
ATOM 5289 C C . ASN B 1 258 ? -31.156 10.492 -12.68 1 47.5 258 ASN B C 1
ATOM 5291 O O . ASN B 1 258 ? -31.609 9.445 -13.141 1 47.5 258 ASN B O 1
ATOM 5295 N N . PHE B 1 259 ? -30.094 10.539 -11.797 1 49.31 259 PHE B N 1
ATOM 5296 C CA . PHE B 1 259 ? -29.438 9.258 -11.602 1 49.31 259 PHE B CA 1
ATOM 5297 C C . PHE B 1 259 ? -29.5 8.836 -10.141 1 49.31 259 PHE B C 1
ATOM 5299 O O . PHE B 1 259 ? -28.469 8.531 -9.531 1 49.31 259 PHE B O 1
ATOM 5306 N N . ARG B 1 260 ? -30.656 9.023 -9.477 1 50.12 260 ARG B N 1
ATOM 5307 C CA . ARG B 1 260 ? -30.891 8.781 -8.055 1 50.12 260 ARG B CA 1
ATOM 5308 C C . ARG B 1 260 ? -30.281 7.453 -7.625 1 50.12 260 ARG B C 1
ATOM 5310 O O . ARG B 1 260 ? -29.578 7.387 -6.609 1 50.12 260 ARG B O 1
ATOM 5317 N N . LEU B 1 261 ? -30.906 6.312 -8.141 1 50.19 261 LEU B N 1
ATOM 5318 C CA . LEU B 1 261 ? -30.422 4.973 -7.824 1 50.19 261 LEU B CA 1
ATOM 5319 C C . LEU B 1 261 ? -28.906 4.902 -7.898 1 50.19 261 LEU B C 1
ATOM 5321 O O . LEU B 1 261 ? -28.266 4.238 -7.074 1 50.19 261 LEU B O 1
ATOM 5325 N N . ASP B 1 262 ? -28.391 5.863 -8.664 1 65.25 262 ASP B N 1
ATOM 5326 C CA . ASP B 1 262 ? -26.969 5.965 -8.984 1 65.25 262 ASP B CA 1
ATOM 5327 C C . ASP B 1 262 ? -26.188 6.66 -7.867 1 65.25 262 ASP B C 1
ATOM 5329 O O . ASP B 1 262 ? -25.047 6.316 -7.594 1 65.25 262 ASP B O 1
ATOM 5333 N N . LEU B 1 263 ? -27.125 7.234 -7.008 1 69 263 LEU B N 1
ATOM 5334 C CA . LEU B 1 263 ? -26.469 7.984 -5.945 1 69 263 LEU B CA 1
ATOM 5335 C C . LEU B 1 263 ? -26.172 7.086 -4.75 1 69 263 LEU B C 1
ATOM 5337 O O . LEU B 1 263 ? -25.141 7.238 -4.094 1 69 263 LEU B O 1
ATOM 5341 N N . LEU B 1 264 ? -27.156 6.211 -4.516 1 72 264 LEU B N 1
ATOM 5342 C CA . LEU B 1 264 ? -26.953 5.297 -3.398 1 72 264 LEU B CA 1
ATOM 5343 C C . LEU B 1 264 ? -25.734 4.406 -3.646 1 72 264 LEU B C 1
ATOM 5345 O O . LEU B 1 264 ? -24.938 4.168 -2.736 1 72 264 LEU B O 1
ATOM 5349 N N . LEU B 1 265 ? -25.688 3.98 -4.836 1 74.88 265 LEU B N 1
ATOM 5350 C CA . LEU B 1 265 ? -24.547 3.133 -5.211 1 74.88 265 LEU B CA 1
ATOM 5351 C C . LEU B 1 265 ? -23.25 3.918 -5.168 1 74.88 265 LEU B C 1
ATOM 5353 O O . LEU B 1 265 ? -22.219 3.4 -4.723 1 74.88 265 LEU B O 1
ATOM 5357 N N . LEU B 1 266 ? -23.453 5.109 -5.5 1 78.38 266 LEU B N 1
ATOM 5358 C CA . LEU B 1 266 ? -22.266 5.965 -5.508 1 78.38 266 LEU B CA 1
ATOM 5359 C C . LEU B 1 266 ? -21.797 6.25 -4.086 1 78.38 266 LEU B C 1
ATOM 5361 O O . LEU B 1 266 ? -20.594 6.262 -3.818 1 78.38 266 LEU B O 1
ATOM 5365 N N . ASN B 1 267 ? -22.719 6.422 -3.217 1 80.56 267 ASN B N 1
ATOM 5366 C CA . ASN B 1 267 ? -22.359 6.68 -1.824 1 80.56 267 ASN B CA 1
ATOM 5367 C C . ASN B 1 267 ? -21.672 5.477 -1.185 1 80.56 267 ASN B C 1
ATOM 5369 O O . ASN B 1 267 ? -20.781 5.637 -0.358 1 80.56 267 ASN B O 1
ATOM 5373 N N . LYS B 1 268 ? -22.156 4.363 -1.611 1 81.25 268 LYS B N 1
ATOM 5374 C CA . LYS B 1 268 ? -21.531 3.143 -1.113 1 81.25 268 LYS B CA 1
ATOM 5375 C C . LYS B 1 268 ? -20.094 3.02 -1.606 1 81.25 268 LYS B C 1
ATOM 5377 O O . LYS B 1 268 ? -19.203 2.639 -0.847 1 81.25 268 LYS B O 1
ATOM 5382 N N . GLU B 1 269 ? -19.922 3.373 -2.814 1 82.88 269 GLU B N 1
ATOM 5383 C CA . GLU B 1 269 ? -18.578 3.312 -3.4 1 82.88 269 GLU B CA 1
ATOM 5384 C C . GLU B 1 269 ? -17.656 4.34 -2.762 1 82.88 269 GLU B C 1
ATOM 5386 O O . GLU B 1 269 ? -16.469 4.07 -2.553 1 82.88 269 GLU B O 1
ATOM 5391 N N . VAL B 1 270 ? -18.281 5.457 -2.473 1 84.38 270 VAL B N 1
ATOM 5392 C CA . VAL B 1 270 ? -17.5 6.523 -1.851 1 84.38 270 VAL B CA 1
ATOM 5393 C C . VAL B 1 270 ? -17.078 6.102 -0.444 1 84.38 270 VAL B C 1
ATOM 5395 O O . VAL B 1 270 ? -15.969 6.41 -0.001 1 84.38 270 VAL B O 1
ATOM 5398 N N . SER B 1 271 ? -17.922 5.418 0.171 1 83.88 271 SER B N 1
ATOM 5399 C CA . SER B 1 271 ? -17.609 4.93 1.509 1 83.88 271 SER B CA 1
ATOM 5400 C C . SER B 1 271 ? -16.469 3.918 1.473 1 83.88 271 SER B C 1
ATOM 5402 O O . SER B 1 271 ? -15.578 3.941 2.33 1 83.88 271 SER B O 1
ATOM 5404 N N . LYS B 1 272 ? -16.531 3.1 0.501 1 84.69 272 LYS B N 1
ATOM 5405 C CA . LYS B 1 272 ? -15.461 2.121 0.326 1 84.69 272 LYS B CA 1
ATOM 5406 C C . LYS B 1 272 ? -14.141 2.805 -0.007 1 84.69 272 LYS B C 1
ATOM 5408 O O . LYS B 1 272 ? -13.086 2.395 0.479 1 84.69 272 LYS B O 1
ATOM 5413 N N . PHE B 1 273 ? -14.305 3.764 -0.798 1 88.19 273 PHE B N 1
ATOM 5414 C CA . PHE B 1 273 ? -13.133 4.543 -1.178 1 88.19 273 PHE B CA 1
ATOM 5415 C C . PHE B 1 273 ? -12.508 5.215 0.04 1 88.19 273 PHE B C 1
ATOM 5417 O O . PHE B 1 273 ? -11.289 5.227 0.195 1 88.19 273 PHE B O 1
ATOM 5424 N N . LYS B 1 274 ? -13.328 5.723 0.873 1 86.81 274 LYS B N 1
ATOM 5425 C CA . LYS B 1 274 ? -12.875 6.367 2.102 1 86.81 274 LYS B CA 1
ATOM 5426 C C . LYS B 1 274 ? -12.148 5.379 3.008 1 86.81 274 LYS B C 1
ATOM 5428 O O . LYS B 1 274 ? -11.109 5.703 3.588 1 86.81 274 LYS B O 1
ATOM 5433 N N . GLU B 1 275 ? -12.68 4.242 3.066 1 86.31 275 GLU B N 1
ATOM 5434 C CA . GLU B 1 275 ? -12.078 3.215 3.912 1 86.31 275 GLU B CA 1
ATOM 5435 C C . GLU B 1 275 ? -10.688 2.83 3.408 1 86.31 275 GLU B C 1
ATOM 5437 O O . GLU B 1 275 ? -9.758 2.67 4.199 1 86.31 275 GLU B O 1
ATOM 5442 N N . LEU B 1 276 ? -10.609 2.705 2.168 1 88.12 276 LEU B N 1
ATOM 5443 C CA . LEU B 1 276 ? -9.32 2.365 1.573 1 88.12 276 LEU B CA 1
ATOM 5444 C C . LEU B 1 276 ? -8.312 3.492 1.778 1 88.12 276 LEU B C 1
ATOM 5446 O O . LEU B 1 276 ? -7.137 3.236 2.049 1 88.12 276 LEU B O 1
ATOM 5450 N N . THR B 1 277 ? -8.773 4.645 1.631 1 89.56 277 THR B N 1
ATOM 5451 C CA . THR B 1 277 ? -7.914 5.812 1.797 1 89.56 277 THR B CA 1
ATOM 5452 C C . THR B 1 277 ? -7.383 5.895 3.225 1 89.56 277 THR B C 1
ATOM 5454 O O . THR B 1 277 ? -6.211 6.223 3.438 1 89.56 277 THR B O 1
ATOM 5457 N N . VAL B 1 278 ? -8.219 5.586 4.148 1 87.5 278 VAL B N 1
ATOM 5458 C CA . VAL B 1 278 ? -7.84 5.645 5.555 1 87.5 278 VAL B CA 1
ATOM 5459 C C . VAL B 1 278 ? -6.73 4.629 5.832 1 87.5 278 VAL B C 1
ATOM 5461 O O . VAL B 1 278 ? -5.75 4.941 6.516 1 87.5 278 VAL B O 1
ATOM 5464 N N . GLU B 1 279 ? -6.914 3.498 5.266 1 88.38 279 GLU B N 1
ATOM 5465 C CA . GLU B 1 279 ? -5.922 2.443 5.457 1 88.38 279 GLU B CA 1
ATOM 5466 C C . GLU B 1 279 ? -4.594 2.811 4.797 1 88.38 279 GLU B C 1
ATOM 5468 O O . GLU B 1 279 ? -3.531 2.611 5.387 1 88.38 279 GLU B O 1
ATOM 5473 N N . ALA B 1 280 ? -4.668 3.293 3.615 1 91.06 280 ALA B N 1
ATOM 5474 C CA . ALA B 1 280 ? -3.473 3.697 2.883 1 91.06 280 ALA B CA 1
ATOM 5475 C C . ALA B 1 280 ? -2.758 4.844 3.59 1 91.06 280 ALA B C 1
ATOM 5477 O O . ALA B 1 280 ? -1.526 4.879 3.645 1 91.06 280 ALA B O 1
ATOM 5478 N N . THR B 1 281 ? -3.551 5.75 4.102 1 89.06 281 THR B N 1
ATOM 5479 C CA . THR B 1 281 ? -3.006 6.906 4.805 1 89.06 281 THR B CA 1
ATOM 5480 C C . THR B 1 281 ? -2.236 6.469 6.051 1 89.06 281 THR B C 1
ATOM 5482 O O . THR B 1 281 ? -1.161 6.992 6.34 1 89.06 281 THR B O 1
ATOM 5485 N N . PHE B 1 282 ? -2.811 5.527 6.742 1 88.06 282 PHE B N 1
ATOM 5486 C CA . PHE B 1 282 ? -2.143 5.02 7.938 1 88.06 282 PHE B CA 1
ATOM 5487 C C . PHE B 1 282 ? -0.773 4.449 7.59 1 88.06 282 PHE B C 1
ATOM 5489 O O . PHE B 1 282 ? 0.215 4.734 8.266 1 88.06 282 PHE B O 1
ATOM 5496 N N . LEU B 1 283 ? -0.786 3.666 6.555 1 91.62 283 LEU B N 1
ATOM 5497 C CA . LEU B 1 283 ? 0.441 2.988 6.152 1 91.62 283 LEU B CA 1
ATOM 5498 C C . LEU B 1 283 ? 1.513 3.996 5.754 1 91.62 283 LEU B C 1
ATOM 5500 O O . LEU B 1 283 ? 2.654 3.91 6.211 1 91.62 283 LEU B O 1
ATOM 5504 N N . VAL B 1 284 ? 1.174 4.938 4.969 1 91.5 284 VAL B N 1
ATOM 5505 C CA . VAL B 1 284 ? 2.131 5.902 4.441 1 91.5 284 VAL B CA 1
ATOM 5506 C C . VAL B 1 284 ? 2.574 6.848 5.555 1 91.5 284 VAL B C 1
ATOM 5508 O O . VAL B 1 284 ? 3.756 7.195 5.648 1 91.5 284 VAL B O 1
ATOM 5511 N N . ARG B 1 285 ? 1.649 7.238 6.387 1 88.94 285 ARG B N 1
ATOM 5512 C CA . ARG B 1 285 ? 1.97 8.125 7.5 1 88.94 285 ARG B CA 1
ATOM 5513 C C . ARG B 1 285 ? 2.912 7.449 8.484 1 88.94 285 ARG B C 1
ATOM 5515 O O . ARG B 1 285 ? 3.873 8.062 8.961 1 88.94 285 ARG B O 1
ATOM 5522 N N . ALA B 1 286 ? 2.59 6.195 8.789 1 92.19 286 ALA B N 1
ATOM 5523 C CA . ALA B 1 286 ? 3.439 5.438 9.711 1 92.19 286 ALA B CA 1
ATOM 5524 C C . ALA B 1 286 ? 4.852 5.289 9.148 1 92.19 286 ALA B C 1
ATOM 5526 O O . ALA B 1 286 ? 5.836 5.48 9.859 1 92.19 286 ALA B O 1
ATOM 5527 N N . LEU B 1 287 ? 4.91 5 7.887 1 93.31 287 LEU B N 1
ATOM 5528 C CA . LEU B 1 287 ? 6.211 4.82 7.254 1 93.31 287 LEU B CA 1
ATOM 5529 C C . LEU B 1 287 ? 6.98 6.137 7.211 1 93.31 287 LEU B C 1
ATOM 5531 O O . LEU B 1 287 ? 8.195 6.156 7.422 1 93.31 287 LEU B O 1
ATOM 5535 N N . PHE B 1 288 ? 6.312 7.18 6.953 1 90.69 288 PHE B N 1
ATOM 5536 C CA . PHE B 1 288 ? 6.957 8.484 6.867 1 90.69 288 PHE B CA 1
ATOM 5537 C C . PHE B 1 288 ? 7.578 8.875 8.203 1 90.69 288 PHE B C 1
ATOM 5539 O O . PHE B 1 288 ? 8.75 9.234 8.266 1 90.69 288 PHE B O 1
ATOM 5546 N N . PHE B 1 289 ? 6.801 8.797 9.219 1 89.56 289 PHE B N 1
ATOM 5547 C CA . PHE B 1 289 ? 7.277 9.258 10.516 1 89.56 289 PHE B CA 1
ATOM 5548 C C . PHE B 1 289 ? 8.32 8.305 11.078 1 89.56 289 PHE B C 1
ATOM 5550 O O . PHE B 1 289 ? 9.258 8.734 11.766 1 89.56 289 PHE B O 1
ATOM 5557 N N . LEU B 1 290 ? 8.141 7.02 10.781 1 92.56 290 LEU B N 1
ATOM 5558 C CA . LEU B 1 290 ? 9.188 6.07 11.141 1 92.56 290 LEU B CA 1
ATOM 5559 C C . LEU B 1 290 ? 10.5 6.402 10.438 1 92.56 290 LEU B C 1
ATOM 5561 O O . LEU B 1 290 ? 11.562 6.391 11.055 1 92.56 290 LEU B O 1
ATOM 5565 N N . LEU B 1 291 ? 10.398 6.676 9.188 1 91.44 291 LEU B N 1
ATOM 5566 C CA . LEU B 1 291 ? 11.578 6.984 8.391 1 91.44 291 LEU B CA 1
ATOM 5567 C C . LEU B 1 291 ? 12.195 8.312 8.828 1 91.44 291 LEU B C 1
ATOM 5569 O O . LEU B 1 291 ? 13.422 8.43 8.906 1 91.44 291 LEU B O 1
ATOM 5573 N N . PHE B 1 292 ? 11.344 9.305 9 1 88.12 292 PHE B N 1
ATOM 5574 C CA . PHE B 1 292 ? 11.828 10.602 9.469 1 88.12 292 PHE B CA 1
ATOM 5575 C C . PHE B 1 292 ? 12.555 10.461 10.797 1 88.12 292 PHE B C 1
ATOM 5577 O O . PHE B 1 292 ? 13.633 11.031 10.992 1 88.12 292 PHE B O 1
ATOM 5584 N N . GLY B 1 293 ? 11.969 9.727 11.68 1 88.75 293 GLY B N 1
ATOM 5585 C CA . GLY B 1 293 ? 12.633 9.461 12.953 1 88.75 293 GLY B CA 1
ATOM 5586 C C . GLY B 1 293 ? 13.961 8.75 12.789 1 88.75 293 GLY B C 1
ATOM 5587 O O . GLY B 1 293 ? 14.922 9.055 13.492 1 88.75 293 GLY B O 1
ATOM 5588 N N . TYR B 1 294 ? 13.945 7.863 11.891 1 90.25 294 TYR B N 1
ATOM 5589 C CA . TYR B 1 294 ? 15.156 7.102 11.617 1 90.25 294 TYR B CA 1
ATOM 5590 C C . TYR B 1 294 ? 16.266 8.016 11.094 1 90.25 294 TYR B C 1
ATOM 5592 O O . TYR B 1 294 ? 17.438 7.797 11.375 1 90.25 294 TYR B O 1
ATOM 5600 N N . LEU B 1 295 ? 15.938 9 10.367 1 87.81 295 LEU B N 1
ATOM 5601 C CA . LEU B 1 295 ? 16.906 9.867 9.711 1 87.81 295 LEU B CA 1
ATOM 5602 C C . LEU B 1 295 ? 17.375 10.969 10.648 1 87.81 295 LEU B C 1
ATOM 5604 O O . LEU B 1 295 ? 18.312 11.711 10.336 1 87.81 295 LEU B O 1
ATOM 5608 N N . ILE B 1 296 ? 16.766 11.062 11.742 1 84.12 296 ILE B N 1
ATOM 5609 C CA . ILE B 1 296 ? 17.141 12.086 12.719 1 84.12 296 ILE B CA 1
ATOM 5610 C C . ILE B 1 296 ? 18.391 11.648 13.469 1 84.12 296 ILE B C 1
ATOM 5612 O O . ILE B 1 296 ? 18.453 10.539 14 1 84.12 296 ILE B O 1
ATOM 5616 N N . LYS B 1 297 ? 19.312 12.477 13.367 1 80.25 297 LYS B N 1
ATOM 5617 C CA . LYS B 1 297 ? 20.516 12.234 14.164 1 80.25 297 LYS B CA 1
ATOM 5618 C C . LYS B 1 297 ? 20.344 12.734 15.594 1 80.25 297 LYS B C 1
ATOM 5620 O O . LYS B 1 297 ? 19.734 13.781 15.82 1 80.25 297 LYS B O 1
ATOM 5625 N N . THR B 1 298 ? 20.797 11.992 16.516 1 80.88 298 THR B N 1
ATOM 5626 C CA . THR B 1 298 ? 20.688 12.344 17.922 1 80.88 298 THR B CA 1
ATOM 5627 C C . THR B 1 298 ? 21.266 13.734 18.188 1 80.88 298 THR B C 1
ATOM 5629 O O . THR B 1 298 ? 20.75 14.484 19.016 1 80.88 298 THR B O 1
ATOM 5632 N N . SER B 1 299 ? 22.312 14.094 17.438 1 78.38 299 SER B N 1
ATOM 5633 C CA . SER B 1 299 ? 22.969 15.391 17.609 1 78.38 299 SER B CA 1
ATOM 5634 C C . SER B 1 299 ? 22.031 16.531 17.219 1 78.38 299 SER B C 1
ATOM 5636 O O . SER B 1 299 ? 22.156 17.641 17.719 1 78.38 299 SER B O 1
ATOM 5638 N N . GLU B 1 300 ? 21.109 16.219 16.438 1 77.12 300 GLU B N 1
ATOM 5639 C CA . GLU B 1 300 ? 20.188 17.234 15.961 1 77.12 300 GLU B CA 1
ATOM 5640 C C . GLU B 1 300 ? 19.078 17.5 16.969 1 77.12 300 GLU B C 1
ATOM 5642 O O . GLU B 1 300 ? 18.547 18.609 17.047 1 77.12 300 GLU B O 1
ATOM 5647 N N . ILE B 1 301 ? 18.797 16.547 17.719 1 77.38 301 ILE B N 1
ATOM 5648 C CA . ILE B 1 301 ? 17.734 16.656 18.703 1 77.38 301 ILE B CA 1
ATOM 5649 C C . ILE B 1 301 ? 18.234 17.453 19.922 1 77.38 301 ILE B C 1
ATOM 5651 O O . ILE B 1 301 ? 17.516 18.312 20.438 1 77.38 301 ILE B O 1
ATOM 5655 N N . ILE B 1 302 ? 19.453 17.281 20.281 1 78.25 302 ILE B N 1
ATOM 5656 C CA . ILE B 1 302 ? 19.938 17.812 21.547 1 78.25 302 ILE B CA 1
ATOM 5657 C C . ILE B 1 302 ? 20.812 19.031 21.297 1 78.25 302 ILE B C 1
ATOM 5659 O O . ILE B 1 302 ? 21.406 19.578 22.219 1 78.25 302 ILE B O 1
ATOM 5663 N N . ASN B 1 303 ? 20.734 19.562 20.172 1 80.81 303 ASN B N 1
ATOM 5664 C CA . ASN B 1 303 ? 21.531 20.75 19.891 1 80.81 303 ASN B CA 1
ATOM 5665 C C . ASN B 1 303 ? 21.031 21.953 20.672 1 80.81 303 ASN B C 1
ATOM 5667 O O . ASN B 1 303 ? 19.953 22.484 20.391 1 80.81 303 ASN B O 1
ATOM 5671 N N . LEU B 1 304 ? 21.734 22.453 21.578 1 80.12 304 LEU B N 1
ATOM 5672 C CA . LEU B 1 304 ? 21.328 23.516 22.516 1 80.12 304 LEU B CA 1
ATOM 5673 C C . LEU B 1 304 ? 21.281 24.859 21.797 1 80.12 304 LEU B C 1
ATOM 5675 O O . LEU B 1 304 ? 20.5 25.734 22.172 1 80.12 304 LEU B O 1
ATOM 5679 N N . ASP B 1 305 ? 22.125 25.047 20.797 1 82.56 305 ASP B N 1
ATOM 5680 C CA . ASP B 1 305 ? 22.156 26.312 20.062 1 82.56 305 ASP B CA 1
ATOM 5681 C C . ASP B 1 305 ? 20.859 26.531 19.297 1 82.56 305 ASP B C 1
ATOM 5683 O O . ASP B 1 305 ? 20.344 27.656 19.25 1 82.56 305 ASP B O 1
ATOM 5687 N N . THR B 1 306 ? 20.344 25.516 18.844 1 87.31 306 THR B N 1
ATOM 5688 C CA . THR B 1 306 ? 19.141 25.625 18.031 1 87.31 306 THR B CA 1
ATOM 5689 C C . THR B 1 306 ? 17.891 25.547 18.922 1 87.31 306 THR B C 1
ATOM 5691 O O . THR B 1 306 ? 16.812 25.984 18.5 1 87.31 306 THR B O 1
ATOM 5694 N N . LEU B 1 307 ? 18.031 25.125 20.156 1 89.81 307 LEU B N 1
ATOM 5695 C CA . LEU B 1 307 ? 16.906 24.906 21.047 1 89.81 307 LEU B CA 1
ATOM 5696 C C . LEU B 1 307 ? 16.266 26.234 21.438 1 89.81 307 LEU B C 1
ATOM 5698 O O . LEU B 1 307 ? 15.039 26.312 21.609 1 89.81 307 LEU B O 1
ATOM 5702 N N . VAL B 1 308 ? 17.062 27.25 21.578 1 88.69 308 VAL B N 1
ATOM 5703 C CA . VAL B 1 308 ? 16.547 28.562 21.953 1 88.69 308 VAL B CA 1
ATOM 5704 C C . VAL B 1 308 ? 15.609 29.078 20.875 1 88.69 308 VAL B C 1
ATOM 5706 O O . VAL B 1 308 ? 14.531 29.594 21.172 1 88.69 308 VAL B O 1
ATOM 5709 N N . TRP B 1 309 ? 16.031 28.859 19.656 1 88.56 309 TRP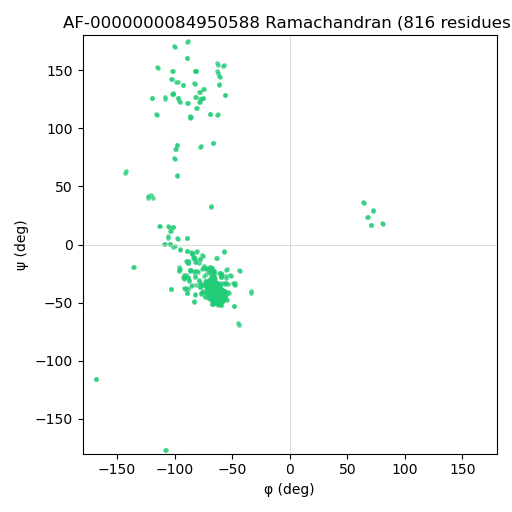 B N 1
ATOM 5710 C CA . TRP B 1 309 ? 15.211 29.281 18.531 1 88.56 309 TRP B CA 1
ATOM 5711 C C . TRP B 1 309 ? 13.938 28.453 18.438 1 88.56 309 TRP B C 1
ATOM 5713 O O . TRP B 1 309 ? 12.852 29 18.188 1 88.56 309 TRP B O 1
ATOM 5723 N N . SER B 1 310 ? 14.07 27.156 18.672 1 93.31 310 SER B N 1
ATOM 5724 C CA . SER B 1 310 ? 12.914 26.266 18.594 1 93.31 310 SER B CA 1
ATOM 5725 C C . SER B 1 310 ? 11.891 26.594 19.672 1 93.31 310 SER B C 1
ATOM 5727 O O . SER B 1 310 ? 10.688 26.625 19.406 1 93.31 310 SER B O 1
ATOM 5729 N N . VAL B 1 311 ? 12.367 26.875 20.844 1 93.94 311 VAL B N 1
ATOM 5730 C CA . VAL B 1 311 ? 11.477 27.203 21.953 1 93.94 311 VAL B CA 1
ATOM 5731 C C . VAL B 1 311 ? 10.805 28.547 21.688 1 93.94 311 VAL B C 1
ATOM 5733 O O . VAL B 1 311 ? 9.617 28.719 21.984 1 93.94 311 VAL B O 1
ATOM 5736 N N . GLY B 1 312 ? 11.594 29.453 21.172 1 92.75 312 GLY B N 1
ATOM 5737 C CA . GLY B 1 312 ? 11.031 30.75 20.828 1 92.75 312 GLY B CA 1
ATOM 5738 C C . GLY B 1 312 ? 9.914 30.641 19.797 1 92.75 312 GLY B C 1
ATOM 5739 O O . GLY B 1 312 ? 8.875 31.281 19.938 1 92.75 312 GLY B O 1
ATOM 5740 N N . ILE B 1 313 ? 10.156 29.906 18.797 1 93.75 313 ILE B N 1
ATOM 5741 C CA . ILE B 1 313 ? 9.164 29.719 17.734 1 93.75 313 ILE B CA 1
ATOM 5742 C C . ILE B 1 313 ? 7.91 29.078 18.328 1 93.75 313 ILE B C 1
ATOM 5744 O O . ILE B 1 313 ? 6.793 29.5 18.031 1 93.75 313 ILE B O 1
ATOM 5748 N N . VAL B 1 314 ? 8.07 28.031 19.141 1 95.5 314 VAL B N 1
ATOM 5749 C CA . VAL B 1 314 ? 6.953 27.312 19.734 1 95.5 314 VAL B CA 1
ATOM 5750 C C . VAL B 1 314 ? 6.141 28.25 20.625 1 95.5 314 VAL B C 1
ATOM 5752 O O . VAL B 1 314 ? 4.91 28.234 20.609 1 95.5 314 VAL B O 1
ATOM 5755 N N . LEU B 1 315 ? 6.832 29.094 21.391 1 94.5 315 LEU B N 1
ATOM 5756 C CA . LEU B 1 315 ? 6.152 30.062 22.234 1 94.5 315 LEU B CA 1
ATOM 5757 C C . LEU B 1 315 ? 5.359 31.047 21.391 1 94.5 315 LEU B C 1
ATOM 5759 O O . LEU B 1 315 ? 4.25 31.438 21.75 1 94.5 315 LEU B O 1
ATOM 5763 N N . GLY B 1 316 ? 5.98 31.469 20.312 1 93.5 316 GLY B N 1
ATOM 5764 C CA . GLY B 1 316 ? 5.273 32.344 19.406 1 93.5 316 GLY B CA 1
ATOM 5765 C C . GLY B 1 316 ? 4.023 31.719 18.812 1 93.5 316 GLY B C 1
ATOM 5766 O O . GLY B 1 316 ? 2.988 32.375 18.688 1 93.5 316 GLY B O 1
ATOM 5767 N N . VAL B 1 317 ? 4.129 30.484 18.469 1 93.62 317 VAL B N 1
ATOM 5768 C CA . VAL B 1 317 ? 3.02 29.75 17.875 1 93.62 317 VAL B CA 1
ATOM 5769 C C . VAL B 1 317 ? 1.852 29.688 18.859 1 93.62 317 VAL B C 1
ATOM 5771 O O . VAL B 1 317 ? 0.711 29.984 18.5 1 93.62 317 VAL B O 1
ATOM 5774 N N . PHE B 1 318 ? 2.078 29.359 20.078 1 94.38 318 PHE B N 1
ATOM 5775 C CA . PHE B 1 318 ? 1.002 29.156 21.047 1 94.38 318 PHE B CA 1
ATOM 5776 C C . PHE B 1 318 ? 0.481 30.5 21.562 1 94.38 318 PHE B C 1
ATOM 5778 O O . PHE B 1 318 ? -0.699 30.625 21.891 1 94.38 318 PHE B O 1
ATOM 5785 N N . ALA B 1 319 ? 1.361 31.516 21.609 1 94.12 319 ALA B N 1
ATOM 5786 C CA . ALA B 1 319 ? 0.889 32.844 21.953 1 94.12 319 ALA B CA 1
ATOM 5787 C C . ALA B 1 319 ? -0.131 33.375 20.938 1 94.12 319 ALA B C 1
ATOM 5789 O O . ALA B 1 319 ? -1.182 33.875 21.312 1 94.12 319 ALA B O 1
ATOM 5790 N N . LEU B 1 320 ? 0.204 33.188 19.75 1 92.88 320 LEU B N 1
ATOM 5791 C CA . LEU B 1 320 ? -0.699 33.625 18.688 1 92.88 320 LEU B CA 1
ATOM 5792 C C . LEU B 1 320 ? -1.969 32.781 18.672 1 92.88 320 LEU B C 1
ATOM 5794 O O . LEU B 1 320 ? -3.047 33.281 18.344 1 92.88 320 LEU B O 1
ATOM 5798 N N . ARG B 1 321 ? -1.799 31.516 19.016 1 93 321 ARG B N 1
ATOM 5799 C CA . ARG B 1 321 ? -2.961 30.641 19.062 1 93 321 ARG B CA 1
ATOM 5800 C C . ARG B 1 321 ? -3.945 31.078 20.141 1 93 321 ARG B C 1
ATOM 5802 O O . ARG B 1 321 ? -5.16 31.016 19.938 1 93 321 ARG B O 1
ATOM 5809 N N . ILE B 1 322 ? -3.436 31.547 21.266 1 92.94 322 ILE B N 1
ATOM 5810 C CA . ILE B 1 322 ? -4.281 32.062 22.344 1 92.94 322 ILE B CA 1
ATOM 5811 C C . ILE B 1 322 ? -5.074 33.281 21.844 1 92.94 322 ILE B C 1
ATOM 5813 O O . ILE B 1 322 ? -6.289 33.344 22.047 1 92.94 322 ILE B O 1
ATOM 5817 N N . ILE B 1 323 ? -4.406 34.062 21.172 1 92.44 323 ILE B N 1
ATOM 5818 C CA . ILE B 1 323 ? -5.031 35.281 20.656 1 92.44 323 ILE B CA 1
ATOM 5819 C C . ILE B 1 323 ? -6.094 34.938 19.625 1 92.44 323 ILE B C 1
ATOM 5821 O O . ILE B 1 323 ? -7.199 35.469 19.641 1 92.44 323 ILE B O 1
ATOM 5825 N N . GLN B 1 324 ? -5.75 34.031 18.766 1 90.81 324 GLN B N 1
ATOM 5826 C CA . GLN B 1 324 ? -6.648 33.625 17.688 1 90.81 324 GLN B CA 1
ATOM 5827 C C . GLN B 1 324 ? -7.918 32.969 18.234 1 90.81 324 GLN B C 1
ATOM 5829 O O . GLN B 1 324 ? -9.023 33.281 17.766 1 90.81 324 GLN B O 1
ATOM 5834 N N . LEU B 1 325 ? -7.766 32.094 19.188 1 91.31 325 LEU B N 1
ATOM 5835 C CA . LEU B 1 325 ? -8.914 31.391 19.75 1 91.31 325 LEU B CA 1
ATOM 5836 C C . LEU B 1 325 ? -9.797 32.344 20.531 1 91.31 325 LEU B C 1
ATOM 5838 O O . LEU B 1 325 ? -11.023 32.219 20.531 1 91.31 325 LEU B O 1
ATOM 5842 N N . LYS B 1 326 ? -9.242 33.312 21.172 1 90.5 326 LYS B N 1
ATOM 5843 C CA . LYS B 1 326 ? -10.008 34.312 21.922 1 90.5 326 LYS B CA 1
ATOM 5844 C C . LYS B 1 326 ? -10.805 35.219 20.984 1 90.5 326 LYS B C 1
ATOM 5846 O O . LYS B 1 326 ? -11.961 35.531 21.266 1 90.5 326 LYS B O 1
ATOM 5851 N N . ILE B 1 327 ? -10.203 35.531 19.938 1 87.81 327 ILE B N 1
ATOM 5852 C CA . ILE B 1 327 ? -10.852 36.406 18.969 1 87.81 327 ILE B CA 1
ATOM 5853 C C . ILE B 1 327 ? -12 35.656 18.297 1 87.81 327 ILE B C 1
ATOM 5855 O O . ILE B 1 327 ? -13.047 36.25 18 1 87.81 327 ILE B O 1
ATOM 5859 N N . SER B 1 328 ? -11.797 34.406 18.016 1 86.94 328 SER B N 1
ATOM 5860 C CA . SER B 1 328 ? -12.797 33.594 17.344 1 86.94 328 SER B CA 1
ATOM 5861 C C . SER B 1 328 ? -13.859 33.094 18.312 1 86.94 328 SER B C 1
ATOM 5863 O O . SER B 1 328 ? -14.805 32.406 17.922 1 86.94 328 SER B O 1
ATOM 5865 N N . LYS B 1 329 ? -13.797 33.281 19.562 1 86.56 329 LYS B N 1
ATOM 5866 C CA . LYS B 1 329 ? -14.742 32.906 20.609 1 86.56 329 LYS B CA 1
ATOM 5867 C C . LYS B 1 329 ? -14.875 31.391 20.703 1 86.56 329 LYS B C 1
ATOM 5869 O O . LYS B 1 329 ? -15.992 30.859 20.781 1 86.56 329 LYS B O 1
ATOM 5874 N N . ILE B 1 330 ? -13.781 30.75 20.5 1 87.75 330 ILE B N 1
ATOM 5875 C CA . ILE B 1 330 ? -13.727 29.312 20.656 1 87.75 330 ILE B CA 1
ATOM 5876 C C . ILE B 1 330 ? -13.047 28.969 21.984 1 87.75 330 ILE B C 1
ATOM 5878 O O . ILE B 1 330 ? -12.102 29.625 22.391 1 87.75 330 ILE B O 1
ATOM 5882 N N . PRO B 1 331 ? -13.531 27.969 22.594 1 85.44 331 PRO B N 1
ATOM 5883 C CA . PRO B 1 331 ? -12.93 27.594 23.875 1 85.44 331 PRO B CA 1
ATOM 5884 C C . PRO B 1 331 ? -11.461 27.219 23.75 1 85.44 331 PRO B C 1
ATOM 5886 O O . PRO B 1 331 ? -11.078 26.484 22.828 1 85.44 331 PRO B O 1
ATOM 5889 N N . LEU B 1 332 ? -10.719 27.688 24.656 1 87.69 332 LEU B N 1
ATOM 5890 C CA . LEU B 1 332 ? -9.273 27.5 24.641 1 87.69 332 LEU B CA 1
ATOM 5891 C C . LEU B 1 332 ? -8.922 26.031 24.891 1 87.69 332 LEU B C 1
ATOM 5893 O O . LEU B 1 332 ? -8.055 25.469 24.219 1 87.69 332 LEU B O 1
ATOM 5897 N N . PHE B 1 333 ? -9.617 25.484 25.844 1 85.19 333 PHE B N 1
ATOM 5898 C CA . PHE B 1 333 ? -9.312 24.094 26.188 1 85.19 333 PHE B CA 1
ATOM 5899 C C . PHE B 1 333 ? -10.266 23.141 25.5 1 85.19 333 PHE B C 1
ATOM 5901 O O . PHE B 1 333 ? -11.484 23.344 25.516 1 85.19 333 PHE B O 1
ATOM 5908 N N . PRO B 1 334 ? -9.664 22.219 24.812 1 87.69 334 PRO B N 1
ATOM 5909 C CA . PRO B 1 334 ? -8.289 21.734 24.641 1 87.69 334 PRO B CA 1
ATOM 5910 C C . PRO B 1 334 ? -7.668 22.203 23.328 1 87.69 334 PRO B C 1
ATOM 5912 O O . PRO B 1 334 ? -6.559 21.781 22.984 1 87.69 334 PRO B O 1
ATOM 5915 N N . LEU B 1 335 ? -8.25 23.094 22.656 1 90.69 335 LEU B N 1
ATOM 5916 C CA . LEU B 1 335 ? -7.879 23.422 21.281 1 90.69 335 LEU B CA 1
ATOM 5917 C C . LEU B 1 335 ? -6.594 24.25 21.266 1 90.69 335 LEU B C 1
ATOM 5919 O O . LEU B 1 335 ? -5.902 24.297 20.234 1 90.69 335 LEU B O 1
ATOM 5923 N N . LEU B 1 336 ? -6.258 24.891 22.391 1 90.88 336 LEU B N 1
ATOM 5924 C CA . LEU B 1 336 ? -5.055 25.703 22.531 1 90.88 336 LEU B CA 1
ATOM 5925 C C . LEU B 1 336 ? -3.803 24.875 22.281 1 90.88 336 LEU B C 1
ATOM 5927 O O . LEU B 1 336 ? -2.834 25.359 21.688 1 90.88 336 LEU B O 1
ATOM 5931 N N . PHE B 1 337 ? -3.893 23.594 22.531 1 90.81 337 PHE B N 1
ATOM 5932 C CA . PHE B 1 337 ? -2.699 22.766 22.516 1 90.81 337 PHE B CA 1
ATOM 5933 C C . PHE B 1 337 ? -2.611 21.984 21.203 1 90.81 337 PHE B C 1
ATOM 5935 O O . PHE B 1 337 ? -1.604 21.328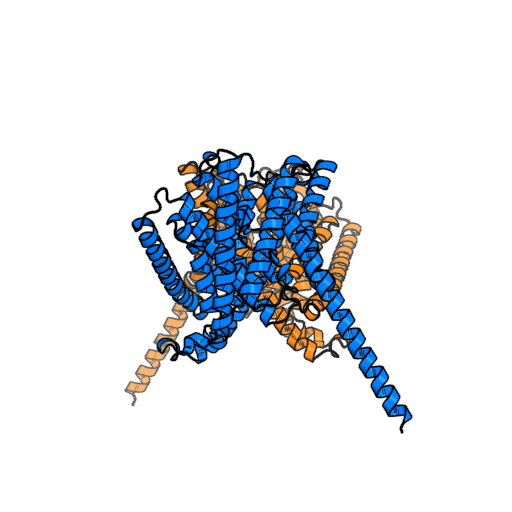 20.938 1 90.81 337 PHE B O 1
ATOM 5942 N N . VAL B 1 338 ? -3.596 22.172 20.406 1 90.56 338 VAL B N 1
ATOM 5943 C CA . VAL B 1 338 ? -3.643 21.375 19.172 1 90.56 338 VAL B CA 1
ATOM 5944 C C . VAL B 1 338 ? -3.119 22.219 18 1 90.56 338 VAL B C 1
ATOM 5946 O O . VAL B 1 338 ? -3.896 22.672 17.156 1 90.56 338 VAL B O 1
ATOM 5949 N N . ALA B 1 339 ? -1.89 22.406 17.969 1 92.56 339 ALA B N 1
ATOM 5950 C CA . ALA B 1 339 ? -1.228 23.109 16.875 1 92.56 339 ALA B CA 1
ATOM 5951 C C . ALA B 1 339 ? 0.118 22.469 16.547 1 92.56 339 ALA B C 1
ATOM 5953 O O . ALA B 1 339 ? 1.148 23.156 16.531 1 92.56 339 ALA B O 1
ATOM 5954 N N . PRO B 1 340 ? 0.064 21.297 16.141 1 92.56 340 PRO B N 1
ATOM 5955 C CA . PRO B 1 340 ? 1.319 20.594 15.867 1 92.56 340 PRO B CA 1
ATOM 5956 C C . PRO B 1 340 ? 1.903 20.938 14.5 1 92.56 340 PRO B C 1
ATOM 5958 O O . PRO B 1 340 ? 1.166 21.312 13.594 1 92.56 340 PRO B O 1
ATOM 5961 N N . ARG B 1 341 ? 3.203 20.875 14.469 1 92.5 341 ARG B N 1
ATOM 5962 C CA . ARG B 1 341 ? 3.932 20.906 13.203 1 92.5 341 ARG B CA 1
ATOM 5963 C C . ARG B 1 341 ? 4.395 19.5 12.82 1 92.5 341 ARG B C 1
ATOM 5965 O O . ARG B 1 341 ? 4.559 18.641 13.68 1 92.5 341 ARG B O 1
ATOM 5972 N N . GLY B 1 342 ? 4.477 19.25 11.555 1 88.94 342 GLY B N 1
ATOM 5973 C CA . GLY B 1 342 ? 4.797 17.875 11.219 1 88.94 342 GLY B CA 1
ATOM 5974 C C . GLY B 1 342 ? 5.16 17.688 9.758 1 88.94 342 GLY B C 1
ATOM 5975 O O . GLY B 1 342 ? 6.094 18.312 9.258 1 88.94 342 GLY B O 1
ATOM 5976 N N . LEU B 1 343 ? 4.332 16.938 9.086 1 86.44 343 LEU B N 1
ATOM 5977 C CA . LEU B 1 343 ? 4.645 16.453 7.746 1 86.44 343 LEU B CA 1
ATOM 5978 C C . LEU B 1 343 ? 4.84 17.625 6.785 1 86.44 343 LEU B C 1
ATOM 5980 O O . LEU B 1 343 ? 5.832 17.672 6.051 1 86.44 343 LEU B O 1
ATOM 5984 N N . ILE B 1 344 ? 3.965 18.516 6.719 1 86.62 344 ILE B N 1
ATOM 5985 C CA . ILE B 1 344 ? 4.02 19.625 5.766 1 86.62 344 ILE B CA 1
ATOM 5986 C C . ILE B 1 344 ? 5.219 20.516 6.082 1 86.62 344 ILE B C 1
ATOM 5988 O O . ILE B 1 344 ? 5.848 21.078 5.172 1 86.62 344 ILE B O 1
ATOM 5992 N N . THR B 1 345 ? 5.535 20.656 7.344 1 91.88 345 THR B N 1
ATOM 5993 C CA . THR B 1 345 ? 6.703 21.422 7.766 1 91.88 345 THR B CA 1
ATOM 5994 C C . THR B 1 345 ? 7.977 20.844 7.16 1 91.88 345 THR B C 1
ATOM 5996 O O . THR B 1 345 ? 8.805 21.578 6.609 1 91.88 345 THR B O 1
ATOM 5999 N N . ILE B 1 346 ? 8.039 19.609 7.23 1 88.56 346 ILE B N 1
ATOM 6000 C CA . ILE B 1 346 ? 9.211 18.906 6.73 1 88.56 346 ILE B CA 1
ATOM 6001 C C . ILE B 1 346 ? 9.273 19.016 5.207 1 88.56 346 ILE B C 1
ATOM 6003 O O . ILE B 1 346 ? 10.328 19.312 4.645 1 88.56 346 ILE B O 1
ATOM 6007 N N . LEU B 1 347 ? 8.219 18.828 4.59 1 86.5 347 LEU B N 1
ATOM 6008 C CA . LEU B 1 347 ? 8.18 18.812 3.129 1 86.5 347 LEU B CA 1
ATOM 6009 C C . LEU B 1 347 ? 8.516 20.188 2.561 1 86.5 347 LEU B C 1
ATOM 6011 O O . LEU B 1 347 ? 9.234 20.281 1.565 1 86.5 347 LEU B O 1
ATOM 6015 N N . LEU B 1 348 ? 7.965 21.234 3.162 1 88.62 348 LEU B N 1
ATOM 6016 C CA . LEU B 1 348 ? 8.266 22.578 2.695 1 88.62 348 LEU B CA 1
ATOM 6017 C C . LEU B 1 348 ? 9.734 22.906 2.895 1 88.62 348 LEU B C 1
ATOM 6019 O O . LEU B 1 348 ? 10.367 23.5 2.014 1 88.62 348 LEU B O 1
ATOM 6023 N N . PHE B 1 349 ? 10.242 22.484 3.994 1 89.94 349 PHE B N 1
ATOM 6024 C CA . PHE B 1 349 ? 11.648 22.734 4.289 1 89.94 349 PHE B CA 1
ATOM 6025 C C . PHE B 1 349 ? 12.547 22.047 3.268 1 89.94 349 PHE B C 1
ATOM 6027 O O . PHE B 1 349 ? 13.5 22.656 2.77 1 89.94 349 PHE B O 1
ATOM 6034 N N . LEU B 1 350 ? 12.227 20.844 2.971 1 85.25 350 LEU B N 1
ATOM 6035 C CA . LEU B 1 350 ? 13.039 20.062 2.047 1 85.25 350 LEU B CA 1
ATOM 6036 C C . LEU B 1 350 ? 12.922 20.594 0.626 1 85.25 350 LEU B C 1
ATOM 6038 O O . LEU B 1 350 ? 13.781 20.328 -0.219 1 85.25 350 LEU B O 1
ATOM 6042 N N . SER B 1 351 ? 11.898 21.328 0.415 1 82.81 351 SER B N 1
ATOM 6043 C CA . SER B 1 351 ? 11.664 21.875 -0.924 1 82.81 351 SER B CA 1
ATOM 6044 C C . SER B 1 351 ? 12.461 23.141 -1.155 1 82.81 351 SER B C 1
ATOM 6046 O O . SER B 1 351 ? 12.555 23.641 -2.283 1 82.81 351 SER B O 1
ATOM 6048 N N . ILE B 1 352 ? 13.047 23.703 -0.135 1 87.62 352 ILE B N 1
ATOM 6049 C CA . ILE B 1 352 ? 13.828 24.938 -0.246 1 87.62 352 ILE B CA 1
ATOM 6050 C C . ILE B 1 352 ? 15.18 24.625 -0.896 1 87.62 352 ILE B C 1
ATOM 6052 O O . ILE B 1 352 ? 15.898 23.734 -0.447 1 87.62 352 ILE B O 1
ATOM 6056 N N . ALA B 1 353 ? 15.461 25.328 -1.92 1 84.44 353 ALA B N 1
ATOM 6057 C CA . ALA B 1 353 ? 16.75 25.188 -2.58 1 84.44 353 ALA B CA 1
ATOM 6058 C C . ALA B 1 353 ? 17.906 25.531 -1.635 1 84.44 353 ALA B C 1
ATOM 6060 O O . ALA B 1 353 ? 17.781 26.438 -0.81 1 84.44 353 ALA B O 1
ATOM 6061 N N . PRO B 1 354 ? 18.969 24.828 -1.784 1 84.5 354 PRO B N 1
ATOM 6062 C CA . PRO B 1 354 ? 20.109 25.062 -0.898 1 84.5 354 PRO B CA 1
ATOM 6063 C C . PRO B 1 354 ? 20.578 26.516 -0.914 1 84.5 354 PRO B C 1
ATOM 6065 O O . PRO B 1 354 ? 21.047 27.031 0.105 1 84.5 354 PRO B O 1
ATOM 6068 N N . GLU B 1 355 ? 20.344 27.203 -2.021 1 83.38 355 GLU B N 1
ATOM 6069 C CA . GLU B 1 355 ? 20.781 28.594 -2.15 1 83.38 355 GLU B CA 1
ATOM 6070 C C . GLU B 1 355 ? 19.922 29.531 -1.296 1 83.38 355 GLU B C 1
ATOM 6072 O O . GLU B 1 355 ? 20.359 30.594 -0.896 1 83.38 355 GLU B O 1
ATOM 6077 N N . HIS B 1 356 ? 18.766 29.125 -0.937 1 85.69 356 HIS B N 1
ATOM 6078 C CA . HIS B 1 356 ? 17.844 29.969 -0.201 1 85.69 356 HIS B CA 1
ATOM 6079 C C . HIS B 1 356 ? 17.703 29.5 1.246 1 85.69 356 HIS B C 1
ATOM 6081 O O . HIS B 1 356 ? 16.953 30.094 2.023 1 85.69 356 HIS B O 1
ATOM 6087 N N . ASN B 1 357 ? 18.438 28.438 1.546 1 86.75 357 ASN B N 1
ATOM 6088 C CA . ASN B 1 357 ? 18.406 27.938 2.918 1 86.75 357 ASN B CA 1
ATOM 6089 C C . ASN B 1 357 ? 19.203 28.828 3.861 1 86.75 357 ASN B C 1
ATOM 6091 O O . ASN B 1 357 ? 20.281 29.297 3.508 1 86.75 357 ASN B O 1
ATOM 6095 N N . ILE B 1 358 ? 18.641 29.125 4.961 1 87 358 ILE B N 1
ATOM 6096 C CA . ILE B 1 358 ? 19.281 29.938 6 1 87 358 ILE B CA 1
ATOM 6097 C C . ILE B 1 358 ? 19.984 29.016 7.004 1 87 358 ILE B C 1
ATOM 6099 O O . ILE B 1 358 ? 19.406 28.016 7.445 1 87 358 ILE B O 1
ATOM 6103 N N . LEU B 1 359 ? 21.141 29.344 7.41 1 80.38 359 LEU B N 1
ATOM 6104 C CA . LEU B 1 359 ? 21.953 28.531 8.297 1 80.38 359 LEU B CA 1
ATOM 6105 C C . LEU B 1 359 ? 21.281 28.344 9.656 1 80.38 359 LEU B C 1
ATOM 6107 O O . LEU B 1 359 ? 21.391 27.281 10.273 1 80.38 359 LEU B O 1
ATOM 6111 N N . LEU B 1 360 ? 20.562 29.359 10.094 1 80.88 360 LEU B N 1
ATOM 6112 C CA . LEU B 1 360 ? 19.938 29.344 11.406 1 80.88 360 LEU B CA 1
ATOM 6113 C C . LEU B 1 360 ? 18.781 28.344 11.438 1 80.88 360 LEU B C 1
ATOM 6115 O O . LEU B 1 360 ? 18.484 27.766 12.484 1 80.88 360 LEU B O 1
ATOM 6119 N N . ILE B 1 361 ? 18.125 28.234 10.281 1 84.12 361 ILE B N 1
ATOM 6120 C CA . ILE B 1 361 ? 16.984 27.312 10.164 1 84.12 361 ILE B CA 1
ATOM 6121 C C . ILE B 1 361 ? 17.453 26 9.531 1 84.12 361 ILE B C 1
ATOM 6123 O O . ILE B 1 361 ? 17.312 25.812 8.328 1 84.12 361 ILE B O 1
ATOM 6127 N N . ASN B 1 362 ? 17.938 25.141 10.406 1 84.5 362 ASN B N 1
ATOM 6128 C CA . ASN B 1 362 ? 18.438 23.844 9.93 1 84.5 362 ASN B CA 1
ATOM 6129 C C . ASN B 1 362 ? 17.516 22.703 10.305 1 84.5 362 ASN B C 1
ATOM 6131 O O . ASN B 1 362 ? 16.422 22.938 10.828 1 84.5 362 ASN B O 1
ATOM 6135 N N . LYS B 1 363 ? 17.922 21.547 9.969 1 83.31 363 LYS B N 1
ATOM 6136 C CA . LYS B 1 363 ? 17.141 20.344 10.211 1 83.31 363 LYS B CA 1
ATOM 6137 C C . LYS B 1 363 ? 16.859 20.156 11.695 1 83.31 363 LYS B C 1
ATOM 6139 O O . LYS B 1 363 ? 15.789 19.703 12.078 1 83.31 363 LYS B O 1
ATOM 6144 N N . SER B 1 364 ? 17.719 20.672 12.492 1 87 364 SER B N 1
ATOM 6145 C CA . SER B 1 364 ? 17.578 20.531 13.945 1 87 364 SER B CA 1
ATOM 6146 C C . SER B 1 364 ? 16.406 21.344 14.469 1 87 364 SER B C 1
ATOM 6148 O O . SER B 1 364 ? 15.602 20.859 15.266 1 87 364 SER B O 1
ATOM 6150 N N . VAL B 1 365 ? 16.312 22.562 13.992 1 90.5 365 VAL B N 1
ATOM 6151 C CA . VAL B 1 365 ? 15.25 23.438 14.453 1 90.5 365 VAL B CA 1
ATOM 6152 C C . VAL B 1 365 ? 13.898 22.875 14.047 1 90.5 365 VAL B C 1
ATOM 6154 O O . VAL B 1 365 ? 12.945 22.891 14.828 1 90.5 365 VAL B O 1
ATOM 6157 N N . ILE B 1 366 ? 13.852 22.359 12.867 1 89.44 366 ILE B N 1
ATOM 6158 C CA . ILE B 1 366 ? 12.617 21.797 12.344 1 89.44 366 ILE B CA 1
ATOM 6159 C C . ILE B 1 366 ? 12.18 20.625 13.219 1 89.44 366 ILE B C 1
ATOM 6161 O O . ILE B 1 366 ? 11.023 20.547 13.633 1 89.44 366 ILE B O 1
ATOM 6165 N N . ILE B 1 367 ? 13.086 19.797 13.539 1 88 367 ILE B N 1
ATOM 6166 C CA . ILE B 1 367 ? 12.812 18.594 14.312 1 88 367 ILE B CA 1
A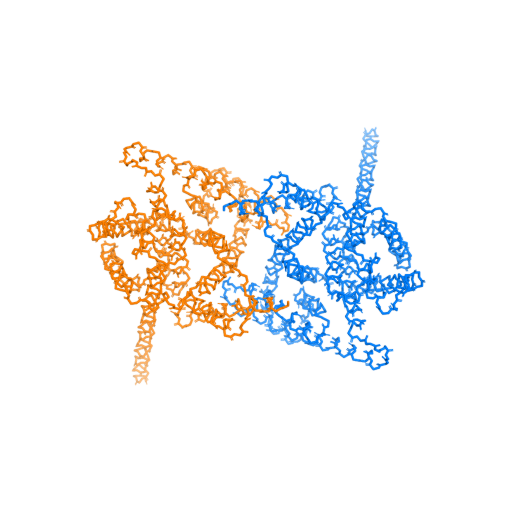TOM 6167 C C . ILE B 1 367 ? 12.391 18.984 15.734 1 88 367 ILE B C 1
ATOM 6169 O O . ILE B 1 367 ? 11.438 18.422 16.281 1 88 367 ILE B O 1
ATOM 6173 N N . GLN B 1 368 ? 13.109 19.875 16.266 1 91.38 368 GLN B N 1
ATOM 6174 C CA . GLN B 1 368 ? 12.844 20.297 17.625 1 91.38 368 GLN B CA 1
ATOM 6175 C C . GLN B 1 368 ? 11.461 20.938 17.734 1 91.38 368 GLN B C 1
ATOM 6177 O O . GLN B 1 368 ? 10.727 20.688 18.688 1 91.38 368 GLN B O 1
ATOM 6182 N N . VAL B 1 369 ? 11.117 21.766 16.766 1 93.31 369 VAL B N 1
ATOM 6183 C CA . VAL B 1 369 ? 9.812 22.422 16.781 1 93.31 369 VAL B CA 1
ATOM 6184 C C . VAL B 1 369 ? 8.703 21.391 16.672 1 93.31 369 VAL B C 1
ATOM 6186 O O . VAL B 1 369 ? 7.688 21.469 17.359 1 93.31 369 VAL B O 1
ATOM 6189 N N . ILE B 1 370 ? 8.906 20.422 15.82 1 91.25 370 ILE B N 1
ATOM 6190 C CA . ILE B 1 370 ? 7.926 19.359 15.625 1 91.25 370 ILE B CA 1
ATOM 6191 C C . ILE B 1 370 ? 7.746 18.578 16.922 1 91.25 370 ILE B C 1
ATOM 6193 O O . ILE B 1 370 ? 6.617 18.344 17.375 1 91.25 370 ILE B O 1
ATOM 6197 N N . LEU B 1 371 ? 8.805 18.281 17.547 1 89.81 371 LEU B N 1
ATOM 6198 C CA . LEU B 1 371 ? 8.766 17.5 18.781 1 89.81 371 LEU B CA 1
ATOM 6199 C C . LEU B 1 371 ? 8.148 18.312 19.922 1 89.81 371 LEU B C 1
ATOM 6201 O O . LEU B 1 371 ? 7.336 17.781 20.688 1 89.81 371 LEU B O 1
ATOM 6205 N N . LEU B 1 372 ? 8.508 19.516 20 1 92.94 372 LEU B N 1
ATOM 6206 C CA . LEU B 1 372 ? 8.008 20.359 21.078 1 92.94 372 LEU B CA 1
ATOM 6207 C C . LEU B 1 372 ? 6.512 20.609 20.938 1 92.94 372 LEU B C 1
ATOM 6209 O O . LEU B 1 372 ? 5.77 20.547 21.922 1 92.94 372 LEU B O 1
ATOM 6213 N N . THR B 1 373 ? 6.105 20.875 19.75 1 94.12 373 THR B N 1
ATOM 6214 C CA . THR B 1 373 ? 4.68 21.109 19.531 1 94.12 373 THR B CA 1
ATOM 6215 C C . THR B 1 373 ? 3.879 19.844 19.781 1 94.12 373 THR B C 1
ATOM 6217 O O . THR B 1 373 ? 2.762 19.891 20.297 1 94.12 373 THR B O 1
ATOM 6220 N N . ALA B 1 374 ? 4.438 18.766 19.359 1 90.12 374 ALA B N 1
ATOM 6221 C CA . ALA B 1 374 ? 3.781 17.484 19.609 1 90.12 374 ALA B CA 1
ATOM 6222 C C . ALA B 1 374 ? 3.701 17.188 21.109 1 90.12 374 ALA B C 1
ATOM 6224 O O . ALA B 1 374 ? 2.697 16.672 21.594 1 90.12 374 ALA B O 1
ATOM 6225 N N . LEU B 1 375 ? 4.738 17.531 21.812 1 90.81 375 LEU B N 1
ATOM 6226 C CA . LEU B 1 375 ? 4.77 17.312 23.266 1 90.81 375 LEU B CA 1
ATOM 6227 C C . LEU B 1 375 ? 3.736 18.203 23.953 1 90.81 375 LEU B C 1
ATOM 6229 O O . LEU B 1 375 ? 3.062 17.75 24.891 1 90.81 375 LEU B O 1
ATOM 6233 N N . VAL B 1 376 ? 3.674 19.422 23.562 1 92.81 376 VAL B N 1
ATOM 6234 C CA . VAL B 1 376 ? 2.691 20.344 24.125 1 92.81 376 VAL B CA 1
ATOM 6235 C C . VAL B 1 376 ? 1.282 19.812 23.875 1 92.81 376 VAL B C 1
ATOM 6237 O O . VAL B 1 376 ? 0.422 19.875 24.75 1 92.81 376 VAL B O 1
ATOM 6240 N N . MET B 1 377 ? 1.102 19.359 22.672 1 91.25 377 MET B N 1
ATOM 6241 C CA . MET B 1 377 ? -0.199 18.781 22.344 1 91.25 377 MET B CA 1
ATOM 6242 C C . MET B 1 377 ? -0.494 17.562 23.219 1 91.25 377 MET B C 1
ATOM 6244 O O . MET B 1 377 ? -1.616 17.406 23.703 1 91.25 377 MET B O 1
ATOM 6248 N N . MET B 1 378 ? 0.469 16.766 23.406 1 88.12 378 MET B N 1
ATOM 6249 C CA . MET B 1 378 ? 0.321 15.57 24.234 1 88.12 378 MET B CA 1
ATOM 6250 C C . MET B 1 378 ? -0.078 15.938 25.656 1 88.12 378 MET B C 1
ATOM 6252 O O . MET B 1 378 ? -1.039 15.391 26.203 1 88.12 378 MET B O 1
ATOM 6256 N N . VAL B 1 379 ? 0.581 16.859 26.219 1 88.12 379 VAL B N 1
ATOM 6257 C CA . VAL B 1 379 ? 0.32 17.281 27.594 1 88.12 379 VAL B CA 1
ATOM 6258 C C . VAL B 1 379 ? -1.059 17.938 27.672 1 88.12 379 VAL B C 1
ATOM 6260 O O . VAL B 1 379 ? -1.815 17.688 28.609 1 88.12 379 VAL B O 1
ATOM 6263 N N . GLY B 1 380 ? -1.36 18.734 26.734 1 87.81 380 GLY B N 1
ATOM 6264 C CA . GLY B 1 380 ? -2.658 19.391 26.703 1 87.81 380 GLY B CA 1
ATOM 6265 C C . GLY B 1 380 ? -3.816 18.406 26.641 1 87.81 380 GLY B C 1
ATOM 6266 O O . GLY B 1 380 ? -4.797 18.547 27.375 1 87.81 380 GLY B O 1
ATOM 6267 N N . LEU B 1 381 ? -3.707 17.453 25.797 1 85.5 381 LEU B N 1
ATOM 6268 C CA . LEU B 1 381 ? -4.773 16.484 25.609 1 85.5 381 LEU B CA 1
ATOM 6269 C C . LEU B 1 381 ? -4.875 15.555 26.828 1 85.5 381 LEU B C 1
ATOM 6271 O O . LEU B 1 381 ? -5.977 15.156 27.219 1 85.5 381 LEU B O 1
ATOM 6275 N N . MET B 1 382 ? -3.756 15.258 27.422 1 84.19 382 MET B N 1
ATOM 6276 C CA . MET B 1 382 ? -3.746 14.406 28.609 1 84.19 382 MET B CA 1
ATOM 6277 C C . MET B 1 382 ? -4.406 15.117 29.797 1 84.19 382 MET B C 1
ATOM 6279 O O . MET B 1 382 ? -5.168 14.5 30.547 1 84.19 382 MET B O 1
ATOM 6283 N N . VAL B 1 383 ? -4.125 16.344 29.922 1 83.19 383 VAL B N 1
ATOM 6284 C CA . VAL B 1 383 ? -4.688 17.125 31.016 1 83.19 383 VAL B CA 1
ATOM 6285 C C . VAL B 1 383 ? -6.191 17.281 30.828 1 83.19 383 VAL B C 1
ATOM 6287 O O . VAL B 1 383 ? -6.961 17.203 31.781 1 83.19 383 VAL B O 1
ATOM 6290 N N . THR B 1 384 ? -6.582 17.5 29.656 1 81.81 384 THR B N 1
ATOM 6291 C CA . THR B 1 384 ? -8 17.641 29.344 1 81.81 384 THR B CA 1
ATOM 6292 C C . THR B 1 384 ? -8.75 16.344 29.625 1 81.81 384 THR B C 1
ATOM 6294 O O . THR B 1 384 ? -9.875 16.375 30.125 1 81.81 384 THR B O 1
ATOM 6297 N N . ALA B 1 385 ? -8.188 15.273 29.203 1 79.75 385 ALA B N 1
ATOM 6298 C CA . ALA B 1 385 ? -8.812 13.977 29.438 1 79.75 385 ALA B CA 1
ATOM 6299 C C . ALA B 1 385 ? -8.953 13.703 30.922 1 79.75 385 ALA B C 1
ATOM 6301 O O . ALA B 1 385 ? -9.977 13.172 31.375 1 79.75 385 ALA B O 1
ATOM 6302 N N . LYS B 1 386 ? -8.008 14.062 31.672 1 75.94 386 LYS B N 1
ATOM 6303 C CA . LYS B 1 386 ? -8.047 13.852 33.125 1 75.94 386 LYS B CA 1
ATOM 6304 C C . LYS B 1 386 ? -9.094 14.742 33.781 1 75.94 386 LYS B C 1
ATOM 6306 O O . LYS B 1 386 ? -9.789 14.312 34.688 1 75.94 386 LYS B O 1
ATOM 6311 N N . THR B 1 387 ? -9.133 15.891 33.281 1 73.94 387 THR B N 1
ATOM 6312 C CA . THR B 1 387 ? -10.109 16.828 33.844 1 73.94 387 THR B CA 1
ATOM 6313 C C . THR B 1 387 ? -11.531 16.359 33.531 1 73.94 387 THR B C 1
ATOM 6315 O O . THR B 1 387 ? -12.422 16.469 34.375 1 73.94 387 THR B O 1
ATOM 6318 N N . ARG B 1 388 ? -11.664 15.875 32.312 1 75.12 388 ARG B N 1
ATOM 6319 C CA . ARG B 1 388 ? -12.977 15.375 31.938 1 75.12 388 ARG B CA 1
ATOM 6320 C C . ARG B 1 388 ? -13.375 14.156 32.75 1 75.12 388 ARG B C 1
ATOM 6322 O O . ARG B 1 388 ? -14.531 14.023 33.156 1 75.12 388 ARG B O 1
ATOM 6329 N N . GLU B 1 389 ? -12.438 13.32 32.906 1 74 389 GLU B N 1
ATOM 6330 C CA . GLU B 1 389 ? -12.695 12.141 33.719 1 74 389 GLU B CA 1
ATOM 6331 C C . GLU B 1 389 ? -13.023 12.523 35.188 1 74 389 GLU B C 1
ATOM 6333 O O . GLU B 1 389 ? -13.891 11.914 35.812 1 74 389 GLU B O 1
ATOM 6338 N N . SER B 1 390 ? -12.383 13.531 35.719 1 72.56 390 SER B N 1
ATOM 6339 C CA . SER B 1 390 ? -12.625 14 37.062 1 72.56 390 SER B CA 1
ATOM 6340 C C . SER B 1 390 ? -14.016 14.625 37.188 1 72.56 390 SER B C 1
ATOM 6342 O O . SER B 1 390 ? -14.695 14.438 38.188 1 72.56 390 SER B O 1
ATOM 6344 N N . ILE B 1 391 ? -14.32 15.227 36.125 1 70.94 391 ILE B N 1
ATOM 6345 C CA . ILE B 1 391 ? -15.633 15.875 36.156 1 70.94 391 ILE B CA 1
ATOM 6346 C C . ILE B 1 391 ? -16.734 14.82 36.094 1 70.94 391 ILE B C 1
ATOM 6348 O O . ILE B 1 391 ? -17.734 14.922 36.781 1 70.94 391 ILE B O 1
ATOM 6352 N N . LEU B 1 392 ? -16.422 13.828 35.188 1 72.94 392 LEU B N 1
ATOM 6353 C CA . LEU B 1 392 ? -17.391 12.742 35.094 1 72.94 392 LEU B CA 1
ATOM 6354 C C . LEU B 1 392 ? -17.5 11.969 36.406 1 72.94 392 LEU B C 1
ATOM 6356 O O . LEU B 1 392 ? -18.594 11.562 36.781 1 72.94 392 LEU B O 1
ATOM 6360 N N . LEU B 1 393 ? -16.422 11.797 37.062 1 74.5 393 LEU B N 1
ATOM 6361 C CA . LEU B 1 393 ? -16.422 11.109 38.344 1 74.5 393 LEU B CA 1
ATOM 6362 C C . LEU B 1 393 ? -17.125 11.938 39.406 1 74.5 393 LEU B C 1
ATOM 6364 O O . LEU B 1 393 ? -17.875 11.391 40.219 1 74.5 393 LEU B O 1
ATOM 6368 N N . LYS B 1 394 ? -17 13.172 39.438 1 72.94 394 LYS B N 1
ATOM 6369 C CA . LYS B 1 394 ? -17.656 14.062 40.375 1 72.94 394 LYS B CA 1
ATOM 6370 C C . LYS B 1 394 ? -19.172 14.094 40.156 1 72.94 394 LYS B C 1
ATOM 6372 O O . LYS B 1 394 ? -19.953 14.109 41.125 1 72.94 394 LYS B O 1
ATOM 6377 N N . ARG B 1 395 ? -19.484 14.023 38.969 1 74.75 395 ARG B N 1
ATOM 6378 C CA . ARG B 1 395 ? -20.906 14 38.625 1 74.75 395 ARG B CA 1
ATOM 6379 C C . ARG B 1 395 ? -21.547 12.68 39.062 1 74.75 395 ARG B C 1
ATOM 6381 O O . ARG B 1 395 ? -22.688 12.664 39.531 1 74.75 395 ARG B O 1
ATOM 6388 N N . LYS B 1 396 ? -20.828 11.578 38.719 1 74.62 396 LYS B N 1
ATOM 6389 C CA . LYS B 1 396 ? -21.328 10.266 39.156 1 74.62 396 LYS B CA 1
ATOM 6390 C C . LYS B 1 396 ? -21.469 10.203 40.688 1 74.62 396 LYS B C 1
ATOM 6392 O O . LYS B 1 396 ? -22.438 9.664 41.188 1 74.62 396 LYS B O 1
ATOM 6397 N N . LYS B 1 397 ? -20.547 10.711 41.406 1 77.75 397 LYS B N 1
ATOM 6398 C CA . LYS B 1 397 ? -20.594 10.734 42.875 1 77.75 397 LYS B CA 1
ATOM 6399 C C . LYS B 1 397 ? -21.719 11.641 43.344 1 77.75 397 LYS B C 1
ATOM 6401 O O . LYS B 1 397 ? -22.391 11.312 44.344 1 77.75 397 LYS B O 1
ATOM 6406 N N . ALA B 1 398 ? -21.891 12.734 42.719 1 77.81 398 ALA B N 1
ATOM 6407 C CA . ALA B 1 398 ? -22.969 13.648 43.094 1 77.81 398 ALA B CA 1
ATOM 6408 C C . ALA B 1 398 ? -24.328 12.992 42.906 1 77.81 398 ALA B C 1
ATOM 6410 O O . ALA B 1 398 ? -25.25 13.211 43.719 1 77.81 398 ALA B O 1
ATOM 6411 N N . LYS B 1 399 ? -24.328 12.109 41.844 1 80.19 399 LYS B N 1
ATOM 6412 C CA . LYS B 1 399 ? -25.562 11.398 41.594 1 80.19 399 LYS B CA 1
ATOM 6413 C C . LYS B 1 399 ? -25.797 10.289 42.594 1 80.19 399 LYS B C 1
ATOM 6415 O O . LYS B 1 399 ? -26.922 10.062 43.031 1 80.19 399 LYS B O 1
ATOM 6420 N N . GLU B 1 400 ? -24.766 9.562 42.969 1 80.81 400 GLU B N 1
ATOM 6421 C CA . GLU B 1 400 ? -24.859 8.531 43.969 1 80.81 400 GLU B CA 1
ATOM 6422 C C . GLU B 1 400 ? -25.219 9.125 45.344 1 80.81 400 GLU B C 1
ATOM 6424 O O . GLU B 1 400 ? -26.016 8.547 46.094 1 80.81 400 GLU B O 1
ATOM 6429 N N . ASP B 1 401 ? -24.719 10.164 45.719 1 76.31 401 ASP B N 1
ATOM 6430 C CA . ASP B 1 401 ? -25 10.859 46.969 1 76.31 401 ASP B CA 1
ATOM 6431 C C . ASP B 1 401 ? -26.453 11.336 47 1 76.31 401 ASP B C 1
ATOM 6433 O O . ASP B 1 401 ? -27.094 11.312 48.062 1 76.31 401 ASP B O 1
ATOM 6437 N N . LYS B 1 402 ? -26.984 11.75 45.906 1 81.5 402 LYS B N 1
ATOM 6438 C CA . LYS B 1 402 ? -28.391 12.188 45.812 1 81.5 402 LYS B CA 1
ATOM 6439 C C . LYS B 1 402 ? -29.344 11 45.938 1 81.5 402 LYS B C 1
ATOM 6441 O O . LYS B 1 402 ? -30.375 11.086 46.594 1 81.5 402 LYS B O 1
ATOM 6446 N N . GLU B 1 403 ? -29.031 9.852 45.188 1 77.62 403 GLU B N 1
ATOM 6447 C CA . GLU B 1 403 ? -29.828 8.633 45.281 1 77.62 403 GLU B CA 1
ATOM 6448 C C . GLU B 1 403 ? -29.812 8.047 46.688 1 77.62 403 GLU B C 1
ATOM 6450 O O . GLU B 1 403 ? -30.828 7.504 47.125 1 77.62 403 GLU B O 1
ATOM 6455 N N . ALA B 1 404 ? -28.719 8.117 47.156 1 75.62 404 ALA B N 1
ATOM 6456 C CA . ALA B 1 404 ? -28.594 7.625 48.531 1 75.62 404 ALA B CA 1
ATOM 6457 C C . ALA B 1 404 ? -29.422 8.469 49.5 1 75.62 404 ALA B C 1
ATOM 6459 O O . ALA B 1 404 ? -30.062 7.938 50.406 1 75.62 404 ALA B O 1
ATOM 6460 N N . LYS B 1 405 ? -29.562 9.695 49.438 1 72.44 405 LYS B N 1
ATOM 6461 C CA . LYS B 1 405 ? -30.344 10.602 50.25 1 72.44 405 LYS B CA 1
ATOM 6462 C C . LYS B 1 405 ? -31.844 10.422 50.031 1 72.44 405 LYS B C 1
ATOM 6464 O O . LYS B 1 405 ? -32.625 10.547 50.969 1 72.44 405 LYS B O 1
ATOM 6469 N N . GLU B 1 406 ? -32.094 10.023 48.875 1 74.44 406 GLU B N 1
ATOM 6470 C CA . GLU B 1 406 ? -33.5 9.781 48.562 1 74.44 406 GLU B CA 1
ATOM 6471 C C . GLU B 1 406 ? -33.969 8.414 49.062 1 74.44 406 GLU B C 1
ATOM 6473 O O . GLU B 1 406 ? -35.125 8.227 49.406 1 74.44 406 GLU B O 1
ATOM 6478 N N . GLY B 1 407 ? -33.125 7.414 49.031 1 65.38 407 GLY B N 1
ATOM 6479 C CA . GLY B 1 407 ? -33.438 6.109 49.594 1 65.38 407 GLY B CA 1
ATOM 6480 C C . GLY B 1 407 ? -33.594 6.125 51.094 1 65.38 407 GLY B C 1
ATOM 6481 O O . GLY B 1 407 ? -34.188 5.207 51.688 1 65.38 407 GLY B O 1
ATOM 6482 N N . VAL B 1 408 ? -32.938 6.938 51.75 1 61.94 408 VAL B N 1
ATOM 6483 C CA . VAL B 1 408 ? -33.062 7.027 53.219 1 61.94 408 VAL B CA 1
ATOM 6484 C C . VAL B 1 408 ? -34.406 7.676 53.562 1 61.94 408 VAL B C 1
ATOM 6486 O O . VAL B 1 408 ? -34.844 7.613 54.719 1 61.94 408 VAL B O 1
ATOM 6489 N N . VAL B 1 409 ? -35.062 8.484 52.781 1 58.84 409 VAL B N 1
ATOM 6490 C CA . VAL B 1 409 ? -36.344 9.109 53.125 1 58.84 409 VAL B CA 1
ATOM 6491 C C . VAL B 1 409 ? -37.469 8.133 52.812 1 58.84 409 VAL B C 1
ATOM 6493 O O . VAL B 1 409 ? -38.625 8.391 53.188 1 58.84 409 VAL B O 1
ATOM 6496 N N . GLU B 1 410 ? -37.156 7.043 52.094 1 43.59 410 GLU B N 1
ATOM 6497 C CA . GLU B 1 410 ? -38.281 6.09 52.062 1 43.59 410 GLU B CA 1
ATOM 6498 C C . GLU B 1 410 ? -38.156 5.086 53.219 1 43.59 410 GLU B C 1
ATOM 6500 O O . GLU B 1 410 ? -37.062 4.594 53.5 1 43.59 410 GLU B O 1
#

Nearest PDB structures (foldseek):
  4cz8-assembly1_B  TM=7.323E-01  e=2.872E-08  Pyrococcus abyssi GE5
  8jd9-assembly1_B  TM=6.886E-01  e=2.563E-07  Arabidopsis thaliana
  5bz2-assembly1_A-2  TM=6.937E-01  e=1.867E-06  Thermus thermophilus
  4bwz-assembly1_A  TM=6.782E-01  e=2.480E-06  Thermus thermophilus
  6z3z-assembly1_A  TM=6.738E-01  e=7.112E-06  Equus caballus

pLDDT: mean 83.06, std 9.46, range [43.59, 95.56]

Organism: Flavobacterium frigoris (strain PS1) (NCBI:txid1086011)

Sequence (820 aa):
MTIIISLCLLLLVAYLFDLTAARTKIPSVILLLLLGWIVREATYLFGIDVPDLSSTLPVLGTIGLILIVLEGSLELELNKSKIGLIKKSSLGAFLPLIILAFSLAYLLHYYGGYSFKDSLTNAIPFCVISSAIAIPSVRNLSSSQKEFIIYESSLSDIFGVIFFNFIIYNTSFGLETFGYFCLEILIIIAISFVATILLSFLLKKIDHHIKFVPIILLIILIYEISKIFHLPALIFILVFGLSIGNLDELKHFKWIQNFRLDLLLLNKEVSKFKELTVEATFLVRALFFLLFGYLIKTSEIINLDTLVWSVGIVLGVFALRIIQLKISKIPLFPLLFVAPRGLITILLFLSIAPEHNILLINKSVIIQVILLTALVMMVGLMVTAKTRESILLKRKKAKEDKEAKEGVVEMTIIISLCLLLLVAYLFDLTAARTKIPSVILLLLLGWIVREATYLFGIDVPDLSSTLPVLGTIGLILIVLEGSLELELNKSKIGLIKKSSLGAFLPLIILAFSLAYLLHYYGGYSFKDSLTNAIPFCVISSAIAIPSVRNLSSSQKEFIIYESSLSDIFGVIFFNFIIYNTSFGLETFGYFCLEILIIIAISFVATILLSFLLKKIDHHIKFVPIILLIILIYEISKIFHLPALIFILVFGLSIGNLDELKHFKWIQNFRLDLLLLNKEVSKFKELTVEATFLVRALFFLLFGYLIKTSEIINLDTLVWSVGIVLGVFALRIIQLKISKIPLFPLLFVAPRGLITILLFLSIAPEHNILLINKSVIIQVILLTALVMMVGLMVTAKTRESILLKRKKAKEDKEAKEGVVE

Foldseek 3Di:
DVVVVVLVVLLVVLVVLLVCCVVLLAQSLLVLLVLLQVVLVVCVVVVPDDPDCVVVLLVLLLLLVLLLLLLLLLPADDDPVCVLLLVLLLCLLQVQLVVQLQVQLVVCCVVVVADSLLSSLLRLLLRAFASLRQQSSCPVPDPSLNNSSSSNNSSNLLNSVLVNLLSVVDPDDDPVSVVVSVVLLVVLLVVLVVLLVVLLCQLQPCPDPDRQVVNSVVLSVQLVVSVVVSGSSSSSSNSSSNCLSHVVVVCVPVVCVVCVVSVVSSNVSSVVNSVVSVVVSSSSSSVNSSNVSNPDDPCLQPPPLLLVVLVVSLVSNLVVSVVSCVVSVHDCALVSLRGARDSSSVNSLVVDDPVSHRPSSDPSSSVNNRNVSSVSNSVRSSVRVVVVVVVVVVVVVVVVVVVVVVVVVD/DVVVVVLVVLLVVLVVLLVCCVVLLAQSLLVLLVLLQVVLVVCVVVVPDDPDCVVVLLVLLLLLVLLLLLLLLLPADDDPVCVLLLVLLLCLLQVQLVVQLQVQLVCCCVVVVADSLLSSLLRLLLRAFASLRQQSSCPVPDPSLNNSSSSNNSSNLLNSVLVNLLSVVDPDDDPVSVVVSVVLLVVLLVVLVVLLVVLLVQLQPCPDPDRQVVNSVVLSVQLVVSVVVSGSSSSSSNSSSNCLSHVVVVCPPVVCVVCVVSVVSSNVSSVVNSVVSVVVSSSSSSVNSSNVSNPDDPCLQPPPLLLVVLVVSLVSNLVVSVVSCVVSVHDCALVSLRGARDSSSVNSLVVDDPVSHRPSSDPSSSVNNRNVSSVSNSVSSSVRVVVVVVVVVVVVVVVVVVVVVVVVVD

Secondary structure (DSSP, 8-state):
-HHHHHHHHHHHHHHHHHHHHHHH---HHHHHHHHHHHHHHHHHHHT------TTHHHHHHHHHHHHHHHHHHHH----GGGHHHHHHHHHHHHHHHHHHHHHHHHHHHHHH---HHHHHHHHGGGGPPPHHHHHHHTTTS-HHHHHHHHHHHHHHHHHHHHHHHHHHH-S--SHHHHHHHHHHHHHHHHHHHHHHHHHHHHHHH--SS--HHHHHHHHHHHHHHHHHTT--HHHHHHHHHHHHHTTTGGGGSHHHHTTHHHHHHHHHHHHHHHHHHHHHHHHHHHHHHHHHHHH--HHHHS-HHHHHHHHHHHHHHHHHHHHHHHHTT---TTGGG-----HHHHHHHHTS-GGG--TTS-HHHHHHHHHHHHHHHHHHHHHHHHHHHHHHHHHHHHHHHHHHHHHH--/-HHHHHHHHHHHHHHHHHHHHHHH---HHHHHHHHHHHHHHHHHHHT------TTHHHHHHHHHHHHHHHHHHHH----GGGHHHHHHHHHHHHHHHHHHHHHHHHHHHHHH---HHHHHHHHGGGGPPPHHHHHHHTTTS-HHHHHHHHHHHHHHHHHHHHHHHHHHH-S--SHHHHHHHHHHHHHHHHHHHHHHHHHHHHHHH--SS--HHHHHHHHHHHHHHHHHTT--HHHHHHHHHHHHHTTTGGGGSHHHHTTHHHHHHHHHHHHHHHHHHHHHHHHHHHHHHHHHHHH--HHHHS-HHHHHHHHHHHHHHHHHHHHHHHHTT---TTGGG-----HHHHHHHHTS-GGG--TTS-HHHHHHHHHHHHHHHHHHHHHHHHHHHHHHHHHHHHHHHHHHHHHS--